Protein AF-0000000078318029 (afdb_homodimer)

Foldseek 3Di:
DPPDDPDPVVVVVVVVVVVVVVLPVVPPDDDPPPSVVVVVLVVVVVVLVVVVVVVVVVPPPDDDDPDPPCPPPDPPDPPVPPDDPPDDDDPPPPVVVVVVVVVVVVVVVVVVVSVVVVVVSVVVVVVVVVVVVVVVVVVVVVVVVVVVVVVVVVVVVLVVVLVVLVDDDQLQVQQLVVLLVCCPVVVVVPPDFPDPVLQQDQVAAAAEEQDLGLQLQLLALLLQQVQAPDQLRYEYEYEYAPSRQSSNVSVCVVVPRPNYGYDYYHPVVLVVPAVVNAVLNVLLPDPVNCCVLPVPPPDDDPPPPSVCSVQSRCVQVDPSQVCVLVVCVVRVNYFKYKYAYSQKGFNHHPVCVVVDDLVLFFKEFAWDCVPPVAFLLVFWDCVDPVDVVPDDRNHTFTDDGIMMGGSVSCVVVVLSVLLRVVSVVCSVPRTGNTHDRNSVCRSRPVRYRHDDQLAEAEDQQPDPDDDPVSVNSHRMYGNPHDQGLQDPSGDVVCNCSRVVSRPCVDPSSVVSVRD/DDDDDPDPPPVVVVVVVVVVVVLVVVPPDDDPPPSVVVVVLVVVVVVLVVVVVVVVVVPPPDDDPPDPPCPCPPPDDPDDPDDDDPDDDDPPPPPVVVVVVVVVVVVVVVVVVSVVVVVVSVVVVVVVVVVVVVVVVVVVVVVVVVVVVVVVVVVVVLVVVLVVLVDDDQLQVQQLVVLLVCCPVVVVVPPDFPDVVLQQPQVAAAAEEQDLGLQLQLLALLLQQVQAPDQLRYEYEYEYAPSRQSSNVSVCVVVPRDNYGYDYYHPVVLVVPAVVQAVLNVLCPDPVNCCVQPVPPPDDDPPPPSVCSVQSRCVQVDPSQVCVLVVCVVRVNYFKYKYAYSQKGFNHHPVCVVVDDLVLFFKEFAWDCVPPVAFLLVFWDCVDPVDVVPDDRNHTFTDDGIMMGGSVSCVVVVLSVLLRVVSVVCSVPRTGNTHDRNSVCRSRPVRYRHDDLLAEAEDQQPDPDDDPVSVNSHRMYGNPDDQGLQDPSGDVVSNCSRVVSRPCVDPSSVVSVRD

Organism: Daucus carota subsp. sativus (NCBI:txid79200)

pLDDT: mean 73.05, std 27.45, range [16.94, 98.88]

Structure (mmCIF, N/CA/C/O backbone):
data_AF-0000000078318029-model_v1
#
loop_
_entity.id
_entity.type
_entity.pdbx_description
1 polymer Hexosyltransferase
#
loop_
_atom_site.group_PDB
_atom_site.id
_atom_site.type_symbol
_atom_site.label_atom_id
_atom_site.label_alt_id
_atom_site.label_comp_id
_atom_site.label_asym_id
_atom_site.label_entity_id
_atom_site.label_seq_id
_atom_site.pdbx_PDB_ins_code
_atom_site.Cartn_x
_atom_site.Cartn_y
_atom_site.Cartn_z
_atom_site.occupancy
_atom_site.B_iso_or_equiv
_atom_site.auth_seq_id
_atom_site.auth_comp_id
_atom_site.auth_asym_id
_atom_site.auth_atom_id
_atom_site.pdbx_PDB_model_num
ATOM 1 N N . MET A 1 1 ? 65.062 48.688 19.25 1 19.88 1 MET A N 1
ATOM 2 C CA . MET A 1 1 ? 65.75 48.531 18 1 19.88 1 MET A CA 1
ATOM 3 C C . MET A 1 1 ? 66.5 47.188 17.953 1 19.88 1 MET A C 1
ATOM 5 O O . MET A 1 1 ? 66.938 46.781 16.906 1 19.88 1 MET A O 1
ATOM 9 N N . ILE A 1 2 ? 66.75 46.625 19.125 1 19.78 2 ILE A N 1
ATOM 10 C CA . ILE A 1 2 ? 67.688 45.656 19.594 1 19.78 2 ILE A CA 1
ATOM 11 C C . ILE A 1 2 ? 67.312 44.25 19.156 1 19.78 2 ILE A C 1
ATOM 13 O O . ILE A 1 2 ? 67.625 43.25 19.828 1 19.78 2 ILE A O 1
ATOM 17 N N . ILE A 1 3 ? 66.25 44.125 18.25 1 23.06 3 ILE A N 1
ATOM 18 C CA . ILE A 1 3 ? 65.812 42.781 17.859 1 23.06 3 ILE A CA 1
ATOM 19 C C . ILE A 1 3 ? 66.938 42.031 17.172 1 23.06 3 ILE A C 1
ATOM 21 O O . ILE A 1 3 ? 67 41.969 15.945 1 23.06 3 ILE A O 1
ATOM 25 N N . HIS A 1 4 ? 68.188 42.281 17.484 1 22.38 4 HIS A N 1
ATOM 26 C CA . HIS A 1 4 ? 69.438 41.938 16.797 1 22.38 4 HIS A CA 1
ATOM 27 C C . HIS A 1 4 ? 69.562 40.438 16.656 1 22.38 4 HIS A C 1
ATOM 29 O O . HIS A 1 4 ? 69.75 39.906 15.555 1 22.38 4 HIS A O 1
ATOM 35 N N . ARG A 1 5 ? 70.625 39.719 17.312 1 25.03 5 ARG A N 1
ATOM 36 C CA . ARG A 1 5 ? 71.5 38.625 16.969 1 25.03 5 ARG A CA 1
ATOM 37 C C . ARG A 1 5 ? 70.875 37.281 17.297 1 25.03 5 ARG A C 1
ATOM 39 O O . ARG A 1 5 ? 71 36.781 18.422 1 25.03 5 ARG A O 1
ATOM 46 N N . ILE A 1 6 ? 69.625 36.938 16.906 1 25.69 6 ILE A N 1
ATOM 47 C CA . ILE A 1 6 ? 68.938 35.719 17.312 1 25.69 6 ILE A CA 1
ATOM 48 C C . ILE A 1 6 ? 69.688 34.5 16.844 1 25.69 6 ILE A C 1
ATOM 50 O O . ILE A 1 6 ? 69.875 34.281 15.641 1 25.69 6 ILE A O 1
ATOM 54 N N . PRO A 1 7 ? 70.688 33.844 17.625 1 28.27 7 PRO A N 1
ATOM 55 C CA . PRO A 1 7 ? 71.75 32.875 17.266 1 28.27 7 PRO A CA 1
ATOM 56 C C . PRO A 1 7 ? 71.188 31.578 16.672 1 28.27 7 PRO A C 1
ATOM 58 O O . PRO A 1 7 ? 70.062 31.172 17.016 1 28.27 7 PRO A O 1
ATOM 61 N N . ARG A 1 8 ? 71.625 31.047 15.492 1 27.88 8 ARG A N 1
ATOM 62 C CA . ARG A 1 8 ? 71.375 30.031 14.469 1 27.88 8 ARG A CA 1
ATOM 63 C C . ARG A 1 8 ? 71.312 28.641 15.086 1 27.88 8 ARG A C 1
ATOM 65 O O . ARG A 1 8 ? 71.125 27.656 14.367 1 27.88 8 ARG A O 1
ATOM 72 N N . TYR A 1 9 ? 71.688 28.5 16.375 1 25.94 9 TYR A N 1
ATOM 73 C CA . TYR A 1 9 ? 71.75 27.188 17 1 25.94 9 TYR A CA 1
ATOM 74 C C . TYR A 1 9 ? 70.375 26.547 17.141 1 25.94 9 TYR A C 1
ATOM 76 O O . TYR A 1 9 ? 70.25 25.344 17.375 1 25.94 9 TYR A O 1
ATOM 84 N N . ILE A 1 10 ? 69.312 27.422 17.281 1 27.73 10 ILE A N 1
ATOM 85 C CA . ILE A 1 10 ? 68.062 26.906 17.75 1 27.73 10 ILE A CA 1
ATOM 86 C C . ILE A 1 10 ? 67.375 26.062 16.656 1 27.73 10 ILE A C 1
ATOM 88 O O . ILE A 1 10 ? 66.5 25.25 16.922 1 27.73 10 ILE A O 1
ATOM 92 N N . LEU A 1 11 ? 67.875 26.344 15.406 1 25.14 11 LEU A N 1
ATOM 93 C CA . LEU A 1 11 ? 67.062 25.656 14.375 1 25.14 11 LEU A CA 1
ATOM 94 C C . LEU A 1 11 ? 67.375 24.172 14.391 1 25.14 11 LEU A C 1
ATOM 96 O O . LEU A 1 11 ? 66.438 23.359 14.117 1 25.14 11 LEU A O 1
ATOM 100 N N . VAL A 1 12 ? 68.562 23.766 14.781 1 28.39 12 VAL A N 1
ATOM 101 C CA . VAL A 1 12 ? 68.938 22.359 14.703 1 28.39 12 VAL A CA 1
ATOM 102 C C . VAL A 1 12 ? 68.188 21.547 15.742 1 28.39 12 VAL A C 1
ATOM 104 O O . VAL A 1 12 ? 67.75 20.422 15.469 1 28.39 12 VAL A O 1
ATOM 107 N N . THR A 1 13 ? 67.812 22.234 16.891 1 28.47 13 THR A N 1
ATOM 108 C CA . THR A 1 13 ? 67.188 21.469 17.969 1 28.47 13 THR A CA 1
ATOM 109 C C . THR A 1 13 ? 65.75 21.094 17.609 1 28.47 13 THR A C 1
ATOM 111 O O . THR A 1 13 ? 65.312 19.984 17.891 1 28.47 13 THR A O 1
ATOM 114 N N . ILE A 1 14 ? 65.125 22.016 16.938 1 28.98 14 ILE A N 1
ATOM 115 C CA . ILE A 1 14 ? 63.656 21.766 16.75 1 28.98 14 ILE A CA 1
ATOM 116 C C . ILE A 1 14 ? 63.469 20.609 15.781 1 28.98 14 ILE A C 1
ATOM 118 O O . ILE A 1 14 ? 62.594 19.766 15.992 1 28.98 14 ILE A O 1
ATOM 122 N N . MET A 1 15 ? 64.375 20.5 14.781 1 27.58 15 MET A N 1
ATOM 123 C CA . MET A 1 15 ? 64.188 19.406 13.844 1 27.58 15 MET A CA 1
ATOM 124 C C . MET A 1 15 ? 64.438 18.062 14.523 1 27.58 15 MET A C 1
ATOM 126 O O . MET A 1 15 ? 63.875 17.031 14.117 1 27.58 15 MET A O 1
ATOM 130 N N . LEU A 1 16 ? 65.25 18 15.578 1 30.42 16 LEU A N 1
ATOM 131 C CA . LEU A 1 16 ? 65.5 16.75 16.312 1 30.42 16 LEU A CA 1
ATOM 132 C C . LEU A 1 16 ? 64.25 16.375 17.125 1 30.42 16 LEU A C 1
ATOM 134 O O . LEU A 1 16 ? 63.906 15.188 17.234 1 30.42 16 LEU A O 1
ATOM 138 N N . MET A 1 17 ? 63.594 17.359 17.688 1 30.33 17 MET A N 1
ATOM 139 C CA . MET A 1 17 ? 62.469 17 18.562 1 30.33 17 MET A CA 1
ATOM 140 C C . MET A 1 17 ? 61.281 16.484 17.75 1 30.33 17 MET A C 1
ATOM 142 O O . MET A 1 17 ? 60.5 15.664 18.25 1 30.33 17 MET A O 1
ATOM 146 N N . LEU A 1 18 ? 60.969 17.031 16.625 1 29.8 18 LEU A N 1
ATOM 147 C CA . LEU A 1 18 ? 59.812 16.547 15.883 1 29.8 18 LEU A CA 1
ATOM 148 C C . LEU A 1 18 ? 60.031 15.102 15.438 1 29.8 18 LEU A C 1
ATOM 150 O O . LEU A 1 18 ? 59.062 14.328 15.359 1 29.8 18 LEU A O 1
ATOM 154 N N . ASN A 1 19 ? 61.219 14.68 15.211 1 29.56 19 ASN A N 1
ATOM 155 C CA . ASN A 1 19 ? 61.469 13.281 14.852 1 29.56 19 ASN A CA 1
ATOM 156 C C . ASN A 1 19 ? 61.25 12.359 16.047 1 29.56 19 ASN A C 1
ATOM 158 O O . ASN A 1 19 ? 60.938 11.18 15.875 1 29.56 19 ASN A O 1
ATOM 162 N N . LEU A 1 20 ? 61.469 12.797 17.234 1 30.73 20 LEU A N 1
ATOM 163 C CA . LEU A 1 20 ? 61.25 11.883 18.359 1 30.73 20 LEU A CA 1
ATOM 164 C C . LEU A 1 20 ? 59.781 11.602 18.562 1 30.73 20 LEU A C 1
ATOM 166 O O . LEU A 1 20 ? 59.406 10.484 18.922 1 30.73 20 LEU A O 1
ATOM 170 N N . HIS A 1 21 ? 58.938 12.594 18.406 1 28.48 21 HIS A N 1
ATOM 171 C CA . HIS A 1 21 ? 57.531 12.336 18.703 1 28.48 21 HIS A CA 1
ATOM 172 C C . HIS A 1 21 ? 56.906 11.414 17.656 1 28.48 21 HIS A C 1
ATOM 174 O O . HIS A 1 21 ? 55.906 10.742 17.938 1 28.48 21 HIS A O 1
ATOM 180 N N . ILE A 1 22 ? 57.219 11.445 16.422 1 29.88 22 ILE A N 1
ATOM 181 C CA . ILE A 1 22 ? 56.656 10.492 15.469 1 29.88 22 ILE A CA 1
ATOM 182 C C . ILE A 1 22 ? 57.062 9.078 15.867 1 29.88 22 ILE A C 1
ATOM 184 O O . ILE A 1 22 ? 56.281 8.125 15.672 1 29.88 22 ILE A O 1
ATOM 188 N N . LEU A 1 23 ? 58.125 8.859 16.609 1 28.94 23 LEU A N 1
ATOM 189 C CA . LEU A 1 23 ? 58.469 7.523 17.078 1 28.94 23 LEU A CA 1
ATOM 190 C C . LEU A 1 23 ? 57.438 7.023 18.078 1 28.94 23 LEU A C 1
ATOM 192 O O . LEU A 1 23 ? 57.094 5.836 18.094 1 28.94 23 LEU A O 1
ATOM 196 N N . TYR A 1 24 ? 56.906 7.91 18.906 1 27.95 24 TYR A N 1
ATOM 197 C CA . TYR A 1 24 ? 56.062 7.363 19.953 1 27.95 24 TYR A CA 1
ATOM 198 C C . TYR A 1 24 ? 54.719 6.914 19.375 1 27.95 24 TYR A C 1
ATOM 200 O O . TYR A 1 24 ? 54.125 5.941 19.844 1 27.95 24 TYR A O 1
ATOM 208 N N . ALA A 1 25 ? 54.094 7.656 18.516 1 28.97 25 ALA A N 1
ATOM 209 C CA . ALA A 1 25 ? 52.75 7.297 18.141 1 28.97 25 ALA A CA 1
ATOM 210 C C . ALA A 1 25 ? 52.719 6.039 17.266 1 28.97 25 ALA A C 1
ATOM 212 O O . ALA A 1 25 ? 51.656 5.445 17.047 1 28.97 25 ALA A O 1
ATOM 213 N N . CYS A 1 26 ? 53.719 5.758 16.562 1 29.75 26 CYS A N 1
ATOM 214 C CA . CYS A 1 26 ? 53.688 4.508 15.812 1 29.75 26 CYS A CA 1
ATOM 215 C C . CYS A 1 26 ? 53.688 3.309 16.75 1 29.75 26 CYS A C 1
ATOM 217 O O . CYS A 1 26 ? 53.688 2.162 16.297 1 29.75 26 CYS A O 1
ATOM 219 N N . GLY A 1 27 ? 53.906 3.525 18.031 1 29.03 27 GLY A N 1
ATOM 220 C CA . GLY A 1 27 ? 54 2.359 18.906 1 29.03 27 GLY A CA 1
ATOM 221 C C . GLY A 1 27 ? 52.719 1.579 19 1 29.03 27 GLY A C 1
ATOM 222 O O . GLY A 1 27 ? 52.688 0.434 19.453 1 29.03 27 GLY A O 1
ATOM 223 N N . MET A 1 28 ? 51.562 2.287 19.094 1 27.03 28 MET A N 1
ATOM 224 C CA . MET A 1 28 ? 50.562 1.387 19.625 1 27.03 28 MET A CA 1
ATOM 225 C C . MET A 1 28 ? 50.219 0.287 18.625 1 27.03 28 MET A C 1
ATOM 227 O O . MET A 1 28 ? 50.156 -0.89 18.984 1 27.03 28 MET A O 1
ATOM 231 N N . GLN A 1 29 ? 49.25 0.433 17.672 1 28.05 29 GLN A N 1
ATOM 232 C CA . GLN A 1 29 ? 48.562 -0.776 17.266 1 28.05 29 GLN A CA 1
ATOM 233 C C . GLN A 1 29 ? 49.375 -1.588 16.281 1 28.05 29 GLN A C 1
ATOM 235 O O . GLN A 1 29 ? 49 -2.709 15.922 1 28.05 29 GLN A O 1
ATOM 240 N N . ALA A 1 30 ? 50.062 -0.919 15.328 1 27.59 30 ALA A N 1
ATOM 241 C CA . ALA A 1 30 ? 50.531 -1.86 14.312 1 27.59 30 ALA A CA 1
ATOM 242 C C . ALA A 1 30 ? 51.656 -2.723 14.828 1 27.59 30 ALA A C 1
ATOM 244 O O . ALA A 1 30 ? 52.375 -2.342 15.773 1 27.59 30 ALA A O 1
ATOM 245 N N . GLY A 1 31 ? 51.781 -4.078 14.469 1 30.08 31 GLY A N 1
ATOM 246 C CA . GLY A 1 31 ? 52.812 -5.043 14.805 1 30.08 31 GLY A CA 1
ATOM 247 C C . GLY A 1 31 ? 54.219 -4.484 14.68 1 30.08 31 GLY A C 1
ATOM 248 O O . GLY A 1 31 ? 54.406 -3.43 14.07 1 30.08 31 GLY A O 1
ATOM 249 N N . PRO A 1 32 ? 55.312 -4.879 15.5 1 31.3 32 PRO A N 1
ATOM 250 C CA . PRO A 1 32 ? 56.688 -4.48 15.766 1 31.3 32 PRO A CA 1
ATOM 251 C C . PRO A 1 32 ? 57.5 -4.23 14.484 1 31.3 32 PRO A C 1
ATOM 253 O O . PRO A 1 32 ? 58.5 -3.518 14.508 1 31.3 32 PRO A O 1
ATOM 256 N N . LEU A 1 33 ? 57.156 -4.883 13.352 1 30.33 33 LEU A N 1
ATOM 257 C CA . LEU A 1 33 ? 58.188 -4.992 12.32 1 30.33 33 LEU A CA 1
ATOM 258 C C . LEU A 1 33 ? 58.375 -3.662 11.594 1 30.33 33 LEU A C 1
ATOM 260 O O . LEU A 1 33 ? 59.469 -3.314 11.195 1 30.33 33 LEU A O 1
ATOM 264 N N . ASN A 1 34 ? 57.219 -2.953 11.359 1 31.67 34 ASN A N 1
ATOM 265 C CA . ASN A 1 34 ? 57.344 -1.892 10.367 1 31.67 34 ASN A CA 1
ATOM 266 C C . ASN A 1 34 ? 58.062 -0.679 10.938 1 31.67 34 ASN A C 1
ATOM 268 O O . ASN A 1 34 ? 58.469 0.227 10.195 1 31.67 34 ASN A O 1
ATOM 272 N N . CYS A 1 35 ? 58.062 -0.485 12.281 1 32.25 35 CYS A N 1
ATOM 273 C CA . CYS A 1 35 ? 58.656 0.698 12.875 1 32.25 35 CYS A CA 1
ATOM 274 C C . CYS A 1 35 ? 60.188 0.638 12.773 1 32.25 35 CYS A C 1
ATOM 276 O O . CYS A 1 35 ? 60.844 1.672 12.812 1 32.25 35 CYS A O 1
ATOM 278 N N . ASN A 1 36 ? 60.719 -0.639 12.789 1 33.66 36 ASN A N 1
ATOM 279 C CA . ASN A 1 36 ? 62.188 -0.758 12.867 1 33.66 36 ASN A CA 1
ATOM 280 C C . ASN A 1 36 ? 62.844 -0.219 11.617 1 33.66 36 ASN A C 1
ATOM 282 O O . ASN A 1 36 ? 63.906 0.399 11.695 1 33.66 36 ASN A O 1
ATOM 286 N N . ILE A 1 37 ? 62.188 -0.423 10.414 1 31.97 37 ILE A N 1
ATOM 287 C CA . ILE A 1 37 ? 62.875 -0.08 9.195 1 31.97 37 ILE A CA 1
ATOM 288 C C . ILE A 1 37 ? 62.938 1.438 9.023 1 31.97 37 ILE A C 1
ATOM 290 O O . ILE A 1 37 ? 63.938 1.994 8.602 1 31.97 37 ILE A O 1
ATOM 294 N N . LYS A 1 38 ? 61.875 2.082 9.562 1 38.81 38 LYS A N 1
ATOM 295 C CA . LYS A 1 38 ? 61.906 3.537 9.43 1 38.81 38 LYS A CA 1
ATOM 296 C C . LYS A 1 38 ? 63 4.156 10.281 1 38.81 38 LYS A C 1
ATOM 298 O O . LYS A 1 38 ? 63.688 5.062 9.828 1 38.81 38 LYS A O 1
ATOM 303 N N . ASN A 1 39 ? 63.094 3.541 11.477 1 37.06 39 ASN A N 1
ATOM 304 C CA . ASN A 1 39 ? 64.125 4.051 12.383 1 37.06 39 ASN A CA 1
ATOM 305 C C . ASN A 1 39 ? 65.5 3.832 11.828 1 37.06 39 ASN A C 1
ATOM 307 O O . ASN A 1 39 ? 66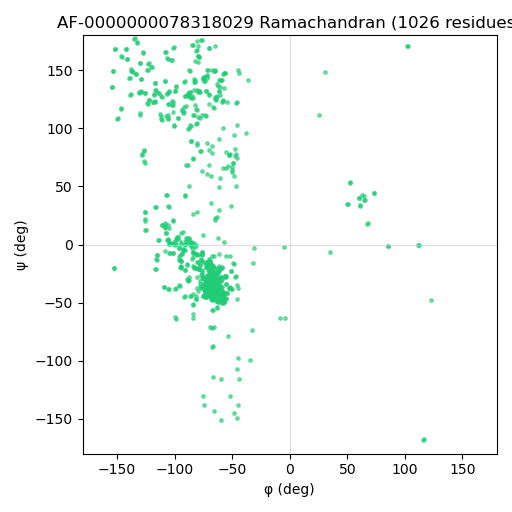.375 4.719 11.914 1 37.06 39 ASN A O 1
ATOM 311 N N . ILE A 1 40 ? 65.625 2.611 11.133 1 39.31 40 ILE A N 1
ATOM 312 C CA . ILE A 1 40 ? 66.938 2.309 10.609 1 39.31 40 ILE A CA 1
ATOM 313 C C . ILE A 1 40 ? 67.312 3.252 9.453 1 39.31 40 ILE A C 1
ATOM 315 O O . ILE A 1 40 ? 68.375 3.791 9.375 1 39.31 40 ILE A O 1
ATOM 319 N N . LEU A 1 41 ? 66.188 3.551 8.688 1 36.84 41 LEU A N 1
ATOM 320 C CA . LEU A 1 41 ? 66.438 4.398 7.527 1 36.84 41 LEU A CA 1
ATOM 321 C C . LEU A 1 41 ? 66.688 5.844 7.953 1 36.84 41 LEU A C 1
ATOM 323 O O . LEU A 1 41 ? 67.625 6.496 7.441 1 36.84 41 LEU A O 1
ATOM 327 N N . MET A 1 42 ? 65.938 6.301 8.953 1 38.38 42 MET A N 1
ATOM 328 C CA . MET A 1 42 ? 66.125 7.652 9.461 1 38.38 42 MET A CA 1
ATOM 329 C C . MET A 1 42 ? 67.5 7.77 10.148 1 38.38 42 MET A C 1
ATOM 331 O O . MET A 1 42 ? 68.188 8.766 9.977 1 38.38 42 MET A O 1
ATOM 335 N N . GLN A 1 43 ? 67.938 6.672 10.883 1 39.56 43 GLN A N 1
ATOM 336 C CA . GLN A 1 43 ? 69.188 6.699 11.539 1 39.56 43 GLN A CA 1
ATOM 337 C C . GLN A 1 43 ? 70.375 6.691 10.516 1 39.56 43 GLN A C 1
ATOM 339 O O . GLN A 1 43 ? 71.312 7.426 10.664 1 39.56 43 GLN A O 1
ATOM 344 N N . LYS A 1 44 ? 70.125 5.93 9.461 1 39.12 44 LYS A N 1
ATOM 345 C CA . LYS A 1 44 ? 71.188 5.867 8.453 1 39.12 44 LYS A CA 1
ATOM 346 C C . LYS A 1 44 ? 71.25 7.172 7.66 1 39.12 44 LYS A C 1
ATOM 348 O O . LYS A 1 44 ? 72.312 7.645 7.336 1 39.12 44 LYS A O 1
ATOM 353 N N . LEU A 1 45 ? 70 7.746 7.5 1 40.19 45 LEU A N 1
ATOM 354 C CA . LEU A 1 45 ? 70 9.031 6.805 1 40.19 45 LEU A CA 1
ATOM 355 C C . LEU A 1 45 ? 70.562 10.133 7.688 1 40.19 45 LEU A C 1
ATOM 357 O O . LEU A 1 45 ? 71.312 10.992 7.203 1 40.19 45 LEU A O 1
ATOM 361 N N . LEU A 1 46 ? 70.312 9.984 9.031 1 38.44 46 LEU A N 1
ATOM 362 C CA . LEU A 1 46 ? 70.875 10.93 9.969 1 38.44 46 LEU A CA 1
ATOM 363 C C . LEU A 1 46 ? 72.375 10.742 10.031 1 38.44 46 LEU A C 1
ATOM 365 O O . LEU A 1 46 ? 73.188 11.719 10.047 1 38.44 46 LEU A O 1
ATOM 369 N N . LYS A 1 47 ? 72.812 9.453 9.992 1 37.5 47 LYS A N 1
ATOM 370 C CA . LYS A 1 47 ? 74.25 9.18 10 1 37.5 47 LYS A CA 1
ATOM 371 C C . LYS A 1 47 ? 74.875 9.68 8.719 1 37.5 47 LYS A C 1
ATOM 373 O O . LYS A 1 47 ? 76 10.242 8.766 1 37.5 47 LYS A O 1
ATOM 378 N N . LEU A 1 48 ? 74.125 9.539 7.648 1 38.69 48 LEU A N 1
ATOM 379 C CA . LEU A 1 48 ? 74.688 10.008 6.375 1 38.69 48 LEU A CA 1
ATOM 380 C C . LEU A 1 48 ? 74.75 11.531 6.34 1 38.69 48 LEU A C 1
ATOM 382 O O . LEU A 1 48 ? 75.75 12.102 5.844 1 38.69 48 LEU A O 1
ATOM 386 N N . LYS A 1 49 ? 73.688 12.102 6.922 1 37.84 49 LYS A N 1
ATOM 387 C CA . LYS A 1 49 ? 73.75 13.555 7.016 1 37.84 49 LYS A CA 1
ATOM 388 C C . LYS A 1 49 ? 74.875 14.023 7.934 1 37.84 49 LYS A C 1
ATOM 390 O O . LYS A 1 49 ? 75.562 14.984 7.625 1 37.84 49 LYS A O 1
ATOM 395 N N . ILE A 1 50 ? 75 13.312 9.031 1 38.12 50 ILE A N 1
ATOM 396 C CA . ILE A 1 50 ? 76.062 13.672 9.938 1 38.12 50 ILE A CA 1
ATOM 397 C C . ILE A 1 50 ? 77.438 13.461 9.25 1 38.12 50 ILE A C 1
ATOM 399 O O . ILE A 1 50 ? 78.312 14.297 9.359 1 38.12 50 ILE A O 1
ATOM 403 N N . MET A 1 51 ? 77.438 12.414 8.422 1 35.78 51 MET A N 1
ATOM 404 C CA . MET A 1 51 ? 78.688 12.148 7.742 1 35.78 51 MET A CA 1
ATOM 405 C C . MET A 1 51 ? 79 13.18 6.656 1 35.78 51 MET A C 1
ATOM 407 O O . MET A 1 51 ? 80.125 13.648 6.492 1 35.78 51 MET A O 1
ATOM 411 N N . MET A 1 52 ? 77.938 13.578 6.031 1 36.28 52 MET A N 1
ATOM 412 C CA . MET A 1 52 ? 78.125 14.586 4.988 1 36.28 52 MET A CA 1
ATOM 413 C C . MET A 1 52 ? 78.438 15.938 5.598 1 36.28 52 MET A C 1
ATOM 415 O O . MET A 1 52 ? 79.312 16.641 5.078 1 36.28 52 MET A O 1
ATOM 419 N N . ILE A 1 53 ? 77.75 16.219 6.754 1 36.19 53 ILE A N 1
ATOM 420 C CA . ILE A 1 53 ? 78.125 17.453 7.426 1 36.19 53 ILE A CA 1
ATOM 421 C C . ILE A 1 53 ? 79.562 17.375 7.918 1 36.19 53 ILE A C 1
ATOM 423 O O . ILE A 1 53 ? 80.312 18.328 7.777 1 36.19 53 ILE A O 1
ATOM 427 N N . SER A 1 54 ? 79.938 16.156 8.375 1 31.53 54 SER A N 1
ATOM 428 C CA . SER A 1 54 ? 81.312 16.031 8.836 1 31.53 54 SER A CA 1
ATOM 429 C C . SER A 1 54 ? 82.312 16.172 7.68 1 31.53 54 SER A C 1
ATOM 431 O O . SER A 1 54 ? 83.375 16.766 7.84 1 31.53 54 SER A O 1
ATOM 433 N N . MET A 1 55 ? 81.938 15.648 6.535 1 31.97 55 MET A N 1
ATOM 434 C CA . MET A 1 55 ? 82.812 15.742 5.402 1 31.97 55 MET A CA 1
ATOM 435 C C . MET A 1 55 ? 82.938 17.188 4.914 1 31.97 55 MET A C 1
ATOM 437 O O . MET A 1 55 ? 84 17.641 4.562 1 31.97 55 MET A O 1
ATOM 441 N N . ILE A 1 56 ? 81.812 17.844 4.883 1 32.41 56 ILE A N 1
ATOM 442 C CA . ILE A 1 56 ? 81.875 19.219 4.41 1 32.41 56 ILE A CA 1
ATOM 443 C C . ILE A 1 56 ? 82.688 20.078 5.398 1 32.41 56 ILE A C 1
ATOM 445 O O . ILE A 1 56 ? 83.438 20.953 4.996 1 32.41 56 ILE A O 1
ATOM 449 N N . LEU A 1 57 ? 82.438 19.703 6.703 1 30.33 57 LEU A N 1
ATOM 450 C CA . LEU A 1 57 ? 83.188 20.5 7.652 1 30.33 57 LEU A CA 1
ATOM 451 C C . LEU A 1 57 ? 84.688 20.297 7.453 1 30.33 57 LEU A C 1
ATOM 453 O O . LEU A 1 57 ? 85.5 21.203 7.695 1 30.33 57 LEU A O 1
ATOM 457 N N . CYS A 1 58 ? 85.062 19.062 6.98 1 29.14 58 CYS A N 1
ATOM 458 C CA . CYS A 1 58 ? 86.5 18.875 6.859 1 29.14 58 CYS A CA 1
ATOM 459 C C . CYS A 1 58 ? 87.062 19.703 5.715 1 29.14 58 CYS A C 1
ATOM 461 O O . CYS A 1 58 ? 88.25 20 5.695 1 29.14 58 CYS A O 1
ATOM 463 N N . LEU A 1 59 ? 86.438 19.828 4.625 1 29.61 59 LEU A N 1
ATOM 464 C CA . LEU A 1 59 ? 87.125 20.438 3.484 1 29.61 59 LEU A CA 1
ATOM 465 C C . LEU A 1 59 ? 87.312 21.922 3.707 1 29.61 59 LEU A C 1
ATOM 467 O O . LEU A 1 59 ? 88.25 22.531 3.146 1 29.61 59 LEU A O 1
ATOM 471 N N . ASN A 1 60 ? 86.312 22.594 4.172 1 28.38 60 ASN A N 1
ATOM 472 C CA . ASN A 1 60 ? 86.5 24.031 4.062 1 28.38 60 ASN A CA 1
ATOM 473 C C . ASN A 1 60 ? 87.375 24.578 5.172 1 28.38 60 ASN A C 1
ATOM 475 O O . ASN A 1 60 ? 86.938 25.328 6.039 1 28.38 60 ASN A O 1
ATOM 479 N N . ILE A 1 61 ? 88.375 23.672 5.75 1 27.72 61 ILE A N 1
ATOM 480 C CA . ILE A 1 61 ? 89.125 24.375 6.777 1 27.72 61 ILE A CA 1
ATOM 481 C C . ILE A 1 61 ? 90 25.453 6.129 1 27.72 61 ILE A C 1
ATOM 483 O O . ILE A 1 61 ? 91 25.141 5.523 1 27.72 61 ILE A O 1
ATOM 487 N N . PRO A 1 62 ? 89.5 26.328 5.477 1 26.97 62 PRO A N 1
ATOM 488 C CA . PRO A 1 62 ? 90.625 27.234 5.133 1 26.97 62 PRO A CA 1
ATOM 489 C C . PRO A 1 62 ? 91.562 27.531 6.32 1 26.97 62 PRO A C 1
ATOM 491 O O . PRO A 1 62 ? 92.75 27.297 6.242 1 26.97 62 PRO A O 1
ATOM 494 N N . GLY A 1 63 ? 91.562 28.781 6.672 1 26 63 GLY A N 1
ATOM 495 C CA . GLY A 1 63 ? 92.625 29.594 7.324 1 26 63 GLY A CA 1
ATOM 496 C C . GLY A 1 63 ? 92.938 29.125 8.734 1 26 63 GLY A C 1
ATOM 497 O O . GLY A 1 63 ? 92.375 28.125 9.203 1 26 63 GLY A O 1
ATOM 498 N N . ARG A 1 64 ? 93.25 30.219 9.703 1 25.5 64 ARG A N 1
ATOM 499 C CA . ARG A 1 64 ? 94.125 30.453 10.852 1 25.5 64 ARG A CA 1
ATOM 500 C C . ARG A 1 64 ? 93.562 29.75 12.094 1 25.5 64 ARG A C 1
ATOM 502 O O . ARG A 1 64 ? 94.125 29.891 13.18 1 25.5 64 ARG A O 1
ATOM 509 N N . VAL A 1 65 ? 92.438 29.125 12.258 1 25.2 65 VAL A N 1
ATOM 510 C CA . VAL A 1 65 ? 91.688 29.562 13.43 1 25.2 65 VAL A CA 1
ATOM 511 C C . VAL A 1 65 ? 92.312 28.984 14.695 1 25.2 65 VAL A C 1
ATOM 513 O O . VAL A 1 65 ? 92.688 27.812 14.719 1 25.2 65 VAL A O 1
ATOM 516 N N . ASN A 1 66 ? 93 29.766 15.688 1 23.66 66 ASN A N 1
ATOM 517 C CA . ASN A 1 66 ? 93.938 29.297 16.734 1 23.66 66 ASN A CA 1
ATOM 518 C C . ASN A 1 66 ? 93.312 28.156 17.547 1 23.66 66 ASN A C 1
ATOM 520 O O . ASN A 1 66 ? 93.875 27.781 18.594 1 23.66 66 ASN A O 1
ATOM 524 N N . MET A 1 67 ? 92.062 27.828 17.438 1 20.91 67 MET A N 1
ATOM 525 C CA . MET A 1 67 ? 91.625 27.109 18.625 1 20.91 67 MET A CA 1
ATOM 526 C C . MET A 1 67 ? 92.25 25.734 18.703 1 20.91 67 MET A C 1
ATOM 528 O O . MET A 1 67 ? 92.375 25.047 17.688 1 20.91 67 MET A O 1
ATOM 532 N N . PRO A 1 68 ? 93.062 25.375 19.844 1 22.53 68 PRO A N 1
ATOM 533 C CA . PRO A 1 68 ? 93.812 24.172 20.172 1 22.53 68 PRO A CA 1
ATOM 534 C C . PRO A 1 68 ? 93 22.891 20.016 1 22.53 68 PRO A C 1
ATOM 536 O O . PRO A 1 68 ? 92 22.719 20.672 1 22.53 68 PRO A O 1
ATOM 539 N N . LEU A 1 69 ? 92.562 22.516 18.828 1 20.47 69 LEU A N 1
ATOM 540 C CA . LEU A 1 69 ? 91.875 21.25 18.641 1 20.47 69 LEU A CA 1
ATOM 541 C C . LEU A 1 69 ? 92.812 20.078 19.031 1 20.47 69 LEU A C 1
ATOM 543 O O . LEU A 1 69 ? 93.688 19.734 18.312 1 20.47 69 LEU A O 1
ATOM 547 N N . GLU A 1 70 ? 93.375 20.047 20.359 1 22.02 70 GLU A N 1
ATOM 548 C CA . GLU A 1 70 ? 94.062 18.844 20.812 1 22.02 70 GLU A CA 1
ATOM 549 C C . GLU A 1 70 ? 93.188 17.609 20.562 1 22.02 70 GLU A C 1
ATOM 551 O O . GLU A 1 70 ? 92.125 17.422 21.219 1 22.02 70 GLU A O 1
ATOM 556 N N . MET A 1 71 ? 92.875 17.312 19.344 1 18.45 71 MET A N 1
ATOM 557 C CA . MET A 1 71 ? 92.312 15.984 19.141 1 18.45 71 MET A CA 1
ATOM 558 C C . MET A 1 71 ? 93.25 14.891 19.625 1 18.45 71 MET A C 1
ATOM 560 O O . MET A 1 71 ? 94.312 14.648 19.016 1 18.45 71 MET A O 1
ATOM 564 N N . HIS A 1 72 ? 93.5 14.828 20.984 1 20.27 72 HIS A N 1
ATOM 565 C CA . HIS A 1 72 ? 94.188 13.656 21.562 1 20.27 72 HIS A CA 1
ATOM 566 C C . HIS A 1 72 ? 93.562 12.367 21.031 1 20.27 72 HIS A C 1
ATOM 568 O O . HIS A 1 72 ? 92.375 12.109 21.25 1 20.27 72 HIS A O 1
ATOM 574 N N . ILE A 1 73 ? 93.875 12.055 19.844 1 19.3 73 ILE A N 1
ATOM 575 C CA . ILE A 1 73 ? 93.625 10.695 19.391 1 19.3 73 ILE A CA 1
ATOM 576 C C . ILE A 1 73 ? 94.312 9.688 20.328 1 19.3 73 ILE A C 1
ATOM 578 O O . ILE A 1 73 ? 95.5 9.617 20.422 1 19.3 73 ILE A O 1
ATOM 582 N N . LEU A 1 74 ? 93.812 9.648 21.625 1 18.62 74 LEU A N 1
ATOM 583 C CA . LEU A 1 74 ? 94.25 8.625 22.562 1 18.62 74 LEU A CA 1
ATOM 584 C C . LEU A 1 74 ? 94.188 7.234 21.938 1 18.62 74 LEU A C 1
ATOM 586 O O . LEU A 1 74 ? 93.062 6.82 21.484 1 18.62 74 LEU A O 1
ATOM 590 N N . MET A 1 75 ? 95.25 6.762 21.391 1 18.98 75 MET A N 1
ATOM 591 C CA . MET A 1 75 ? 95.5 5.32 21.297 1 18.98 75 MET A CA 1
ATOM 592 C C . MET A 1 75 ? 95.375 4.664 22.672 1 18.98 75 MET A C 1
ATOM 594 O O . MET A 1 75 ? 96 5.105 23.625 1 18.98 75 MET A O 1
ATOM 598 N N . LEU A 1 76 ? 94.188 4.363 23.328 1 18.89 76 LEU A N 1
ATOM 599 C CA . LEU A 1 76 ? 94.438 3.352 24.359 1 18.89 76 LEU A CA 1
ATOM 600 C C . LEU A 1 76 ? 95.312 2.219 23.812 1 18.89 76 LEU A C 1
ATOM 602 O O . LEU A 1 76 ? 95.062 1.733 22.703 1 18.89 76 LEU A O 1
ATOM 606 N N . ASN A 1 77 ? 96.625 2.221 24.172 1 18.39 77 ASN A N 1
ATOM 607 C CA . ASN A 1 77 ? 97.75 1.282 24.375 1 18.39 77 ASN A CA 1
ATOM 608 C C . ASN A 1 77 ? 97.25 -0.014 25.016 1 18.39 77 ASN A C 1
ATOM 610 O O . ASN A 1 77 ? 96.688 0.008 26.109 1 18.39 77 ASN A O 1
ATOM 614 N N . TYR A 1 78 ? 97 -0.999 24.016 1 18.88 78 TYR A N 1
ATOM 615 C CA . TYR A 1 78 ? 97.125 -2.391 24.438 1 18.88 78 TYR A CA 1
ATOM 616 C C . TYR A 1 78 ? 98.5 -2.662 25.047 1 18.88 78 TYR A C 1
ATOM 618 O O . TYR A 1 78 ? 99.5 -2.35 24.438 1 18.88 78 TYR A O 1
ATOM 626 N N . SER A 1 79 ? 98.938 -2.416 26.172 1 19.61 79 SER A N 1
ATOM 627 C CA . SER A 1 79 ? 100.188 -2.801 26.734 1 19.61 79 SER A CA 1
ATOM 628 C C . SER A 1 79 ? 100.625 -4.16 26.188 1 19.61 79 SER A C 1
ATOM 630 O O . SER A 1 79 ? 101.875 -4.395 26.016 1 19.61 79 SER A O 1
ATOM 632 N N . HIS A 1 80 ? 100.312 -5.328 26.328 1 21.91 80 HIS A N 1
ATOM 633 C CA . HIS A 1 80 ? 101.312 -6.305 25.969 1 21.91 80 HIS A CA 1
ATOM 634 C C . HIS A 1 80 ? 101.688 -6.219 24.484 1 21.91 80 HIS A C 1
ATOM 636 O O . HIS A 1 80 ? 102.625 -6.859 24.031 1 21.91 80 HIS A O 1
ATOM 642 N N . GLY A 1 81 ? 101 -5.98 23.5 1 17.58 81 GLY A N 1
ATOM 643 C CA . GLY A 1 81 ? 101.25 -5.656 22.109 1 17.58 81 GLY A CA 1
ATOM 644 C C . GLY A 1 81 ? 101.875 -4.27 21.938 1 17.58 81 GLY A C 1
ATOM 645 O O . GLY A 1 81 ? 101.188 -3.383 21.375 1 17.58 81 GLY A O 1
ATOM 646 N N . THR A 1 82 ? 102.75 -3.846 22.859 1 20.16 82 THR A N 1
ATOM 647 C CA . THR A 1 82 ? 103.625 -2.658 22.969 1 20.16 82 THR A CA 1
ATOM 648 C C . THR A 1 82 ? 104.625 -2.605 21.828 1 20.16 82 THR A C 1
ATOM 650 O O . THR A 1 82 ? 105.562 -3.389 21.797 1 20.16 82 THR A O 1
ATOM 653 N N . ILE A 1 83 ? 104.188 -2.754 20.531 1 18.11 83 ILE A N 1
ATOM 654 C CA . ILE A 1 83 ? 105.25 -2.904 19.594 1 18.11 83 ILE A CA 1
ATOM 655 C C . ILE A 1 83 ? 106.312 -1.801 19.828 1 18.11 83 ILE A C 1
ATOM 657 O O . ILE A 1 83 ? 106 -0.783 20.453 1 18.11 83 ILE A O 1
ATOM 661 N N . ILE A 1 84 ? 106.875 -1.39 18.656 1 19.11 84 ILE A N 1
ATOM 662 C CA . ILE A 1 84 ? 108.188 -1.453 18.078 1 19.11 84 ILE A CA 1
ATOM 663 C C . ILE A 1 84 ? 108.875 -0.102 18.234 1 19.11 84 ILE A C 1
ATOM 665 O O . ILE A 1 84 ? 108.312 0.945 17.984 1 19.11 84 ILE A O 1
ATOM 669 N N . LYS A 1 85 ? 109.875 -0.053 18.984 1 20.55 85 LYS A N 1
ATOM 670 C CA . LYS A 1 85 ? 110.938 0.9 19.203 1 20.55 85 LYS A CA 1
ATOM 671 C C . LYS A 1 85 ? 111.562 1.34 17.875 1 20.55 85 LYS A C 1
ATOM 673 O O . LYS A 1 85 ? 112.125 0.53 17.156 1 20.55 85 LYS A O 1
ATOM 678 N N . VAL A 1 86 ? 110.75 2.152 17.078 1 17.23 86 VAL A N 1
ATOM 679 C CA . VAL A 1 86 ? 111.312 2.982 16.016 1 17.23 86 VAL A CA 1
ATOM 680 C C . VAL A 1 86 ? 112.438 3.836 16.594 1 17.23 86 VAL A C 1
ATOM 682 O O . VAL A 1 86 ? 112.188 4.691 17.453 1 17.23 86 VAL A O 1
ATOM 685 N N . SER A 1 87 ? 113.5 3.33 16.812 1 19.05 87 SER A N 1
ATOM 686 C CA . SER A 1 87 ? 114.75 4.117 17.109 1 19.05 87 SER A CA 1
ATOM 687 C C . SER A 1 87 ? 115 5.141 16.016 1 19.05 87 SER A C 1
ATOM 689 O O . SER A 1 87 ? 115.25 6.316 16.297 1 19.05 87 SER A O 1
ATOM 691 N N . SER A 1 88 ? 115.562 4.691 14.828 1 20.2 88 SER A N 1
ATOM 692 C CA . SER A 1 88 ? 116.688 5.262 14.164 1 20.2 88 SER A CA 1
ATOM 693 C C . SER A 1 88 ? 116.312 6.5 13.352 1 20.2 88 SER A C 1
ATOM 695 O O . SER A 1 88 ? 115.188 6.68 12.992 1 20.2 88 SER A O 1
ATOM 697 N N . VAL A 1 89 ? 117.312 7.309 12.797 1 22.48 89 VAL A N 1
ATOM 698 C CA . VAL A 1 89 ? 117.625 8.703 12.562 1 22.48 89 VAL A CA 1
ATOM 699 C C . VAL A 1 89 ? 116.812 9.266 11.422 1 22.48 89 VAL A C 1
ATOM 701 O O . VAL A 1 89 ? 116.125 8.516 10.703 1 22.48 89 VAL A O 1
ATOM 704 N N . PRO A 1 90 ? 117.438 9.969 10.406 1 23.42 90 PRO A N 1
ATOM 705 C CA . PRO A 1 90 ? 117.375 11.258 9.711 1 23.42 90 PRO A CA 1
ATOM 706 C C . PRO A 1 90 ? 116.375 11.211 8.516 1 23.42 90 PRO A C 1
ATOM 708 O O . PRO A 1 90 ? 116.188 12.227 7.863 1 23.42 90 PRO A O 1
ATOM 711 N N . ASN A 1 91 ? 116.188 10.039 7.953 1 23.95 91 ASN A N 1
ATOM 712 C CA . ASN A 1 91 ? 115.688 10.031 6.574 1 23.95 91 ASN A CA 1
ATOM 713 C C . ASN A 1 91 ? 114.25 10.445 6.484 1 23.95 91 ASN A C 1
ATOM 715 O O . ASN A 1 91 ? 113.312 9.633 6.703 1 23.95 91 ASN A O 1
ATOM 719 N N . LEU A 1 92 ? 113.812 11.734 6.918 1 24.53 92 LEU A N 1
ATOM 720 C CA . LEU A 1 92 ? 112.562 12.445 7.137 1 24.53 92 LEU A CA 1
ATOM 721 C C . LEU A 1 92 ? 111.688 12.445 5.875 1 24.53 92 LEU A C 1
ATOM 723 O O . LEU A 1 92 ? 110.438 12.352 5.949 1 24.53 92 LEU A O 1
ATOM 727 N N . SER A 1 93 ? 112.25 12.734 4.715 1 27.73 93 SER A N 1
ATOM 728 C CA . SER A 1 93 ? 111.5 13.336 3.627 1 27.73 93 SER A CA 1
ATOM 729 C C . SER A 1 93 ? 110.5 12.336 3.023 1 27.73 93 SER A C 1
ATOM 731 O O . SER A 1 93 ? 109.5 12.727 2.479 1 27.73 93 SER A O 1
ATOM 733 N N . ILE A 1 94 ? 110.75 11.078 3.016 1 28.52 94 ILE A N 1
ATOM 734 C CA . ILE A 1 94 ? 109.938 10.094 2.291 1 28.52 94 ILE A CA 1
ATOM 735 C C . ILE A 1 94 ? 108.688 9.773 3.08 1 28.52 94 ILE A C 1
ATOM 737 O O . ILE A 1 94 ? 107.625 9.414 2.5 1 28.52 94 ILE A O 1
ATOM 741 N N . ILE A 1 95 ? 108.625 10.008 4.434 1 31.92 95 ILE A N 1
ATOM 742 C CA . ILE A 1 95 ? 107.5 9.492 5.254 1 31.92 95 ILE A CA 1
ATOM 743 C C . ILE A 1 95 ? 106.312 10.398 5.098 1 31.92 95 ILE A C 1
ATOM 745 O O . ILE A 1 95 ? 105.188 9.914 5.066 1 31.92 95 ILE A O 1
ATOM 749 N N . HIS A 1 96 ? 106.5 11.641 4.828 1 32.66 96 HIS A N 1
ATOM 750 C CA . HIS A 1 96 ? 105.375 12.555 4.742 1 32.66 96 HIS A CA 1
ATOM 751 C C . HIS A 1 96 ? 104.5 12.258 3.508 1 32.66 96 HIS A C 1
ATOM 753 O O . HIS A 1 96 ? 103.312 12.375 3.553 1 32.66 96 HIS A O 1
ATOM 759 N N . LEU A 1 97 ? 105.188 11.859 2.418 1 35.38 97 LEU A N 1
ATOM 760 C CA . LEU A 1 97 ? 104.438 11.609 1.193 1 35.38 97 LEU A CA 1
ATOM 761 C C . LEU A 1 97 ? 103.625 10.344 1.327 1 35.38 97 LEU A C 1
ATOM 763 O O . LEU A 1 97 ? 102.5 10.297 0.832 1 35.38 97 LEU A O 1
ATOM 767 N N . GLY A 1 98 ? 104.125 9.383 2.061 1 35.62 98 GLY A N 1
ATOM 768 C CA . GLY A 1 98 ? 103.375 8.148 2.273 1 35.62 98 GLY A CA 1
ATOM 769 C C . GLY A 1 98 ? 102.125 8.328 3.137 1 35.62 98 GLY A C 1
ATOM 770 O O . GLY A 1 98 ? 101.062 7.754 2.857 1 35.62 98 GLY A O 1
ATOM 771 N N . LEU A 1 99 ? 102.188 9.227 4.141 1 41.34 99 LEU A N 1
ATOM 772 C CA . LEU A 1 99 ? 101.062 9.453 5.035 1 41.34 99 LEU A CA 1
ATOM 773 C C . LEU A 1 99 ? 99.938 10.211 4.32 1 41.34 99 LEU A C 1
ATOM 775 O O . LEU A 1 99 ? 98.75 9.922 4.52 1 41.34 99 LEU A O 1
ATOM 779 N N . CYS A 1 100 ? 100.312 11.141 3.49 1 38.12 100 CYS A N 1
ATOM 780 C CA . CYS A 1 100 ? 99.312 11.859 2.73 1 38.12 100 CYS A CA 1
ATOM 781 C C . CYS A 1 100 ? 98.562 10.922 1.77 1 38.12 100 CYS A C 1
ATOM 783 O O . CYS A 1 100 ? 97.375 11 1.627 1 38.12 100 CYS A O 1
ATOM 785 N N . PHE A 1 101 ? 99.375 9.977 1.134 1 45.75 101 PHE A N 1
ATOM 786 C CA . PHE A 1 101 ? 98.688 9.016 0.24 1 45.75 101 PHE A CA 1
ATOM 787 C C . PHE A 1 101 ? 97.812 8.086 1.014 1 45.75 101 PHE A C 1
ATOM 789 O O . PHE A 1 101 ? 96.688 7.734 0.532 1 45.75 101 PHE A O 1
ATOM 796 N N . LEU A 1 102 ? 98.125 7.738 2.215 1 45.53 102 LEU A N 1
ATOM 797 C CA . LEU A 1 102 ? 97.312 6.863 3.025 1 45.53 102 LEU A CA 1
ATOM 798 C C . LEU A 1 102 ? 96 7.59 3.482 1 45.53 102 LEU A C 1
ATOM 800 O O . LEU A 1 102 ? 94.938 7.004 3.498 1 45.53 102 LEU A O 1
ATOM 804 N N . TYR A 1 103 ? 96.125 8.867 3.777 1 44.34 103 TYR A N 1
ATOM 805 C CA . TYR A 1 103 ? 94.938 9.633 4.188 1 44.34 103 TYR A CA 1
ATOM 806 C C . TYR A 1 103 ? 94 9.836 3.02 1 44.34 103 TYR A C 1
ATOM 808 O O . TYR A 1 103 ? 92.75 9.75 3.184 1 44.34 103 TYR A O 1
ATOM 816 N N . ILE A 1 104 ? 94.562 10.094 1.85 1 46.38 104 ILE A N 1
ATOM 817 C CA . ILE A 1 104 ? 93.75 10.242 0.667 1 46.38 104 ILE A CA 1
ATOM 818 C C . ILE A 1 104 ? 93.062 8.906 0.323 1 46.38 104 ILE A C 1
ATOM 820 O O . ILE A 1 104 ? 91.875 8.859 -0.001 1 46.38 104 ILE A O 1
ATOM 824 N N . PHE A 1 105 ? 93.875 7.824 0.434 1 48.94 105 PHE A N 1
ATOM 825 C CA . PHE A 1 105 ? 93.312 6.5 0.164 1 48.94 105 PHE A CA 1
ATOM 826 C C . PHE A 1 105 ? 92.25 6.148 1.165 1 48.94 105 PHE A C 1
ATOM 828 O O . PHE A 1 105 ? 91.188 5.609 0.79 1 48.94 105 PHE A O 1
ATOM 835 N N . CYS A 1 106 ? 92.438 6.465 2.387 1 48.41 106 CYS A N 1
ATOM 836 C CA . CYS A 1 106 ? 91.375 6.207 3.398 1 48.41 106 CYS A CA 1
ATOM 837 C C . CYS A 1 106 ? 90.188 7.086 3.174 1 48.41 106 CYS A C 1
ATOM 839 O O . CYS A 1 106 ? 89.062 6.641 3.373 1 48.41 106 CYS A O 1
ATOM 841 N N . SER A 1 107 ? 90.375 8.273 2.703 1 49.69 107 SER A N 1
ATOM 842 C CA . SER A 1 107 ? 89.25 9.164 2.416 1 49.69 107 SER A CA 1
ATOM 843 C C . SER A 1 107 ? 88.5 8.695 1.189 1 49.69 107 SER A C 1
ATOM 845 O O . SER A 1 107 ? 87.25 8.789 1.154 1 49.69 107 SER A O 1
ATOM 847 N N . VAL A 1 108 ? 89.25 8.172 0.168 1 50.91 108 VAL A N 1
ATOM 848 C CA . VAL A 1 108 ? 88.562 7.633 -1.017 1 50.91 108 VAL A CA 1
ATOM 849 C C . VAL A 1 108 ? 87.812 6.371 -0.647 1 50.91 108 VAL A C 1
ATOM 851 O O . VAL A 1 108 ? 86.688 6.199 -1.067 1 50.91 108 VAL A O 1
ATOM 854 N N . LEU A 1 109 ? 88.375 5.516 0.14 1 50.91 109 LEU A N 1
ATOM 855 C CA . LEU A 1 109 ? 87.688 4.305 0.553 1 50.91 109 LEU A CA 1
ATOM 856 C C . LEU A 1 109 ? 86.438 4.648 1.384 1 50.91 109 LEU A C 1
ATOM 858 O O . LEU A 1 109 ? 85.375 4.023 1.229 1 50.91 109 LEU A O 1
ATOM 862 N N . SER A 1 110 ? 86.625 5.652 2.195 1 54.06 110 SER A N 1
ATOM 863 C CA . SER A 1 110 ? 85.5 6.094 3 1 54.06 110 SER A CA 1
ATOM 864 C C . SER A 1 110 ? 84.375 6.715 2.129 1 54.06 110 SER A C 1
ATOM 866 O O . SER A 1 110 ? 83.188 6.488 2.357 1 54.06 110 SER A O 1
ATOM 868 N N . ALA A 1 111 ? 84.812 7.406 1.115 1 53.09 111 ALA A N 1
ATOM 869 C CA . ALA A 1 111 ? 83.812 7.996 0.193 1 53.09 111 ALA A CA 1
ATOM 870 C C . ALA A 1 111 ? 83.188 6.922 -0.653 1 53.09 111 ALA A C 1
ATOM 872 O O . ALA A 1 111 ? 81.938 6.992 -0.914 1 53.09 111 ALA A O 1
ATOM 873 N N . LEU A 1 112 ? 83.875 5.941 -1.04 1 52.81 112 LEU A N 1
ATOM 874 C CA . LEU A 1 112 ? 83.312 4.832 -1.799 1 52.81 112 LEU A CA 1
ATOM 875 C C . LEU A 1 112 ? 82.375 4.016 -0.938 1 52.81 112 LEU A C 1
ATOM 877 O O . LEU A 1 112 ? 81.312 3.588 -1.411 1 52.81 112 LEU A O 1
ATOM 881 N N . ASP A 1 113 ? 82.75 3.766 0.219 1 55.75 113 ASP A N 1
ATOM 882 C CA . ASP A 1 113 ? 81.875 3.057 1.138 1 55.75 113 ASP A CA 1
ATOM 883 C C . ASP A 1 113 ? 80.562 3.85 1.39 1 55.75 113 ASP A C 1
ATOM 885 O O . ASP A 1 113 ? 79.5 3.275 1.458 1 55.75 113 ASP A O 1
ATOM 889 N N . ARG A 1 114 ? 80.625 5.109 1.456 1 55.44 114 ARG A N 1
ATOM 890 C CA . ARG A 1 114 ? 79.438 5.965 1.614 1 55.44 114 ARG A CA 1
ATOM 891 C C . ARG A 1 114 ? 78.562 5.938 0.363 1 55.44 114 ARG A C 1
ATOM 893 O O . ARG A 1 114 ? 77.375 5.898 0.455 1 55.44 114 ARG A O 1
ATOM 900 N N . ALA A 1 115 ? 79.25 6.02 -0.719 1 55.91 115 ALA A N 1
ATOM 901 C CA . ALA A 1 115 ? 78.5 5.93 -1.977 1 55.91 115 ALA A CA 1
ATOM 902 C C . ALA A 1 115 ? 77.812 4.594 -2.088 1 55.91 115 ALA A C 1
ATOM 904 O O . ALA A 1 115 ? 76.625 4.547 -2.545 1 55.91 115 ALA A O 1
ATOM 905 N N . LYS A 1 116 ? 78.375 3.553 -1.701 1 57.53 116 LYS A N 1
ATOM 906 C CA . LYS A 1 116 ? 77.75 2.242 -1.685 1 57.53 116 LYS A CA 1
ATOM 907 C C . LYS A 1 116 ? 76.562 2.225 -0.726 1 57.53 116 LYS A C 1
ATOM 909 O O . LYS A 1 116 ? 75.5 1.678 -1.048 1 57.53 116 LYS A O 1
ATOM 914 N N . GLU A 1 117 ? 76.75 2.762 0.389 1 59.12 117 GLU A N 1
ATOM 915 C CA . GLU A 1 117 ? 75.688 2.84 1.372 1 59.12 117 GLU A CA 1
ATOM 916 C C . GLU A 1 117 ? 74.562 3.699 0.859 1 59.12 117 GLU A C 1
ATOM 918 O O . GLU A 1 117 ? 73.375 3.344 1.03 1 59.12 117 GLU A O 1
ATOM 923 N N . MET A 1 118 ? 74.875 4.793 0.259 1 55.97 118 MET A N 1
ATOM 924 C CA . MET A 1 118 ? 73.875 5.656 -0.319 1 55.97 118 MET A CA 1
ATOM 925 C C . MET A 1 118 ? 73.125 4.953 -1.462 1 55.97 118 MET A C 1
ATOM 927 O O . MET A 1 118 ? 71.938 5.094 -1.613 1 55.97 118 MET A O 1
ATOM 931 N N . GLY A 1 119 ? 73.938 4.25 -2.227 1 56.69 119 GLY A N 1
ATOM 932 C CA . GLY A 1 119 ? 73.312 3.438 -3.258 1 56.69 119 GLY A CA 1
ATOM 933 C C . GLY A 1 119 ? 72.312 2.434 -2.707 1 56.69 119 GLY A C 1
ATOM 934 O O . GLY A 1 119 ? 71.188 2.258 -3.262 1 56.69 119 GLY A O 1
ATOM 935 N N . HIS A 1 120 ? 72.625 1.819 -1.667 1 60.06 120 HIS A N 1
ATOM 936 C CA . HIS A 1 120 ? 71.75 0.864 -1.015 1 60.06 120 HIS A CA 1
ATOM 937 C C . HIS A 1 120 ? 70.5 1.552 -0.482 1 60.06 120 HIS A C 1
ATOM 939 O O . HIS A 1 120 ? 69.375 1.038 -0.641 1 60.06 120 HIS A O 1
ATOM 945 N N . ILE A 1 121 ? 70.625 2.656 0.121 1 57.28 121 ILE A N 1
ATOM 946 C CA . ILE A 1 121 ? 69.5 3.404 0.661 1 57.28 121 ILE A CA 1
ATOM 947 C C . ILE A 1 121 ? 68.625 3.865 -0.48 1 57.28 121 ILE A C 1
ATOM 949 O O . ILE A 1 121 ? 67.375 3.811 -0.369 1 57.28 121 ILE A O 1
ATOM 953 N N . LEU A 1 122 ? 69.25 4.254 -1.47 1 55.12 122 LEU A N 1
ATOM 954 C CA . LEU A 1 122 ? 68.438 4.688 -2.625 1 55.12 122 LEU A CA 1
ATOM 955 C C . LEU A 1 122 ? 67.688 3.527 -3.211 1 55.12 122 LEU A C 1
ATOM 957 O O . LEU A 1 122 ? 66.5 3.701 -3.627 1 55.12 122 LEU A O 1
ATOM 961 N N . SER A 1 123 ? 68.25 2.463 -3.324 1 57.97 123 SER A N 1
ATOM 962 C CA . SER A 1 123 ? 67.562 1.285 -3.803 1 57.97 123 SER A CA 1
ATOM 963 C C . SER A 1 123 ? 66.375 0.948 -2.893 1 57.97 123 SER A C 1
ATOM 965 O O . SER A 1 123 ? 65.25 0.628 -3.373 1 57.97 123 SER A O 1
ATOM 967 N N . LEU A 1 124 ? 66.562 1.045 -1.698 1 57.34 124 LEU A N 1
ATOM 968 C CA . LEU A 1 124 ? 65.5 0.787 -0.74 1 57.34 124 LEU A CA 1
ATOM 969 C C . LEU A 1 124 ? 64.375 1.82 -0.878 1 57.34 124 LEU A C 1
ATOM 971 O O . LEU A 1 124 ? 63.219 1.476 -0.82 1 57.34 124 LEU A O 1
ATOM 975 N N . ALA A 1 125 ? 64.812 3 -0.985 1 54.22 125 ALA A N 1
ATOM 976 C CA . ALA A 1 125 ? 63.875 4.07 -1.158 1 54.22 125 ALA A CA 1
ATOM 977 C C . ALA A 1 125 ? 63.062 3.869 -2.436 1 54.22 125 ALA A C 1
ATOM 979 O O . ALA A 1 125 ? 61.844 4.094 -2.451 1 54.22 125 ALA A O 1
ATOM 980 N N . LYS A 1 126 ? 63.688 3.52 -3.408 1 55.97 126 LYS A N 1
ATOM 981 C CA . LYS A 1 126 ? 63 3.225 -4.668 1 55.97 126 LYS A CA 1
ATOM 982 C C . LYS A 1 126 ? 61.969 2.115 -4.492 1 55.97 126 LYS A C 1
ATOM 984 O O . LYS A 1 126 ? 60.844 2.219 -4.992 1 55.97 126 LYS A O 1
ATOM 989 N N . ASP A 1 127 ? 62.406 1.159 -3.918 1 58.88 127 ASP A N 1
ATOM 990 C CA . ASP A 1 127 ? 61.5 0.049 -3.684 1 58.88 127 ASP A CA 1
ATOM 991 C C . ASP A 1 127 ? 60.281 0.495 -2.85 1 58.88 127 ASP A C 1
ATOM 993 O O . ASP A 1 127 ? 59.156 0.122 -3.143 1 58.88 127 ASP A O 1
ATOM 997 N N . GLN A 1 128 ? 60.594 1.228 -1.909 1 56.25 128 GLN A N 1
ATOM 998 C CA . GLN A 1 128 ? 59.531 1.709 -1.055 1 56.25 128 GLN A CA 1
ATOM 999 C C . GLN A 1 128 ? 58.594 2.648 -1.819 1 56.25 128 GLN A C 1
ATOM 1001 O O . GLN A 1 128 ? 57.375 2.617 -1.627 1 56.25 128 GLN A O 1
ATOM 1006 N N . LEU A 1 129 ? 59.219 3.389 -2.598 1 56.41 129 LEU A N 1
ATOM 1007 C CA . LEU A 1 129 ? 58.406 4.277 -3.426 1 56.41 129 LEU A CA 1
ATOM 1008 C C . LEU A 1 129 ? 57.531 3.48 -4.383 1 56.41 129 LEU A C 1
ATOM 1010 O O . LEU A 1 129 ? 56.344 3.805 -4.566 1 56.41 129 LEU A O 1
ATOM 1014 N N . TYR A 1 130 ? 58.156 2.555 -4.961 1 57.44 130 TYR A N 1
ATOM 1015 C CA . TYR A 1 130 ? 57.344 1.706 -5.852 1 57.44 130 TYR A CA 1
ATOM 1016 C C . TYR A 1 130 ? 56.188 1.056 -5.105 1 57.44 130 TYR A C 1
ATOM 1018 O O . TYR A 1 130 ? 55.062 1.005 -5.617 1 57.44 130 TYR A O 1
ATOM 1026 N N . ASP A 1 131 ? 56.594 0.609 -4.023 1 61.66 131 ASP A N 1
ATOM 1027 C CA . ASP A 1 131 ? 55.531 -0.006 -3.209 1 61.66 131 ASP A CA 1
ATOM 1028 C C . ASP A 1 131 ? 54.469 1.004 -2.855 1 61.66 131 ASP A C 1
ATOM 1030 O O . ASP A 1 131 ? 53.25 0.682 -2.891 1 61.66 131 ASP A O 1
ATOM 1034 N N . CYS A 1 132 ? 54.906 2.148 -2.576 1 60.06 132 CYS A N 1
ATOM 1035 C CA . CYS A 1 132 ? 53.938 3.186 -2.215 1 60.06 132 CYS A CA 1
ATOM 1036 C C . CYS A 1 132 ? 53.062 3.553 -3.402 1 60.06 132 CYS A C 1
ATOM 1038 O O . CYS A 1 132 ? 51.875 3.756 -3.248 1 60.06 132 CYS A O 1
ATOM 1040 N N . ILE A 1 133 ? 53.688 3.594 -4.5 1 60.78 133 ILE A N 1
ATOM 1041 C CA . ILE A 1 133 ? 52.938 3.93 -5.699 1 60.78 133 ILE A CA 1
ATOM 1042 C C . ILE A 1 133 ? 51.938 2.82 -6.004 1 60.78 133 ILE A C 1
ATOM 1044 O O . ILE A 1 133 ? 50.781 3.096 -6.359 1 60.78 133 ILE A O 1
ATOM 1048 N N . GLU A 1 134 ? 52.406 1.698 -5.859 1 65.88 134 GLU A N 1
ATOM 1049 C CA . GLU A 1 134 ? 51.5 0.574 -6.09 1 65.88 134 GLU A CA 1
ATOM 1050 C C . GLU A 1 134 ? 50.344 0.569 -5.086 1 65.88 134 GLU A C 1
ATOM 1052 O O . GLU A 1 134 ? 49.219 0.289 -5.441 1 65.88 134 GLU A O 1
ATOM 1057 N N . VAL A 1 135 ? 50.75 0.791 -3.949 1 64.75 135 VAL A N 1
ATOM 1058 C CA . VAL A 1 135 ? 49.719 0.869 -2.922 1 64.75 135 VAL A CA 1
ATOM 1059 C C . VAL A 1 135 ? 48.75 2.014 -3.24 1 64.75 135 VAL A C 1
ATOM 1061 O O . VAL A 1 135 ? 47.531 1.857 -3.143 1 64.75 135 VAL A O 1
ATOM 1064 N N . ALA A 1 136 ? 49.312 3.088 -3.602 1 62.28 136 ALA A N 1
ATOM 1065 C CA . ALA A 1 136 ? 48.5 4.223 -3.971 1 62.28 136 ALA A CA 1
ATOM 1066 C C . ALA A 1 136 ? 47.594 3.877 -5.152 1 62.28 136 ALA A C 1
ATOM 1068 O O . ALA A 1 136 ? 46.406 4.242 -5.168 1 62.28 136 ALA A O 1
ATOM 1069 N N . ARG A 1 137 ? 48.188 3.24 -6.039 1 64.12 137 ARG A N 1
ATOM 1070 C CA . ARG A 1 137 ? 47.406 2.83 -7.195 1 64.12 137 ARG A CA 1
ATOM 1071 C C . ARG A 1 137 ? 46.281 1.889 -6.785 1 64.12 137 ARG A C 1
ATOM 1073 O O . ARG A 1 137 ? 45.125 2.023 -7.254 1 64.12 137 ARG A O 1
ATOM 1080 N N . THR A 1 138 ? 46.656 0.99 -6.016 1 67.38 138 THR A N 1
ATOM 1081 C CA . THR A 1 138 ? 45.656 0.043 -5.539 1 67.38 138 THR A CA 1
ATOM 1082 C C . THR A 1 138 ? 44.562 0.758 -4.73 1 67.38 138 THR A C 1
ATOM 1084 O O . THR A 1 138 ? 43.375 0.487 -4.902 1 67.38 138 THR A O 1
ATOM 1087 N N . LEU A 1 139 ? 45.031 1.639 -3.957 1 63.91 139 LEU A N 1
ATOM 1088 C CA . LEU A 1 139 ? 44.094 2.387 -3.141 1 63.91 139 LEU A CA 1
ATOM 1089 C C . LEU A 1 139 ? 43.188 3.268 -4.008 1 63.91 139 LEU A C 1
ATOM 1091 O O . LEU A 1 139 ? 42 3.398 -3.744 1 63.91 139 LEU A O 1
ATOM 1095 N N . ARG A 1 140 ? 43.844 3.766 -4.984 1 64 140 ARG A N 1
ATOM 1096 C CA . ARG A 1 140 ? 43.062 4.574 -5.906 1 64 140 ARG A CA 1
ATOM 1097 C C . ARG A 1 140 ? 42.031 3.721 -6.629 1 64 140 ARG A C 1
ATOM 1099 O O . ARG A 1 140 ? 40.875 4.145 -6.809 1 64 140 ARG A O 1
ATOM 1106 N N . ALA A 1 141 ? 42.5 2.631 -6.996 1 66.31 141 ALA A N 1
ATOM 1107 C CA . ALA A 1 141 ? 41.562 1.727 -7.664 1 66.31 141 ALA A CA 1
ATOM 1108 C C . ALA A 1 141 ? 40.438 1.321 -6.727 1 66.31 141 ALA A C 1
ATOM 1110 O O . ALA A 1 141 ? 39.281 1.272 -7.133 1 66.31 141 ALA A O 1
ATOM 1111 N N . MET A 1 142 ? 40.781 1.096 -5.57 1 66.56 142 MET A N 1
ATOM 1112 C CA . MET A 1 142 ? 39.781 0.736 -4.574 1 66.56 142 MET A CA 1
ATOM 1113 C C . MET A 1 142 ? 38.844 1.899 -4.316 1 66.56 142 MET A C 1
ATOM 1115 O O . MET A 1 142 ? 37.625 1.699 -4.16 1 66.56 142 MET A O 1
ATOM 1119 N N . LEU A 1 143 ? 39.469 2.988 -4.289 1 64.56 143 LEU A N 1
ATOM 1120 C CA . LEU A 1 143 ? 38.656 4.188 -4.082 1 64.56 143 LEU A CA 1
ATOM 1121 C C . LEU A 1 143 ? 37.688 4.387 -5.23 1 64.56 143 LEU A C 1
ATOM 1123 O O . LEU A 1 143 ? 36.5 4.73 -5.008 1 64.56 143 LEU A O 1
ATOM 1127 N N . GLN A 1 144 ? 38.25 4.207 -6.344 1 65.62 144 GLN A N 1
ATOM 1128 C CA . GLN A 1 144 ? 37.375 4.352 -7.5 1 65.62 144 GLN A CA 1
ATOM 1129 C C . GLN A 1 144 ? 36.25 3.33 -7.465 1 65.62 144 GLN A C 1
ATOM 1131 O O . GLN A 1 144 ? 35.094 3.656 -7.77 1 65.62 144 GLN A O 1
ATOM 1136 N N . MET A 1 145 ? 36.594 2.174 -7.137 1 67.88 145 MET A N 1
ATOM 1137 C CA . MET A 1 145 ? 35.562 1.129 -7.035 1 67.88 145 MET A CA 1
ATOM 1138 C C . MET A 1 145 ? 34.531 1.471 -5.961 1 67.88 145 MET A C 1
ATOM 1140 O O . MET A 1 145 ? 33.344 1.282 -6.164 1 67.88 145 MET A O 1
ATOM 1144 N N . LYS A 1 146 ? 35.031 1.987 -4.957 1 63.53 146 LYS A N 1
ATOM 1145 C CA . LYS A 1 146 ? 34.125 2.33 -3.857 1 63.53 146 LYS A CA 1
ATOM 1146 C C . LYS A 1 146 ? 33.281 3.545 -4.203 1 63.53 146 LYS A C 1
ATOM 1148 O O . LYS A 1 146 ? 32.125 3.621 -3.812 1 63.53 146 LYS A O 1
ATOM 1153 N N . GLU A 1 147 ? 33.938 4.395 -4.934 1 65.44 147 GLU A N 1
ATOM 1154 C CA . GLU A 1 147 ? 33.156 5.539 -5.406 1 65.44 147 GLU A CA 1
ATOM 1155 C C . GLU A 1 147 ? 32.031 5.098 -6.336 1 65.44 147 GLU A C 1
ATOM 1157 O O . GLU A 1 147 ? 30.906 5.605 -6.246 1 65.44 147 GLU A O 1
ATOM 1162 N N . THR A 1 148 ? 32.375 4.223 -7.184 1 66.56 148 THR A N 1
ATOM 1163 C CA . THR A 1 148 ? 31.375 3.682 -8.07 1 66.56 148 THR A CA 1
ATOM 1164 C C . THR A 1 148 ? 30.281 2.963 -7.277 1 66.56 148 THR A C 1
ATOM 1166 O O . THR A 1 148 ? 29.094 3.092 -7.582 1 66.56 148 THR A O 1
ATOM 1169 N N . ASN A 1 149 ? 30.734 2.33 -6.312 1 66.06 149 ASN A N 1
ATOM 1170 C CA . ASN A 1 149 ? 29.781 1.63 -5.453 1 66.06 149 ASN A CA 1
ATOM 1171 C C . ASN A 1 149 ? 28.891 2.607 -4.703 1 66.06 149 ASN A C 1
ATOM 1173 O O . ASN A 1 149 ? 27.688 2.379 -4.586 1 66.06 149 ASN A O 1
ATOM 1177 N N . VAL A 1 150 ? 29.547 3.676 -4.246 1 62.53 150 VAL A N 1
ATOM 1178 C CA . VAL A 1 150 ? 28.797 4.695 -3.525 1 62.53 150 VAL A CA 1
ATOM 1179 C C . VAL A 1 150 ? 27.766 5.336 -4.457 1 62.53 150 VAL A C 1
ATOM 1181 O O . VAL A 1 150 ? 26.625 5.57 -4.066 1 62.53 150 VAL A O 1
ATOM 1184 N N . LEU A 1 151 ? 28.219 5.582 -5.617 1 63.12 151 LEU A N 1
ATOM 1185 C CA . LEU A 1 151 ? 27.312 6.195 -6.582 1 63.12 151 LEU A CA 1
ATOM 1186 C C . LEU A 1 151 ? 26.141 5.254 -6.91 1 63.12 151 LEU A C 1
ATOM 1188 O O . LEU A 1 151 ? 25 5.691 -7.012 1 63.12 151 LEU A O 1
ATOM 1192 N N . GLU A 1 152 ? 26.484 4.031 -7.074 1 66.94 152 GLU A N 1
ATOM 1193 C CA . GLU A 1 152 ? 25.453 3.041 -7.344 1 66.94 152 GLU A CA 1
ATOM 1194 C C . GLU A 1 152 ? 24.484 2.912 -6.168 1 66.94 152 GLU A C 1
ATOM 1196 O O . GLU A 1 152 ? 23.266 2.801 -6.359 1 66.94 152 GLU A O 1
ATOM 1201 N N . MET A 1 153 ? 25.016 3.092 -5.078 1 63.44 153 MET A N 1
ATOM 1202 C CA . MET A 1 153 ? 24.188 2.975 -3.879 1 63.44 153 MET A CA 1
ATOM 1203 C C . MET A 1 153 ? 23.328 4.219 -3.686 1 63.44 153 MET A C 1
ATOM 1205 O O . MET A 1 153 ? 22.188 4.125 -3.234 1 63.44 153 MET A O 1
ATOM 1209 N N . LYS A 1 154 ? 23.891 5.332 -4.027 1 60.19 154 LYS A N 1
ATOM 1210 C CA . LYS A 1 154 ? 23.125 6.566 -3.982 1 60.19 154 LYS A CA 1
ATOM 1211 C C . LYS A 1 154 ? 21.953 6.512 -4.957 1 60.19 154 LYS A C 1
ATOM 1213 O O . LYS A 1 154 ? 20.844 6.934 -4.621 1 60.19 154 LYS A O 1
ATOM 1218 N N . LYS A 1 155 ? 22.219 5.996 -6.051 1 62.06 155 LYS A N 1
ATOM 1219 C CA . LYS A 1 155 ? 21.156 5.832 -7.043 1 62.06 155 LYS A CA 1
ATOM 1220 C C . LYS A 1 155 ? 20.078 4.863 -6.551 1 62.06 155 LYS A C 1
ATOM 1222 O O . LYS A 1 155 ? 18.891 5.133 -6.68 1 62.06 155 LYS A O 1
ATOM 1227 N N . LYS A 1 156 ? 20.594 3.818 -6.031 1 62.97 156 LYS A N 1
ATOM 1228 C CA . LYS A 1 156 ? 19.672 2.83 -5.5 1 62.97 156 LYS A CA 1
ATOM 1229 C C . LYS A 1 156 ? 18.844 3.408 -4.348 1 62.97 156 LYS A C 1
ATOM 1231 O O . LYS A 1 156 ? 17.641 3.168 -4.254 1 62.97 156 LYS A O 1
ATOM 1236 N N . SER A 1 157 ? 19.484 4.238 -3.551 1 59.84 157 SER A N 1
ATOM 1237 C CA . SER A 1 157 ? 18.812 4.871 -2.426 1 59.84 157 SER A CA 1
ATOM 1238 C C . SER A 1 157 ? 17.75 5.863 -2.904 1 59.84 157 SER A C 1
ATOM 1240 O O . SER A 1 157 ? 16.641 5.91 -2.367 1 59.84 157 SER A O 1
ATOM 1242 N N . ALA A 1 158 ? 18.156 6.641 -3.803 1 56.91 158 ALA A N 1
ATOM 1243 C CA . ALA A 1 158 ? 17.219 7.605 -4.359 1 56.91 158 ALA A CA 1
ATOM 1244 C C . ALA A 1 158 ? 16 6.902 -4.969 1 56.91 158 ALA A C 1
ATOM 1246 O O . ALA A 1 158 ? 14.859 7.336 -4.773 1 56.91 158 ALA A O 1
ATOM 1247 N N . PHE A 1 159 ? 16.266 5.816 -5.625 1 62.25 159 PHE A N 1
ATOM 1248 C CA . PHE A 1 159 ? 15.188 5.039 -6.227 1 62.25 159 PHE A CA 1
ATOM 1249 C C . PHE A 1 159 ? 14.266 4.48 -5.152 1 62.25 159 PHE A C 1
ATOM 1251 O O . PHE A 1 159 ? 13.039 4.551 -5.285 1 62.25 159 PHE A O 1
ATOM 1258 N N . LEU A 1 160 ? 14.922 4.008 -4.211 1 61.16 160 LEU A N 1
ATOM 1259 C CA . LEU A 1 160 ? 14.141 3.398 -3.135 1 61.16 160 LEU A CA 1
ATOM 1260 C C . LEU A 1 160 ? 13.312 4.445 -2.398 1 61.16 160 LEU A C 1
ATOM 1262 O O . LEU A 1 160 ? 12.188 4.172 -1.984 1 61.16 160 LEU A O 1
ATOM 1266 N N . THR A 1 161 ? 13.844 5.621 -2.256 1 58.28 161 THR A N 1
ATOM 1267 C CA . THR A 1 161 ? 13.078 6.715 -1.661 1 58.28 161 THR A CA 1
ATOM 1268 C C . THR A 1 161 ? 11.859 7.051 -2.512 1 58.28 161 THR A C 1
ATOM 1270 O O . THR A 1 161 ? 10.773 7.281 -1.98 1 58.28 161 THR A O 1
ATOM 1273 N N . GLN A 1 162 ? 12.102 7.008 -3.758 1 60.19 162 GLN A N 1
ATOM 1274 C CA . GLN A 1 162 ? 10.992 7.25 -4.672 1 60.19 162 GLN A CA 1
ATOM 1275 C C . GLN A 1 162 ? 9.953 6.133 -4.582 1 60.19 162 GLN A C 1
ATOM 1277 O O . GLN A 1 162 ? 8.75 6.391 -4.629 1 60.19 162 GLN A O 1
ATOM 1282 N N . LEU A 1 163 ? 10.562 4.988 -4.453 1 63.91 163 LEU A N 1
ATOM 1283 C CA . LEU A 1 163 ? 9.672 3.84 -4.34 1 63.91 163 LEU A CA 1
ATOM 1284 C C . LEU A 1 163 ? 8.828 3.93 -3.07 1 63.91 163 LEU A C 1
ATOM 1286 O O . LEU A 1 163 ? 7.637 3.621 -3.088 1 63.91 163 LEU A O 1
ATOM 1290 N N . ALA A 1 164 ? 9.445 4.453 -2.082 1 61.59 164 ALA A N 1
ATOM 1291 C CA . ALA A 1 164 ? 8.734 4.578 -0.811 1 61.59 164 ALA A CA 1
ATOM 1292 C C . ALA A 1 164 ? 7.574 5.559 -0.921 1 61.59 164 ALA A C 1
ATOM 1294 O O . ALA A 1 164 ? 6.512 5.348 -0.329 1 61.59 164 ALA A O 1
ATOM 1295 N N . ALA A 1 165 ? 7.801 6.535 -1.736 1 60.75 165 ALA A N 1
ATOM 1296 C CA . ALA A 1 165 ? 6.766 7.551 -1.915 1 60.75 165 ALA A CA 1
ATOM 1297 C C . ALA A 1 165 ? 5.586 7 -2.709 1 60.75 165 ALA A C 1
ATOM 1299 O O . ALA A 1 165 ? 4.469 7.512 -2.613 1 60.75 165 ALA A O 1
ATOM 1300 N N . LYS A 1 166 ? 5.832 5.918 -3.326 1 69.56 166 LYS A N 1
ATOM 1301 C CA . LYS A 1 166 ? 4.812 5.367 -4.219 1 69.56 166 LYS A CA 1
ATOM 1302 C C . LYS A 1 166 ? 4.184 4.109 -3.627 1 69.56 166 LYS A C 1
ATOM 1304 O O . LYS A 1 166 ? 3.502 3.361 -4.328 1 69.56 166 LYS A O 1
ATOM 1309 N N . THR A 1 167 ? 4.477 4 -2.369 1 77.88 167 THR A N 1
ATOM 1310 C CA . THR A 1 167 ? 3.982 2.773 -1.751 1 77.88 167 THR A CA 1
ATOM 1311 C C . THR A 1 167 ? 3.234 3.082 -0.457 1 77.88 167 THR A C 1
ATOM 1313 O O . THR A 1 167 ? 3.342 4.188 0.079 1 77.88 167 THR A O 1
ATOM 1316 N N . VAL A 1 168 ? 2.398 2.242 -0.081 1 82.81 168 VAL A N 1
ATOM 1317 C CA . VAL A 1 168 ? 1.662 2.279 1.178 1 82.81 168 VAL A CA 1
ATOM 1318 C C . VAL A 1 168 ? 2.037 1.069 2.031 1 82.81 168 VAL A C 1
ATOM 1320 O O . VAL A 1 168 ? 2.117 -0.053 1.528 1 82.81 168 VAL A O 1
ATOM 1323 N N . PRO A 1 169 ? 2.301 1.365 3.279 1 81.81 169 PRO A N 1
ATOM 1324 C CA . PRO A 1 169 ? 2.543 0.204 4.137 1 81.81 169 PRO A CA 1
ATOM 1325 C C . PRO A 1 169 ? 1.386 -0.792 4.125 1 81.81 169 PRO A C 1
ATOM 1327 O O . PRO A 1 169 ? 0.22 -0.389 4.074 1 81.81 169 PRO A O 1
ATOM 1330 N N . ARG A 1 170 ? 1.618 -2.029 4.266 1 83.56 170 ARG A N 1
ATOM 1331 C CA . ARG A 1 170 ? 0.625 -3.092 4.16 1 83.56 170 ARG A CA 1
ATOM 1332 C C . ARG A 1 170 ? -0.466 -2.932 5.211 1 83.56 170 ARG A C 1
ATOM 1334 O O . ARG A 1 170 ? -1.653 -3.076 4.91 1 83.56 170 ARG A O 1
ATOM 1341 N N . PRO A 1 171 ? -0.107 -2.598 6.453 1 84.88 171 PRO A N 1
ATOM 1342 C CA . PRO A 1 171 ? -1.175 -2.41 7.438 1 84.88 171 PRO A CA 1
ATOM 1343 C C . PRO A 1 171 ? -2.119 -1.268 7.074 1 84.88 171 PRO A C 1
ATOM 1345 O O . PRO A 1 171 ? -3.324 -1.352 7.332 1 84.88 171 PRO A O 1
ATOM 1348 N N . LEU A 1 172 ? -1.582 -0.236 6.449 1 89.75 172 LEU A N 1
ATOM 1349 C CA . LEU A 1 172 ? -2.398 0.908 6.062 1 89.75 172 LEU A CA 1
ATOM 1350 C C . LEU A 1 172 ? -3.193 0.604 4.797 1 89.75 172 LEU A C 1
ATOM 1352 O O . LEU A 1 172 ? -4.164 1.298 4.484 1 89.75 172 LEU A O 1
ATOM 1356 N N . HIS A 1 173 ? -2.734 -0.324 4.105 1 87.62 173 HIS A N 1
ATOM 1357 C CA . HIS A 1 173 ? -3.521 -0.883 3.014 1 87.62 173 HIS A CA 1
ATOM 1358 C C . HIS A 1 173 ? -4.637 -1.779 3.539 1 87.62 173 HIS A C 1
ATOM 1360 O O . HIS A 1 173 ? -5.777 -1.692 3.08 1 87.62 173 HIS A O 1
ATOM 1366 N N . CYS A 1 174 ? -4.344 -2.59 4.457 1 89.44 174 CYS A N 1
ATOM 1367 C CA . CYS A 1 174 ? -5.23 -3.592 5.035 1 89.44 174 CYS A CA 1
ATOM 1368 C C . CYS A 1 174 ? -6.402 -2.934 5.754 1 89.44 174 CYS A C 1
ATOM 1370 O O . CYS A 1 174 ? -7.555 -3.324 5.559 1 89.44 174 CYS A O 1
ATOM 1372 N N . LEU A 1 175 ? -6.195 -1.913 6.469 1 93.75 175 LEU A N 1
ATOM 1373 C CA . LEU A 1 175 ? -7.184 -1.375 7.398 1 93.75 175 LEU A CA 1
ATOM 1374 C C . LEU A 1 175 ? -8.391 -0.823 6.645 1 93.75 175 LEU A C 1
ATOM 1376 O O . LEU A 1 175 ? -9.523 -1.25 6.883 1 93.75 175 LEU A O 1
ATOM 1380 N N . PRO A 1 176 ? -8.18 0.091 5.738 1 94.12 176 PRO A N 1
ATOM 1381 C CA . PRO A 1 176 ? -9.367 0.609 5.055 1 94.12 176 PRO A CA 1
ATOM 1382 C C . PRO A 1 176 ? -10.094 -0.464 4.254 1 94.12 176 PRO A C 1
ATOM 1384 O O . PRO A 1 176 ? -11.328 -0.44 4.164 1 94.12 176 PRO A O 1
ATOM 1387 N N . LEU A 1 177 ? -9.391 -1.393 3.68 1 91.31 177 LEU A N 1
ATOM 1388 C CA . LEU A 1 177 ? -10.023 -2.457 2.91 1 91.31 177 LEU A CA 1
ATOM 1389 C C . LEU A 1 177 ? -10.875 -3.35 3.811 1 91.31 177 LEU A C 1
ATOM 1391 O O . LEU A 1 177 ? -11.992 -3.711 3.455 1 91.31 177 LEU A O 1
ATOM 1395 N N . LEU A 1 178 ? -10.297 -3.727 4.941 1 91.19 178 LEU A N 1
ATOM 1396 C CA . LEU A 1 178 ? -11.016 -4.559 5.902 1 91.19 178 LEU A CA 1
ATOM 1397 C C . LEU A 1 178 ? -12.266 -3.85 6.402 1 91.19 178 LEU A C 1
ATOM 1399 O O . LEU A 1 178 ? -13.336 -4.457 6.488 1 91.19 178 LEU A O 1
ATOM 1403 N N . LEU A 1 179 ? -12.109 -2.607 6.699 1 94.25 179 LEU A N 1
ATOM 1404 C CA . LEU A 1 179 ? -13.234 -1.814 7.18 1 94.25 179 LEU A CA 1
ATOM 1405 C C . LEU A 1 179 ? -14.32 -1.71 6.113 1 94.25 179 LEU A C 1
ATOM 1407 O O . LEU A 1 179 ? -15.508 -1.875 6.41 1 94.25 179 LEU A O 1
ATOM 1411 N N . ALA A 1 180 ? -13.938 -1.428 4.914 1 90.56 180 ALA A N 1
ATOM 1412 C CA . ALA A 1 180 ? -14.898 -1.305 3.82 1 90.56 180 ALA A CA 1
ATOM 1413 C C . ALA A 1 180 ? -15.648 -2.615 3.6 1 90.56 180 ALA A C 1
ATOM 1415 O O . ALA A 1 180 ? -16.859 -2.615 3.4 1 90.56 180 ALA A O 1
ATOM 1416 N N . THR A 1 181 ? -14.914 -3.697 3.625 1 85.88 181 THR A N 1
ATOM 1417 C CA . THR A 1 181 ? -15.516 -5.012 3.432 1 85.88 181 THR A CA 1
ATOM 1418 C C . THR A 1 181 ? -16.516 -5.312 4.535 1 85.88 181 THR A C 1
ATOM 1420 O O . THR A 1 181 ? -17.641 -5.75 4.262 1 85.88 181 THR A O 1
ATOM 1423 N N . ASP A 1 182 ? -16.141 -5.047 5.73 1 88.44 182 ASP A N 1
ATOM 1424 C CA . ASP A 1 182 ? -17.031 -5.332 6.859 1 88.44 182 ASP A CA 1
ATOM 1425 C C . ASP A 1 182 ? -18.234 -4.387 6.871 1 88.44 182 ASP A C 1
ATOM 1427 O O . ASP A 1 182 ? -19.312 -4.758 7.328 1 88.44 182 ASP A O 1
ATOM 1431 N N . TYR A 1 183 ? -18 -3.164 6.434 1 89.38 183 TYR A N 1
ATOM 1432 C CA . TYR A 1 183 ? -19.094 -2.207 6.328 1 89.38 183 TYR A CA 1
ATOM 1433 C C . TYR A 1 183 ? -20.25 -2.787 5.527 1 89.38 183 TYR A C 1
ATOM 1435 O O . TYR A 1 183 ? -21.422 -2.631 5.898 1 89.38 183 TYR A O 1
ATOM 1443 N N . LEU A 1 184 ? -19.875 -3.479 4.598 1 78.81 184 LEU A N 1
ATOM 1444 C CA . LEU A 1 184 ? -20.859 -4.059 3.695 1 78.81 184 LEU A CA 1
ATOM 1445 C C . LEU A 1 184 ? -21.422 -5.359 4.262 1 78.81 184 LEU A C 1
ATOM 1447 O O . LEU A 1 184 ? -22.641 -5.551 4.309 1 78.81 184 LEU A O 1
ATOM 1451 N N . LEU A 1 185 ? -20.516 -6.203 4.609 1 79 185 LEU A N 1
ATOM 1452 C CA . LEU A 1 185 ? -20.906 -7.543 5.035 1 79 185 LEU A CA 1
ATOM 1453 C C . LEU A 1 185 ? -21.75 -7.484 6.297 1 79 185 LEU A C 1
ATOM 1455 O O . LEU A 1 185 ? -22.625 -8.336 6.504 1 79 185 LEU A O 1
ATOM 1459 N N . GLN A 1 186 ? -21.609 -6.387 7.09 1 85.62 186 GLN A N 1
ATOM 1460 C CA . GLN A 1 186 ? -22.328 -6.309 8.359 1 85.62 186 GLN A CA 1
ATOM 1461 C C . GLN A 1 186 ? -23.516 -5.344 8.266 1 85.62 186 GLN A C 1
ATOM 1463 O O . GLN A 1 186 ? -24.188 -5.086 9.266 1 85.62 186 GLN A O 1
ATOM 1468 N N . GLY A 1 187 ? -23.766 -4.738 7.152 1 83.81 187 GLY A N 1
ATOM 1469 C CA . GLY A 1 187 ? -24.953 -3.924 6.91 1 83.81 187 GLY A CA 1
ATOM 1470 C C . GLY A 1 187 ? -24.906 -2.592 7.633 1 83.81 187 GLY A C 1
ATOM 1471 O O . GLY A 1 187 ? -25.891 -2.195 8.266 1 83.81 187 GLY A O 1
ATOM 1472 N N . TYR A 1 188 ? -23.828 -1.888 7.625 1 88.62 188 TYR A N 1
ATOM 1473 C CA . TYR A 1 188 ? -23.688 -0.62 8.336 1 88.62 188 TYR A CA 1
ATOM 1474 C C . TYR A 1 188 ? -24.094 0.55 7.445 1 88.62 188 TYR A C 1
ATOM 1476 O O . TYR A 1 188 ? -24 1.709 7.859 1 88.62 188 TYR A O 1
ATOM 1484 N N . GLU A 1 189 ? -24.594 0.337 6.285 1 82.94 189 GLU A N 1
ATOM 1485 C CA . GLU A 1 189 ? -24.938 1.368 5.309 1 82.94 189 GLU A CA 1
ATOM 1486 C C . GLU A 1 189 ? -26.047 2.279 5.824 1 82.94 189 GLU A C 1
ATOM 1488 O O . GLU A 1 189 ? -26.109 3.457 5.465 1 82.94 189 GLU A O 1
ATOM 1493 N N . ASN A 1 190 ? -26.812 1.767 6.691 1 85.88 190 ASN A N 1
ATOM 1494 C CA . ASN A 1 190 ? -27.953 2.557 7.133 1 85.88 190 ASN A CA 1
ATOM 1495 C C . ASN A 1 190 ? -27.75 3.125 8.531 1 85.88 190 ASN A C 1
ATOM 1497 O O . ASN A 1 190 ? -28.625 3.803 9.07 1 85.88 190 ASN A O 1
ATOM 1501 N N . LYS A 1 191 ? -26.609 2.914 9.047 1 91.81 191 LYS A N 1
ATOM 1502 C CA . LYS A 1 191 ? -26.328 3.457 10.367 1 91.81 191 LYS A CA 1
ATOM 1503 C C . LYS A 1 191 ? -25.891 4.918 10.281 1 91.81 191 LYS A C 1
ATOM 1505 O O . LYS A 1 191 ? -25.172 5.305 9.359 1 91.81 191 LYS A O 1
ATOM 1510 N N . GLU A 1 192 ? -26.422 5.707 11.297 1 93.12 192 GLU A N 1
ATOM 1511 C CA . GLU A 1 192 ? -26.078 7.129 11.336 1 93.12 192 GLU A CA 1
ATOM 1512 C C . GLU A 1 192 ? -25.375 7.492 12.641 1 93.12 192 GLU A C 1
ATOM 1514 O O . GLU A 1 192 ? -25.547 6.812 13.656 1 93.12 192 GLU A O 1
ATOM 1519 N N . PHE A 1 193 ? -24.578 8.516 12.547 1 95.75 193 PHE A N 1
ATOM 1520 C CA . PHE A 1 193 ? -23.938 9.039 13.742 1 95.75 193 PHE A CA 1
ATOM 1521 C C . PHE A 1 193 ? -24.953 9.766 14.625 1 95.75 193 PHE A C 1
ATOM 1523 O O . PHE A 1 193 ? -25.859 10.422 14.117 1 95.75 193 PHE A O 1
ATOM 1530 N N . PRO A 1 194 ? -24.797 9.68 15.914 1 95.06 194 PRO A N 1
ATOM 1531 C CA . PRO A 1 194 ? -25.734 10.359 16.812 1 95.06 194 PRO A CA 1
ATOM 1532 C C . PRO A 1 194 ? -25.438 11.844 16.984 1 95.06 194 PRO A C 1
ATOM 1534 O O . PRO A 1 194 ? -24.375 12.312 16.531 1 95.06 194 PRO A O 1
ATOM 1537 N N . ASN A 1 195 ? -26.406 12.641 17.594 1 96.12 195 ASN A N 1
ATOM 1538 C CA . ASN A 1 195 ? -26.266 14.023 18.031 1 96.12 195 ASN A CA 1
ATOM 1539 C C . ASN A 1 195 ? -25.984 14.961 16.844 1 96.12 195 ASN A C 1
ATOM 1541 O O . ASN A 1 195 ? -25.125 15.828 16.938 1 96.12 195 ASN A O 1
ATOM 1545 N N . SER A 1 196 ? -26.688 14.734 15.781 1 95.25 196 SER A N 1
ATOM 1546 C CA . SER A 1 196 ? -26.516 15.555 14.586 1 95.25 196 SER A CA 1
ATOM 1547 C C . SER A 1 196 ? -26.859 17.016 14.859 1 95.25 196 SER A C 1
ATOM 1549 O O . SER A 1 196 ? -26.422 17.906 14.133 1 95.25 196 SER A O 1
ATOM 1551 N N . GLU A 1 197 ? -27.609 17.281 15.875 1 96.31 197 GLU A N 1
ATOM 1552 C CA . GLU A 1 197 ? -28 18.641 16.234 1 96.31 197 GLU A CA 1
ATOM 1553 C C . GLU A 1 197 ? -26.797 19.453 16.688 1 96.31 197 GLU A C 1
ATOM 1555 O O . GLU A 1 197 ? -26.797 20.688 16.594 1 96.31 197 GLU A O 1
ATOM 1560 N N . ASN A 1 198 ? -25.766 18.797 17.141 1 98.25 198 ASN A N 1
ATOM 1561 C CA . ASN A 1 198 ? -24.562 19.469 17.641 1 98.25 198 ASN A CA 1
ATOM 1562 C C . ASN A 1 198 ? -23.703 20.016 16.516 1 98.25 198 ASN A C 1
ATOM 1564 O O . ASN A 1 198 ? -22.828 20.859 16.734 1 98.25 198 ASN A O 1
ATOM 1568 N N . LEU A 1 199 ? -23.906 19.609 15.312 1 98.31 199 LEU A N 1
ATOM 1569 C CA . LEU A 1 199 ? -23 19.859 14.195 1 98.31 199 LEU A CA 1
ATOM 1570 C C . LEU A 1 199 ? -22.969 21.344 13.844 1 98.31 199 LEU A C 1
ATOM 1572 O O . LEU A 1 199 ? -22 21.812 13.227 1 98.31 199 LEU A O 1
ATOM 1576 N N . GLU A 1 200 ? -24 22.109 14.273 1 98.12 200 GLU A N 1
ATOM 1577 C CA . GLU A 1 200 ? -24.047 23.516 13.914 1 98.12 200 GLU A CA 1
ATOM 1578 C C . GLU A 1 200 ? -24.188 24.406 15.156 1 98.12 200 GLU A C 1
ATOM 1580 O O . GLU A 1 200 ? -24.484 25.594 15.047 1 98.12 200 GLU A O 1
ATOM 1585 N N . ASP A 1 201 ? -23.984 23.828 16.297 1 98.5 201 ASP A N 1
ATOM 1586 C CA . ASP A 1 201 ? -24.109 24.547 17.562 1 98.5 201 ASP A CA 1
ATOM 1587 C C . ASP A 1 201 ? -22.812 25.297 17.875 1 98.5 201 ASP A C 1
ATOM 1589 O O . ASP A 1 201 ? -21.828 24.703 18.312 1 98.5 201 ASP A O 1
ATOM 1593 N N . ASN A 1 202 ? -22.859 26.547 17.828 1 98.31 202 ASN A N 1
ATOM 1594 C CA . ASN A 1 202 ? -21.672 27.375 17.984 1 98.31 202 ASN A CA 1
ATOM 1595 C C . ASN A 1 202 ? -21.234 27.469 19.453 1 98.31 202 ASN A C 1
ATOM 1597 O O . ASN A 1 202 ? -20.156 28 19.75 1 98.31 202 ASN A O 1
ATOM 1601 N N . SER A 1 203 ? -22.016 26.938 20.344 1 98.06 203 SER A N 1
ATOM 1602 C CA . SER A 1 203 ? -21.609 26.922 21.734 1 98.06 203 SER A CA 1
ATOM 1603 C C . SER A 1 203 ? -20.641 25.766 22.016 1 98.06 203 SER A C 1
ATOM 1605 O O . SER A 1 203 ? -20.031 25.719 23.078 1 98.06 203 SER A O 1
ATOM 1607 N N . LEU A 1 204 ? -20.469 24.922 21.062 1 98.69 204 LEU A N 1
ATOM 1608 C CA . LEU A 1 204 ? -19.609 23.75 21.203 1 98.69 204 LEU A CA 1
ATOM 1609 C C . LEU A 1 204 ? -18.25 23.984 20.531 1 98.69 204 LEU A C 1
ATOM 1611 O O . LEU A 1 204 ? -18.047 25.031 19.891 1 98.69 204 LEU A O 1
ATOM 1615 N N . PHE A 1 205 ? -17.281 23.078 20.766 1 98.81 205 PHE A N 1
ATOM 1616 C CA . PHE A 1 205 ? -15.93 23.188 20.219 1 98.81 205 PHE A CA 1
ATOM 1617 C C . PHE A 1 205 ? -15.789 22.344 18.953 1 98.81 205 PHE A C 1
ATOM 1619 O O . PHE A 1 205 ? -15.734 21.125 19.016 1 98.81 205 PHE A O 1
ATOM 1626 N N . HIS A 1 206 ? -15.688 23.062 17.828 1 98.88 206 HIS A N 1
ATOM 1627 C CA . HIS A 1 206 ? -15.727 22.391 16.531 1 98.88 206 HIS A CA 1
ATOM 1628 C C . HIS A 1 206 ? -14.32 22.203 15.969 1 98.88 206 HIS A C 1
ATOM 1630 O O . HIS A 1 206 ? -13.5 23.125 15.992 1 98.88 206 HIS A O 1
ATOM 1636 N N . TYR A 1 207 ? -14.039 20.984 15.508 1 98.88 207 TYR A N 1
ATOM 1637 C CA . TYR A 1 207 ? -12.781 20.609 14.875 1 98.88 207 TYR A CA 1
ATOM 1638 C C . TYR A 1 207 ? -13.008 20.188 13.43 1 98.88 207 TYR A C 1
ATOM 1640 O O . TYR A 1 207 ? -13.984 19.5 13.117 1 98.88 207 TYR A O 1
ATOM 1648 N N . ALA A 1 208 ? -12.172 20.562 12.516 1 98.81 208 ALA A N 1
ATOM 1649 C CA . ALA A 1 208 ? -12.148 20.062 11.148 1 98.81 208 ALA A CA 1
ATOM 1650 C C . ALA A 1 208 ? -10.906 19.219 10.891 1 98.81 208 ALA A C 1
ATOM 1652 O O . ALA A 1 208 ? -9.789 19.641 11.203 1 98.81 208 ALA A O 1
ATOM 1653 N N . ILE A 1 209 ? -11.086 18.031 10.398 1 98.38 209 ILE A N 1
ATOM 1654 C CA . ILE A 1 209 ? -10 17.141 10.008 1 98.38 209 ILE A CA 1
ATOM 1655 C C . ILE A 1 209 ? -10.258 16.609 8.602 1 98.38 209 ILE A C 1
ATOM 1657 O O . ILE A 1 209 ? -11.211 15.859 8.375 1 98.38 209 ILE A O 1
ATOM 1661 N N . PHE A 1 210 ? -9.484 16.969 7.668 1 96.88 210 PHE A N 1
ATOM 1662 C CA . PHE A 1 210 ? -9.57 16.484 6.293 1 96.88 210 PHE A CA 1
ATOM 1663 C C . PHE A 1 210 ? -8.453 15.492 5.996 1 96.88 210 PHE A C 1
ATOM 1665 O O . PHE A 1 210 ? -7.277 15.867 5.945 1 96.88 210 PHE A O 1
ATOM 1672 N N . SER A 1 211 ? -8.805 14.211 5.863 1 95.12 211 SER A N 1
ATOM 1673 C CA . SER A 1 211 ? -7.777 13.18 5.785 1 95.12 211 SER A CA 1
ATOM 1674 C C . SER A 1 211 ? -8.281 11.953 5.023 1 95.12 211 SER A C 1
ATOM 1676 O O . SER A 1 211 ? -9.477 11.656 5.039 1 95.12 211 SER A O 1
ATOM 1678 N N . ASP A 1 212 ? -7.363 11.312 4.387 1 91.56 212 ASP A N 1
ATOM 1679 C CA . ASP A 1 212 ? -7.668 10.039 3.738 1 91.56 212 ASP A CA 1
ATOM 1680 C C . ASP A 1 212 ? -7.051 8.875 4.5 1 91.56 212 ASP A C 1
ATOM 1682 O O . ASP A 1 212 ? -6.941 7.766 3.967 1 91.56 212 ASP A O 1
ATOM 1686 N N . ASN A 1 213 ? -6.562 9.117 5.633 1 94.5 213 ASN A N 1
ATOM 1687 C CA . ASN A 1 213 ? -5.914 8.109 6.469 1 94.5 213 ASN A CA 1
ATOM 1688 C C . ASN A 1 213 ? -6.738 7.801 7.715 1 94.5 213 ASN A C 1
ATOM 1690 O O . ASN A 1 213 ? -6.719 8.562 8.68 1 94.5 213 ASN A O 1
ATOM 1694 N N . VAL A 1 214 ? -7.328 6.66 7.73 1 96.94 214 VAL A N 1
ATOM 1695 C CA . VAL A 1 214 ? -8.258 6.277 8.789 1 96.94 214 VAL A CA 1
ATOM 1696 C C . VAL A 1 214 ? -7.512 6.184 10.117 1 96.94 214 VAL A C 1
ATOM 1698 O O . VAL A 1 214 ? -7.977 6.707 11.133 1 96.94 214 VAL A O 1
ATOM 1701 N N . LEU A 1 215 ? -6.363 5.57 10.102 1 97.62 215 LEU A N 1
ATOM 1702 C CA . LEU A 1 2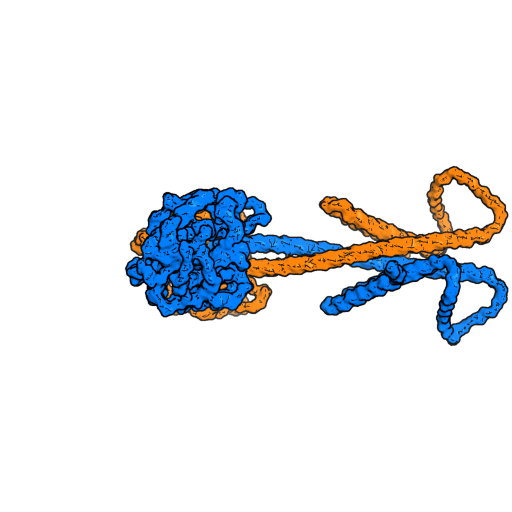15 ? -5.59 5.371 11.32 1 97.62 215 LEU A CA 1
ATOM 1703 C C . LEU A 1 215 ? -5.148 6.711 11.906 1 97.62 215 LEU A C 1
ATOM 1705 O O . LEU A 1 215 ? -5.332 6.957 13.102 1 97.62 215 LEU A O 1
ATOM 1709 N N . ALA A 1 216 ? -4.625 7.512 11.094 1 97.31 216 ALA A N 1
ATOM 1710 C CA . ALA A 1 216 ? -4.121 8.812 11.539 1 97.31 216 ALA A CA 1
ATOM 1711 C C . ALA A 1 216 ? -5.246 9.664 12.125 1 97.31 216 ALA A C 1
ATOM 1713 O O . ALA A 1 216 ? -5.086 10.266 13.188 1 97.31 216 ALA A O 1
ATOM 1714 N N . THR A 1 217 ? -6.371 9.703 11.422 1 98.25 217 THR A N 1
ATOM 1715 C CA . THR A 1 217 ? -7.523 10.477 11.875 1 98.25 217 THR A CA 1
ATOM 1716 C C . THR A 1 217 ? -8.016 9.969 13.227 1 98.25 217 THR A C 1
ATOM 1718 O O . THR A 1 217 ? -8.344 10.766 14.117 1 98.25 217 THR A O 1
ATOM 1721 N N . SER A 1 218 ? -8.039 8.688 13.375 1 98.31 218 SER A N 1
ATOM 1722 C CA . SER A 1 218 ? -8.492 8.086 14.625 1 98.31 218 SER A CA 1
ATOM 1723 C C . SER A 1 218 ? -7.625 8.531 15.797 1 98.31 218 SER A C 1
ATOM 1725 O O . SER A 1 218 ? -8.133 8.766 16.906 1 98.31 218 SER A O 1
ATOM 1727 N N . ILE A 1 219 ? -6.363 8.688 15.578 1 98.25 219 ILE A N 1
ATOM 1728 C CA . ILE A 1 219 ? -5.438 9.047 16.656 1 98.25 219 ILE A CA 1
ATOM 1729 C C . ILE A 1 219 ? -5.625 10.516 17.031 1 98.25 219 ILE A C 1
ATOM 1731 O O . ILE A 1 219 ? -5.578 10.867 18.203 1 98.25 219 ILE A O 1
ATOM 1735 N N . VAL A 1 220 ? -5.809 11.312 16.016 1 98.75 220 VAL A N 1
ATOM 1736 C CA . VAL A 1 220 ? -6.051 12.727 16.297 1 98.75 220 VAL A CA 1
ATOM 1737 C C . VAL A 1 220 ? -7.297 12.875 17.172 1 98.75 220 VAL A C 1
ATOM 1739 O O . VAL A 1 220 ? -7.266 13.562 18.188 1 98.75 220 VAL A O 1
ATOM 1742 N N . ILE A 1 221 ? -8.336 12.227 16.812 1 98.75 221 ILE A N 1
ATOM 1743 C CA . ILE A 1 221 ? -9.609 12.352 17.516 1 98.75 221 ILE A CA 1
ATOM 1744 C C . ILE A 1 221 ? -9.484 11.703 18.906 1 98.75 221 ILE A C 1
ATOM 1746 O O . ILE A 1 221 ? -9.898 12.289 19.906 1 98.75 221 ILE A O 1
ATOM 1750 N N . ASN A 1 222 ? -8.867 10.531 18.969 1 98.25 222 ASN A N 1
ATOM 1751 C CA . ASN A 1 222 ? -8.703 9.852 20.25 1 98.25 222 ASN A CA 1
ATOM 1752 C C . ASN A 1 222 ? -7.848 10.672 21.219 1 98.25 222 ASN A C 1
ATOM 1754 O O . ASN A 1 222 ? -8.195 10.812 22.391 1 98.25 222 ASN A O 1
ATOM 1758 N N . SER A 1 223 ? -6.77 11.188 20.734 1 98.56 223 SER A N 1
ATOM 1759 C CA . SER A 1 223 ? -5.91 11.992 21.594 1 98.56 223 SER A CA 1
ATOM 1760 C C . SER A 1 223 ? -6.613 13.273 22.047 1 98.56 223 SER A C 1
ATOM 1762 O O . SER A 1 223 ? -6.461 13.703 23.188 1 98.56 223 SER A O 1
ATOM 1764 N N . THR A 1 224 ? -7.438 13.852 21.188 1 98.81 224 THR A N 1
ATOM 1765 C CA . THR A 1 224 ? -8.18 15.055 21.562 1 98.81 224 THR A CA 1
ATOM 1766 C C . THR A 1 224 ? -9.211 14.742 22.641 1 98.81 224 THR A C 1
ATOM 1768 O O . THR A 1 224 ? -9.297 15.453 23.641 1 98.81 224 THR A O 1
ATOM 1771 N N . VAL A 1 225 ? -9.938 13.688 22.438 1 98.38 225 VAL A N 1
ATOM 1772 C CA . VAL A 1 225 ? -11.023 13.328 23.344 1 98.38 225 VAL A CA 1
ATOM 1773 C C . VAL A 1 225 ? -10.461 12.93 24.703 1 98.38 225 VAL A C 1
ATOM 1775 O O . VAL A 1 225 ? -10.977 13.344 25.75 1 98.38 225 VAL A O 1
ATOM 1778 N N . LEU A 1 226 ? -9.398 12.188 24.734 1 97.62 226 LEU A N 1
ATOM 1779 C CA . LEU A 1 226 ? -8.812 11.695 25.984 1 97.62 226 LEU A CA 1
ATOM 1780 C C . LEU A 1 226 ? -8.227 12.844 26.797 1 97.62 226 LEU A C 1
ATOM 1782 O O . LEU A 1 226 ? -8.125 12.758 28.016 1 97.62 226 LEU A O 1
ATOM 1786 N N . ASN A 1 227 ? -7.863 13.914 26.125 1 98.06 227 ASN A N 1
ATOM 1787 C CA . ASN A 1 227 ? -7.262 15.039 26.844 1 98.06 227 ASN A CA 1
ATOM 1788 C C . ASN A 1 227 ? -8.273 16.156 27.078 1 98.06 227 ASN A C 1
ATOM 1790 O O . ASN A 1 227 ? -7.945 17.188 27.688 1 98.06 227 ASN A O 1
ATOM 1794 N N . ALA A 1 228 ? -9.484 15.945 26.641 1 97.88 228 ALA A N 1
ATOM 1795 C CA . ALA A 1 228 ? -10.523 16.953 26.828 1 97.88 228 ALA A CA 1
ATOM 1796 C C . ALA A 1 228 ? -11.148 16.859 28.219 1 97.88 228 ALA A C 1
ATOM 1798 O O . ALA A 1 228 ? -11.375 15.758 28.719 1 97.88 228 ALA A O 1
ATOM 1799 N N . LYS A 1 229 ? -11.461 17.922 28.812 1 96.69 229 LYS A N 1
ATOM 1800 C CA . LYS A 1 229 ? -12.125 17.953 30.109 1 96.69 229 LYS A CA 1
ATOM 1801 C C . LYS A 1 229 ? -13.594 17.562 29.984 1 96.69 229 LYS A C 1
ATOM 1803 O O . LYS A 1 229 ? -14.133 16.828 30.828 1 96.69 229 LYS A O 1
ATOM 1808 N N . GLU A 1 230 ? -14.234 18.062 28.922 1 97.62 230 GLU A N 1
ATOM 1809 C CA . GLU A 1 230 ? -15.633 17.766 28.609 1 97.62 230 GLU A CA 1
ATOM 1810 C C . GLU A 1 230 ? -15.781 17.25 27.172 1 97.62 230 GLU A C 1
ATOM 1812 O O . GLU A 1 230 ? -16.281 17.969 26.312 1 97.62 230 GLU A O 1
ATOM 1817 N N . PRO A 1 231 ? -15.523 16.047 27 1 97.31 231 PRO A N 1
ATOM 1818 C CA . PRO A 1 231 ? -15.523 15.492 25.641 1 97.31 231 PRO A CA 1
ATOM 1819 C C . PRO A 1 231 ? -16.859 15.656 24.938 1 97.31 231 PRO A C 1
ATOM 1821 O O . PRO A 1 231 ? -16.906 15.789 23.703 1 97.31 231 PRO A O 1
ATOM 1824 N N . GLU A 1 232 ? -17.969 15.719 25.656 1 97.44 232 GLU A N 1
ATOM 1825 C CA . GLU A 1 232 ? -19.297 15.797 25.062 1 97.44 232 GLU A CA 1
ATOM 1826 C C . GLU A 1 232 ? -19.516 17.141 24.375 1 97.44 232 GLU A C 1
ATOM 1828 O O . GLU A 1 232 ? -20.453 17.297 23.578 1 97.44 232 GLU A O 1
ATOM 1833 N N . LYS A 1 233 ? -18.688 18.078 24.641 1 98.38 233 LYS A N 1
ATOM 1834 C CA . LYS A 1 233 ? -18.828 19.406 24.047 1 98.38 233 LYS A CA 1
ATOM 1835 C C . LYS A 1 233 ? -17.984 19.531 22.781 1 98.38 233 LYS A C 1
ATOM 1837 O O . LYS A 1 233 ? -17.922 20.594 22.172 1 98.38 233 LYS A O 1
ATOM 1842 N N . HIS A 1 234 ? -17.328 18.531 22.422 1 98.69 234 HIS A N 1
ATOM 1843 C CA . HIS A 1 234 ? -16.453 18.562 21.25 1 98.69 234 HIS A CA 1
ATOM 1844 C C . HIS A 1 234 ? -17.156 17.953 20.031 1 98.69 234 HIS A C 1
ATOM 1846 O O . HIS A 1 234 ? -17.859 16.953 20.156 1 98.69 234 HIS A O 1
ATOM 1852 N N . VAL A 1 235 ? -17.062 18.594 18.875 1 98.88 235 VAL A N 1
ATOM 1853 C CA . VAL A 1 235 ? -17.656 18.156 17.625 1 98.88 235 VAL A CA 1
ATOM 1854 C C . VAL A 1 235 ? -16.594 18.016 16.547 1 98.88 235 VAL A C 1
ATOM 1856 O O . VAL A 1 235 ? -15.867 18.969 16.25 1 98.88 235 VAL A O 1
ATOM 1859 N N . PHE A 1 236 ? -16.469 16.828 16 1 98.88 236 PHE A N 1
ATOM 1860 C CA . PHE A 1 236 ? -15.469 16.547 14.977 1 98.88 236 PHE A CA 1
ATOM 1861 C C . PHE A 1 236 ? -16.109 16.453 13.602 1 98.88 236 PHE A C 1
ATOM 1863 O O . PHE A 1 236 ? -16.984 15.617 13.375 1 98.88 236 PHE A O 1
ATOM 1870 N N . HIS A 1 237 ? -15.656 17.328 12.688 1 98.75 237 HIS A N 1
ATOM 1871 C CA . HIS A 1 237 ? -16.016 17.297 11.281 1 98.75 237 HIS A CA 1
ATOM 1872 C C . HIS A 1 237 ? -14.922 16.656 10.438 1 98.75 237 HIS A C 1
ATOM 1874 O O . HIS A 1 237 ? -13.93 17.312 10.109 1 98.75 237 HIS A O 1
ATOM 1880 N N . VAL A 1 238 ? -15.141 15.383 10.047 1 98.5 238 VAL A N 1
ATOM 1881 C CA . VAL A 1 238 ? -14.156 14.664 9.242 1 98.5 238 VAL A CA 1
ATOM 1882 C C . VAL A 1 238 ? -14.594 14.648 7.781 1 98.5 238 VAL A C 1
ATOM 1884 O O . VAL A 1 238 ? -15.727 14.281 7.469 1 98.5 238 VAL A O 1
ATOM 1887 N N . VAL A 1 239 ? -13.758 15.148 6.906 1 97.56 239 VAL A N 1
ATOM 1888 C CA . VAL A 1 239 ? -13.984 15.016 5.473 1 97.56 239 VAL A CA 1
ATOM 1889 C C . VAL A 1 239 ? -12.898 14.133 4.859 1 97.56 239 VAL A C 1
ATOM 1891 O O . VAL A 1 239 ? -11.719 14.273 5.18 1 97.56 239 VAL A O 1
ATOM 1894 N N . THR A 1 240 ? -13.305 13.164 4.098 1 94.88 240 THR A N 1
ATOM 1895 C CA . THR A 1 240 ? -12.383 12.242 3.438 1 94.88 240 THR A CA 1
ATOM 1896 C C . THR A 1 240 ? -12.75 12.078 1.967 1 94.88 240 THR A C 1
ATOM 1898 O O . THR A 1 240 ? -13.688 12.711 1.479 1 94.88 240 THR A O 1
ATOM 1901 N N . ASP A 1 241 ? -11.93 11.391 1.221 1 88.38 241 ASP A N 1
ATOM 1902 C CA . ASP A 1 241 ? -12.188 11.172 -0.2 1 88.38 241 ASP A CA 1
ATOM 1903 C C . ASP A 1 241 ? -13.117 9.984 -0.417 1 88.38 241 ASP A C 1
ATOM 1905 O O . ASP A 1 241 ? -13.445 9.266 0.53 1 88.38 241 ASP A O 1
ATOM 1909 N N . LYS A 1 242 ? -13.516 9.836 -1.603 1 84.44 242 LYS A N 1
ATOM 1910 C CA . LYS A 1 242 ? -14.453 8.781 -1.967 1 84.44 242 LYS A CA 1
ATOM 1911 C C . LYS A 1 242 ? -13.891 7.406 -1.624 1 84.44 242 LYS A C 1
ATOM 1913 O O . LYS A 1 242 ? -14.609 6.543 -1.114 1 84.44 242 LYS A O 1
ATOM 1918 N N . LEU A 1 243 ? -12.664 7.238 -1.844 1 85.69 243 LEU A N 1
ATOM 1919 C CA . LEU A 1 243 ? -12.008 5.949 -1.661 1 85.69 243 LEU A CA 1
ATOM 1920 C C . LEU A 1 243 ? -12.07 5.508 -0.203 1 85.69 243 LEU A C 1
ATOM 1922 O O . LEU A 1 243 ? -12.242 4.32 0.084 1 85.69 243 LEU A O 1
ATOM 1926 N N . ASN A 1 244 ? -11.914 6.434 0.675 1 91.12 244 ASN A N 1
ATOM 1927 C CA . ASN A 1 244 ? -11.781 6.098 2.088 1 91.12 244 ASN A CA 1
ATOM 1928 C C . ASN A 1 244 ? -13.055 6.434 2.867 1 91.12 244 ASN A C 1
ATOM 1930 O O . ASN A 1 244 ? -13.109 6.227 4.082 1 91.12 244 ASN A O 1
ATOM 1934 N N . PHE A 1 245 ? -14.102 6.883 2.254 1 92.75 245 PHE A N 1
ATOM 1935 C CA . PHE A 1 245 ? -15.305 7.367 2.922 1 92.75 245 PHE A CA 1
ATOM 1936 C C . PHE A 1 245 ? -15.953 6.254 3.74 1 92.75 245 PHE A C 1
ATOM 1938 O O . PHE A 1 245 ? -16.219 6.426 4.934 1 92.75 245 PHE A O 1
ATOM 1945 N N . VAL A 1 246 ? -16.109 5.133 3.057 1 92 246 VAL A N 1
ATOM 1946 C CA . VAL A 1 246 ? -16.797 4.02 3.703 1 92 246 VAL A CA 1
ATOM 1947 C C . VAL A 1 246 ? -15.961 3.506 4.875 1 92 246 VAL A C 1
ATOM 1949 O O . VAL A 1 246 ? -16.5 3.225 5.949 1 92 246 VAL A O 1
ATOM 1952 N N . SER A 1 247 ? -14.688 3.404 4.641 1 95 247 SER A N 1
ATOM 1953 C CA . SER A 1 247 ? -13.789 2.908 5.676 1 95 247 SER A CA 1
ATOM 1954 C C . SER A 1 247 ? -13.734 3.859 6.867 1 95 247 SER A C 1
ATOM 1956 O O . SER A 1 247 ? -13.758 3.42 8.023 1 95 247 SER A O 1
ATOM 1958 N N . MET A 1 248 ? -13.641 5.148 6.578 1 96.56 248 MET A N 1
ATOM 1959 C CA . MET A 1 248 ? -13.609 6.168 7.621 1 96.56 248 MET A CA 1
ATOM 1960 C C . MET A 1 248 ? -14.898 6.148 8.438 1 96.56 248 MET A C 1
ATOM 1962 O O . MET A 1 248 ? -14.859 6.184 9.672 1 96.56 248 MET A O 1
ATOM 1966 N N . ARG A 1 249 ? -15.992 6.09 7.75 1 95.75 249 ARG A N 1
ATOM 1967 C CA . ARG A 1 249 ? -17.297 6.016 8.406 1 95.75 249 ARG A CA 1
ATOM 1968 C C . ARG A 1 249 ? -17.391 4.773 9.281 1 95.75 249 ARG A C 1
ATOM 1970 O O . ARG A 1 249 ? -17.812 4.855 10.438 1 95.75 249 ARG A O 1
ATOM 1977 N N . MET A 1 250 ? -17 3.617 8.734 1 96.31 250 MET A N 1
ATOM 1978 C CA . MET A 1 250 ? -17.062 2.352 9.461 1 96.31 250 MET A CA 1
ATOM 1979 C C . MET A 1 250 ? -16.25 2.422 10.75 1 96.31 250 MET A C 1
ATOM 1981 O O . MET A 1 250 ? -16.719 1.975 11.805 1 96.31 250 MET A O 1
ATOM 1985 N N . TRP A 1 251 ? -15.086 2.984 10.711 1 97.88 251 TRP A N 1
ATOM 1986 C CA . TRP A 1 251 ? -14.227 3.045 11.891 1 97.88 251 TRP A CA 1
ATOM 1987 C C . TRP A 1 251 ? -14.93 3.758 13.039 1 97.88 251 TRP A C 1
ATOM 1989 O O . TRP A 1 251 ? -14.961 3.248 14.164 1 97.88 251 TRP A O 1
ATOM 1999 N N . PHE A 1 252 ? -15.508 4.895 12.75 1 98.06 252 PHE A N 1
ATOM 2000 C CA . PHE A 1 252 ? -16.031 5.715 13.844 1 98.06 252 PHE A CA 1
ATOM 2001 C C . PHE A 1 252 ? -17.422 5.25 14.25 1 98.06 252 PHE A C 1
ATOM 2003 O O . PHE A 1 252 ? -17.906 5.602 15.328 1 98.06 252 PHE A O 1
ATOM 2010 N N . LEU A 1 253 ? -18.094 4.496 13.359 1 96.81 253 LEU A N 1
ATOM 2011 C CA . LEU A 1 253 ? -19.344 3.865 13.766 1 96.81 253 LEU A CA 1
ATOM 2012 C C . LEU A 1 253 ? -19.094 2.768 14.797 1 96.81 253 LEU A C 1
ATOM 2014 O O . LEU A 1 253 ? -19.859 2.619 15.758 1 96.81 253 LEU A O 1
ATOM 2018 N N . VAL A 1 254 ? -17.969 2.045 14.617 1 96.38 254 VAL A N 1
ATOM 2019 C CA . VAL A 1 254 ? -17.703 0.905 15.492 1 96.38 254 VAL A CA 1
ATOM 2020 C C . VAL A 1 254 ? -16.812 1.334 16.656 1 96.38 254 VAL A C 1
ATOM 2022 O O . VAL A 1 254 ? -16.703 0.638 17.656 1 96.38 254 VAL A O 1
ATOM 2025 N N . ASN A 1 255 ? -16.125 2.457 16.484 1 96.75 255 ASN A N 1
ATOM 2026 C CA . ASN A 1 255 ? -15.297 3.047 17.531 1 96.75 255 ASN A CA 1
ATOM 2027 C C . ASN A 1 255 ? -15.68 4.5 17.797 1 96.75 255 ASN A C 1
ATOM 2029 O O . ASN A 1 255 ? -14.891 5.41 17.531 1 96.75 255 ASN A O 1
ATOM 2033 N N . PRO A 1 256 ? -16.75 4.758 18.344 1 95.19 256 PRO A N 1
ATOM 2034 C CA . PRO A 1 256 ? -17.156 6.145 18.578 1 95.19 256 PRO A CA 1
ATOM 2035 C C . PRO A 1 256 ? -16.203 6.895 19.516 1 95.19 256 PRO A C 1
ATOM 2037 O O . PRO A 1 256 ? -15.672 6.312 20.469 1 95.19 256 PRO A O 1
ATOM 2040 N N . PRO A 1 257 ? -15.852 8.203 19.156 1 92.75 257 PRO A N 1
ATOM 2041 C CA . PRO A 1 257 ? -14.938 9 19.969 1 92.75 257 PRO A CA 1
ATOM 2042 C C . PRO A 1 257 ? -15.555 9.43 21.297 1 92.75 257 PRO A C 1
ATOM 2044 O O . PRO A 1 257 ? -15.859 10.609 21.5 1 92.75 257 PRO A O 1
ATOM 2047 N N . GLY A 1 258 ? -15.555 8.719 22.125 1 82.94 258 GLY A N 1
ATOM 2048 C CA . GLY A 1 258 ? -15.984 9.094 23.469 1 82.94 258 GLY A CA 1
ATOM 2049 C C . GLY A 1 258 ? -17.047 10.164 23.469 1 82.94 258 GLY A C 1
ATOM 2050 O O . GLY A 1 258 ? -17.484 10.633 22.406 1 82.94 258 GLY A O 1
ATOM 2051 N N . GLY A 1 259 ? -17.938 10.359 24.234 1 92.25 259 GLY A N 1
ATOM 2052 C CA . GLY A 1 259 ? -19.062 11.266 24.422 1 92.25 259 GLY A CA 1
ATOM 2053 C C . GLY A 1 259 ? -19.094 12.383 23.391 1 92.25 259 GLY A C 1
ATOM 2054 O O . GLY A 1 259 ? -20.062 13.141 23.328 1 92.25 259 GLY A O 1
ATOM 2055 N N . ALA A 1 260 ? -18.062 12.508 22.391 1 98 260 ALA A N 1
ATOM 2056 C CA . ALA A 1 260 ? -18 13.586 21.406 1 98 260 ALA A CA 1
ATOM 2057 C C . ALA A 1 260 ? -18.906 13.289 20.203 1 98 260 ALA A C 1
ATOM 2059 O O . ALA A 1 260 ? -19.312 12.148 20 1 98 260 ALA A O 1
ATOM 2060 N N . THR A 1 261 ? -19.266 14.375 19.5 1 98.56 261 THR A N 1
ATOM 2061 C CA . THR A 1 261 ? -20.031 14.258 18.25 1 98.56 261 THR A CA 1
ATOM 2062 C C . THR A 1 261 ? -19.094 14.18 17.047 1 98.56 261 THR A C 1
ATOM 2064 O O . THR A 1 261 ? -18.047 14.828 17.031 1 98.56 261 THR A O 1
ATOM 2067 N N . ILE A 1 262 ? -19.453 13.336 16.109 1 98.56 262 ILE A N 1
ATOM 2068 C CA . ILE A 1 262 ? -18.609 13.211 14.93 1 98.56 262 ILE A CA 1
ATOM 2069 C C . ILE A 1 262 ? -19.469 13.102 13.68 1 98.56 262 ILE A C 1
ATOM 2071 O O . ILE A 1 262 ? -20.578 12.562 13.734 1 98.56 262 ILE A O 1
ATOM 2075 N N . GLU A 1 263 ? -19.031 13.672 12.625 1 98.06 263 GLU A N 1
ATOM 2076 C CA . GLU A 1 263 ? -19.547 13.445 11.289 1 98.06 263 GLU A CA 1
ATOM 2077 C C . GLU A 1 263 ? -18.438 13.117 10.297 1 98.06 263 GLU A C 1
ATOM 2079 O O . GLU A 1 263 ? -17.312 13.594 10.453 1 98.06 263 GLU A O 1
ATOM 2084 N N . VAL A 1 264 ? -18.734 12.219 9.406 1 97.56 264 VAL A N 1
ATOM 2085 C CA . VAL A 1 264 ? -17.828 11.875 8.312 1 97.56 264 VAL A CA 1
ATOM 2086 C C . VAL A 1 264 ? -18.5 12.18 6.977 1 97.56 264 VAL A C 1
ATOM 2088 O O . VAL A 1 264 ? -19.609 11.703 6.711 1 97.56 264 VAL A O 1
ATOM 2091 N N . LYS A 1 265 ? -17.844 13.008 6.191 1 96.31 265 LYS A N 1
ATOM 2092 C CA . LYS A 1 265 ? -18.391 13.367 4.887 1 96.31 265 LYS A CA 1
ATOM 2093 C C . LYS A 1 265 ? -17.406 13.039 3.77 1 96.31 265 LYS A C 1
ATOM 2095 O O . LYS A 1 265 ? -16.188 13.039 3.99 1 96.31 265 LYS A O 1
ATOM 2100 N N . ASN A 1 266 ? -17.984 12.75 2.664 1 92.12 266 ASN A N 1
ATOM 2101 C CA . ASN A 1 266 ? -17.219 12.586 1.429 1 92.12 266 ASN A CA 1
ATOM 2102 C C . ASN A 1 266 ? -17.016 13.922 0.712 1 92.12 266 ASN A C 1
ATOM 2104 O O . ASN A 1 266 ? -17.969 14.695 0.548 1 92.12 266 ASN A O 1
ATOM 2108 N N . VAL A 1 267 ? -15.805 14.164 0.343 1 92.12 267 VAL A N 1
ATOM 2109 C CA . VAL A 1 267 ? -15.5 15.422 -0.331 1 92.12 267 VAL A CA 1
ATOM 2110 C C . VAL A 1 267 ? -16.391 15.578 -1.563 1 92.12 267 VAL A C 1
ATOM 2112 O O . VAL A 1 267 ? -16.781 16.688 -1.915 1 92.12 267 VAL A O 1
ATOM 2115 N N . ASP A 1 268 ? -16.828 14.477 -2.158 1 85.75 268 ASP A N 1
ATOM 2116 C CA . ASP A 1 268 ? -17.641 14.508 -3.367 1 85.75 268 ASP A CA 1
ATOM 2117 C C . ASP A 1 268 ? -19.062 14.977 -3.062 1 85.75 268 ASP A C 1
ATOM 2119 O O . ASP A 1 268 ? -19.812 15.336 -3.975 1 85.75 268 ASP A O 1
ATOM 2123 N N . ALA A 1 269 ? -19.375 14.93 -1.865 1 89.06 269 ALA A N 1
ATOM 2124 C CA . ALA A 1 269 ? -20.703 15.391 -1.479 1 89.06 269 ALA A CA 1
ATOM 2125 C C . ALA A 1 269 ? -20.828 16.906 -1.641 1 89.06 269 ALA A C 1
ATOM 2127 O O . ALA A 1 269 ? -21.953 17.438 -1.702 1 89.06 269 ALA A O 1
ATOM 2128 N N . PHE A 1 270 ? -19.719 17.594 -1.627 1 92.88 270 PHE A N 1
ATOM 2129 C CA . PHE A 1 270 ? -19.734 19.047 -1.832 1 92.88 270 PHE A CA 1
ATOM 2130 C C . PHE A 1 270 ? -19.828 19.375 -3.316 1 92.88 270 PHE A C 1
ATOM 2132 O O . PHE A 1 270 ? -18.812 19.688 -3.947 1 92.88 270 PHE A O 1
ATOM 2139 N N . THR A 1 271 ? -20.969 19.453 -3.84 1 89.44 271 THR A N 1
ATOM 2140 C CA . THR A 1 271 ? -21.203 19.562 -5.273 1 89.44 271 THR A CA 1
ATOM 2141 C C . THR A 1 271 ? -20.75 20.922 -5.789 1 89.44 271 THR A C 1
ATOM 2143 O O . THR A 1 271 ? -20.438 21.078 -6.969 1 89.44 271 THR A O 1
ATOM 2146 N N . TRP A 1 272 ? -20.75 21.859 -4.93 1 89.62 272 TRP A N 1
ATOM 2147 C CA . TRP A 1 272 ? -20.312 23.203 -5.32 1 89.62 272 TRP A CA 1
ATOM 2148 C C . TRP A 1 272 ? -18.812 23.234 -5.586 1 89.62 272 TRP A C 1
ATOM 2150 O O . TRP A 1 272 ? -18.312 24.188 -6.18 1 89.62 272 TRP A O 1
ATOM 2160 N N . LEU A 1 273 ? -18.141 22.219 -5.098 1 87.88 273 LEU A N 1
ATOM 2161 C CA . LEU A 1 273 ? -16.703 22.109 -5.328 1 87.88 273 LEU A CA 1
ATOM 2162 C C . LEU A 1 273 ? -16.422 21.594 -6.734 1 87.88 273 LEU A C 1
ATOM 2164 O O . LEU A 1 273 ? -16.172 20.406 -6.926 1 87.88 273 LEU A O 1
ATOM 2168 N N . ASN A 1 274 ? -16.469 22.422 -7.676 1 84.88 274 ASN A N 1
ATOM 2169 C CA . ASN A 1 274 ? -16.266 22.078 -9.078 1 84.88 274 ASN A CA 1
ATOM 2170 C C . ASN A 1 274 ? -15.336 23.062 -9.773 1 84.88 274 ASN A C 1
ATOM 2172 O O . ASN A 1 274 ? -14.906 24.047 -9.18 1 84.88 274 ASN A O 1
ATOM 2176 N N . SER A 1 275 ? -15.047 22.812 -11.031 1 82 275 SER A N 1
ATOM 2177 C CA . SER A 1 275 ? -14.047 23.562 -11.773 1 82 275 SER A CA 1
ATOM 2178 C C . SER A 1 275 ? -14.516 24.984 -12.047 1 82 275 SER A C 1
ATOM 2180 O O . SER A 1 275 ? -13.695 25.891 -12.258 1 82 275 SER A O 1
ATOM 2182 N N . SER A 1 276 ? -15.758 25.203 -12.078 1 82.25 276 SER A N 1
ATOM 2183 C CA . SER A 1 276 ? -16.281 26.547 -12.328 1 82.25 276 SER A CA 1
ATOM 2184 C C . SER A 1 276 ? -16.078 27.453 -11.117 1 82.25 276 SER A C 1
ATOM 2186 O O . SER A 1 276 ? -15.828 28.656 -11.266 1 82.25 276 SER A O 1
ATOM 2188 N N . TYR A 1 277 ? -16.109 26.891 -9.977 1 86.69 277 TYR A N 1
ATOM 2189 C CA . TYR A 1 277 ? -16.016 27.656 -8.742 1 86.69 277 TYR A CA 1
ATOM 2190 C C . TYR A 1 277 ? -14.594 27.625 -8.188 1 86.69 277 TYR A C 1
ATOM 2192 O O . TYR A 1 277 ? -14.125 28.609 -7.613 1 86.69 277 TYR A O 1
ATOM 2200 N N . CYS A 1 278 ? -13.953 26.516 -8.32 1 86.12 278 CYS A N 1
ATOM 2201 C CA . CYS A 1 278 ? -12.664 26.297 -7.68 1 86.12 278 CYS A CA 1
ATOM 2202 C C . CYS A 1 278 ? -11.539 26.312 -8.711 1 86.12 278 CYS A C 1
ATOM 2204 O O . CYS A 1 278 ? -11.32 25.328 -9.414 1 86.12 278 CYS A O 1
ATOM 2206 N N . PRO A 1 279 ? -10.719 27.312 -8.672 1 84.62 279 PRO A N 1
ATOM 2207 C CA . PRO A 1 279 ? -9.656 27.438 -9.672 1 84.62 279 PRO A CA 1
ATOM 2208 C C . PRO A 1 279 ? -8.664 26.281 -9.633 1 84.62 279 PRO A C 1
ATOM 2210 O O . PRO A 1 279 ? -8.172 25.844 -10.672 1 84.62 279 PRO A O 1
ATOM 2213 N N . VAL A 1 280 ? -8.398 25.844 -8.414 1 82.81 280 VAL A N 1
ATOM 2214 C CA . VAL A 1 280 ? -7.398 24.797 -8.289 1 82.81 280 VAL A CA 1
ATOM 2215 C C . VAL A 1 280 ? -7.891 23.531 -8.992 1 82.81 280 VAL A C 1
ATOM 2217 O O . VAL A 1 280 ? -7.098 22.797 -9.586 1 82.81 280 VAL A O 1
ATOM 2220 N N . LEU A 1 281 ? -9.148 23.219 -8.859 1 79.69 281 LEU A N 1
ATOM 2221 C CA . LEU A 1 281 ? -9.719 22.062 -9.531 1 79.69 281 LEU A CA 1
ATOM 2222 C C . LEU A 1 281 ? -9.609 22.188 -11.047 1 79.69 281 LEU A C 1
ATOM 2224 O O . LEU A 1 281 ? -9.344 21.219 -11.742 1 79.69 281 LEU A O 1
ATOM 2228 N N . ARG A 1 282 ? -9.805 23.344 -11.492 1 79.38 282 ARG A N 1
ATOM 2229 C CA . ARG A 1 282 ? -9.633 23.609 -12.914 1 79.38 282 ARG A CA 1
ATOM 2230 C C . ARG A 1 282 ? -8.195 23.344 -13.352 1 79.38 282 ARG A C 1
ATOM 2232 O O . ARG A 1 282 ? -7.961 22.766 -14.414 1 79.38 282 ARG A O 1
ATOM 2239 N N . GLN A 1 283 ? -7.328 23.688 -12.539 1 77.44 283 GLN A N 1
ATOM 2240 C CA . GLN A 1 283 ? -5.91 23.516 -12.836 1 77.44 283 GLN A CA 1
ATOM 2241 C C . GLN A 1 283 ? -5.52 22.047 -12.797 1 77.44 283 GLN A C 1
ATOM 2243 O O . GLN A 1 283 ? -4.711 21.578 -13.609 1 77.44 283 GLN A O 1
ATOM 2248 N N . LEU A 1 284 ? -6.059 21.328 -11.836 1 72.25 284 LEU A N 1
ATOM 2249 C CA . LEU A 1 284 ? -5.727 19.922 -11.656 1 72.25 284 LEU A CA 1
ATOM 2250 C C . LEU A 1 284 ? -6.262 19.094 -12.82 1 72.25 284 LEU A C 1
ATOM 2252 O O . LEU A 1 284 ? -5.715 18.031 -13.133 1 72.25 284 LEU A O 1
ATOM 2256 N N . GLU A 1 285 ? -7.312 19.469 -13.398 1 68.19 285 GLU A N 1
ATOM 2257 C CA . GLU A 1 285 ? -7.914 18.766 -14.531 1 68.19 285 GLU A CA 1
ATOM 2258 C C . GLU A 1 285 ? -7.133 19.031 -15.82 1 68.19 285 GLU A C 1
ATOM 2260 O O . GLU A 1 285 ? -7.281 18.281 -16.797 1 68.19 285 GLU A O 1
ATOM 2265 N N . SER A 1 286 ? -6.25 19.906 -15.703 1 66.31 286 SER A N 1
ATOM 2266 C CA . SER A 1 286 ? -5.5 20.234 -16.906 1 66.31 286 SER A CA 1
ATOM 2267 C C . SER A 1 286 ? -4.422 19.203 -17.188 1 66.31 286 SER A C 1
ATOM 2269 O O . SER A 1 286 ? -3.848 18.625 -16.266 1 66.31 286 SER A O 1
ATOM 2271 N N . ALA A 1 287 ? -4.305 18.688 -18.391 1 57.97 287 ALA A N 1
ATOM 2272 C CA . ALA A 1 287 ? -3.297 17.719 -18.828 1 57.97 287 ALA A CA 1
ATOM 2273 C C . ALA A 1 287 ? -1.908 18.125 -18.344 1 57.97 287 ALA A C 1
ATOM 2275 O O . ALA A 1 287 ? -1.101 17.266 -17.969 1 57.97 287 ALA A O 1
ATOM 2276 N N . ARG A 1 288 ? -1.686 19.312 -18.297 1 57.56 288 ARG A N 1
ATOM 2277 C CA . ARG A 1 288 ? -0.381 19.828 -17.906 1 57.56 288 ARG A CA 1
ATOM 2278 C C . ARG A 1 288 ? -0.069 19.469 -16.453 1 57.56 288 ARG A C 1
ATOM 2280 O O . ARG A 1 288 ? 1.06 19.094 -16.141 1 57.56 288 ARG A O 1
ATOM 2287 N N . MET A 1 289 ? -1.028 19.578 -15.68 1 60.06 289 MET A N 1
ATOM 2288 C CA . MET A 1 289 ? -0.822 19.281 -14.273 1 60.06 289 MET A CA 1
ATOM 2289 C C . MET A 1 289 ? -0.618 17.781 -14.062 1 60.06 289 MET A C 1
ATOM 2291 O O . MET A 1 289 ? 0.224 17.375 -13.258 1 60.06 289 MET A O 1
ATOM 2295 N N . ARG A 1 290 ? -1.34 17.047 -14.75 1 61.66 290 ARG A N 1
ATOM 2296 C CA . ARG A 1 290 ? -1.186 15.594 -14.641 1 61.66 290 ARG A CA 1
ATOM 2297 C C . ARG A 1 290 ? 0.218 15.164 -15.055 1 61.66 290 ARG A C 1
ATOM 2299 O O . ARG A 1 290 ? 0.83 14.312 -14.398 1 61.66 290 ARG A O 1
ATOM 2306 N N . ASP A 1 291 ? 0.603 15.758 -16.141 1 59.94 291 ASP A N 1
ATOM 2307 C CA . ASP A 1 291 ? 1.949 15.469 -16.625 1 59.94 291 ASP A CA 1
ATOM 2308 C C . ASP A 1 291 ? 3 15.859 -15.586 1 59.94 291 ASP A C 1
ATOM 2310 O O . ASP A 1 291 ? 3.982 15.133 -15.391 1 59.94 291 ASP A O 1
ATOM 2314 N N . TYR A 1 292 ? 2.779 16.969 -15.055 1 57.75 292 TYR A N 1
ATOM 2315 C CA . TYR A 1 292 ? 3.721 17.469 -14.062 1 57.75 292 TYR A CA 1
ATOM 2316 C C . TYR A 1 292 ? 3.828 16.531 -12.883 1 57.75 292 TYR A C 1
ATOM 2318 O O . TYR A 1 292 ? 4.93 16.219 -12.422 1 57.75 292 TYR A O 1
ATOM 2326 N N . TYR A 1 293 ? 2.812 16.031 -12.438 1 58.97 293 TYR A N 1
ATOM 2327 C CA . TYR A 1 293 ? 2.809 15.258 -11.211 1 58.97 293 TYR A CA 1
ATOM 2328 C C . TYR A 1 293 ? 3.113 13.789 -11.492 1 58.97 293 TYR A C 1
ATOM 2330 O O . TYR A 1 293 ? 3.707 13.102 -10.656 1 58.97 293 TYR A O 1
ATOM 2338 N N . PHE A 1 294 ? 2.732 13.258 -12.68 1 56.41 294 PHE A N 1
ATOM 2339 C CA . PHE A 1 294 ? 2.814 11.812 -12.883 1 56.41 294 PHE A CA 1
ATOM 2340 C C . PHE A 1 294 ? 3.938 11.461 -13.852 1 56.41 294 PHE A C 1
ATOM 2342 O O . PHE A 1 294 ? 4.43 10.336 -13.859 1 56.41 294 PHE A O 1
ATOM 2349 N N . HIS A 1 295 ? 4.301 12.164 -14.93 1 49.91 295 HIS A N 1
ATOM 2350 C CA . HIS A 1 295 ? 5.246 11.773 -15.969 1 49.91 295 HIS A CA 1
ATOM 2351 C C . HIS A 1 295 ? 6.566 12.523 -15.828 1 49.91 295 HIS A C 1
ATOM 2353 O O . HIS A 1 295 ? 7.395 12.516 -16.734 1 49.91 295 HIS A O 1
ATOM 2359 N N . ALA A 1 296 ? 6.836 13.055 -14.867 1 44.56 296 ALA A N 1
ATOM 2360 C CA . ALA A 1 296 ? 8.109 13.781 -14.922 1 44.56 296 ALA A CA 1
ATOM 2361 C C . ALA A 1 296 ? 9.281 12.812 -15.102 1 44.56 296 ALA A C 1
ATOM 2363 O O . ALA A 1 296 ? 10.008 12.539 -14.141 1 44.56 296 ALA A O 1
ATOM 2364 N N . HIS A 1 297 ? 9.25 11.602 -15.602 1 39.06 297 HIS A N 1
ATOM 2365 C CA . HIS A 1 297 ? 10.477 10.914 -15.992 1 39.06 297 HIS A CA 1
ATOM 2366 C C . HIS A 1 297 ? 11.328 11.781 -16.906 1 39.06 297 HIS A C 1
ATOM 2368 O O . HIS A 1 297 ? 12.359 11.328 -17.406 1 39.06 297 HIS A O 1
ATOM 2374 N N . GLN A 1 298 ? 10.859 12.555 -17.828 1 34.94 298 GLN A N 1
ATOM 2375 C CA . GLN A 1 298 ? 11.969 12.852 -18.719 1 34.94 298 GLN A CA 1
ATOM 2376 C C . GLN A 1 298 ? 13.227 13.219 -17.938 1 34.94 298 GLN A C 1
ATOM 2378 O O . GLN A 1 298 ? 13.164 14.016 -16.984 1 34.94 298 GLN A O 1
ATOM 2383 N N . ALA A 1 299 ? 14.375 12.43 -18.188 1 33.47 299 ALA A N 1
ATOM 2384 C CA . ALA A 1 299 ? 15.805 12.375 -17.922 1 33.47 299 ALA A CA 1
ATOM 2385 C C . ALA A 1 299 ? 16.406 13.773 -17.828 1 33.47 299 ALA A C 1
ATOM 2387 O O . ALA A 1 299 ? 17.609 13.953 -18.016 1 33.47 299 ALA A O 1
ATOM 2388 N N . SER A 1 300 ? 16.016 14.938 -18.172 1 32.53 300 SER A N 1
ATOM 2389 C CA . SER A 1 300 ? 17.328 15.539 -18.391 1 32.53 300 SER A CA 1
ATOM 2390 C C . SER A 1 300 ? 18.297 15.195 -17.25 1 32.53 300 SER A C 1
ATOM 2392 O O . SER A 1 300 ? 19.328 14.578 -17.484 1 32.53 300 SER A O 1
ATOM 2394 N N . SER A 1 301 ? 19.172 16.328 -16.781 1 31.72 301 SER A N 1
ATOM 2395 C CA . SER A 1 301 ? 20.484 16.391 -16.156 1 31.72 301 SER A CA 1
ATOM 2396 C C . SER A 1 301 ? 20.469 15.719 -14.781 1 31.72 301 SER A C 1
ATOM 2398 O O . SER A 1 301 ? 19.469 15.773 -14.07 1 31.72 301 SER A O 1
ATOM 2400 N N . THR A 1 302 ? 21.406 14.688 -14.336 1 34.75 302 THR A N 1
ATOM 2401 C CA . THR A 1 302 ? 22.172 14.094 -13.242 1 34.75 302 THR A CA 1
ATOM 2402 C C . THR A 1 302 ? 22 14.906 -11.961 1 34.75 302 THR A C 1
ATOM 2404 O O . THR A 1 302 ? 22.078 14.367 -10.859 1 34.75 302 THR A O 1
ATOM 2407 N N . THR A 1 303 ? 22.484 16.25 -11.969 1 32.94 303 THR A N 1
ATOM 2408 C CA . THR A 1 303 ? 22.859 17.062 -10.82 1 32.94 303 THR A CA 1
ATOM 2409 C C . THR A 1 303 ? 21.641 17.406 -9.969 1 32.94 303 THR A C 1
ATOM 2411 O O . THR A 1 303 ? 21.719 17.438 -8.742 1 32.94 303 THR A O 1
ATOM 2414 N N . SER A 1 304 ? 20.672 18.328 -10.414 1 34.59 304 SER A N 1
ATOM 2415 C CA . SER A 1 304 ? 19.719 19.094 -9.625 1 34.59 304 SER A CA 1
ATOM 2416 C C . SER A 1 304 ? 18.469 18.266 -9.328 1 34.59 304 SER A C 1
ATOM 2418 O O . SER A 1 304 ? 17.531 18.75 -8.672 1 34.59 304 SER A O 1
ATOM 2420 N N . GLY A 1 305 ? 18.125 17.062 -9.781 1 35.59 305 GLY A N 1
ATOM 2421 C CA . GLY A 1 305 ? 16.859 16.375 -10.008 1 35.59 305 GLY A CA 1
ATOM 2422 C C . GLY A 1 305 ? 16.375 15.602 -8.789 1 35.59 305 GLY A C 1
ATOM 2423 O O . GLY A 1 305 ? 15.352 14.922 -8.852 1 35.59 305 GLY A O 1
ATOM 2424 N N . ALA A 1 306 ? 17.172 15.156 -8.016 1 39.59 306 ALA A N 1
ATOM 2425 C CA . ALA A 1 306 ? 16.766 14.422 -6.82 1 39.59 306 ALA A CA 1
ATOM 2426 C C . ALA A 1 306 ? 15.781 15.242 -5.98 1 39.59 306 ALA A C 1
ATOM 2428 O O . ALA A 1 306 ? 14.883 14.688 -5.344 1 39.59 306 ALA A O 1
ATOM 2429 N N . ASP A 1 307 ? 16.094 16.562 -5.859 1 37.31 307 ASP A N 1
ATOM 2430 C CA . ASP A 1 307 ? 15.359 17.422 -4.945 1 37.31 307 ASP A CA 1
ATOM 2431 C C . ASP A 1 307 ? 13.883 17.5 -5.324 1 37.31 307 ASP A C 1
ATOM 2433 O O . ASP A 1 307 ? 13.023 17.75 -4.469 1 37.31 307 ASP A O 1
ATOM 2437 N N . ASN A 1 308 ? 13.523 17.344 -6.652 1 39.66 308 ASN A N 1
ATOM 2438 C CA . ASN A 1 308 ? 12.148 17.609 -7.059 1 39.66 308 ASN A CA 1
ATOM 2439 C C . ASN A 1 308 ? 11.25 16.406 -6.828 1 39.66 308 ASN A C 1
ATOM 2441 O O . ASN A 1 308 ? 10.047 16.453 -7.113 1 39.66 308 ASN A O 1
ATOM 2445 N N . LEU A 1 309 ? 11.82 15.359 -6.551 1 41.44 309 LEU A N 1
ATOM 2446 C CA . LEU A 1 309 ? 11.047 14.125 -6.441 1 41.44 309 LEU A CA 1
ATOM 2447 C C . LEU A 1 309 ? 10.086 14.18 -5.262 1 41.44 309 LEU A C 1
ATOM 2449 O O . LEU A 1 309 ? 8.992 13.617 -5.32 1 41.44 309 LEU A O 1
ATOM 2453 N N . LYS A 1 310 ? 10.531 14.812 -4.188 1 42.16 310 LYS A N 1
ATOM 2454 C CA . LYS A 1 310 ? 9.68 14.898 -3.004 1 42.16 310 LYS A CA 1
ATOM 2455 C C . LYS A 1 310 ? 8.328 15.516 -3.34 1 42.16 310 LYS A C 1
ATOM 2457 O O . LYS A 1 310 ? 7.309 15.148 -2.754 1 42.16 310 LYS A O 1
ATOM 2462 N N . TYR A 1 311 ? 8.43 16.484 -4.324 1 39.88 311 TYR A N 1
ATOM 2463 C CA . TYR A 1 311 ? 7.258 17.328 -4.543 1 39.88 311 TYR A CA 1
ATOM 2464 C C . TYR A 1 311 ? 6.277 16.672 -5.504 1 39.88 311 TYR A C 1
ATOM 2466 O O . TYR A 1 311 ? 5.211 17.219 -5.785 1 39.88 311 TYR A O 1
ATOM 2474 N N . ARG A 1 312 ? 6.637 15.477 -5.918 1 47.19 312 ARG A N 1
ATOM 2475 C CA . ARG A 1 312 ? 5.719 14.906 -6.898 1 47.19 312 ARG A CA 1
ATOM 2476 C C . ARG A 1 312 ? 4.848 13.828 -6.266 1 47.19 312 ARG A C 1
ATOM 2478 O O . ARG A 1 312 ? 4.562 12.805 -6.895 1 47.19 312 ARG A O 1
ATOM 2485 N N . ASN A 1 313 ? 4.605 14.109 -5.016 1 53.22 313 ASN A N 1
ATOM 2486 C CA . ASN A 1 313 ? 3.666 13.234 -4.32 1 53.22 313 ASN A CA 1
ATOM 2487 C C . ASN A 1 313 ? 2.221 13.562 -4.688 1 53.22 313 ASN A C 1
ATOM 2489 O O . ASN A 1 313 ? 1.748 14.672 -4.438 1 53.22 313 ASN A O 1
ATOM 2493 N N . PRO A 1 314 ? 1.572 12.719 -5.422 1 53.84 314 PRO A N 1
ATOM 2494 C CA . PRO A 1 314 ? 0.181 12.961 -5.805 1 53.84 314 PRO A CA 1
ATOM 2495 C C . PRO A 1 314 ? -0.697 13.367 -4.625 1 53.84 314 PRO A C 1
ATOM 2497 O O . PRO A 1 314 ? -1.772 13.938 -4.816 1 53.84 314 PRO A O 1
ATOM 2500 N N . LYS A 1 315 ? -0.194 13.109 -3.453 1 53.84 315 LYS A N 1
ATOM 2501 C CA . LYS A 1 315 ? -0.98 13.516 -2.291 1 53.84 315 LYS A CA 1
ATOM 2502 C C . LYS A 1 315 ? -1.288 15.008 -2.334 1 53.84 315 LYS A C 1
ATOM 2504 O O . LYS A 1 315 ? -2.35 15.445 -1.88 1 53.84 315 LYS A O 1
ATOM 2509 N N . TYR A 1 316 ? -0.435 15.695 -2.971 1 51 316 TYR A N 1
ATOM 2510 C CA . TYR A 1 316 ? -0.575 17.156 -2.984 1 51 316 TYR A CA 1
ATOM 2511 C C . TYR A 1 316 ? -1.6 17.594 -4.023 1 51 316 TYR A C 1
ATOM 2513 O O . TYR A 1 316 ? -2.059 18.734 -4.008 1 51 316 TYR A O 1
ATOM 2521 N N . LEU A 1 317 ? -2 16.594 -4.785 1 56.66 317 LEU A N 1
ATOM 2522 C CA . LEU A 1 317 ? -3.02 16.875 -5.789 1 56.66 317 LEU A CA 1
ATOM 2523 C C . LEU A 1 317 ? -4.414 16.594 -5.246 1 56.66 317 LEU A C 1
ATOM 2525 O O . LEU A 1 317 ? -5.414 16.828 -5.93 1 56.66 317 LEU A O 1
ATOM 2529 N N . SER A 1 318 ? -4.336 16.406 -3.986 1 67.19 318 SER A N 1
ATOM 2530 C CA . SER A 1 318 ? -5.625 15.984 -3.453 1 67.19 318 SER A CA 1
ATOM 2531 C C . SER A 1 318 ? -6.504 17.188 -3.107 1 67.19 318 SER A C 1
ATOM 2533 O O . SER A 1 318 ? -6.023 18.172 -2.533 1 67.19 318 SER A O 1
ATOM 2535 N N . MET A 1 319 ? -7.719 17.219 -3.621 1 76.88 319 MET A N 1
ATOM 2536 C CA . MET A 1 319 ? -8.742 18.188 -3.262 1 76.88 319 MET A CA 1
ATOM 2537 C C . MET A 1 319 ? -8.914 18.266 -1.748 1 76.88 319 MET A C 1
ATOM 2539 O O . MET A 1 319 ? -9.234 19.328 -1.209 1 76.88 319 MET A O 1
ATOM 2543 N N . LEU A 1 320 ? -8.547 17.266 -1.146 1 85.19 320 LEU A N 1
ATOM 2544 C CA . LEU A 1 320 ? -8.703 17.25 0.305 1 85.19 320 LEU A CA 1
ATOM 2545 C C . LEU A 1 320 ? -7.797 18.281 0.967 1 85.19 320 LEU A C 1
ATOM 2547 O O . LEU A 1 320 ? -8.18 18.906 1.957 1 85.19 320 LEU A O 1
ATOM 2551 N N . ASN A 1 321 ? -6.676 18.484 0.373 1 84 321 ASN A N 1
ATOM 2552 C CA . ASN A 1 321 ? -5.723 19.422 0.952 1 84 321 ASN A CA 1
ATOM 2553 C C . ASN A 1 321 ? -6.148 20.875 0.718 1 84 321 ASN A C 1
ATOM 2555 O O . ASN A 1 321 ? -5.84 21.75 1.521 1 84 321 ASN A O 1
ATOM 2559 N N . HIS A 1 322 ? -6.859 21.125 -0.319 1 88.62 322 HIS A N 1
ATOM 2560 C CA . HIS A 1 322 ? -7.281 22.484 -0.659 1 88.62 322 HIS A CA 1
ATOM 2561 C C . HIS A 1 322 ? -8.617 22.828 -0.004 1 88.62 322 HIS A C 1
ATOM 2563 O O . HIS A 1 322 ? -8.984 24 0.078 1 88.62 322 HIS A O 1
ATOM 2569 N N . LEU A 1 323 ? -9.305 21.844 0.428 1 93.38 323 LEU A N 1
ATOM 2570 C CA . LEU A 1 323 ? -10.641 22.047 0.984 1 93.38 323 LEU A CA 1
ATOM 2571 C C . LEU A 1 323 ? -10.578 22.938 2.211 1 93.38 323 LEU A C 1
ATOM 2573 O O . LEU A 1 323 ? -11.57 23.594 2.551 1 93.38 323 LEU A O 1
ATOM 2577 N N . ARG A 1 324 ? -9.453 23.094 2.822 1 95.06 324 ARG A N 1
ATOM 2578 C CA . ARG A 1 324 ? -9.289 23.891 4.027 1 95.06 324 ARG A CA 1
ATOM 2579 C C . ARG A 1 324 ? -9.5 25.375 3.729 1 95.06 324 ARG A C 1
ATOM 2581 O O . ARG A 1 324 ? -9.758 26.172 4.637 1 95.06 324 ARG A O 1
ATOM 2588 N N . PHE A 1 325 ? -9.398 25.766 2.469 1 96.12 325 PHE A N 1
ATOM 2589 C CA . PHE A 1 325 ? -9.586 27.156 2.086 1 96.12 325 PHE A CA 1
ATOM 2590 C C . PHE A 1 325 ? -11.055 27.453 1.82 1 96.12 325 PHE A C 1
ATOM 2592 O O . PHE A 1 325 ? -11.406 28.562 1.414 1 96.12 325 PHE A O 1
ATOM 2599 N N . TYR A 1 326 ? -11.891 26.469 2.07 1 96.81 326 TYR A N 1
ATOM 2600 C CA . TYR A 1 326 ? -13.32 26.609 1.815 1 96.81 326 TYR A CA 1
ATOM 2601 C C . TYR A 1 326 ? -14.133 26.281 3.066 1 96.81 326 TYR A C 1
ATOM 2603 O O . TYR A 1 326 ? -15.281 25.844 2.973 1 96.81 326 TYR A O 1
ATOM 2611 N N . LEU A 1 327 ? -13.57 26.484 4.191 1 98.06 327 LEU A N 1
ATOM 2612 C CA . LEU A 1 327 ? -14.203 26.109 5.449 1 98.06 327 LEU A CA 1
ATOM 2613 C C . LEU A 1 327 ? -15.539 26.828 5.617 1 98.06 327 LEU A C 1
ATOM 2615 O O . LEU A 1 327 ? -16.516 26.234 6.059 1 98.06 327 LEU A O 1
ATOM 2619 N N . PRO A 1 328 ? -15.641 28.156 5.234 1 97.81 328 PRO A N 1
ATOM 2620 C CA . PRO A 1 328 ? -16.938 28.797 5.371 1 97.81 328 PRO A CA 1
ATOM 2621 C C . PRO A 1 328 ? -18.016 28.172 4.477 1 97.81 328 PRO A C 1
ATOM 2623 O O . PRO A 1 328 ? -19.188 28.172 4.832 1 97.81 328 PRO A O 1
ATOM 2626 N N . GLU A 1 329 ? -17.609 27.688 3.289 1 96.31 329 GLU A N 1
ATOM 2627 C CA . GLU A 1 329 ? -18.547 27.031 2.381 1 96.31 329 GLU A CA 1
ATOM 2628 C C . GLU A 1 329 ? -18.938 25.641 2.902 1 96.31 329 GLU A C 1
ATOM 2630 O O . GLU A 1 329 ? -20.078 25.234 2.781 1 96.31 329 GLU A O 1
ATOM 2635 N N . VAL A 1 330 ? -17.984 24.953 3.484 1 97.19 330 VAL A N 1
ATOM 2636 C CA . VAL A 1 330 ? -18.234 23.609 4.016 1 97.19 330 VAL A CA 1
ATOM 2637 C C . VAL A 1 330 ? -19.094 23.703 5.27 1 97.19 330 VAL A C 1
ATOM 2639 O O . VAL A 1 330 ? -19.984 22.875 5.477 1 97.19 330 VAL A O 1
ATOM 2642 N N . TYR A 1 331 ? -18.812 24.781 6.078 1 98.06 331 TYR A N 1
ATOM 2643 C CA . TYR A 1 331 ? -19.531 24.969 7.332 1 98.06 331 TYR A CA 1
ATOM 2644 C C . TYR A 1 331 ? -20.109 26.375 7.414 1 98.06 331 TYR A C 1
ATOM 2646 O O . TYR A 1 331 ? -19.656 27.203 8.227 1 98.06 331 TYR A O 1
ATOM 2654 N N . PRO A 1 332 ? -21.172 26.625 6.738 1 97.5 332 PRO A N 1
ATOM 2655 C CA . PRO A 1 332 ? -21.688 27.984 6.609 1 97.5 332 PRO A CA 1
ATOM 2656 C C . PRO A 1 332 ? -22.234 28.547 7.922 1 97.5 332 PRO A C 1
ATOM 2658 O O . PRO A 1 332 ? -22.266 29.766 8.117 1 97.5 332 PRO A O 1
ATOM 2661 N N . LYS A 1 333 ? -22.578 27.703 8.852 1 98.12 333 LYS A N 1
ATOM 2662 C CA . LYS A 1 333 ? -23.25 28.172 10.062 1 98.12 333 LYS A CA 1
ATOM 2663 C C . LYS A 1 333 ? -22.281 28.266 11.227 1 98.12 333 LYS A C 1
ATOM 2665 O O . LYS A 1 333 ? -22.609 28.844 12.273 1 98.12 333 LYS A O 1
ATOM 2670 N N . LEU A 1 334 ? -21.094 27.812 11.086 1 98.62 334 LEU A N 1
ATOM 2671 C CA . LEU A 1 334 ? -20.125 27.828 12.188 1 98.62 334 LEU A CA 1
ATOM 2672 C C . LEU A 1 334 ? -19.375 29.156 12.234 1 98.62 334 LEU A C 1
ATOM 2674 O O . LEU A 1 334 ? -19.125 29.766 11.195 1 98.62 334 LEU A O 1
ATOM 2678 N N . GLU A 1 335 ? -19 29.531 13.406 1 98.38 335 GLU A N 1
ATOM 2679 C CA . GLU A 1 335 ? -18.328 30.812 13.594 1 98.38 335 GLU A CA 1
ATOM 2680 C C . GLU A 1 335 ? -16.828 30.625 13.836 1 98.38 335 GLU A C 1
ATOM 2682 O O . GLU A 1 335 ? -16.031 31.5 13.516 1 98.38 335 GLU A O 1
ATOM 2687 N N . LYS A 1 336 ? -16.484 29.641 14.547 1 98.31 336 LYS A N 1
ATOM 2688 C CA . LYS A 1 336 ? -15.086 29.297 14.828 1 98.31 336 LYS A CA 1
ATOM 2689 C C . LYS A 1 336 ? -14.836 27.812 14.633 1 98.31 336 LYS A C 1
ATOM 2691 O O . LYS A 1 336 ? -15.727 26.984 14.859 1 98.31 336 LYS A O 1
ATOM 2696 N N . ILE A 1 337 ? -13.664 27.5 14.203 1 98.81 337 ILE A N 1
ATOM 2697 C CA . ILE A 1 337 ? -13.328 26.094 14 1 98.81 337 ILE A CA 1
ATOM 2698 C C . ILE A 1 337 ? -11.82 25.906 14.125 1 98.81 337 ILE A C 1
ATOM 2700 O O . ILE A 1 337 ? -11.039 26.75 13.695 1 98.81 337 ILE A O 1
ATOM 2704 N N . LEU A 1 338 ? -11.406 24.891 14.828 1 98.88 338 LEU A N 1
ATOM 2705 C CA . LEU A 1 338 ? -10 24.5 14.898 1 98.88 338 LEU A CA 1
ATOM 2706 C C . LEU A 1 338 ? -9.68 23.438 13.859 1 98.88 338 LEU A C 1
ATOM 2708 O O . LEU A 1 338 ? -10.242 22.344 13.891 1 98.88 338 LEU A O 1
ATOM 2712 N N . PHE A 1 339 ? -8.836 23.734 12.914 1 98.69 339 PHE A N 1
ATOM 2713 C CA . PHE A 1 339 ? -8.398 22.797 11.891 1 98.69 339 PHE A CA 1
ATOM 2714 C C . PHE A 1 339 ? -7.18 22.016 12.359 1 98.69 339 PHE A C 1
ATOM 2716 O O . PHE A 1 339 ? -6.191 22.594 12.805 1 98.69 339 PHE A O 1
ATOM 2723 N N . LEU A 1 340 ? -7.258 20.703 12.266 1 98.69 340 LEU A N 1
ATOM 2724 C CA . LEU A 1 340 ? -6.164 19.828 12.68 1 98.69 340 LEU A CA 1
ATOM 2725 C C . LEU A 1 340 ? -5.758 18.891 11.547 1 98.69 340 LEU A C 1
ATOM 2727 O O . LEU A 1 340 ? -6.605 18.234 10.945 1 98.69 340 LEU A O 1
ATOM 2731 N N . ASP A 1 341 ? -4.43 18.797 11.234 1 97.06 341 ASP A N 1
ATOM 2732 C CA . ASP A 1 341 ? -3.92 17.781 10.305 1 97.06 341 ASP A CA 1
ATOM 2733 C C . ASP A 1 341 ? -4 16.391 10.922 1 97.06 341 ASP A C 1
ATOM 2735 O O . ASP A 1 341 ? -4.266 16.25 12.109 1 97.06 341 ASP A O 1
ATOM 2739 N N . ASP A 1 342 ? -3.779 15.406 10.078 1 96.88 342 ASP A N 1
ATOM 2740 C CA . ASP A 1 342 ? -3.969 14.047 10.57 1 96.88 342 ASP A CA 1
ATOM 2741 C C . ASP A 1 342 ? -2.666 13.484 11.133 1 96.88 342 ASP A C 1
ATOM 2743 O O . ASP A 1 342 ? -2.656 12.398 11.719 1 96.88 342 ASP A O 1
ATOM 2747 N N . ASP A 1 343 ? -1.544 14.234 11.023 1 96.88 343 ASP A N 1
ATOM 2748 C CA . ASP A 1 343 ? -0.266 13.758 11.539 1 96.88 343 ASP A CA 1
ATOM 2749 C C . ASP A 1 343 ? 0.134 14.516 12.805 1 96.88 343 ASP A C 1
ATOM 2751 O O . ASP A 1 343 ? 1.284 14.93 12.945 1 96.88 343 ASP A O 1
ATOM 2755 N N . ILE A 1 344 ? -0.804 14.703 13.633 1 98.5 344 ILE A N 1
ATOM 2756 C CA . ILE A 1 344 ? -0.554 15.367 14.914 1 98.5 344 ILE A CA 1
ATOM 2757 C C . ILE A 1 344 ? -1.082 14.508 16.062 1 98.5 344 ILE A C 1
ATOM 2759 O O . ILE A 1 344 ? -1.793 13.523 15.828 1 98.5 344 ILE A O 1
ATOM 2763 N N . VAL A 1 345 ? -0.641 14.859 17.281 1 98.69 345 VAL A N 1
ATOM 2764 C CA . VAL A 1 345 ? -1.149 14.289 18.516 1 98.69 345 VAL A CA 1
ATOM 2765 C C . VAL A 1 345 ? -1.497 15.414 19.5 1 98.69 345 VAL A C 1
ATOM 2767 O O . VAL A 1 345 ? -0.71 16.344 19.688 1 98.69 345 VAL A O 1
ATOM 2770 N N . VAL A 1 346 ? -2.684 15.344 20.062 1 98.81 346 VAL A N 1
ATOM 2771 C CA . VAL A 1 346 ? -3.115 16.312 21.062 1 98.81 346 VAL A CA 1
ATOM 2772 C C . VAL A 1 346 ? -2.74 15.812 22.453 1 98.81 346 VAL A C 1
ATOM 2774 O O . VAL A 1 346 ? -3.084 14.695 22.844 1 98.81 346 VAL A O 1
ATOM 2777 N N . GLN A 1 347 ? -2.061 16.703 23.188 1 98.5 347 GLN A N 1
ATOM 2778 C CA . GLN A 1 347 ? -1.528 16.25 24.469 1 98.5 347 GLN A CA 1
ATOM 2779 C C . GLN A 1 347 ? -2.197 16.984 25.641 1 98.5 347 GLN A C 1
ATOM 2781 O O . GLN A 1 347 ? -1.986 16.641 26.797 1 98.5 347 GLN A O 1
ATOM 2786 N N . LYS A 1 348 ? -2.986 18.016 25.312 1 98.25 348 LYS A N 1
ATOM 2787 C CA . LYS A 1 348 ? -3.67 18.797 26.328 1 98.25 348 LYS A CA 1
ATOM 2788 C C . LYS A 1 348 ? -5.066 19.203 25.875 1 98.25 348 LYS A C 1
ATOM 2790 O O . LYS A 1 348 ? -5.406 19.047 24.688 1 98.25 348 LYS A O 1
ATOM 2795 N N . ASP A 1 349 ? -5.816 19.703 26.891 1 98.56 349 ASP A N 1
ATOM 2796 C CA . ASP A 1 349 ? -7.113 20.266 26.547 1 98.56 349 ASP A CA 1
ATOM 2797 C C . ASP A 1 349 ? -6.957 21.5 25.641 1 98.56 349 ASP A C 1
ATOM 2799 O O . ASP A 1 349 ? -6.242 22.438 26 1 98.56 349 ASP A O 1
ATOM 2803 N N . LEU A 1 350 ? -7.648 21.469 24.484 1 98.56 350 LEU A N 1
ATOM 2804 C CA . LEU A 1 350 ? -7.457 22.547 23.516 1 98.56 350 LEU A CA 1
ATOM 2805 C C . LEU A 1 350 ? -8.539 23.609 23.672 1 98.56 350 LEU A C 1
ATOM 2807 O O . LEU A 1 350 ? -8.492 24.641 22.984 1 98.56 350 LEU A O 1
ATOM 2811 N N . THR A 1 351 ? -9.516 23.469 24.547 1 98.12 351 THR A N 1
ATOM 2812 C CA . THR A 1 351 ? -10.688 24.328 24.656 1 98.12 351 THR A CA 1
ATOM 2813 C C . THR A 1 351 ? -10.273 25.766 24.938 1 98.12 351 THR A C 1
ATOM 2815 O O . THR A 1 351 ? -10.93 26.703 24.469 1 98.12 351 THR A O 1
ATOM 2818 N N . PRO A 1 352 ? -9.164 26.031 25.641 1 98 352 PRO A N 1
ATOM 2819 C CA . PRO A 1 352 ? -8.766 27.422 25.875 1 98 352 PRO A CA 1
ATOM 2820 C C . PRO A 1 352 ? -8.477 28.172 24.578 1 98 352 PRO A C 1
ATOM 2822 O O . PRO A 1 352 ? -8.461 29.406 24.562 1 98 352 PRO A O 1
ATOM 2825 N N . LEU A 1 353 ? -8.211 27.516 23.5 1 98.12 353 LEU A N 1
ATOM 2826 C CA . LEU A 1 353 ? -7.949 28.156 22.219 1 98.12 353 LEU A CA 1
ATOM 2827 C C . LEU A 1 353 ? -9.164 28.969 21.766 1 98.12 353 LEU A C 1
ATOM 2829 O O . LEU A 1 353 ? -9.016 29.984 21.078 1 98.12 353 LEU A O 1
ATOM 2833 N N . TRP A 1 354 ? -10.398 28.562 22.141 1 97.94 354 TRP A N 1
ATOM 2834 C CA . TRP A 1 354 ? -11.617 29.25 21.75 1 97.94 354 TRP A CA 1
ATOM 2835 C C . TRP A 1 354 ? -11.75 30.578 22.5 1 97.94 354 TRP A C 1
ATOM 2837 O O . TRP A 1 354 ? -12.5 31.469 22.062 1 97.94 354 TRP A O 1
ATOM 2847 N N . SER A 1 355 ? -10.992 30.75 23.516 1 96.31 355 SER A N 1
ATOM 2848 C CA . SER A 1 355 ? -11.062 31.953 24.328 1 96.31 355 SER A CA 1
ATOM 2849 C C . SER A 1 355 ? -10 32.969 23.891 1 96.31 355 SER A C 1
ATOM 2851 O O . SER A 1 355 ? -9.992 34.094 24.359 1 96.31 355 SER A O 1
ATOM 2853 N N . VAL A 1 356 ? -9.141 32.531 23.078 1 97.25 356 VAL A N 1
ATOM 2854 C CA . VAL A 1 356 ? -8.102 33.469 22.609 1 97.25 356 VAL A CA 1
ATOM 2855 C C . VAL A 1 356 ? -8.719 34.5 21.688 1 97.25 356 VAL A C 1
ATOM 2857 O O . VAL A 1 356 ? -9.461 34.188 20.766 1 97.25 356 VAL A O 1
ATOM 2860 N N . ASP A 1 357 ? -8.438 35.75 21.984 1 96.81 357 ASP A N 1
ATOM 2861 C CA . ASP A 1 357 ? -8.836 36.844 21.109 1 96.81 357 ASP A CA 1
ATOM 2862 C C . ASP A 1 357 ? -7.863 37 19.938 1 96.81 357 ASP A C 1
ATOM 2864 O O . ASP A 1 357 ? -6.723 37.438 20.125 1 96.81 357 ASP A O 1
ATOM 2868 N N . LEU A 1 358 ? -8.32 36.781 18.734 1 98.06 358 LEU A N 1
ATOM 2869 C CA . LEU A 1 358 ? -7.445 36.812 17.578 1 98.06 358 LEU A CA 1
ATOM 2870 C C . LEU A 1 358 ? -7.246 38.25 17.094 1 98.06 358 LEU A C 1
ATOM 2872 O O . LEU A 1 358 ? -6.57 38.5 16.078 1 98.06 358 LEU A O 1
ATOM 2876 N N . LYS A 1 359 ? -7.836 39.188 17.766 1 97.44 359 LYS A N 1
ATOM 2877 C CA . LYS A 1 359 ? -7.652 40.625 17.516 1 97.44 359 LYS A CA 1
ATOM 2878 C C . LYS A 1 359 ? -8.062 41 16.094 1 97.44 359 LYS A C 1
ATOM 2880 O O . LYS A 1 359 ? -7.332 41.688 15.391 1 97.44 359 LYS A O 1
ATOM 2885 N N . GLY A 1 360 ? -9.109 40.406 15.68 1 96.69 360 GLY A N 1
ATOM 2886 C CA . GLY A 1 360 ? -9.656 40.719 14.375 1 96.69 360 GLY A CA 1
ATOM 2887 C C . GLY A 1 360 ? -9.023 39.938 13.242 1 96.69 360 GLY A C 1
ATOM 2888 O O . GLY A 1 360 ? -9.445 40.062 12.086 1 96.69 360 GLY A O 1
ATOM 2889 N N . MET A 1 361 ? -8.102 39.156 13.547 1 98.19 361 MET A N 1
ATOM 2890 C CA . MET A 1 361 ? -7.469 38.312 12.531 1 98.19 361 MET A CA 1
ATOM 2891 C C . MET A 1 361 ? -8.328 37.094 12.227 1 98.19 361 MET A C 1
ATOM 2893 O O . MET A 1 361 ? -9.227 36.75 12.992 1 98.19 361 MET A O 1
ATOM 2897 N N . VAL A 1 362 ? -8.07 36.438 11.086 1 98.69 362 VAL A N 1
ATOM 2898 C CA . VAL A 1 362 ? -8.906 35.344 10.586 1 98.69 362 VAL A CA 1
ATOM 2899 C C . VAL A 1 362 ? -8.328 34.031 11.023 1 98.69 362 VAL A C 1
ATOM 2901 O O . VAL A 1 362 ? -9.062 33.062 11.281 1 98.69 362 VAL A O 1
ATOM 2904 N N . ASN A 1 363 ? -6.996 33.969 11.062 1 98.62 363 ASN A N 1
ATOM 2905 C CA . ASN A 1 363 ? -6.27 32.75 11.383 1 98.62 363 ASN A CA 1
ATOM 2906 C C . ASN A 1 363 ? -5.434 32.906 12.648 1 98.62 363 ASN A C 1
ATOM 2908 O O . ASN A 1 363 ? -4.809 33.938 12.859 1 98.62 363 ASN A O 1
ATOM 2912 N N . GLY A 1 364 ? -5.57 31.969 13.594 1 98.56 364 GLY A N 1
ATOM 2913 C CA . GLY A 1 364 ? -4.617 31.797 14.68 1 98.56 364 GLY A CA 1
ATOM 2914 C C . GLY A 1 364 ? -3.668 30.641 14.469 1 98.56 364 GLY A C 1
ATOM 2915 O O . GLY A 1 364 ? -4.102 29.5 14.32 1 98.56 364 GLY A O 1
ATOM 2916 N N . ALA A 1 365 ? -2.371 30.906 14.422 1 97.62 365 ALA A N 1
ATOM 2917 C CA . ALA A 1 365 ? -1.373 29.875 14.164 1 97.62 365 ALA A CA 1
ATOM 2918 C C . ALA A 1 365 ? -0.038 30.219 14.82 1 97.62 365 ALA A C 1
ATOM 2920 O O . ALA A 1 365 ? 0.144 31.344 15.312 1 97.62 365 ALA A O 1
ATOM 2921 N N . ILE A 1 366 ? 0.813 29.281 14.844 1 95.81 366 ILE A N 1
ATOM 2922 C CA . ILE A 1 366 ? 2.145 29.516 15.383 1 95.81 366 ILE A CA 1
ATOM 2923 C C . ILE A 1 366 ? 3.074 30.016 14.281 1 95.81 366 ILE A C 1
ATOM 2925 O O . ILE A 1 366 ? 3.184 29.406 13.227 1 95.81 366 ILE A O 1
ATOM 2929 N N . GLU A 1 367 ? 3.738 31.062 14.562 1 93.94 367 GLU A N 1
ATOM 2930 C CA . GLU A 1 367 ? 4.738 31.547 13.617 1 93.94 367 GLU A CA 1
ATOM 2931 C C . GLU A 1 367 ? 5.996 30.688 13.656 1 93.94 367 GLU A C 1
ATOM 2933 O O . GLU A 1 367 ? 6.426 30.25 14.727 1 93.94 367 GLU A O 1
ATOM 2938 N N . THR A 1 368 ? 6.586 30.484 12.492 1 91.25 368 THR A N 1
ATOM 2939 C CA . THR A 1 368 ? 7.691 29.531 12.406 1 91.25 368 THR A CA 1
ATOM 2940 C C . THR A 1 368 ? 8.992 30.25 12.07 1 91.25 368 THR A C 1
ATOM 2942 O O . THR A 1 368 ? 10.023 29.609 11.836 1 91.25 368 THR A O 1
ATOM 2945 N N . CYS A 1 369 ? 9.148 31.5 11.953 1 85.12 369 CYS A N 1
ATOM 2946 C CA . CYS A 1 369 ? 10.344 32.219 11.516 1 85.12 369 CYS A CA 1
ATOM 2947 C C . CYS A 1 369 ? 11.383 32.281 12.625 1 85.12 369 CYS A C 1
ATOM 2949 O O . CYS A 1 369 ? 12.531 32.656 12.391 1 85.12 369 CYS A O 1
ATOM 2951 N N . LYS A 1 370 ? 11.117 32 13.703 1 67.94 370 LYS A N 1
ATOM 2952 C CA . LYS A 1 370 ? 12.125 32.031 14.758 1 67.94 370 LYS A CA 1
ATOM 2953 C C . LYS A 1 370 ? 12.93 30.719 14.773 1 67.94 370 LYS A C 1
ATOM 2955 O O . LYS A 1 370 ? 14.141 30.734 14.992 1 67.94 370 LYS A O 1
ATOM 2960 N N . GLU A 1 371 ? 12.281 29.688 14.625 1 54.59 371 GLU A N 1
ATOM 2961 C CA . GLU A 1 371 ? 12.898 28.359 14.758 1 54.59 371 GLU A CA 1
ATOM 2962 C C . GLU A 1 371 ? 13.57 27.938 13.461 1 54.59 371 GLU A C 1
ATOM 2964 O O . GLU A 1 371 ? 14.75 27.578 13.453 1 54.59 371 GLU A O 1
ATOM 2969 N N . SER A 1 372 ? 12.875 27.781 12.43 1 56.38 372 SER A N 1
ATOM 2970 C CA . SER A 1 372 ? 13.297 27.031 11.258 1 56.38 372 SER A CA 1
ATOM 2971 C C . SER A 1 372 ? 13.531 27.953 10.062 1 56.38 372 SER A C 1
ATOM 2973 O O . SER A 1 372 ? 13.82 27.5 8.961 1 56.38 372 SER A O 1
ATOM 2975 N N . PHE A 1 373 ? 13.664 29.328 10.422 1 64.31 373 PHE A N 1
ATOM 2976 C CA . PHE A 1 373 ? 13.945 30.328 9.391 1 64.31 373 PHE A CA 1
ATOM 2977 C C . PHE A 1 373 ? 12.977 30.188 8.227 1 64.31 373 PHE A C 1
ATOM 2979 O O . PHE A 1 373 ? 13.375 30.25 7.059 1 64.31 373 PHE A O 1
ATOM 2986 N N . HIS A 1 374 ? 11.703 29.797 8.648 1 83 374 HIS A N 1
ATOM 2987 C CA . HIS A 1 374 ? 10.68 29.656 7.613 1 83 374 HIS A CA 1
ATOM 2988 C C . HIS A 1 374 ? 10 31 7.332 1 83 374 HIS A C 1
ATOM 2990 O O . HIS A 1 374 ? 9.031 31.359 8 1 83 374 HIS A O 1
ATOM 2996 N N . ARG A 1 375 ? 10.617 31.688 6.41 1 90.12 375 ARG A N 1
ATOM 2997 C CA . ARG A 1 375 ? 10.086 32.969 5.949 1 90.12 375 ARG A CA 1
ATOM 2998 C C . ARG A 1 375 ? 9.508 32.844 4.543 1 90.12 375 ARG A C 1
ATOM 3000 O O . ARG A 1 375 ? 9.648 31.797 3.895 1 90.12 375 ARG A O 1
ATOM 3007 N N . LEU A 1 376 ? 8.766 33.812 4.16 1 93.12 376 LEU A N 1
ATOM 3008 C CA . LEU A 1 376 ? 7.992 33.719 2.928 1 93.12 376 LEU A CA 1
ATOM 3009 C C . LEU A 1 376 ? 8.906 33.5 1.726 1 93.12 376 LEU A C 1
ATOM 3011 O O . LEU A 1 376 ? 8.508 32.906 0.729 1 93.12 376 LEU A O 1
ATOM 3015 N N . ASP A 1 377 ? 10.117 34.031 1.814 1 90.62 377 ASP A N 1
ATOM 3016 C CA . ASP A 1 377 ? 11.031 33.906 0.686 1 90.62 377 ASP A CA 1
ATOM 3017 C C . ASP A 1 377 ? 11.352 32.438 0.378 1 90.62 377 ASP A C 1
ATOM 3019 O O . ASP A 1 377 ? 11.766 32.125 -0.735 1 90.62 377 ASP A O 1
ATOM 3023 N N . LYS A 1 378 ? 11.172 31.625 1.32 1 88.19 378 LYS A N 1
ATOM 3024 C CA . LYS A 1 378 ? 11.43 30.203 1.128 1 88.19 378 LYS A CA 1
ATOM 3025 C C . LYS A 1 378 ? 10.266 29.516 0.414 1 88.19 378 LYS A C 1
ATOM 3027 O O . LYS A 1 378 ? 10.414 28.406 -0.11 1 88.19 378 LYS A O 1
ATOM 3032 N N . TYR A 1 379 ? 9.133 30.203 0.373 1 91.19 379 TYR A N 1
ATOM 3033 C CA . TYR A 1 379 ? 7.922 29.547 -0.102 1 91.19 379 TYR A CA 1
ATOM 3034 C C . TYR A 1 379 ? 7.402 30.203 -1.374 1 91.19 379 TYR A C 1
ATOM 3036 O O . TYR A 1 379 ? 6.672 29.578 -2.146 1 91.19 379 TYR A O 1
ATOM 3044 N N . LEU A 1 380 ? 7.797 31.422 -1.593 1 94.94 380 LEU A N 1
ATOM 3045 C CA . LEU A 1 380 ? 7.262 32.188 -2.709 1 94.94 380 LEU A CA 1
ATOM 3046 C C . LEU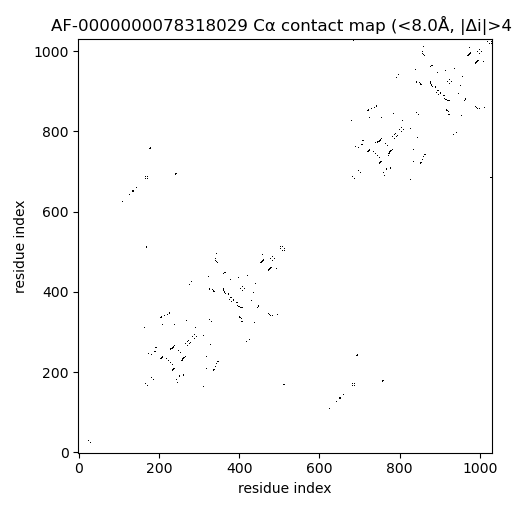 A 1 380 ? 8.383 32.656 -3.633 1 94.94 380 LEU A C 1
ATOM 3048 O O . LEU A 1 380 ? 9.539 32.75 -3.209 1 94.94 380 LEU A O 1
ATOM 3052 N N . ASN A 1 381 ? 7.98 32.906 -4.867 1 95.5 381 ASN A N 1
ATOM 3053 C CA . ASN A 1 381 ? 8.922 33.375 -5.875 1 95.5 381 ASN A CA 1
ATOM 3054 C C . ASN A 1 381 ? 9.039 34.906 -5.867 1 95.5 381 ASN A C 1
ATOM 3056 O O . ASN A 1 381 ? 8.375 35.594 -6.652 1 95.5 381 ASN A O 1
ATOM 3060 N N . PHE A 1 382 ? 10.023 35.406 -5.27 1 95.12 382 PHE A N 1
ATOM 3061 C CA . PHE A 1 382 ? 10.141 36.844 -5.09 1 95.12 382 PHE A CA 1
ATOM 3062 C C . PHE A 1 382 ? 10.82 37.5 -6.293 1 95.12 382 PHE A C 1
ATOM 3064 O O . PHE A 1 382 ? 11.023 38.719 -6.324 1 95.12 382 PHE A O 1
ATOM 3071 N N . SER A 1 383 ? 11.164 36.719 -7.258 1 94.81 383 SER A N 1
ATOM 3072 C CA . SER A 1 383 ? 11.586 37.312 -8.531 1 94.81 383 SER A CA 1
ATOM 3073 C C . SER A 1 383 ? 10.391 37.781 -9.359 1 94.81 383 SER A C 1
ATOM 3075 O O . SER A 1 383 ? 10.547 38.531 -10.312 1 94.81 383 SER A O 1
ATOM 3077 N N . ASN A 1 384 ? 9.25 37.281 -9 1 96 384 ASN A N 1
ATOM 3078 C CA . ASN A 1 384 ? 8.023 37.688 -9.672 1 96 384 ASN A CA 1
ATOM 3079 C C . ASN A 1 384 ? 7.496 39.031 -9.133 1 96 384 ASN A C 1
ATOM 3081 O O . ASN A 1 384 ? 7.336 39.188 -7.918 1 96 384 ASN A O 1
ATOM 3085 N N . PRO A 1 385 ? 7.152 39.906 -9.969 1 96.06 385 PRO A N 1
ATOM 3086 C CA . PRO A 1 385 ? 6.719 41.25 -9.531 1 96.06 385 PRO A CA 1
ATOM 3087 C C . PRO A 1 385 ? 5.441 41.219 -8.695 1 96.06 385 PRO A C 1
ATOM 3089 O O . PRO A 1 385 ? 5.266 42 -7.781 1 96.06 385 PRO A O 1
ATOM 3092 N N . ASN A 1 386 ? 4.559 40.312 -9.016 1 96.25 386 ASN A N 1
ATOM 3093 C CA . ASN A 1 386 ? 3.328 40.219 -8.242 1 96.25 386 ASN A CA 1
ATOM 3094 C C . ASN A 1 386 ? 3.611 39.844 -6.789 1 96.25 386 ASN A C 1
ATOM 3096 O O . ASN A 1 386 ? 2.895 40.281 -5.883 1 96.25 386 ASN A O 1
ATOM 3100 N N . ILE A 1 387 ? 4.629 39.062 -6.566 1 97.31 387 ILE A N 1
ATOM 3101 C CA . ILE A 1 387 ? 4.98 38.625 -5.219 1 97.31 387 ILE A CA 1
ATOM 3102 C C . ILE A 1 387 ? 5.789 39.719 -4.52 1 97.31 387 ILE A C 1
ATOM 3104 O O . ILE A 1 387 ? 5.449 40.125 -3.412 1 97.31 387 ILE A O 1
ATOM 3108 N N . TYR A 1 388 ? 6.785 40.281 -5.18 1 95.56 388 TYR A N 1
ATOM 3109 C CA . TYR A 1 388 ? 7.68 41.219 -4.543 1 95.56 388 TYR A CA 1
ATOM 3110 C C . TYR A 1 388 ? 6.941 42.531 -4.199 1 95.56 388 TYR A C 1
ATOM 3112 O O . TYR A 1 388 ? 7.254 43.188 -3.205 1 95.56 388 TYR A O 1
ATOM 3120 N N . GLU A 1 389 ? 5.91 42.875 -4.918 1 96.75 389 GLU A N 1
ATOM 3121 C CA . GLU A 1 389 ? 5.18 44.094 -4.711 1 96.75 389 GLU A CA 1
ATOM 3122 C C . GLU A 1 389 ? 4.156 43.969 -3.586 1 96.75 389 GLU A C 1
ATOM 3124 O O . GLU A 1 389 ? 3.74 44.969 -2.99 1 96.75 389 GLU A O 1
ATOM 3129 N N . ASN A 1 390 ? 3.818 42.75 -3.287 1 96.94 390 ASN A N 1
ATOM 3130 C CA . ASN A 1 390 ? 2.678 42.594 -2.395 1 96.94 390 ASN A CA 1
ATOM 3131 C C . ASN A 1 390 ? 3.092 41.938 -1.071 1 96.94 390 ASN A C 1
ATOM 3133 O O . ASN A 1 390 ? 2.359 42.031 -0.083 1 96.94 390 ASN A O 1
ATOM 3137 N N . PHE A 1 391 ? 4.27 41.406 -1.038 1 97.31 391 PHE A N 1
ATOM 3138 C CA . PHE A 1 391 ? 4.633 40.625 0.149 1 97.31 391 PHE A CA 1
ATOM 3139 C C . PHE A 1 391 ? 6.059 40.938 0.584 1 97.31 391 PHE A C 1
ATOM 3141 O O . PHE A 1 391 ? 6.887 41.344 -0.235 1 97.31 391 PHE A O 1
ATOM 3148 N N . ASP A 1 392 ? 6.328 40.812 1.889 1 96.44 392 ASP A N 1
ATOM 3149 C CA . ASP A 1 392 ? 7.656 40.969 2.473 1 96.44 392 ASP A CA 1
ATOM 3150 C C . ASP A 1 392 ? 8.375 39.625 2.541 1 96.44 392 ASP A C 1
ATOM 3152 O O . ASP A 1 392 ? 7.922 38.719 3.23 1 96.44 392 ASP A O 1
ATOM 3156 N N . PRO A 1 393 ? 9.453 39.531 1.876 1 93.56 393 PRO A N 1
ATOM 3157 C CA . PRO A 1 393 ? 10.188 38.281 1.878 1 93.56 393 PRO A CA 1
ATOM 3158 C C . PRO A 1 393 ? 10.602 37.844 3.279 1 93.56 393 PRO A C 1
ATOM 3160 O O . PRO A 1 393 ? 10.82 36.625 3.516 1 93.56 393 PRO A O 1
ATOM 3163 N N . ASN A 1 394 ? 10.625 38.75 4.242 1 92.19 394 ASN A N 1
ATOM 3164 C CA . ASN A 1 394 ? 11.086 38.438 5.59 1 92.19 394 ASN A CA 1
ATOM 3165 C C . ASN A 1 394 ? 9.922 38.188 6.543 1 92.19 394 ASN A C 1
ATOM 3167 O O . ASN A 1 394 ? 10.133 37.906 7.727 1 92.19 394 ASN A O 1
ATOM 3171 N N . ALA A 1 395 ? 8.742 38.219 6.012 1 94.38 395 ALA A N 1
ATOM 3172 C CA . ALA A 1 395 ? 7.586 37.906 6.848 1 94.38 395 ALA A CA 1
ATOM 3173 C C . ALA A 1 395 ? 7.617 36.438 7.293 1 94.38 395 ALA A C 1
ATOM 3175 O O . ALA A 1 395 ? 8.172 35.594 6.598 1 94.38 395 ALA A O 1
ATOM 3176 N N . CYS A 1 396 ? 7.055 36.25 8.461 1 93.06 396 CYS A N 1
ATOM 3177 C CA . CYS A 1 396 ? 7.07 34.906 9.039 1 93.06 396 CYS A CA 1
ATOM 3178 C C . CYS A 1 396 ? 6.078 34 8.32 1 93.06 396 CYS A C 1
ATOM 3180 O O . CYS A 1 396 ? 4.988 34.406 7.945 1 93.06 396 CYS A O 1
ATOM 3182 N N . GLY A 1 397 ? 6.504 32.75 8.125 1 93.62 397 GLY A N 1
ATOM 3183 C CA . GLY A 1 397 ? 5.52 31.703 7.883 1 93.62 397 GLY A CA 1
ATOM 3184 C C . GLY A 1 397 ? 4.801 31.25 9.141 1 93.62 397 GLY A C 1
ATOM 3185 O O . GLY A 1 397 ? 5.043 31.797 10.227 1 93.62 397 GLY A O 1
ATOM 3186 N N . TRP A 1 398 ? 3.912 30.438 9.055 1 94.94 398 TRP A N 1
ATOM 3187 C CA . TRP A 1 398 ? 3.217 29.906 10.211 1 94.94 398 TRP A CA 1
ATOM 3188 C C . TRP A 1 398 ? 2.916 28.422 10.023 1 94.94 398 TRP A C 1
ATOM 3190 O O . TRP A 1 398 ? 2.986 27.906 8.906 1 94.94 398 TRP A O 1
ATOM 3200 N N . ALA A 1 399 ? 2.66 27.703 11.141 1 94.12 399 ALA A N 1
ATOM 3201 C CA . ALA A 1 399 ? 2.439 26.25 11.156 1 94.12 399 ALA A CA 1
ATOM 3202 C C . ALA A 1 399 ? 1.078 25.906 10.57 1 94.12 399 ALA A C 1
ATOM 3204 O O . ALA A 1 399 ? 0.05 26.422 11.008 1 94.12 399 ALA A O 1
ATOM 3205 N N . PHE A 1 400 ? 1.113 24.922 9.664 1 92.25 400 PHE A N 1
ATOM 3206 C CA . PHE A 1 400 ? -0.035 24.594 8.828 1 92.25 400 PHE A CA 1
ATOM 3207 C C . PHE A 1 400 ? -0.867 23.484 9.477 1 92.25 400 PHE A C 1
ATOM 3209 O O . PHE A 1 400 ? -2.029 23.297 9.125 1 92.25 400 PHE A O 1
ATOM 3216 N N . GLY A 1 401 ? -0.431 22.891 10.516 1 95.69 401 GLY A N 1
ATOM 3217 C CA . GLY A 1 401 ? -1.02 21.656 10.992 1 95.69 401 GLY A CA 1
ATOM 3218 C C . GLY A 1 401 ? -2.059 21.859 12.07 1 95.69 401 GLY A C 1
ATOM 3219 O O . GLY A 1 401 ? -2.797 20.938 12.422 1 95.69 401 GLY A O 1
ATOM 3220 N N . MET A 1 402 ? -2.133 23.062 12.664 1 98.19 402 MET A N 1
ATOM 3221 C CA . MET A 1 402 ? -3.145 23.453 13.641 1 98.19 402 MET A CA 1
ATOM 3222 C C . MET A 1 402 ? -3.488 24.938 13.5 1 98.19 402 MET A C 1
ATOM 3224 O O . MET A 1 402 ? -2.656 25.797 13.789 1 98.19 402 MET A O 1
ATOM 3228 N N . ASN A 1 403 ? -4.715 25.234 13.156 1 98.5 403 ASN A N 1
ATOM 3229 C CA . ASN A 1 403 ? -5.137 26.609 12.922 1 98.5 403 ASN A CA 1
ATOM 3230 C C . ASN A 1 403 ? -6.512 26.875 13.523 1 98.5 403 ASN A C 1
ATOM 3232 O O . ASN A 1 403 ? -7.453 26.109 13.312 1 98.5 403 ASN A O 1
ATOM 3236 N N . MET A 1 404 ? -6.555 27.953 14.289 1 98.75 404 MET A N 1
ATOM 3237 C CA . MET A 1 404 ? -7.84 28.438 14.773 1 98.75 404 MET A CA 1
ATOM 3238 C C . MET A 1 404 ? -8.422 29.484 13.82 1 98.75 404 MET A C 1
ATOM 3240 O O . MET A 1 404 ? -7.906 30.594 13.727 1 98.75 404 MET A O 1
ATOM 3244 N N . PHE A 1 405 ? -9.562 29.125 13.164 1 98.81 405 PHE A N 1
ATOM 3245 C CA . PHE A 1 405 ? -10.109 30.047 12.172 1 98.81 405 PHE A CA 1
ATOM 3246 C C . PHE A 1 405 ? -11.359 30.734 12.703 1 98.81 405 PHE A C 1
ATOM 3248 O O . PHE A 1 405 ? -12.242 30.094 13.281 1 98.81 405 PHE A O 1
ATOM 3255 N N . ASP A 1 406 ? -11.359 32.031 12.562 1 98.75 406 ASP A N 1
ATOM 3256 C CA . ASP A 1 406 ? -12.578 32.812 12.719 1 98.75 406 ASP A CA 1
ATOM 3257 C C . ASP A 1 406 ? -13.375 32.875 11.422 1 98.75 406 ASP A C 1
ATOM 3259 O O . ASP A 1 406 ? -13.094 33.688 10.547 1 98.75 406 ASP A O 1
ATOM 3263 N N . LEU A 1 407 ? -14.445 32.062 11.352 1 98.69 407 LEU A N 1
ATOM 3264 C CA . LEU A 1 407 ? -15.172 31.922 10.102 1 98.69 407 LEU A CA 1
ATOM 3265 C C . LEU A 1 407 ? -16.062 33.125 9.836 1 98.69 407 LEU A C 1
ATOM 3267 O O . LEU A 1 407 ? -16.391 33.438 8.688 1 98.69 407 LEU A O 1
ATOM 3271 N N . LYS A 1 408 ? -16.438 33.781 10.875 1 97.94 408 LYS A N 1
ATOM 3272 C CA . LYS A 1 408 ? -17.172 35.031 10.695 1 97.94 408 LYS A CA 1
ATOM 3273 C C . LYS A 1 408 ? -16.312 36.062 9.977 1 97.94 408 LYS A C 1
ATOM 3275 O O . LYS A 1 408 ? -16.75 36.656 8.992 1 97.94 408 LYS A O 1
ATOM 3280 N N . GLU A 1 409 ? -15.133 36.281 10.547 1 98.25 409 GLU A N 1
ATOM 3281 C CA . GLU A 1 409 ? -14.211 37.25 9.922 1 98.25 409 GLU A CA 1
ATOM 3282 C C . GLU A 1 409 ? -13.836 36.781 8.516 1 98.25 409 GLU A C 1
ATOM 3284 O O . GLU A 1 409 ? -13.648 37.625 7.617 1 98.25 409 GLU A O 1
ATOM 3289 N N . TRP A 1 410 ? -13.711 35.5 8.289 1 98.75 410 TRP A N 1
ATOM 3290 C CA . TRP A 1 410 ? -13.398 34.906 6.992 1 98.75 410 TRP A CA 1
ATOM 3291 C C . TRP A 1 410 ? -14.445 35.281 5.953 1 98.75 410 TRP A C 1
ATOM 3293 O O . TRP A 1 410 ? -14.102 35.75 4.852 1 98.75 410 TRP A O 1
ATOM 3303 N N . ARG A 1 411 ? -15.703 35.188 6.328 1 98.31 411 ARG A N 1
ATOM 3304 C CA . ARG A 1 411 ? -16.797 35.531 5.441 1 98.31 411 ARG A CA 1
ATOM 3305 C C . ARG A 1 411 ? -16.844 37.031 5.203 1 98.31 411 ARG A C 1
ATOM 3307 O O . ARG A 1 411 ? -17.016 37.5 4.066 1 98.31 411 ARG A O 1
ATOM 3314 N N . LEU A 1 412 ? -16.656 37.719 6.25 1 97.94 412 LEU A N 1
ATOM 3315 C CA . LEU A 1 412 ? -16.734 39.188 6.176 1 97.94 412 LEU A CA 1
ATOM 3316 C C . LEU A 1 412 ? -15.664 39.75 5.234 1 97.94 412 LEU A C 1
ATOM 3318 O O . LEU A 1 412 ? -15.922 40.688 4.48 1 97.94 412 LEU A O 1
ATOM 3322 N N . ARG A 1 413 ? -14.539 39.125 5.25 1 97.5 413 ARG A N 1
ATOM 3323 C CA . ARG A 1 413 ? -13.414 39.656 4.48 1 97.5 413 ARG A CA 1
ATOM 3324 C C . ARG A 1 413 ? -13.273 38.906 3.154 1 97.5 413 ARG A C 1
ATOM 3326 O O . ARG A 1 413 ? -12.383 39.219 2.357 1 97.5 413 ARG A O 1
ATOM 3333 N N . ASN A 1 414 ? -14.086 37.969 2.896 1 97.88 414 ASN A N 1
ATOM 3334 C CA . ASN A 1 414 ? -14.07 37.156 1.686 1 97.88 414 ASN A CA 1
ATOM 3335 C C . ASN A 1 414 ? -12.695 36.562 1.431 1 97.88 414 ASN A C 1
ATOM 3337 O O . ASN A 1 414 ? -12.117 36.75 0.356 1 97.88 414 ASN A O 1
ATOM 3341 N N . ILE A 1 415 ? -12.203 35.906 2.422 1 98.31 415 ILE A N 1
ATOM 3342 C CA . ILE A 1 415 ? -10.875 35.312 2.352 1 98.31 415 ILE A CA 1
ATOM 3343 C C . ILE A 1 415 ? -10.836 34.281 1.216 1 98.31 415 ILE A C 1
ATOM 3345 O O . ILE A 1 415 ? -9.812 34.156 0.542 1 98.31 415 ILE A O 1
ATOM 3349 N N . THR A 1 416 ? -11.914 33.5 0.967 1 97.88 416 THR A N 1
ATOM 3350 C CA . THR A 1 416 ? -11.984 32.531 -0.136 1 97.88 416 THR A CA 1
ATOM 3351 C C . THR A 1 416 ? -11.734 33.25 -1.47 1 97.88 416 THR A C 1
ATOM 3353 O O . THR A 1 416 ? -11.055 32.688 -2.342 1 97.88 416 THR A O 1
ATOM 3356 N N . GLY A 1 417 ? -12.297 34.406 -1.633 1 97.38 417 GLY A N 1
ATOM 3357 C CA . GLY A 1 417 ? -12.047 35.188 -2.83 1 97.38 417 GLY A CA 1
ATOM 3358 C C . GLY A 1 417 ? -10.578 35.531 -3.016 1 97.38 417 GLY A C 1
ATOM 3359 O O . GLY A 1 417 ? -10.062 35.5 -4.133 1 97.38 417 GLY A O 1
ATOM 3360 N N . ILE A 1 418 ? -9.961 35.938 -1.921 1 97.5 418 ILE A N 1
ATOM 3361 C CA . ILE A 1 418 ? -8.531 36.219 -1.966 1 97.5 418 ILE A CA 1
ATOM 3362 C C . ILE A 1 418 ? -7.77 35 -2.424 1 97.5 418 ILE A C 1
ATOM 3364 O O . ILE A 1 418 ? -6.902 35.062 -3.297 1 97.5 418 ILE A O 1
ATOM 3368 N N . TYR A 1 419 ? -8.086 33.875 -1.884 1 96.56 419 TYR A N 1
ATOM 3369 C CA . TYR A 1 419 ? -7.473 32.625 -2.279 1 96.56 419 TYR A CA 1
ATOM 3370 C C . TYR A 1 419 ? -7.656 32.375 -3.771 1 96.56 419 TYR A C 1
ATOM 3372 O O . TYR A 1 419 ? -6.703 32.031 -4.469 1 96.56 419 TYR A O 1
ATOM 3380 N N . HIS A 1 420 ? -8.867 32.5 -4.254 1 95.75 420 HIS A N 1
ATOM 3381 C CA . HIS A 1 420 ? -9.164 32.312 -5.668 1 95.75 420 HIS A CA 1
ATOM 3382 C C . HIS A 1 420 ? -8.297 33.219 -6.547 1 95.75 420 HIS A C 1
ATOM 3384 O O . HIS A 1 420 ? -7.746 32.75 -7.551 1 95.75 420 HIS A O 1
ATOM 3390 N N . ARG A 1 421 ? -8.227 34.406 -6.199 1 96 421 ARG A N 1
ATOM 3391 C CA . ARG A 1 421 ? -7.48 35.375 -6.996 1 96 421 ARG A CA 1
ATOM 3392 C C . ARG A 1 421 ? -6.027 34.969 -7.16 1 96 421 ARG A C 1
ATOM 3394 O O . ARG A 1 421 ? -5.504 34.938 -8.281 1 96 421 ARG A O 1
ATOM 3401 N N . TRP A 1 422 ? -5.43 34.656 -6.066 1 95.88 422 TRP A N 1
ATOM 3402 C CA . TRP A 1 422 ? -4.012 34.312 -6.129 1 95.88 422 TRP A CA 1
ATOM 3403 C C . TRP A 1 422 ? -3.807 32.969 -6.812 1 95.88 422 TRP A C 1
ATOM 3405 O O . TRP A 1 422 ? -2.809 32.75 -7.508 1 95.88 422 TRP A O 1
ATOM 3415 N N . GLN A 1 423 ? -4.699 32 -6.543 1 92.38 423 GLN A N 1
ATOM 3416 C CA . GLN A 1 423 ? -4.633 30.719 -7.258 1 92.38 423 GLN A CA 1
ATOM 3417 C C . GLN A 1 423 ? -4.734 30.938 -8.766 1 92.38 423 GLN A C 1
ATOM 3419 O O . GLN A 1 423 ? -3.99 30.312 -9.531 1 92.38 423 GLN A O 1
ATOM 3424 N N . ASP A 1 424 ? -5.633 31.797 -9.172 1 92.31 424 ASP A N 1
ATOM 3425 C CA . ASP A 1 424 ? -5.789 32.125 -10.594 1 92.31 424 ASP A CA 1
ATOM 3426 C C . ASP A 1 424 ? -4.508 32.719 -11.164 1 92.31 424 ASP A C 1
ATOM 3428 O O . ASP A 1 424 ? -4.098 32.406 -12.273 1 92.31 424 ASP A O 1
ATOM 3432 N N . MET A 1 425 ? -3.941 33.562 -10.414 1 94 425 MET A N 1
ATOM 3433 C CA . MET A 1 425 ? -2.725 34.219 -10.859 1 94 425 MET A CA 1
ATOM 3434 C C . MET A 1 425 ? -1.561 33.25 -10.945 1 94 425 MET A C 1
ATOM 3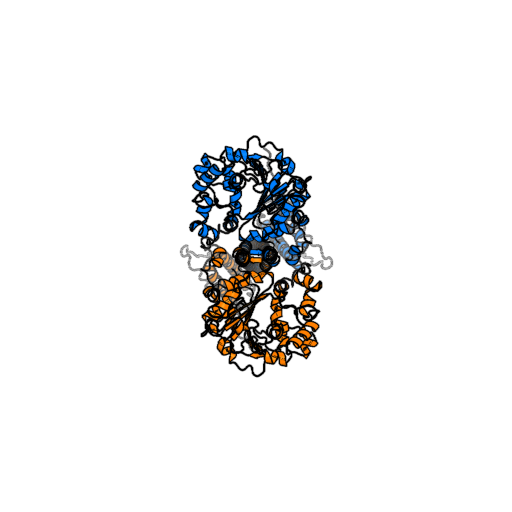436 O O . MET A 1 425 ? -0.576 33.5 -11.641 1 94 425 MET A O 1
ATOM 3440 N N . ASN A 1 426 ? -1.67 32.125 -10.266 1 91.31 426 ASN A N 1
ATOM 3441 C CA . ASN A 1 426 ? -0.575 31.156 -10.258 1 91.31 426 ASN A CA 1
ATOM 3442 C C . ASN A 1 426 ? -0.846 30 -11.211 1 91.31 426 ASN A C 1
ATOM 3444 O O . ASN A 1 426 ? -0.298 28.906 -11.031 1 91.31 426 ASN A O 1
ATOM 3448 N N . GLU A 1 427 ? -1.673 30.125 -12.133 1 83.88 427 GLU A N 1
ATOM 3449 C CA . GLU A 1 427 ? -2.02 29.062 -13.078 1 83.88 427 GLU A CA 1
ATOM 3450 C C . GLU A 1 427 ? -0.771 28.469 -13.727 1 83.88 427 GLU A C 1
ATOM 3452 O O . GLU A 1 427 ? -0.711 27.266 -13.984 1 83.88 427 GLU A O 1
ATOM 3457 N N . ASP A 1 428 ? 0.192 29.328 -13.984 1 82.62 428 ASP A N 1
ATOM 3458 C CA . ASP A 1 428 ? 1.421 28.875 -14.633 1 82.62 428 ASP A CA 1
ATOM 3459 C C . ASP A 1 428 ? 2.469 28.469 -13.602 1 82.62 428 ASP A C 1
ATOM 3461 O O . ASP A 1 428 ? 3.607 28.156 -13.961 1 82.62 428 ASP A O 1
ATOM 3465 N N . ARG A 1 429 ? 2.137 28.562 -12.328 1 84.44 429 ARG A N 1
ATOM 3466 C CA . ARG A 1 429 ? 2.98 28.141 -11.219 1 84.44 429 ARG A CA 1
ATOM 3467 C C . ARG A 1 429 ? 4.254 28.969 -11.141 1 84.44 429 ARG A C 1
ATOM 3469 O O . ARG A 1 429 ? 5.34 28.438 -10.898 1 84.44 429 ARG A O 1
ATOM 3476 N N . THR A 1 430 ? 4.113 30.266 -11.414 1 90.75 430 THR A N 1
ATOM 3477 C CA . THR A 1 430 ? 5.262 31.156 -11.383 1 90.75 430 THR A CA 1
ATOM 3478 C C . THR A 1 430 ? 5.375 31.844 -10.031 1 90.75 430 THR A C 1
ATOM 3480 O O . THR A 1 430 ? 6.414 32.438 -9.711 1 90.75 430 THR A O 1
ATOM 3483 N N . LEU A 1 431 ? 4.309 31.875 -9.281 1 94.19 431 LEU A N 1
ATOM 3484 C CA . LEU A 1 431 ? 4.32 32.531 -7.984 1 94.19 431 LEU A CA 1
ATOM 3485 C C . LEU A 1 431 ? 4.82 31.609 -6.891 1 94.19 431 LEU A C 1
ATOM 3487 O O . LEU A 1 431 ? 5.562 32.031 -6 1 94.19 431 LEU A O 1
ATOM 3491 N N . TRP A 1 432 ? 4.371 30.438 -6.891 1 90.5 432 TRP A N 1
ATOM 3492 C CA . TRP A 1 432 ? 4.863 29.344 -6.059 1 90.5 432 TRP A CA 1
ATOM 3493 C C . TRP A 1 432 ? 4.77 28.016 -6.789 1 90.5 432 TRP A C 1
ATOM 3495 O O . TRP A 1 432 ? 4.062 27.891 -7.793 1 90.5 432 TRP A O 1
ATOM 3505 N N . LYS A 1 433 ? 5.5 27.016 -6.328 1 75.56 433 LYS A N 1
ATOM 3506 C CA . LYS A 1 433 ? 5.594 25.781 -7.105 1 75.56 433 LYS A CA 1
ATOM 3507 C C . LYS A 1 433 ? 4.637 24.734 -6.566 1 75.56 433 LYS A C 1
ATOM 3509 O O . LYS A 1 433 ? 3.809 24.203 -7.312 1 75.56 433 LYS A O 1
ATOM 3514 N N . LEU A 1 434 ? 4.832 24.25 -5.301 1 72.5 434 LEU A N 1
ATOM 3515 C CA . LEU A 1 434 ? 4.066 23.094 -4.844 1 72.5 434 LEU A CA 1
ATOM 3516 C C . LEU A 1 434 ? 3.555 23.312 -3.424 1 72.5 434 LEU A C 1
ATOM 3518 O O . LEU A 1 434 ? 4.094 24.141 -2.682 1 72.5 434 LEU A O 1
ATOM 3522 N N . GLY A 1 435 ? 2.318 22.625 -3.295 1 78.56 435 GLY A N 1
ATOM 3523 C CA . GLY A 1 435 ? 1.859 22.516 -1.92 1 78.56 435 GLY A CA 1
ATOM 3524 C C . GLY A 1 435 ? 0.747 23.5 -1.584 1 78.56 435 GLY A C 1
ATOM 3525 O O . GLY A 1 435 ? 0.431 24.375 -2.379 1 78.56 435 GLY A O 1
ATOM 3526 N N . THR A 1 436 ? 0.18 23.312 -0.428 1 89.12 436 THR A N 1
ATOM 3527 C CA . THR A 1 436 ? -0.943 24.141 0.01 1 89.12 436 THR A CA 1
ATOM 3528 C C . THR A 1 436 ? -0.493 25.156 1.053 1 89.12 436 THR A C 1
ATOM 3530 O O . THR A 1 436 ? -1.212 26.125 1.342 1 89.12 436 THR A O 1
ATOM 3533 N N . LEU A 1 437 ? 0.721 25.047 1.497 1 90.88 437 LEU A N 1
ATOM 3534 C CA . LEU A 1 437 ? 1.198 26.031 2.473 1 90.88 437 LEU A CA 1
ATOM 3535 C C . LEU A 1 437 ? 1.467 27.375 1.811 1 90.88 437 LEU A C 1
ATOM 3537 O O . LEU A 1 437 ? 1.024 28.406 2.307 1 90.88 437 LEU A O 1
ATOM 3541 N N . PRO A 1 438 ? 2.127 27.469 0.63 1 92.56 438 PRO A N 1
ATOM 3542 C CA . PRO A 1 438 ? 2.41 28.766 0.012 1 92.56 438 PRO A CA 1
ATOM 3543 C C . PRO A 1 438 ? 1.144 29.562 -0.267 1 92.56 438 PRO A C 1
ATOM 3545 O O . PRO A 1 438 ? 1.043 30.734 0.145 1 92.56 438 PRO A O 1
ATOM 3548 N N . PRO A 1 439 ? 0.146 28.984 -0.911 1 93.38 439 PRO A N 1
ATOM 3549 C CA . PRO A 1 439 ? -1.068 29.781 -1.084 1 93.38 439 PRO A CA 1
ATOM 3550 C C . PRO A 1 439 ? -1.745 30.125 0.242 1 93.38 439 PRO A C 1
ATOM 3552 O O . PRO A 1 439 ? -2.426 31.141 0.347 1 93.38 439 PRO A O 1
ATOM 3555 N N . GLY A 1 440 ? -1.575 29.297 1.232 1 95.69 440 GLY A N 1
ATOM 3556 C CA . GLY A 1 440 ? -2.064 29.656 2.557 1 95.69 440 GLY A CA 1
ATOM 3557 C C . GLY A 1 440 ? -1.396 30.891 3.127 1 95.69 440 GLY A C 1
ATOM 3558 O O . GLY A 1 440 ? -2.068 31.766 3.66 1 95.69 440 GLY A O 1
ATOM 3559 N N . LEU A 1 441 ? -0.096 30.938 2.982 1 96.06 441 LEU A N 1
ATOM 3560 C CA . LEU A 1 441 ? 0.675 32.062 3.482 1 96.06 441 LEU A CA 1
ATOM 3561 C C . LEU A 1 441 ? 0.257 33.375 2.787 1 96.06 441 LEU A C 1
ATOM 3563 O O . LEU A 1 441 ? 0.153 34.406 3.428 1 96.06 441 LEU A O 1
ATOM 3567 N N . ILE A 1 442 ? -0.031 33.219 1.522 1 96.38 442 ILE A N 1
ATOM 3568 C CA . ILE A 1 442 ? -0.449 34.375 0.725 1 96.38 442 ILE A CA 1
ATOM 3569 C C . ILE A 1 442 ? -1.866 34.781 1.116 1 96.38 442 ILE A C 1
ATOM 3571 O O . ILE A 1 442 ? -2.137 35.969 1.341 1 96.38 442 ILE A O 1
ATOM 3575 N N . THR A 1 443 ? -2.715 33.875 1.239 1 97.44 443 THR A N 1
ATOM 3576 C CA . THR A 1 443 ? -4.137 34.094 1.479 1 97.44 443 THR A CA 1
ATOM 3577 C C . THR A 1 443 ? -4.359 34.781 2.834 1 97.44 443 THR A C 1
ATOM 3579 O O . THR A 1 443 ? -5.184 35.688 2.959 1 97.44 443 THR A O 1
ATOM 3582 N N . PHE A 1 444 ? -3.557 34.406 3.777 1 98 444 PHE A N 1
ATOM 3583 C CA . PHE A 1 444 ? -3.76 34.906 5.133 1 98 444 PHE A CA 1
ATOM 3584 C C . PHE A 1 444 ? -2.674 35.906 5.512 1 98 444 PHE A C 1
ATOM 3586 O O . PHE A 1 444 ? -2.447 36.156 6.695 1 98 444 PHE A O 1
ATOM 3593 N N . TYR A 1 445 ? -1.988 36.406 4.578 1 97.44 445 TYR A N 1
ATOM 3594 C CA . TYR A 1 445 ? -0.932 37.406 4.836 1 97.44 445 TYR A CA 1
ATOM 3595 C C . TYR A 1 445 ? -1.467 38.594 5.625 1 97.44 445 TYR A C 1
ATOM 3597 O O . TYR A 1 445 ? -2.453 39.219 5.227 1 97.44 445 TYR A O 1
ATOM 3605 N N . ASN A 1 446 ? -0.862 38.844 6.773 1 96 446 ASN A N 1
ATOM 3606 C CA . ASN A 1 446 ? -1.227 39.906 7.699 1 96 446 ASN A CA 1
ATOM 3607 C C . ASN A 1 446 ? -2.588 39.656 8.336 1 96 446 ASN A C 1
ATOM 3609 O O . ASN A 1 446 ? -3.23 40.594 8.836 1 96 446 ASN A O 1
ATOM 3613 N N . LEU A 1 447 ? -3.08 38.438 8.297 1 98.06 447 LEU A N 1
ATOM 3614 C CA . LEU A 1 447 ? -4.367 38.062 8.875 1 98.06 447 LEU A CA 1
ATOM 3615 C C . LEU A 1 447 ? -4.215 36.906 9.844 1 98.06 447 LEU A C 1
ATOM 3617 O O . LEU A 1 447 ? -5.176 36.188 10.094 1 98.06 447 LEU A O 1
ATOM 3621 N N . THR A 1 448 ? -3.002 36.719 10.312 1 97.5 448 THR A N 1
ATOM 3622 C CA . THR A 1 448 ? -2.709 35.625 11.219 1 97.5 448 THR A CA 1
ATOM 3623 C C . THR A 1 448 ? -2.254 36.156 12.578 1 97.5 448 THR A C 1
ATOM 3625 O O . THR A 1 448 ? -1.339 36.969 12.656 1 97.5 448 THR A O 1
ATOM 3628 N N . TYR A 1 449 ? -2.961 35.75 13.57 1 98 449 TYR A N 1
ATOM 3629 C CA . TYR A 1 449 ? -2.564 36.031 14.953 1 98 449 TYR A CA 1
ATOM 3630 C C . TYR A 1 449 ? -1.564 35 15.453 1 98 449 TYR A C 1
ATOM 3632 O O . TYR A 1 449 ? -1.828 33.781 15.398 1 98 449 TYR A O 1
ATOM 3640 N N . PRO A 1 450 ? -0.436 35.375 15.945 1 96.62 450 PRO A N 1
ATOM 3641 C CA . PRO A 1 450 ? 0.552 34.438 16.453 1 96.62 450 PRO A CA 1
ATOM 3642 C C . PRO A 1 450 ? 0.148 33.812 17.797 1 96.62 450 PRO A C 1
ATOM 3644 O O . PRO A 1 450 ? 0.123 34.531 18.812 1 96.62 450 PRO A O 1
ATOM 3647 N N . LEU A 1 451 ? -0.137 32.594 17.781 1 97.69 451 LEU A N 1
ATOM 3648 C CA . LEU A 1 451 ? -0.459 31.891 19.016 1 97.69 451 LEU A CA 1
ATOM 3649 C C . LEU A 1 451 ? 0.806 31.547 19.797 1 97.69 451 LEU A C 1
ATOM 3651 O O . LEU A 1 451 ? 1.911 31.609 19.266 1 97.69 451 LEU A O 1
ATOM 3655 N N . ASP A 1 452 ? 0.569 31.281 21.062 1 96 452 ASP A N 1
ATOM 3656 C CA . ASP A 1 452 ? 1.684 30.828 21.891 1 96 452 ASP A CA 1
ATOM 3657 C C . ASP A 1 452 ? 2.299 29.547 21.344 1 96 452 ASP A C 1
ATOM 3659 O O . ASP A 1 452 ? 1.58 28.641 20.938 1 96 452 ASP A O 1
ATOM 3663 N N . ARG A 1 453 ? 3.533 29.453 21.406 1 93.5 453 ARG A N 1
ATOM 3664 C CA . ARG A 1 453 ? 4.277 28.359 20.781 1 93.5 453 ARG A CA 1
ATOM 3665 C C . ARG A 1 453 ? 4.016 27.031 21.484 1 93.5 453 ARG A C 1
ATOM 3667 O O . ARG A 1 453 ? 4.223 25.969 20.891 1 93.5 453 ARG A O 1
ATOM 3674 N N . THR A 1 454 ? 3.627 27.094 22.641 1 95.62 454 THR A N 1
ATOM 3675 C CA . THR A 1 454 ? 3.41 25.875 23.422 1 95.62 454 THR A CA 1
ATOM 3676 C C . THR A 1 454 ? 2.197 25.125 22.891 1 95.62 454 THR A C 1
ATOM 3678 O O . THR A 1 454 ? 2.014 23.938 23.203 1 95.62 454 THR A O 1
ATOM 3681 N N . TRP A 1 455 ? 1.402 25.766 22.062 1 97.75 455 TRP A N 1
ATOM 3682 C CA . TRP A 1 455 ? 0.2 25.094 21.562 1 97.75 455 TRP A CA 1
ATOM 3683 C C . TRP A 1 455 ? 0.551 24.062 20.5 1 97.75 455 TRP A C 1
ATOM 3685 O O . TRP A 1 455 ? -0.183 23.094 20.297 1 97.75 455 TRP A O 1
ATOM 3695 N N . HIS A 1 456 ? 1.656 24.312 19.781 1 96.94 456 HIS A N 1
ATOM 3696 C CA . HIS A 1 456 ? 1.933 23.516 18.578 1 96.94 456 HIS A CA 1
ATOM 3697 C C . HIS A 1 456 ? 3.434 23.391 18.344 1 96.94 456 HIS A C 1
ATOM 3699 O O . HIS A 1 456 ? 4.094 24.359 17.984 1 96.94 456 HIS A O 1
ATOM 3705 N N . VAL A 1 457 ? 3.936 22.219 18.578 1 96.25 457 VAL A N 1
ATOM 3706 C CA . VAL A 1 457 ? 5.352 21.953 18.344 1 96.25 457 VAL A CA 1
ATOM 3707 C C . VAL A 1 457 ? 5.527 21.125 17.078 1 96.25 457 VAL A C 1
ATOM 3709 O O . VAL A 1 457 ? 4.887 20.094 16.906 1 96.25 457 VAL A O 1
ATOM 3712 N N . LEU A 1 458 ? 6.461 21.578 16.219 1 95.25 458 LEU A N 1
ATOM 3713 C CA . LEU A 1 458 ? 6.695 20.969 14.914 1 95.25 458 LEU A CA 1
ATOM 3714 C C . LEU A 1 458 ? 7.996 20.172 14.922 1 95.25 458 LEU A C 1
ATOM 3716 O O . LEU A 1 458 ? 8.812 20.312 15.828 1 95.25 458 LEU A O 1
ATOM 3720 N N . GLY A 1 459 ? 8.102 19.234 13.93 1 93 459 GLY A N 1
ATOM 3721 C CA . GLY A 1 459 ? 9.422 18.703 13.602 1 93 459 GLY A CA 1
ATOM 3722 C C . GLY A 1 459 ? 9.586 17.25 13.984 1 93 459 GLY A C 1
ATOM 3723 O O . GLY A 1 459 ? 10.602 16.625 13.656 1 93 459 GLY A O 1
ATOM 3724 N N . LEU A 1 460 ? 8.602 16.688 14.531 1 95.81 460 LEU A N 1
ATOM 3725 C CA . LEU A 1 460 ? 8.766 15.32 15.016 1 95.81 460 LEU A CA 1
ATOM 3726 C C . LEU A 1 460 ? 8.938 14.352 13.859 1 95.81 460 LEU A C 1
ATOM 3728 O O . LEU A 1 460 ? 9.414 13.227 14.047 1 95.81 460 LEU A O 1
ATOM 3732 N N . GLY A 1 461 ? 8.57 14.812 12.688 1 92 461 GLY A N 1
ATOM 3733 C CA . GLY A 1 461 ? 8.688 13.945 11.523 1 92 461 GLY A CA 1
ATOM 3734 C C . GLY A 1 461 ? 9.961 14.188 10.727 1 92 461 GLY A C 1
ATOM 3735 O O . GLY A 1 461 ? 10.102 13.672 9.617 1 92 461 GLY A O 1
ATOM 3736 N N . TYR A 1 462 ? 10.906 15.039 11.203 1 85.62 462 TYR A N 1
ATOM 3737 C CA . TYR A 1 462 ? 12.109 15.242 10.414 1 85.62 462 TYR A CA 1
ATOM 3738 C C . TYR A 1 462 ? 13.289 15.625 11.305 1 85.62 462 TYR A C 1
ATOM 3740 O O . TYR A 1 462 ? 14.445 15.492 10.898 1 85.62 462 TYR A O 1
ATOM 3748 N N . ASP A 1 463 ? 13.055 16.125 12.547 1 88.38 463 ASP A N 1
ATOM 3749 C CA . ASP A 1 463 ? 14.125 16.609 13.406 1 88.38 463 ASP A CA 1
ATOM 3750 C C . ASP A 1 463 ? 14.312 15.711 14.625 1 88.38 463 ASP A C 1
ATOM 3752 O O . ASP A 1 463 ? 13.531 15.766 15.57 1 88.38 463 ASP A O 1
ATOM 3756 N N . PRO A 1 464 ? 15.383 15.031 14.664 1 89.44 464 PRO A N 1
ATOM 3757 C CA . PRO A 1 464 ? 15.609 14.141 15.805 1 89.44 464 PRO A CA 1
ATOM 3758 C C . PRO A 1 464 ? 16.156 14.875 17.031 1 89.44 464 PRO A C 1
ATOM 3760 O O . PRO A 1 464 ? 16.328 14.273 18.094 1 89.44 464 PRO A O 1
ATOM 3763 N N . ALA A 1 465 ? 16.359 16.125 16.938 1 89.62 465 ALA A N 1
ATOM 3764 C CA . ALA A 1 465 ? 17.031 16.859 18 1 89.62 465 ALA A CA 1
ATOM 3765 C C . ALA A 1 465 ? 16.094 17.906 18.609 1 89.62 465 ALA A C 1
ATOM 3767 O O . ALA A 1 465 ? 16.547 18.969 19.047 1 89.62 465 ALA A O 1
ATOM 3768 N N . LEU A 1 466 ? 14.883 17.656 18.656 1 92.81 466 LEU A N 1
ATOM 3769 C CA . LEU A 1 466 ? 13.938 18.594 19.25 1 92.81 466 LEU A CA 1
ATOM 3770 C C . LEU A 1 466 ? 14.086 18.625 20.766 1 92.81 466 LEU A C 1
ATOM 3772 O O . LEU A 1 466 ? 14.477 17.625 21.375 1 92.81 466 LEU A O 1
ATOM 3776 N N . ASN A 1 467 ? 13.805 19.734 21.312 1 91.94 467 ASN A N 1
ATOM 3777 C CA . ASN A 1 467 ? 13.797 19.891 22.75 1 91.94 467 ASN A CA 1
ATOM 3778 C C . ASN A 1 467 ? 12.703 19.031 23.406 1 91.94 467 ASN A C 1
ATOM 3780 O O . ASN A 1 467 ? 11.516 19.266 23.172 1 91.94 467 ASN A O 1
ATOM 3784 N N . GLN A 1 468 ? 13.047 18.234 24.297 1 93.44 468 GLN A N 1
ATOM 3785 C CA . GLN A 1 468 ? 12.117 17.266 24.906 1 93.44 468 GLN A CA 1
ATOM 3786 C C . GLN A 1 468 ? 11.109 17.969 25.797 1 93.44 468 GLN A C 1
ATOM 3788 O O . GLN A 1 468 ? 9.938 17.578 25.844 1 93.44 468 GLN A O 1
ATOM 3793 N N . THR A 1 469 ? 11.547 18.906 26.469 1 95.06 469 THR A N 1
ATOM 3794 C CA . THR A 1 469 ? 10.648 19.656 27.344 1 95.06 469 THR A CA 1
ATOM 3795 C C . THR A 1 469 ? 9.578 20.375 26.531 1 95.06 469 THR A C 1
ATOM 3797 O O . THR A 1 469 ? 8.414 20.422 26.938 1 95.06 469 THR A O 1
ATOM 3800 N N . ALA A 1 470 ? 9.945 20.906 25.453 1 94.88 470 ALA A N 1
ATOM 3801 C CA . ALA A 1 470 ? 8.984 21.562 24.562 1 94.88 470 ALA A CA 1
ATOM 3802 C C . ALA A 1 470 ? 7.926 20.578 24.078 1 94.88 470 ALA A C 1
ATOM 3804 O O . ALA A 1 470 ? 6.738 20.906 24.016 1 94.88 470 ALA A O 1
ATOM 3805 N N . ILE A 1 471 ? 8.352 19.422 23.781 1 97.06 471 ILE A N 1
ATOM 3806 C CA . ILE A 1 471 ? 7.441 18.391 23.312 1 97.06 471 ILE A CA 1
ATOM 3807 C C . ILE A 1 471 ? 6.469 18.016 24.438 1 97.06 471 ILE A C 1
ATOM 3809 O O . ILE A 1 471 ? 5.258 17.969 24.219 1 97.06 471 ILE A O 1
ATOM 3813 N N . GLN A 1 472 ? 6.953 17.828 25.609 1 95.88 472 GLN A N 1
ATOM 3814 C CA . GLN A 1 472 ? 6.141 17.391 26.734 1 95.88 472 GLN A CA 1
ATOM 3815 C C . GLN A 1 472 ? 5.125 18.469 27.125 1 95.88 472 GLN A C 1
ATOM 3817 O O . GLN A 1 472 ? 4.008 18.141 27.531 1 95.88 472 GLN A O 1
ATOM 3822 N N . ASP A 1 473 ? 5.504 19.688 26.906 1 96.25 473 ASP A N 1
ATOM 3823 C CA . ASP A 1 473 ? 4.66 20.797 27.344 1 96.25 473 ASP A CA 1
ATOM 3824 C C . ASP A 1 473 ? 3.713 21.25 26.234 1 96.25 473 ASP A C 1
ATOM 3826 O O . ASP A 1 473 ? 2.824 22.062 26.469 1 96.25 473 ASP A O 1
ATOM 3830 N N . ALA A 1 474 ? 3.84 20.703 25.109 1 97.69 474 ALA A N 1
ATOM 3831 C CA . ALA A 1 474 ? 3.098 21.156 23.953 1 97.69 474 ALA A CA 1
ATOM 3832 C C . ALA A 1 474 ? 1.633 20.734 24.031 1 97.69 474 ALA A C 1
ATOM 3834 O O . ALA A 1 474 ? 1.313 19.672 24.547 1 97.69 474 ALA A O 1
ATOM 3835 N N . GLY A 1 475 ? 0.728 21.562 23.562 1 98.31 475 GLY A N 1
ATOM 3836 C CA . GLY A 1 475 ? -0.655 21.156 23.359 1 98.31 475 GLY A CA 1
ATOM 3837 C C . GLY A 1 475 ? -0.825 20.141 22.25 1 98.31 475 GLY A C 1
ATOM 3838 O O . GLY A 1 475 ? -1.516 19.141 22.422 1 98.31 475 GLY A O 1
ATOM 3839 N N . VAL A 1 476 ? -0.171 20.438 21.125 1 98.62 476 VAL A N 1
ATOM 3840 C CA . VAL A 1 476 ? -0.183 19.578 19.953 1 98.62 476 VAL A CA 1
ATOM 3841 C C . VAL A 1 476 ? 1.247 19.328 19.484 1 98.62 476 VAL A C 1
ATOM 3843 O O . VAL A 1 476 ? 2.059 20.266 19.422 1 98.62 476 VAL A O 1
ATOM 3846 N N . VAL A 1 477 ? 1.579 18.109 19.234 1 98.5 477 VAL A N 1
ATOM 3847 C CA . VAL A 1 477 ? 2.85 17.781 18.594 1 98.5 477 VAL A CA 1
ATOM 3848 C C . VAL A 1 477 ? 2.598 17.312 17.156 1 98.5 477 VAL A C 1
ATOM 3850 O O . VAL A 1 477 ? 1.631 16.594 16.906 1 98.5 477 VAL A O 1
ATOM 3853 N N . HIS A 1 478 ? 3.434 17.719 16.281 1 98.06 478 HIS A N 1
ATOM 3854 C CA . HIS A 1 478 ? 3.197 17.547 14.852 1 98.06 478 HIS A CA 1
ATOM 3855 C C . HIS A 1 478 ? 4.32 16.75 14.195 1 98.06 478 HIS A C 1
ATOM 3857 O O . HIS A 1 478 ? 5.492 17.125 14.297 1 98.06 478 HIS A O 1
ATOM 3863 N N . TYR A 1 479 ? 3.926 15.719 13.57 1 96.38 479 TYR A N 1
ATOM 3864 C CA . TYR A 1 479 ? 4.875 14.875 12.859 1 96.38 479 TYR A CA 1
ATOM 3865 C C . TYR A 1 479 ? 5.023 15.32 11.406 1 96.38 479 TYR A C 1
ATOM 3867 O O . TYR A 1 479 ? 5.031 14.492 10.492 1 96.38 479 TYR A O 1
ATOM 3875 N N . ASN A 1 480 ? 5.098 16.609 11.219 1 92.25 480 ASN A N 1
ATOM 3876 C CA . ASN A 1 480 ? 5.371 17.125 9.875 1 92.25 480 ASN A CA 1
ATOM 3877 C C . ASN A 1 480 ? 6.727 16.641 9.359 1 92.25 480 ASN A C 1
ATOM 3879 O O . ASN A 1 480 ? 7.684 16.531 10.125 1 92.25 480 ASN A O 1
ATOM 3883 N N . GLY A 1 481 ? 6.703 16.359 8.117 1 86.25 481 GLY A N 1
ATOM 3884 C CA . GLY A 1 481 ? 7.875 15.75 7.516 1 86.25 481 GLY A CA 1
ATOM 3885 C C . GLY A 1 481 ? 7.617 14.352 6.988 1 86.25 481 GLY A C 1
ATOM 3886 O O . GLY A 1 481 ? 6.465 13.906 6.926 1 86.25 481 GLY A O 1
ATOM 3887 N N . ASN A 1 482 ? 8.703 13.641 6.656 1 78.5 482 ASN A N 1
ATOM 3888 C CA . ASN A 1 482 ? 8.562 12.359 5.973 1 78.5 482 ASN A CA 1
ATOM 3889 C C . ASN A 1 482 ? 8.492 11.203 6.965 1 78.5 482 ASN A C 1
ATOM 3891 O O . ASN A 1 482 ? 8.039 10.109 6.617 1 78.5 482 ASN A O 1
ATOM 3895 N N . TYR A 1 483 ? 8.984 11.445 8.125 1 86.25 483 TYR A N 1
ATOM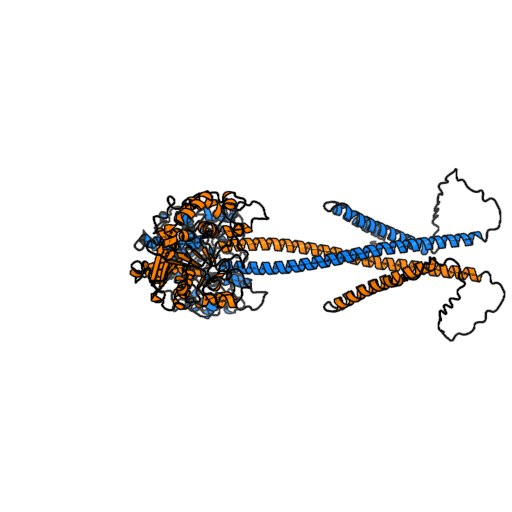 3896 C CA . TYR A 1 483 ? 9.055 10.359 9.094 1 86.25 483 TYR A CA 1
ATOM 3897 C C . TYR A 1 483 ? 7.773 10.297 9.93 1 86.25 483 TYR A C 1
ATOM 3899 O O . TYR A 1 483 ? 7.801 10.555 11.133 1 86.25 483 TYR A O 1
ATOM 3907 N N . LYS A 1 484 ? 6.703 9.922 9.242 1 90.5 484 LYS A N 1
ATOM 3908 C CA . LYS A 1 484 ? 5.406 9.812 9.898 1 90.5 484 LYS A CA 1
ATOM 3909 C C . LYS A 1 484 ? 5.414 8.711 10.961 1 90.5 484 LYS A C 1
ATOM 3911 O O . LYS A 1 484 ? 6.094 7.699 10.797 1 90.5 484 LYS A O 1
ATOM 3916 N N . PRO A 1 485 ? 4.66 8.859 11.969 1 93.81 485 PRO A N 1
ATOM 3917 C CA . PRO A 1 485 ? 4.738 7.934 13.102 1 93.81 485 PRO 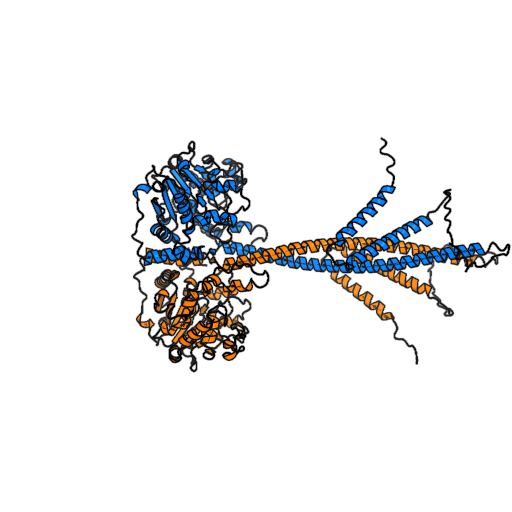A CA 1
ATOM 3918 C C . PRO A 1 485 ? 4.172 6.555 12.773 1 93.81 485 PRO A C 1
ATOM 3920 O O . PRO A 1 485 ? 4.445 5.586 13.492 1 93.81 485 PRO A O 1
ATOM 3923 N N . TRP A 1 486 ? 3.369 6.414 11.773 1 91.69 486 TRP A N 1
ATOM 3924 C CA . TRP A 1 486 ? 2.793 5.121 11.406 1 91.69 486 TRP A CA 1
ATOM 3925 C C . TRP A 1 486 ? 3.689 4.387 10.414 1 91.69 486 TRP A C 1
ATOM 3927 O O . TRP A 1 486 ? 3.344 3.301 9.945 1 91.69 486 TRP A O 1
ATOM 3937 N N . LEU A 1 487 ? 4.762 4.953 10.125 1 83.81 487 LEU A N 1
ATOM 3938 C CA . LEU A 1 487 ? 5.715 4.316 9.219 1 83.81 487 LEU A CA 1
ATOM 3939 C C . LEU A 1 487 ? 6.871 3.695 9.992 1 83.81 487 LEU A C 1
ATOM 3941 O O . LEU A 1 487 ? 7.215 4.16 11.086 1 83.81 487 LEU A O 1
ATOM 3945 N N . ASP A 1 488 ? 7.566 2.73 9.391 1 76.94 488 ASP A N 1
ATOM 3946 C CA . ASP A 1 488 ? 8.727 2.094 10 1 76.94 488 ASP A CA 1
ATOM 3947 C C . ASP A 1 488 ? 9.898 3.068 10.109 1 76.94 488 ASP A C 1
ATOM 3949 O O . ASP A 1 488 ? 10.75 2.928 10.984 1 76.94 488 ASP A O 1
ATOM 3953 N N . LEU A 1 489 ? 9.844 4.098 9.297 1 76.62 489 LEU A N 1
ATOM 3954 C CA . LEU A 1 489 ? 10.945 5.062 9.242 1 76.62 489 LEU A CA 1
ATOM 3955 C C . LEU A 1 489 ? 10.781 6.137 10.312 1 76.62 489 LEU A C 1
ATOM 3957 O O . LEU A 1 489 ? 11.641 7.008 10.453 1 76.62 489 LEU A O 1
ATOM 3961 N N . ALA A 1 490 ? 9.758 6.059 11.055 1 85.94 490 ALA A N 1
ATOM 3962 C CA . ALA A 1 490 ? 9.492 7.066 12.078 1 85.94 490 ALA A CA 1
ATOM 3963 C C . ALA A 1 490 ? 10.664 7.18 13.055 1 85.94 490 ALA A C 1
ATOM 3965 O O . ALA A 1 490 ? 11.398 6.215 13.266 1 85.94 490 ALA A O 1
ATOM 3966 N N . ILE A 1 491 ? 10.859 8.398 13.547 1 87.5 491 ILE A N 1
ATOM 3967 C CA . ILE A 1 491 ? 11.852 8.594 14.602 1 87.5 491 ILE A CA 1
ATOM 3968 C C . ILE A 1 491 ? 11.398 7.887 15.875 1 87.5 491 ILE A C 1
ATOM 3970 O O . ILE A 1 491 ? 10.406 8.273 16.484 1 87.5 491 ILE A O 1
ATOM 3974 N N . ASP A 1 492 ? 12.125 6.965 16.312 1 88.44 492 ASP A N 1
ATOM 3975 C CA . ASP A 1 492 ? 11.734 6.027 17.359 1 88.44 492 ASP A CA 1
ATOM 3976 C C . ASP A 1 492 ? 11.398 6.758 18.656 1 88.44 492 ASP A C 1
ATOM 3978 O O . ASP A 1 492 ? 10.383 6.477 19.297 1 88.44 492 ASP A O 1
ATOM 3982 N N . LYS A 1 493 ? 12.188 7.668 19.047 1 93.38 493 LYS A N 1
ATOM 3983 C CA . LYS A 1 493 ? 12 8.305 20.344 1 93.38 493 LYS A CA 1
ATOM 3984 C C . LYS A 1 493 ? 10.727 9.133 20.375 1 93.38 493 LYS A C 1
ATOM 3986 O O . LYS A 1 493 ? 10.203 9.445 21.438 1 93.38 493 LYS A O 1
ATOM 3991 N N . TYR A 1 494 ? 10.227 9.562 19.25 1 96.62 494 TYR A N 1
ATOM 3992 C CA . TYR A 1 494 ? 9.023 10.383 19.203 1 96.62 494 TYR A CA 1
ATOM 3993 C C . TYR A 1 494 ? 7.781 9.531 18.984 1 96.62 494 TYR A C 1
ATOM 3995 O O . TYR A 1 494 ? 6.656 10 19.172 1 96.62 494 TYR A O 1
ATOM 4003 N N . ARG A 1 495 ? 7.945 8.281 18.594 1 94.75 495 ARG A N 1
ATOM 4004 C CA . ARG A 1 495 ? 6.82 7.43 18.203 1 94.75 495 ARG A CA 1
ATOM 4005 C C . ARG A 1 495 ? 5.898 7.164 19.391 1 94.75 495 ARG A C 1
ATOM 4007 O O . ARG A 1 495 ? 4.684 7.043 19.219 1 94.75 495 ARG A O 1
ATOM 4014 N N . SER A 1 496 ? 6.438 7.141 20.547 1 95.25 496 SER A N 1
ATOM 4015 C CA . SER A 1 496 ? 5.672 6.797 21.75 1 95.25 496 SER A CA 1
ATOM 4016 C C . SER A 1 496 ? 4.586 7.832 22.031 1 95.25 496 SER A C 1
ATOM 4018 O O . SER A 1 496 ? 3.535 7.504 22.578 1 95.25 496 SER A O 1
ATOM 4020 N N . TYR A 1 497 ? 4.812 9.078 21.641 1 97.44 497 TYR A N 1
ATOM 4021 C CA . TYR A 1 497 ? 3.797 10.109 21.828 1 97.44 497 TYR A CA 1
ATOM 4022 C C . TYR A 1 497 ? 2.557 9.812 21 1 97.44 497 TYR A C 1
ATOM 4024 O O . TYR A 1 497 ? 1.444 10.195 21.375 1 97.44 497 TYR A O 1
ATOM 4032 N N . TRP A 1 498 ? 2.777 9.125 19.922 1 97.62 498 TRP A N 1
ATOM 4033 C CA . TRP A 1 498 ? 1.702 8.766 19 1 97.62 498 TRP A CA 1
ATOM 4034 C C . TRP A 1 498 ? 1.104 7.406 19.375 1 97.62 498 TRP A C 1
ATOM 4036 O O . TRP A 1 498 ? -0.115 7.273 19.5 1 97.62 498 TRP A O 1
ATOM 4046 N N . SER A 1 499 ? 1.91 6.391 19.688 1 96.25 499 SER A N 1
ATOM 4047 C CA . SER A 1 499 ? 1.493 5.004 19.859 1 96.25 499 SER A CA 1
ATOM 4048 C C . SER A 1 499 ? 0.622 4.848 21.109 1 96.25 499 SER A C 1
ATOM 4050 O O . SER A 1 499 ? -0.213 3.943 21.172 1 96.25 499 SER A O 1
ATOM 4052 N N . LYS A 1 500 ? 0.794 5.754 22.016 1 95.69 500 LYS A N 1
ATOM 4053 C CA . LYS A 1 500 ? 0.016 5.641 23.25 1 95.69 500 LYS A CA 1
ATOM 4054 C C . LYS A 1 500 ? -1.472 5.848 22.984 1 95.69 500 LYS A C 1
ATOM 4056 O O . LYS A 1 500 ? -2.316 5.453 23.781 1 95.69 500 LYS A O 1
ATOM 4061 N N . TYR A 1 501 ? -1.833 6.438 21.859 1 97.19 501 TYR A N 1
ATOM 4062 C CA . TYR A 1 501 ? -3.236 6.703 21.562 1 97.19 501 TYR A CA 1
ATOM 4063 C C . TYR A 1 501 ? -3.77 5.715 20.531 1 97.19 501 TYR A C 1
ATOM 4065 O O . TYR A 1 501 ? -4.926 5.812 20.109 1 97.19 501 TYR A O 1
ATOM 4073 N N . VAL A 1 502 ? -2.936 4.793 20.094 1 96.44 502 VAL A N 1
ATOM 4074 C CA . VAL A 1 502 ? -3.361 3.734 19.188 1 96.44 502 VAL A CA 1
ATOM 4075 C C . VAL A 1 502 ? -4.117 2.66 19.969 1 96.44 502 VAL A C 1
ATOM 4077 O O . VAL A 1 502 ? -3.67 2.225 21.031 1 96.44 502 VAL A O 1
ATOM 4080 N N . MET A 1 503 ? -5.238 2.271 19.5 1 94.88 503 MET A N 1
ATOM 4081 C CA . MET A 1 503 ? -6.023 1.213 20.125 1 94.88 503 MET A CA 1
ATOM 4082 C C . MET A 1 503 ? -5.543 -0.163 19.672 1 94.88 503 MET A C 1
ATOM 4084 O O . MET A 1 503 ? -6.273 -0.892 19 1 94.88 503 MET A O 1
ATOM 4088 N N . PHE A 1 504 ? -4.453 -0.594 20.141 1 92.12 504 PHE A N 1
ATOM 4089 C CA . PHE A 1 504 ? -3.779 -1.794 19.656 1 92.12 504 PHE A CA 1
ATOM 4090 C C . PHE A 1 504 ? -4.641 -3.029 19.891 1 92.12 504 PHE A C 1
ATOM 4092 O O . PHE A 1 504 ? -4.523 -4.02 19.156 1 92.12 504 PHE A O 1
ATOM 4099 N N . ASP A 1 505 ? -5.508 -2.98 20.828 1 92.38 505 ASP A N 1
ATOM 4100 C CA . ASP A 1 505 ? -6.344 -4.133 21.141 1 92.38 505 ASP A CA 1
ATOM 4101 C C . ASP A 1 505 ? -7.566 -4.191 20.234 1 92.38 505 ASP A C 1
ATOM 4103 O O . ASP A 1 505 ? -8.328 -5.16 20.266 1 92.38 505 ASP A O 1
ATOM 4107 N N . ASN A 1 506 ? -7.746 -3.158 19.438 1 95.12 506 ASN A N 1
ATOM 4108 C CA . ASN A 1 506 ? -8.852 -3.16 18.484 1 95.12 506 ASN A CA 1
ATOM 4109 C C . ASN A 1 506 ? -8.727 -4.305 17.484 1 95.12 506 ASN A C 1
ATOM 4111 O O . ASN A 1 506 ? -7.656 -4.523 16.922 1 95.12 506 ASN A O 1
ATOM 4115 N N . PRO A 1 507 ? -9.781 -5.043 17.266 1 92.56 507 PRO A N 1
ATOM 4116 C CA . PRO A 1 507 ? -9.711 -6.227 16.406 1 92.56 507 PRO A CA 1
ATOM 4117 C C . PRO A 1 507 ? -9.258 -5.898 14.984 1 92.56 507 PRO A C 1
ATOM 4119 O O . PRO A 1 507 ? -8.523 -6.676 14.367 1 92.56 507 PRO A O 1
ATOM 4122 N N . TYR A 1 508 ? -9.734 -4.785 14.414 1 93.81 508 TYR A N 1
ATOM 4123 C CA . TYR A 1 508 ? -9.336 -4.41 13.062 1 93.81 508 TYR A CA 1
ATOM 4124 C C . TYR A 1 508 ? -7.836 -4.148 12.992 1 93.81 508 TYR A C 1
ATOM 4126 O O . TYR A 1 508 ? -7.18 -4.535 12.023 1 93.81 508 TYR A O 1
ATOM 4134 N N . LEU A 1 509 ? -7.297 -3.449 14.023 1 94.25 509 LEU A N 1
ATOM 4135 C CA . LEU A 1 509 ? -5.871 -3.145 14.039 1 94.25 509 LEU A CA 1
ATOM 4136 C C . LEU A 1 509 ? -5.047 -4.41 14.242 1 94.25 509 LEU A C 1
ATOM 4138 O O . LEU A 1 509 ? -3.992 -4.578 13.625 1 94.25 509 LEU A O 1
ATOM 4142 N N . LYS A 1 510 ? -5.5 -5.297 15.039 1 89.25 510 LYS A N 1
ATOM 4143 C CA . LYS A 1 510 ? -4.816 -6.566 15.266 1 89.25 510 LYS A CA 1
ATOM 4144 C C . LYS A 1 510 ? -4.77 -7.402 13.992 1 89.25 510 LYS A C 1
ATOM 4146 O O . LYS A 1 510 ? -3.721 -7.945 13.641 1 89.25 510 LYS A O 1
ATOM 4151 N N . LEU A 1 511 ? -5.93 -7.43 13.344 1 85.94 511 LEU A N 1
ATOM 4152 C CA . LEU A 1 511 ? -6.02 -8.234 12.125 1 85.94 511 LEU A CA 1
ATOM 4153 C C . LEU A 1 511 ? -5.09 -7.691 11.047 1 85.94 511 LEU A C 1
ATOM 4155 O O . LEU A 1 511 ? -4.566 -8.453 10.234 1 85.94 511 LEU A O 1
ATOM 4159 N N . CYS A 1 512 ? -4.84 -6.41 11.086 1 88.25 512 CYS A N 1
ATOM 4160 C CA . CYS A 1 512 ? -3.992 -5.781 10.078 1 88.25 512 CYS A CA 1
ATOM 4161 C C . CYS A 1 512 ? -2.562 -5.633 10.578 1 88.25 512 CYS A C 1
ATOM 4163 O O . CYS A 1 512 ? -1.744 -4.961 9.953 1 88.25 512 CYS A O 1
ATOM 4165 N N . ASN A 1 513 ? -2.229 -6.152 11.766 1 81.81 513 ASN A N 1
ATOM 4166 C CA . ASN A 1 513 ? -0.895 -6.176 12.359 1 81.81 513 ASN A CA 1
ATOM 4167 C C . ASN A 1 513 ? -0.35 -4.77 12.57 1 81.81 513 ASN A C 1
ATOM 4169 O O . ASN A 1 513 ? 0.802 -4.484 12.234 1 81.81 513 ASN A O 1
ATOM 4173 N N . ILE A 1 514 ? -1.254 -3.891 12.875 1 85.25 514 ILE A N 1
ATOM 4174 C CA . ILE A 1 514 ? -0.822 -2.559 13.281 1 85.25 514 ILE A CA 1
ATOM 4175 C C . ILE A 1 514 ? -0.42 -2.574 14.75 1 85.25 514 ILE A C 1
ATOM 4177 O O . ILE A 1 514 ? -1.237 -2.881 15.625 1 85.25 514 ILE A O 1
ATOM 4181 N N . GLY A 1 515 ? 1.037 -2.564 15.125 1 68.44 515 GLY A N 1
ATOM 4182 C CA . GLY A 1 515 ? 1.531 -2.645 16.484 1 68.44 515 GLY A CA 1
ATOM 4183 C C . GLY A 1 515 ? 2.807 -1.852 16.703 1 68.44 515 GLY A C 1
ATOM 4184 O O . GLY A 1 515 ? 3.498 -1.499 15.75 1 68.44 515 GLY A O 1
ATOM 4185 N N . MET B 1 1 ? 86 -31.25 -19.469 1 16.94 1 MET B N 1
ATOM 4186 C CA . MET B 1 1 ? 87.125 -30.266 -19.469 1 16.94 1 MET B CA 1
ATOM 4187 C C . MET B 1 1 ? 86.562 -28.844 -19.406 1 16.94 1 MET B C 1
ATOM 4189 O O . MET B 1 1 ? 86.938 -28.078 -18.531 1 16.94 1 MET B O 1
ATOM 4193 N N . ILE B 1 2 ? 86.688 -28.094 -20.609 1 18.19 2 ILE B N 1
ATOM 4194 C CA . ILE B 1 2 ? 86.812 -26.641 -20.594 1 18.19 2 ILE B CA 1
ATOM 4195 C C . ILE B 1 2 ? 85.562 -25.984 -20.062 1 18.19 2 ILE B C 1
ATOM 4197 O O . ILE B 1 2 ? 84.438 -26.562 -20.156 1 18.19 2 ILE B O 1
ATOM 4201 N N . ILE B 1 3 ? 85.625 -24.688 -19.828 1 19.23 3 ILE B N 1
ATOM 4202 C CA . ILE B 1 3 ? 85.25 -23.344 -19.391 1 19.23 3 ILE B CA 1
ATOM 4203 C C . ILE B 1 3 ? 84.125 -22.844 -20.234 1 19.23 3 ILE B C 1
ATOM 4205 O O . ILE B 1 3 ? 83.562 -21.781 -19.969 1 19.23 3 ILE B O 1
ATOM 4209 N N . HIS B 1 4 ? 83.812 -23.234 -21.438 1 20.17 4 HIS B N 1
ATOM 4210 C CA . HIS B 1 4 ? 83.562 -22.156 -22.406 1 20.17 4 HIS B CA 1
ATOM 4211 C C . HIS B 1 4 ? 82.438 -21.25 -22 1 20.17 4 HIS B C 1
ATOM 4213 O O . HIS B 1 4 ? 81.625 -21.625 -21.125 1 20.17 4 HIS B O 1
ATOM 4219 N N . ARG B 1 5 ? 81.625 -20.562 -22.953 1 22.62 5 ARG B N 1
ATOM 4220 C CA . ARG B 1 5 ? 81.25 -19.297 -23.594 1 22.62 5 ARG B CA 1
ATOM 4221 C C . ARG B 1 5 ? 79.875 -18.812 -23.172 1 22.62 5 ARG B C 1
ATOM 4223 O O . ARG B 1 5 ? 79.312 -17.891 -23.781 1 22.62 5 ARG B O 1
ATOM 4230 N N . ILE B 1 6 ? 79.062 -19.562 -22.375 1 23.31 6 ILE B N 1
ATOM 4231 C CA . ILE B 1 6 ? 77.75 -19.016 -22.453 1 23.31 6 ILE B CA 1
ATOM 4232 C C . ILE B 1 6 ? 77.688 -17.625 -21.812 1 23.31 6 ILE B C 1
ATOM 4234 O O . ILE B 1 6 ? 77.938 -17.484 -20.609 1 23.31 6 ILE B O 1
ATOM 4238 N N . PRO B 1 7 ? 78.188 -16.438 -22.547 1 26.83 7 PRO B N 1
ATOM 4239 C CA . PRO B 1 7 ? 78.5 -15.094 -22.094 1 26.83 7 PRO B CA 1
ATOM 4240 C C . PRO B 1 7 ? 77.312 -14.391 -21.422 1 26.83 7 PRO B C 1
ATOM 4242 O O . PRO B 1 7 ? 76.188 -14.594 -21.828 1 26.83 7 PRO B O 1
ATOM 4245 N N . ARG B 1 8 ? 77.375 -13.906 -20.219 1 25.77 8 ARG B N 1
ATOM 4246 C CA . ARG B 1 8 ? 76.625 -13.281 -19.125 1 25.77 8 ARG B CA 1
ATOM 4247 C C . ARG B 1 8 ? 75.938 -11.984 -19.594 1 25.77 8 ARG B C 1
ATOM 4249 O O . ARG B 1 8 ? 75.438 -11.203 -18.766 1 25.77 8 ARG B O 1
ATOM 4256 N N . TYR B 1 9 ? 76.062 -11.594 -20.969 1 24.58 9 TYR B N 1
ATOM 4257 C CA . TYR B 1 9 ? 75.625 -10.32 -21.516 1 24.58 9 TYR B CA 1
ATOM 4258 C C . TYR B 1 9 ? 74.125 -10.172 -21.391 1 24.58 9 TYR B C 1
ATOM 4260 O O . TYR B 1 9 ? 73.562 -9.062 -21.484 1 24.58 9 TYR B O 1
ATOM 4268 N N . ILE B 1 10 ? 73.375 -11.297 -21.469 1 25.95 10 ILE B N 1
ATOM 4269 C CA . ILE B 1 10 ? 71.938 -11.211 -21.812 1 25.95 10 ILE B CA 1
ATOM 4270 C C . ILE B 1 10 ? 71.188 -10.609 -20.641 1 25.95 10 ILE B C 1
ATOM 4272 O O . ILE B 1 10 ? 70.062 -10.102 -20.828 1 25.95 10 ILE B O 1
ATOM 4276 N N . LEU B 1 11 ? 71.812 -10.719 -19.453 1 24.03 11 LEU B N 1
ATOM 4277 C CA . LEU B 1 11 ? 70.875 -10.352 -18.375 1 24.03 11 LEU B CA 1
ATOM 4278 C C . LEU B 1 11 ? 70.625 -8.844 -18.375 1 24.03 11 LEU B C 1
ATOM 4280 O O . LEU B 1 11 ? 69.562 -8.391 -17.906 1 24.03 11 LEU B O 1
ATOM 4284 N N . VAL B 1 12 ? 71.625 -8.062 -18.891 1 27.34 12 VAL B N 1
ATOM 4285 C CA . VAL B 1 12 ? 71.5 -6.605 -18.844 1 27.34 12 VAL B CA 1
ATOM 4286 C C . VAL B 1 12 ? 70.375 -6.145 -19.781 1 27.34 12 VAL B C 1
ATOM 4288 O O . VAL B 1 12 ? 69.625 -5.203 -19.484 1 27.34 12 VAL B O 1
ATOM 4291 N N . THR B 1 13 ? 70.125 -6.945 -20.891 1 27.44 13 THR B N 1
ATOM 4292 C CA . THR B 1 13 ? 69.188 -6.473 -21.906 1 27.44 13 THR B CA 1
ATOM 4293 C C . THR B 1 13 ? 67.75 -6.508 -21.375 1 27.44 13 THR B C 1
ATOM 4295 O O . THR B 1 13 ? 66.938 -5.609 -21.656 1 27.44 13 THR B O 1
ATOM 4298 N N . ILE B 1 14 ? 67.5 -7.523 -20.578 1 28.14 14 ILE B N 1
ATOM 4299 C CA . ILE B 1 14 ? 66.062 -7.703 -20.266 1 28.14 14 ILE B CA 1
ATOM 4300 C C . ILE B 1 14 ? 65.625 -6.559 -19.359 1 28.14 14 ILE B C 1
ATOM 4302 O O . ILE B 1 14 ? 64.5 -6.043 -19.547 1 28.14 14 ILE B O 1
ATOM 4306 N N . MET B 1 15 ? 66.438 -6.109 -18.453 1 27.02 15 MET B N 1
ATOM 4307 C CA . MET B 1 15 ? 66 -5.059 -17.562 1 27.02 15 MET B CA 1
ATOM 4308 C C . MET B 1 15 ? 65.75 -3.752 -18.328 1 27.02 15 MET B C 1
ATOM 4310 O O . MET B 1 15 ? 65 -2.879 -17.891 1 27.02 15 MET B O 1
ATOM 4314 N N . LEU B 1 16 ? 66.5 -3.543 -19.469 1 30.12 16 LEU B N 1
ATOM 4315 C CA . LEU B 1 16 ? 66.25 -2.369 -20.312 1 30.12 16 LEU B CA 1
ATOM 4316 C C . LEU B 1 16 ? 64.875 -2.416 -20.984 1 30.12 16 LEU B C 1
ATOM 4318 O O . LEU B 1 16 ? 64.25 -1.384 -21.141 1 30.12 16 LEU B O 1
ATOM 4322 N N . MET B 1 17 ? 64.5 -3.6 -21.391 1 29.92 17 MET B N 1
ATOM 4323 C CA . MET B 1 17 ? 63.25 -3.668 -22.172 1 29.92 17 MET B CA 1
ATOM 4324 C C . MET B 1 17 ? 62.031 -3.396 -21.281 1 29.92 17 MET B C 1
ATOM 4326 O O . MET B 1 17 ? 61.031 -2.871 -21.75 1 29.92 17 MET B O 1
ATOM 4330 N N . LEU B 1 18 ? 62.031 -3.875 -20.078 1 29.28 18 LEU B N 1
ATOM 4331 C CA . LEU B 1 18 ? 60.812 -3.676 -19.297 1 29.28 18 LEU B CA 1
ATOM 4332 C C . LEU B 1 18 ? 60.594 -2.199 -18.984 1 29.28 18 LEU B C 1
ATOM 4334 O O . LEU B 1 18 ? 59.469 -1.74 -18.859 1 29.28 18 LEU B O 1
ATOM 4338 N N . ASN B 1 19 ? 61.625 -1.438 -18.875 1 29.77 19 ASN B N 1
ATOM 4339 C CA . ASN B 1 19 ? 61.469 -0.007 -18.641 1 29.77 19 ASN B CA 1
ATOM 4340 C C . ASN B 1 19 ? 60.938 0.703 -19.891 1 29.77 19 ASN B C 1
ATOM 4342 O O . ASN B 1 19 ? 60.375 1.784 -19.797 1 29.77 19 ASN B O 1
ATOM 4346 N N . LEU B 1 20 ? 61.219 0.208 -21.062 1 30.36 20 LEU B N 1
ATOM 4347 C CA . LEU B 1 20 ? 60.719 0.913 -22.234 1 30.36 20 LEU B CA 1
ATOM 4348 C C . LEU B 1 20 ? 59.188 0.786 -22.344 1 30.36 20 LEU B C 1
ATOM 4350 O O . LEU B 1 20 ? 58.5 1.718 -22.781 1 30.36 20 LEU B O 1
ATOM 4354 N N . HIS B 1 21 ? 58.656 -0.386 -22 1 28.14 21 HIS B N 1
ATOM 4355 C CA . HIS B 1 21 ? 57.219 -0.517 -22.203 1 28.14 21 HIS B CA 1
ATOM 4356 C C . HIS B 1 21 ? 56.438 0.341 -21.219 1 28.14 21 HIS B C 1
ATOM 4358 O O . HIS B 1 21 ? 55.312 0.731 -21.484 1 28.14 21 HIS B O 1
ATOM 4364 N N . ILE B 1 22 ? 56.812 0.505 -20 1 29.7 22 ILE B N 1
ATOM 4365 C CA . ILE B 1 22 ? 56.062 1.377 -19.109 1 29.7 22 ILE B CA 1
ATOM 4366 C C . ILE B 1 22 ? 56.094 2.811 -19.625 1 29.7 22 ILE B C 1
ATOM 4368 O O . ILE B 1 22 ? 55.156 3.578 -19.422 1 29.7 22 ILE B O 1
ATOM 4372 N N . LEU B 1 23 ? 57.062 3.174 -20.453 1 28.88 23 LEU B N 1
ATOM 4373 C CA . LEU B 1 23 ? 57.062 4.5 -21.062 1 28.88 23 LEU B CA 1
ATOM 4374 C C . LEU B 1 23 ? 55.906 4.652 -22.031 1 28.88 23 LEU B C 1
ATOM 4376 O O . LEU B 1 23 ? 55.312 5.73 -22.125 1 28.88 23 LEU B O 1
ATOM 4380 N N . TYR B 1 24 ? 55.594 3.594 -22.75 1 27.89 24 TYR B N 1
ATOM 4381 C CA . TYR B 1 24 ? 54.594 3.82 -23.781 1 27.89 24 TYR B CA 1
ATOM 4382 C C . TYR B 1 24 ? 53.219 4.012 -23.156 1 27.89 24 TYR B C 1
ATOM 4384 O O . TYR B 1 24 ? 52.375 4.711 -23.703 1 27.89 24 TYR B O 1
ATOM 4392 N N . ALA B 1 25 ? 52.875 3.232 -22.172 1 29.2 25 ALA B N 1
ATOM 4393 C CA . ALA B 1 25 ? 51.469 3.32 -21.734 1 29.2 25 ALA B CA 1
ATOM 4394 C C . ALA B 1 25 ? 51.219 4.637 -21 1 29.2 25 ALA B C 1
ATOM 4396 O O . ALA B 1 25 ? 50.062 4.984 -20.734 1 29.2 25 ALA B O 1
ATOM 4397 N N . CYS B 1 26 ? 52.188 5.203 -20.391 1 29.66 26 CYS B N 1
ATOM 4398 C CA . CYS B 1 26 ? 51.906 6.496 -19.781 1 29.66 26 CYS B CA 1
ATOM 4399 C C . CYS B 1 26 ? 51.625 7.559 -20.828 1 29.66 26 CYS B C 1
ATOM 4401 O O . CYS B 1 26 ? 51.406 8.727 -20.516 1 29.66 26 CYS B O 1
ATOM 4403 N N . GLY B 1 27 ? 51.875 7.234 -22.109 1 29 27 GLY B N 1
ATOM 4404 C CA . GLY B 1 27 ? 51.688 8.297 -23.078 1 29 27 GLY B CA 1
ATOM 4405 C C . GLY B 1 27 ? 50.281 8.82 -23.156 1 29 27 GLY B C 1
ATOM 4406 O O . GLY B 1 27 ? 50.031 9.898 -23.703 1 29 27 GLY B O 1
ATOM 4407 N N . MET B 1 28 ? 49.312 7.879 -23.125 1 27.31 28 MET B N 1
ATOM 4408 C CA . MET B 1 28 ? 48.125 8.531 -23.672 1 27.31 28 MET B CA 1
ATOM 4409 C C . MET B 1 28 ? 47.625 9.641 -22.75 1 27.31 28 MET B C 1
ATOM 4411 O O . MET B 1 28 ? 47.312 10.75 -23.203 1 27.31 28 MET B O 1
ATOM 4415 N N . GLN B 1 29 ? 46.75 9.375 -21.719 1 28.45 29 GLN B N 1
ATOM 4416 C CA . GLN B 1 29 ? 45.844 10.43 -21.344 1 28.45 29 GLN B CA 1
ATOM 4417 C C . GLN B 1 29 ? 46.5 11.461 -20.438 1 28.45 29 GLN B C 1
ATOM 4419 O O . GLN B 1 29 ? 45.906 12.492 -20.125 1 28.45 29 GLN B O 1
ATOM 4424 N N . ALA B 1 30 ? 47.375 11.016 -19.516 1 27.58 30 ALA B N 1
ATOM 4425 C CA . ALA B 1 30 ? 47.656 12.094 -18.578 1 27.58 30 ALA B CA 1
ATOM 4426 C C . ALA B 1 30 ? 48.594 13.141 -19.203 1 27.58 30 ALA B C 1
ATOM 4428 O O . ALA B 1 30 ? 49.312 12.852 -20.156 1 27.58 30 ALA B O 1
ATOM 4429 N N . GLY B 1 31 ? 48.406 14.508 -18.906 1 30.05 31 GLY B N 1
ATOM 4430 C CA . GLY B 1 31 ? 49.188 15.648 -19.359 1 30.05 31 GLY B CA 1
ATOM 4431 C C . GLY B 1 31 ? 50.688 15.422 -19.266 1 30.05 31 GLY B C 1
ATOM 4432 O O . GLY B 1 31 ? 51.125 14.484 -18.594 1 30.05 31 GLY B O 1
ATOM 4433 N N . PRO B 1 32 ? 51.656 15.992 -20.109 1 31.31 32 PRO B N 1
ATOM 4434 C CA . PRO B 1 32 ? 53.094 15.898 -20.422 1 31.31 32 PRO B CA 1
ATOM 4435 C C . PRO B 1 32 ? 53.969 15.891 -19.156 1 31.31 32 PRO B C 1
ATOM 4437 O O . PRO B 1 32 ? 55.094 15.398 -19.188 1 31.31 32 PRO B O 1
ATOM 4440 N N . LEU B 1 33 ? 53.531 16.5 -18.031 1 30.06 33 LEU B N 1
ATOM 4441 C CA . LEU B 1 33 ? 54.562 16.875 -17.047 1 30.06 33 LEU B CA 1
ATOM 4442 C C . LEU B 1 33 ? 55.031 15.656 -16.266 1 30.06 33 LEU B C 1
ATOM 4444 O O . LEU B 1 33 ? 56.219 15.586 -15.898 1 30.06 33 LEU B O 1
ATOM 4448 N N . ASN B 1 34 ? 54.094 14.719 -15.961 1 31.44 34 ASN B N 1
ATOM 4449 C CA . ASN B 1 34 ? 54.5 13.766 -14.93 1 31.44 34 ASN B CA 1
ATOM 4450 C C . ASN B 1 34 ? 55.469 12.711 -15.484 1 31.44 34 ASN B C 1
ATOM 4452 O O . ASN B 1 34 ? 56.062 11.945 -14.727 1 31.44 34 ASN B O 1
ATOM 4456 N N . CYS B 1 35 ? 55.469 12.484 -16.812 1 32.75 35 CYS B N 1
ATOM 4457 C CA . CYS B 1 35 ? 56.344 11.461 -17.406 1 32.75 35 CYS B CA 1
ATOM 4458 C C . CYS B 1 35 ? 57.812 11.867 -17.344 1 32.75 35 CYS B C 1
ATOM 4460 O O . CYS B 1 35 ? 58.688 11.016 -17.375 1 32.75 35 CYS B O 1
ATOM 4462 N N . ASN B 1 36 ? 58.031 13.25 -17.359 1 33.22 36 ASN B N 1
ATOM 4463 C CA . ASN B 1 36 ? 59.406 13.719 -17.484 1 33.22 36 ASN B CA 1
ATOM 4464 C C . ASN B 1 36 ? 60.219 13.398 -16.234 1 33.22 36 ASN B C 1
ATOM 4466 O O . ASN B 1 36 ? 61.406 13.039 -16.328 1 33.22 36 ASN B O 1
ATOM 4470 N N . ILE B 1 37 ? 59.562 13.477 -15.055 1 32.62 37 ILE B N 1
ATOM 4471 C CA . ILE B 1 37 ? 60.344 13.344 -13.828 1 32.62 37 ILE B CA 1
ATOM 4472 C C . ILE B 1 37 ? 60.75 11.883 -13.633 1 32.62 37 ILE B C 1
ATOM 4474 O O . ILE B 1 37 ? 61.875 11.602 -13.195 1 32.62 37 ILE B O 1
ATOM 4478 N N . LYS B 1 38 ? 59.906 11.023 -14.141 1 38.59 38 LYS B N 1
ATOM 4479 C CA . LYS B 1 38 ? 60.219 9.609 -14.023 1 38.59 38 LYS B CA 1
ATOM 4480 C C . LYS B 1 38 ? 61.438 9.258 -14.891 1 38.59 38 LYS B C 1
ATOM 4482 O O . LYS B 1 38 ? 62.312 8.531 -14.453 1 38.59 38 LYS B O 1
ATOM 4487 N N . ASN B 1 39 ? 61.344 9.852 -16.078 1 36.03 39 ASN B N 1
ATOM 4488 C CA . ASN B 1 39 ? 62.406 9.57 -17.031 1 36.03 39 ASN B CA 1
ATOM 4489 C C . ASN B 1 39 ? 63.75 10.086 -16.516 1 36.03 39 ASN B C 1
ATOM 4491 O O . ASN B 1 39 ? 64.75 9.406 -16.641 1 36.03 39 ASN B O 1
ATOM 4495 N N . ILE B 1 40 ? 63.594 11.305 -15.844 1 39.41 40 ILE B N 1
ATOM 4496 C CA . ILE B 1 40 ? 64.812 11.906 -15.383 1 39.41 40 ILE B CA 1
ATOM 4497 C C . ILE B 1 40 ? 65.438 11.086 -14.234 1 39.41 40 ILE B C 1
ATOM 4499 O O . ILE B 1 40 ? 66.625 10.805 -14.211 1 39.41 40 ILE B O 1
ATOM 4503 N N . LEU B 1 41 ? 64.5 10.586 -13.406 1 37.62 41 LEU B N 1
ATOM 4504 C CA . LEU B 1 41 ? 65 9.844 -12.242 1 37.62 41 LEU B CA 1
ATOM 4505 C C . LEU B 1 41 ? 65.5 8.477 -12.656 1 37.62 41 LEU B C 1
ATOM 4507 O O . LEU B 1 41 ? 66.562 8.055 -12.172 1 37.62 41 LEU B O 1
ATOM 4511 N N . MET B 1 42 ? 64.875 7.887 -13.625 1 38.66 42 MET B N 1
ATOM 4512 C CA . MET B 1 42 ? 65.312 6.594 -14.109 1 38.66 42 MET B CA 1
ATOM 4513 C C . MET B 1 42 ? 66.625 6.742 -14.867 1 38.66 42 MET B C 1
ATOM 4515 O O . MET B 1 42 ? 67.562 5.918 -14.711 1 38.66 42 MET B O 1
ATOM 4519 N N . GLN B 1 43 ? 66.75 7.887 -15.648 1 40.09 43 GLN B N 1
ATOM 4520 C CA . GLN B 1 43 ? 68 8.133 -16.375 1 40.09 43 GLN B CA 1
ATOM 4521 C C . GLN B 1 43 ? 69.188 8.398 -15.406 1 40.09 43 GLN B C 1
ATOM 4523 O O . GLN B 1 43 ? 70.25 7.895 -15.594 1 40.09 43 GLN B O 1
ATOM 4528 N N . LYS B 1 44 ? 68.812 9.133 -14.328 1 39.81 44 LYS B N 1
ATOM 4529 C CA . LYS B 1 44 ? 69.875 9.438 -13.367 1 39.81 44 LYS B CA 1
ATOM 4530 C C . LYS B 1 44 ? 70.312 8.195 -12.586 1 39.81 44 LYS B C 1
ATOM 4532 O O . LYS B 1 44 ? 71.5 7.98 -12.336 1 39.81 44 LYS B O 1
ATOM 4537 N N . LEU B 1 45 ? 69.25 7.352 -12.359 1 40.94 45 LEU B N 1
ATOM 4538 C CA . LEU B 1 45 ? 69.562 6.113 -11.648 1 40.94 45 LEU B CA 1
ATOM 4539 C C . LEU B 1 45 ? 70.312 5.148 -12.555 1 40.94 45 LEU B C 1
ATOM 4541 O O . LEU B 1 45 ? 71.25 4.48 -12.102 1 40.94 45 LEU B O 1
ATOM 4545 N N . LEU B 1 46 ? 69.938 5.195 -13.891 1 39.44 46 LEU B N 1
ATOM 4546 C CA . LEU B 1 46 ? 70.688 4.395 -14.859 1 39.44 46 LEU B CA 1
ATOM 4547 C C . LEU B 1 46 ? 72.125 4.914 -15.008 1 39.44 46 LEU B C 1
ATOM 4549 O O . LEU B 1 46 ? 73.062 4.125 -15.062 1 39.44 46 LEU B O 1
ATOM 4553 N N . LYS B 1 47 ? 72.25 6.277 -15.008 1 38.72 47 LYS B N 1
ATOM 4554 C CA . LYS B 1 47 ? 73.562 6.863 -15.094 1 38.72 47 LYS B CA 1
ATOM 4555 C C . LYS B 1 47 ? 74.375 6.527 -13.859 1 38.72 47 LYS B C 1
ATOM 4557 O O . LYS B 1 47 ? 75.562 6.23 -13.969 1 38.72 47 LYS B O 1
ATOM 4562 N N . LEU B 1 48 ? 73.688 6.469 -12.766 1 39.66 48 LEU B N 1
ATOM 4563 C CA . LEU B 1 48 ? 74.375 6.145 -11.516 1 39.66 48 LEU B CA 1
ATOM 4564 C C . LEU B 1 48 ? 74.812 4.68 -11.492 1 39.66 48 LEU B C 1
ATOM 4566 O O . LEU B 1 48 ? 75.938 4.355 -11.055 1 39.66 48 LEU B O 1
ATOM 4570 N N . LYS B 1 49 ? 73.938 3.848 -12.031 1 37.75 49 LYS B N 1
ATOM 4571 C CA . LYS B 1 49 ? 74.312 2.434 -12.125 1 37.75 49 LYS B CA 1
ATOM 4572 C C . LYS B 1 49 ? 75.438 2.213 -13.102 1 37.75 49 LYS B C 1
ATOM 4574 O O . LYS B 1 49 ? 76.375 1.434 -12.828 1 37.75 49 LYS B O 1
ATOM 4579 N N . ILE B 1 50 ? 75.312 2.967 -14.211 1 39.66 50 ILE B N 1
ATOM 4580 C CA . ILE B 1 50 ? 76.438 2.855 -15.188 1 39.66 50 ILE B CA 1
ATOM 4581 C C . ILE B 1 50 ? 77.688 3.375 -14.578 1 39.66 50 ILE B C 1
ATOM 4583 O O . ILE B 1 50 ? 78.75 2.762 -14.742 1 39.66 50 ILE B O 1
ATOM 4587 N N . MET B 1 51 ? 77.5 4.402 -13.75 1 36.84 51 MET B N 1
ATOM 4588 C CA . MET B 1 51 ? 78.688 4.969 -13.125 1 36.84 51 MET B CA 1
ATOM 4589 C C . MET B 1 51 ? 79.25 4.035 -12.062 1 36.84 51 MET B C 1
ATOM 4591 O O . MET B 1 51 ? 80.5 3.861 -11.953 1 36.84 51 MET B O 1
ATOM 4595 N N . MET B 1 52 ? 78.375 3.354 -11.43 1 37.78 52 MET B N 1
ATOM 4596 C CA . MET B 1 52 ? 78.812 2.426 -10.398 1 37.78 52 MET B CA 1
ATOM 4597 C C . MET B 1 52 ? 79.438 1.191 -11.023 1 37.78 52 MET B C 1
ATOM 4599 O O . MET B 1 52 ? 80.5 0.715 -10.547 1 37.78 52 MET B O 1
ATOM 4603 N N . ILE B 1 53 ? 78.875 0.768 -12.156 1 37.5 53 ILE B N 1
ATOM 4604 C CA . ILE B 1 53 ? 79.438 -0.361 -12.852 1 37.5 53 ILE B CA 1
ATOM 4605 C C . ILE B 1 53 ? 80.812 0.047 -13.414 1 37.5 53 ILE B C 1
ATOM 4607 O O . ILE B 1 53 ? 81.812 -0.708 -13.312 1 37.5 53 ILE B O 1
ATOM 4611 N N . SER B 1 54 ? 80.875 1.31 -13.875 1 32.22 54 SER B N 1
ATOM 4612 C CA . SER B 1 54 ? 82.125 1.757 -14.406 1 32.22 54 SER B CA 1
ATOM 4613 C C . SER B 1 54 ? 83.188 1.851 -13.305 1 32.22 54 SER B C 1
ATOM 4615 O O . SER B 1 54 ? 84.375 1.516 -13.516 1 32.22 54 SER B O 1
ATOM 4617 N N . MET B 1 55 ? 82.75 2.199 -12.141 1 31.72 55 MET B N 1
ATOM 4618 C CA . MET B 1 55 ? 83.688 2.32 -11.039 1 31.72 55 MET B CA 1
ATOM 4619 C C . MET B 1 55 ? 84.125 0.947 -10.578 1 31.72 55 MET B C 1
ATOM 4621 O O . MET B 1 55 ? 85.312 0.763 -10.281 1 31.72 55 MET B O 1
ATOM 4625 N N . ILE B 1 56 ? 83.25 0.001 -10.625 1 32.88 56 ILE B N 1
ATOM 4626 C CA . ILE B 1 56 ? 83.688 -1.334 -10.18 1 32.88 56 ILE B CA 1
ATOM 4627 C C . ILE B 1 56 ? 84.625 -1.965 -11.203 1 32.88 56 ILE B C 1
ATOM 4629 O O . ILE B 1 56 ? 85.562 -2.623 -10.836 1 32.88 56 ILE B O 1
ATOM 4633 N N . LEU B 1 57 ? 84.312 -1.678 -12.492 1 31 57 LEU B N 1
ATOM 4634 C CA . LEU B 1 57 ? 85.188 -2.254 -13.492 1 31 57 LEU B CA 1
ATOM 4635 C C . LEU B 1 57 ? 86.625 -1.69 -13.352 1 31 57 LEU B C 1
ATOM 4637 O O . LEU B 1 57 ? 87.562 -2.391 -13.609 1 31 57 LEU B O 1
ATOM 4641 N N . CYS B 1 58 ? 86.688 -0.48 -12.883 1 29.38 58 CYS B N 1
ATOM 4642 C CA . CYS B 1 58 ? 88 0.074 -12.797 1 29.38 58 CYS B CA 1
ATOM 4643 C C . CYS B 1 58 ? 88.812 -0.604 -11.695 1 29.38 58 CYS B C 1
ATOM 4645 O O . CYS B 1 58 ? 90.062 -0.58 -11.711 1 29.38 58 CYS B O 1
ATOM 4647 N N . LEU B 1 59 ? 88.25 -1.027 -10.656 1 29.59 59 LEU B N 1
ATOM 4648 C CA . LEU B 1 59 ? 89.062 -1.473 -9.539 1 29.59 59 LEU B CA 1
ATOM 4649 C C . LEU B 1 59 ? 89.625 -2.867 -9.805 1 29.59 59 LEU B C 1
ATOM 4651 O O . LEU B 1 59 ? 90.625 -3.293 -9.148 1 29.59 59 LEU B O 1
ATOM 4655 N N . ASN B 1 60 ? 88.938 -3.75 -10.492 1 28.73 60 ASN B N 1
ATOM 4656 C CA . ASN B 1 60 ? 89.5 -5.113 -10.508 1 28.73 60 ASN B CA 1
ATOM 4657 C C . ASN B 1 60 ? 90.562 -5.285 -11.562 1 28.73 60 ASN B C 1
ATOM 4659 O O . ASN B 1 60 ? 90.438 -6.043 -12.516 1 28.73 60 ASN B O 1
ATOM 4663 N N . ILE B 1 61 ? 91.312 -4.223 -12.031 1 28.91 61 ILE B N 1
ATOM 4664 C CA . ILE B 1 61 ? 92.312 -4.547 -13.039 1 28.91 61 ILE B CA 1
ATOM 4665 C C . ILE B 1 61 ? 93.438 -5.332 -12.398 1 28.91 61 ILE B C 1
ATOM 4667 O O . ILE B 1 61 ? 94.25 -4.766 -11.688 1 28.91 61 ILE B O 1
ATOM 4671 N N . PRO B 1 62 ? 93.312 -6.539 -11.953 1 26.53 62 PRO B N 1
ATOM 4672 C CA . PRO B 1 62 ? 94.625 -7.094 -11.586 1 26.53 62 PRO B CA 1
ATOM 4673 C C . PRO B 1 62 ? 95.625 -6.965 -12.703 1 26.53 62 PRO B C 1
ATOM 4675 O O . PRO B 1 62 ? 96.5 -6.086 -12.656 1 26.53 62 PRO B O 1
ATOM 4678 N N . GLY B 1 63 ? 96.375 -8.172 -13.055 1 25.98 63 GLY B N 1
ATOM 4679 C CA . GLY B 1 63 ? 97.625 -8.484 -13.633 1 25.98 63 GLY B CA 1
ATOM 4680 C C . GLY B 1 63 ? 97.75 -8.07 -15.086 1 25.98 63 GLY B C 1
ATOM 4681 O O . GLY B 1 63 ? 98.5 -7.168 -15.422 1 25.98 63 GLY B O 1
ATOM 4682 N N . ARG B 1 64 ? 97.875 -9.289 -16.016 1 26.08 64 ARG B N 1
ATOM 4683 C CA . ARG B 1 64 ? 98.625 -9.453 -17.266 1 26.08 64 ARG B CA 1
ATOM 4684 C C . ARG B 1 64 ? 98 -8.578 -18.359 1 26.08 64 ARG B C 1
ATOM 4686 O O . ARG B 1 64 ? 96.875 -8.844 -18.828 1 26.08 64 ARG B O 1
ATOM 4693 N N . VAL B 1 65 ? 98.375 -7.383 -18.391 1 24.52 65 VAL B N 1
ATOM 4694 C CA . VAL B 1 65 ? 98.312 -6.145 -19.156 1 24.52 65 VAL B CA 1
ATOM 4695 C C . VAL B 1 65 ? 98.938 -6.316 -20.516 1 24.52 65 VAL B C 1
ATOM 4697 O O . VAL B 1 65 ? 99.188 -5.336 -21.234 1 24.52 65 VAL B O 1
ATOM 4700 N N . ASN B 1 66 ? 99.438 -7.625 -21.078 1 23.12 66 ASN B N 1
ATOM 4701 C CA . ASN B 1 66 ? 100.125 -7.18 -22.312 1 23.12 66 ASN B CA 1
ATOM 4702 C C . ASN B 1 66 ? 99.062 -6.582 -23.281 1 23.12 66 ASN B C 1
ATOM 4704 O O . ASN B 1 66 ? 99.438 -6.184 -24.391 1 23.12 66 ASN B O 1
ATOM 4708 N N . MET B 1 67 ? 97.938 -7.105 -23.25 1 20.69 67 MET B N 1
ATOM 4709 C CA . MET B 1 67 ? 97.25 -6.938 -24.531 1 20.69 67 MET B CA 1
ATOM 4710 C C . MET B 1 67 ? 97.125 -5.461 -24.891 1 20.69 67 MET B C 1
ATOM 4712 O O . MET B 1 67 ? 96.875 -4.625 -24.016 1 20.69 67 MET B O 1
ATOM 4716 N N . PRO B 1 68 ? 97.688 -4.996 -26.219 1 23.2 68 PRO B N 1
ATOM 4717 C CA . PRO B 1 68 ? 97.75 -3.637 -26.75 1 23.2 68 PRO B CA 1
ATOM 4718 C C . PRO B 1 68 ? 96.438 -2.885 -26.719 1 23.2 68 PRO B C 1
ATOM 4720 O O . PRO B 1 68 ? 95.5 -3.268 -27.406 1 23.2 68 PRO B O 1
ATOM 4723 N N . LEU B 1 69 ? 95.688 -3.088 -25.844 1 20.88 69 LEU B N 1
ATOM 4724 C CA . LEU B 1 69 ? 94.375 -2.406 -26.031 1 20.88 69 LEU B CA 1
ATOM 4725 C C . LEU B 1 69 ? 94.625 -0.921 -26.312 1 20.88 69 LEU B C 1
ATOM 4727 O O . LEU B 1 69 ? 95.062 -0.181 -25.438 1 20.88 69 LEU B O 1
ATOM 4731 N N . GLU B 1 70 ? 95.062 -0.634 -27.719 1 21.8 70 GLU B N 1
ATOM 4732 C CA . GLU B 1 70 ? 95.062 0.719 -28.266 1 21.8 70 GLU B CA 1
ATOM 4733 C C . GLU B 1 70 ? 93.75 1.438 -27.953 1 21.8 70 GLU B C 1
ATOM 4735 O O . GLU B 1 70 ? 92.688 1.076 -28.484 1 21.8 70 GLU B O 1
ATOM 4740 N N . MET B 1 71 ? 93.312 1.474 -26.875 1 18.56 71 MET B N 1
ATOM 4741 C CA . MET B 1 71 ? 92.188 2.383 -26.688 1 18.56 71 MET B CA 1
ATOM 4742 C C . MET B 1 71 ? 92.5 3.766 -27.25 1 18.56 71 MET B C 1
ATOM 4744 O O . MET B 1 71 ? 93.375 4.473 -26.703 1 18.56 71 MET B O 1
ATOM 4748 N N . HIS B 1 72 ? 92.625 3.75 -28.688 1 19.77 72 HIS B N 1
ATOM 4749 C CA . HIS B 1 72 ? 92.688 5.086 -29.266 1 19.77 72 HIS B CA 1
ATOM 4750 C C . HIS B 1 72 ? 91.562 5.984 -28.688 1 19.77 72 HIS B C 1
ATOM 4752 O O . HIS B 1 72 ? 90.375 5.746 -28.922 1 19.77 72 HIS B O 1
ATOM 4758 N N . ILE B 1 73 ? 91.5 6.168 -27.562 1 18.33 73 ILE B N 1
ATOM 4759 C CA . ILE B 1 73 ? 90.688 7.293 -27.156 1 18.33 73 ILE B CA 1
ATOM 4760 C C . ILE B 1 73 ? 91.062 8.531 -27.969 1 18.33 73 ILE B C 1
ATOM 4762 O O . ILE B 1 73 ? 92.188 9.039 -27.875 1 18.33 73 ILE B O 1
ATOM 4766 N N . LEU B 1 74 ? 90.625 8.375 -29.312 1 19 74 LEU B N 1
ATOM 4767 C CA . LEU B 1 74 ? 90.688 9.539 -30.188 1 19 74 LEU B CA 1
ATOM 4768 C C . LEU B 1 74 ? 90.125 10.766 -29.484 1 19 74 LEU B C 1
ATOM 4770 O O . LEU B 1 74 ? 88.938 10.805 -29.156 1 19 74 LEU B O 1
ATOM 4774 N N . MET B 1 75 ? 90.812 11.328 -28.578 1 18.59 75 MET B N 1
ATOM 4775 C CA . MET B 1 75 ? 90.688 12.758 -28.281 1 18.59 75 MET B CA 1
ATOM 4776 C C . MET B 1 75 ? 90.875 13.586 -29.547 1 18.59 75 MET B C 1
ATOM 4778 O O . MET B 1 75 ? 91.938 13.625 -30.156 1 18.59 75 MET B O 1
ATOM 4782 N N . LEU B 1 76 ? 89.812 13.406 -30.484 1 18.11 76 LEU B N 1
ATOM 4783 C CA . LEU B 1 76 ? 89.812 14.375 -31.578 1 18.11 76 LEU B CA 1
ATOM 4784 C C . LEU B 1 76 ? 90.25 15.758 -31.094 1 18.11 76 LEU B C 1
ATOM 4786 O O . LEU B 1 76 ? 90.062 16.094 -29.922 1 18.11 76 LEU B O 1
ATOM 4790 N N . ASN B 1 77 ? 91.062 16.484 -31.984 1 18.28 77 ASN B N 1
ATOM 4791 C CA . ASN B 1 77 ? 91.75 17.719 -32.281 1 18.28 77 ASN B CA 1
ATOM 4792 C C . ASN B 1 77 ? 90.875 18.938 -32.062 1 18.28 77 ASN B C 1
ATOM 4794 O O . ASN B 1 77 ? 89.875 19.094 -32.75 1 18.28 77 ASN B O 1
ATOM 4798 N N . TYR B 1 78 ? 90.688 19.5 -30.797 1 17.75 78 TYR B N 1
ATOM 4799 C CA . TYR B 1 78 ? 90.875 20.938 -30.688 1 17.75 78 TYR B CA 1
ATOM 4800 C C . TYR B 1 78 ? 92.188 21.375 -31.406 1 17.75 78 TYR B C 1
ATOM 4802 O O . TYR B 1 78 ? 93.25 21.031 -30.984 1 17.75 78 TYR B O 1
ATOM 4810 N N . SER B 1 79 ? 92.312 21.5 -32.719 1 18.88 79 SER B N 1
ATOM 4811 C CA . SER B 1 79 ? 93.375 22 -33.531 1 18.88 79 SER B CA 1
ATOM 4812 C C . SER B 1 79 ? 94.125 23.172 -32.844 1 18.88 79 SER B C 1
ATOM 4814 O O . SER B 1 79 ? 95.312 23.219 -32.812 1 18.88 79 SER B O 1
ATOM 4816 N N . HIS B 1 80 ? 94 24.594 -33.031 1 18.77 80 HIS B N 1
ATOM 4817 C CA . HIS B 1 80 ? 95.25 25.266 -33.375 1 18.77 80 HIS B CA 1
ATOM 4818 C C . HIS B 1 80 ? 96.25 25.188 -32.219 1 18.77 80 HIS B C 1
ATOM 4820 O O . HIS B 1 80 ? 97.438 25.562 -32.344 1 18.77 80 HIS B O 1
ATOM 4826 N N . GLY B 1 81 ? 96.188 25.812 -31.078 1 18.14 81 GLY B N 1
ATOM 4827 C CA . GLY B 1 81 ? 97.5 26.219 -30.609 1 18.14 81 GLY B CA 1
ATOM 4828 C C . GLY B 1 81 ? 98.5 25.062 -30.438 1 18.14 81 GLY B C 1
ATOM 4829 O O . GLY B 1 81 ? 98.125 24.016 -29.891 1 18.14 81 GLY B O 1
ATOM 4830 N N . THR B 1 82 ? 99.312 24.875 -31.281 1 18.02 82 THR B N 1
ATOM 4831 C CA . THR B 1 82 ? 100.312 23.953 -31.797 1 18.02 82 THR B CA 1
ATOM 4832 C C . THR B 1 82 ? 101.188 23.375 -30.656 1 18.02 82 THR B C 1
ATOM 4834 O O . THR B 1 82 ? 101.375 22.156 -30.562 1 18.02 82 THR B O 1
ATOM 4837 N N . ILE B 1 83 ? 102.312 24.094 -30.625 1 20 83 ILE B N 1
ATOM 4838 C CA . ILE B 1 83 ? 103.625 23.609 -30.156 1 20 83 ILE B CA 1
ATOM 4839 C C . ILE B 1 83 ? 103.5 23.109 -28.719 1 20 83 ILE B C 1
ATOM 4841 O O . ILE B 1 83 ? 102.875 23.781 -27.859 1 20 83 ILE B O 1
ATOM 4845 N N . ILE B 1 84 ? 104 22.031 -28.344 1 18.94 84 ILE B N 1
ATOM 4846 C CA . ILE B 1 84 ? 104.688 20.734 -28.469 1 18.94 84 ILE B CA 1
ATOM 4847 C C . ILE B 1 84 ? 105.938 20.719 -27.594 1 18.94 84 ILE B C 1
ATOM 4849 O O . ILE B 1 84 ? 106.188 19.719 -26.922 1 18.94 84 ILE B O 1
ATOM 4853 N N . LYS B 1 85 ? 106.875 21.844 -27.641 1 18.88 85 LYS B N 1
ATOM 4854 C CA . LYS B 1 85 ? 108.312 21.406 -27.578 1 18.88 85 LYS B CA 1
ATOM 4855 C C . LYS B 1 85 ? 108.75 21.141 -26.141 1 18.88 85 LYS B C 1
ATOM 4857 O O . LYS B 1 85 ? 108.5 21.953 -25.25 1 18.88 85 LYS B O 1
ATOM 4862 N N . VAL B 1 86 ? 109.188 19.953 -25.766 1 19.19 86 VAL B N 1
ATOM 4863 C CA . VAL B 1 86 ? 109.312 19.516 -24.375 1 19.19 86 VAL B CA 1
ATOM 4864 C C . VAL B 1 86 ? 110.375 20.391 -23.688 1 19.19 86 VAL B C 1
ATOM 4866 O O . VAL B 1 86 ? 110.375 20.547 -22.469 1 19.19 86 VAL B O 1
ATOM 4869 N N . SER B 1 87 ? 110.938 21.562 -23.859 1 18.83 87 SER B N 1
ATOM 4870 C CA . SER B 1 87 ? 112.375 21.281 -23.969 1 18.83 87 SER B CA 1
ATOM 4871 C C . SER B 1 87 ? 112.812 20.328 -22.891 1 18.83 87 SER B C 1
ATOM 4873 O O . SER B 1 87 ? 113.438 19.297 -23.172 1 18.83 87 SER B O 1
ATOM 4875 N N . SER B 1 88 ? 113.562 20.938 -21.906 1 19.05 88 SER B N 1
ATOM 4876 C CA . SER B 1 88 ? 114.875 20.438 -21.594 1 19.05 88 SER B CA 1
ATOM 4877 C C . SER B 1 88 ? 114.75 19.125 -20.812 1 19.05 88 SER B C 1
ATOM 4879 O O . SER B 1 88 ? 113.688 18.719 -20.391 1 19.05 88 SER B O 1
ATOM 4881 N N . VAL B 1 89 ? 115.562 18.969 -19.797 1 21.61 89 VAL B N 1
ATOM 4882 C CA . VAL B 1 89 ? 116.438 17.891 -19.359 1 21.61 89 VAL B CA 1
ATOM 4883 C C . VAL B 1 89 ? 115.625 16.828 -18.625 1 21.61 89 VAL B C 1
ATOM 4885 O O . VAL B 1 89 ? 114.5 17.109 -18.156 1 21.61 89 VAL B O 1
ATOM 4888 N N . PRO B 1 90 ? 116.25 15.734 -18.25 1 23.66 90 PRO B N 1
ATOM 4889 C CA . PRO B 1 90 ? 116.188 14.32 -17.859 1 23.66 90 PRO B CA 1
ATOM 4890 C C . PRO B 1 90 ? 115.375 14.078 -16.594 1 23.66 90 PRO B C 1
ATOM 4892 O O . PRO B 1 90 ? 115.375 12.961 -16.078 1 23.66 90 PRO B O 1
ATOM 4895 N N . ASN B 1 91 ? 114.938 15.18 -15.867 1 22.89 91 ASN B N 1
ATOM 4896 C CA . ASN B 1 91 ? 114.438 14.945 -14.516 1 22.89 91 ASN B CA 1
ATOM 4897 C C . ASN B 1 91 ? 113 14.328 -14.531 1 22.89 91 ASN B C 1
ATOM 4899 O O . ASN B 1 91 ? 112 15.039 -14.695 1 22.89 91 ASN B O 1
ATOM 4903 N N . LEU B 1 92 ? 112.812 13.078 -15.102 1 24.38 92 LEU B N 1
ATOM 4904 C CA . LEU B 1 92 ? 111.75 12.102 -15.305 1 24.38 92 LEU B CA 1
ATOM 4905 C C . LEU B 1 92 ? 110.938 11.875 -14.016 1 24.38 92 LEU B C 1
ATOM 4907 O O . LEU B 1 92 ? 109.75 11.648 -14.055 1 24.38 92 LEU B O 1
ATOM 4911 N N . SER B 1 93 ? 111.688 11.68 -12.867 1 26.86 93 SER B N 1
ATOM 4912 C CA . SER B 1 93 ? 111.062 10.93 -11.766 1 26.86 93 SER B CA 1
ATOM 4913 C C . SER B 1 93 ? 109.875 11.695 -11.156 1 26.86 93 SER B C 1
ATOM 4915 O O . SER B 1 93 ? 108.938 11.086 -10.609 1 26.86 93 SER B O 1
ATOM 4917 N N . ILE B 1 94 ? 109.812 13.016 -11.141 1 29.55 94 ILE B N 1
ATOM 4918 C CA . ILE B 1 94 ? 108.812 13.789 -10.375 1 29.55 94 ILE B CA 1
ATOM 4919 C C . ILE B 1 94 ? 107.5 13.836 -11.125 1 29.55 94 ILE B C 1
ATOM 4921 O O . ILE B 1 94 ? 106.438 14.016 -10.516 1 29.55 94 ILE B O 1
ATOM 4925 N N . ILE B 1 95 ? 107.375 13.617 -12.445 1 32.38 95 ILE B N 1
ATOM 4926 C CA . ILE B 1 95 ? 106.188 13.844 -13.219 1 32.38 95 ILE B CA 1
ATOM 4927 C C . ILE B 1 95 ? 105.188 12.695 -12.984 1 32.38 95 ILE B C 1
ATOM 4929 O O . ILE B 1 95 ? 104 12.914 -12.883 1 32.38 95 ILE B O 1
ATOM 4933 N N . HIS B 1 96 ? 105.688 11.516 -12.727 1 33.69 96 HIS B N 1
ATOM 4934 C CA . HIS B 1 96 ? 104.812 10.383 -12.57 1 33.69 96 HIS B CA 1
ATOM 4935 C C . HIS B 1 96 ? 104 10.492 -11.273 1 33.69 96 HIS B C 1
ATOM 4937 O O . HIS B 1 96 ? 102.812 10.125 -11.227 1 33.69 96 HIS B O 1
ATOM 4943 N N . LEU B 1 97 ? 104.625 11.047 -10.188 1 35.34 97 LEU B N 1
ATOM 4944 C CA . LEU B 1 97 ? 103.938 11.141 -8.914 1 35.34 97 LEU B CA 1
ATOM 4945 C C . LEU B 1 97 ? 102.812 12.203 -8.984 1 35.34 97 LEU B C 1
ATOM 4947 O O . LEU B 1 97 ? 101.75 12.023 -8.422 1 35.34 97 LEU B O 1
ATOM 4951 N N . GLY B 1 98 ? 103.062 13.25 -9.711 1 35.69 98 GLY B N 1
ATOM 4952 C CA . GLY B 1 98 ? 102 14.297 -9.859 1 35.69 98 GLY B CA 1
ATOM 4953 C C . GLY B 1 98 ? 100.812 13.836 -10.625 1 35.69 98 GLY B C 1
ATOM 4954 O O . GLY B 1 98 ? 99.688 14.18 -10.258 1 35.69 98 GLY B O 1
ATOM 4955 N N . LEU B 1 99 ? 101 12.992 -11.641 1 41.78 99 LEU B N 1
ATOM 4956 C CA . LEU B 1 99 ? 99.875 12.516 -12.438 1 41.78 99 LEU B CA 1
ATOM 4957 C C . LEU B 1 99 ? 99 11.539 -11.641 1 41.78 99 LEU B C 1
ATOM 4959 O O . LEU B 1 99 ? 97.812 11.555 -11.742 1 41.78 99 LEU B O 1
ATOM 4963 N N . CYS B 1 100 ? 99.688 10.75 -10.797 1 39.69 100 CYS B N 1
ATOM 4964 C CA . CYS B 1 100 ? 98.875 9.844 -9.953 1 39.69 100 CYS B CA 1
ATOM 4965 C C . CYS B 1 100 ? 98.062 10.617 -8.93 1 39.69 100 CYS B C 1
ATOM 4967 O O . CYS B 1 100 ? 96.938 10.289 -8.68 1 39.69 100 CYS B O 1
ATOM 4969 N N . PHE B 1 101 ? 98.625 11.688 -8.359 1 46.28 101 PHE B N 1
ATOM 4970 C CA . PHE B 1 101 ? 97.875 12.508 -7.414 1 46.28 101 PHE B CA 1
ATOM 4971 C C . PHE B 1 101 ? 96.75 13.211 -8.109 1 46.28 101 PHE B C 1
ATOM 4973 O O . PHE B 1 101 ? 95.625 13.32 -7.547 1 46.28 101 PHE B O 1
ATOM 4980 N N . LEU B 1 102 ? 96.938 13.641 -9.32 1 45.19 102 LEU B N 1
ATOM 4981 C CA . LEU B 1 102 ? 95.875 14.305 -10.055 1 45.19 102 LEU B CA 1
ATOM 4982 C C . LEU B 1 102 ? 94.75 13.328 -10.406 1 45.19 102 LEU B C 1
ATOM 4984 O O . LEU B 1 102 ? 93.562 13.664 -10.328 1 45.19 102 LEU B O 1
ATOM 4988 N N . TYR B 1 103 ? 95.125 12.086 -10.664 1 45.44 103 TYR B N 1
ATOM 4989 C CA . TYR B 1 103 ? 94.125 11.078 -10.977 1 45.44 103 TYR B CA 1
ATOM 4990 C C . TYR B 1 103 ? 93.312 10.688 -9.727 1 45.44 103 TYR B C 1
ATOM 4992 O O . TYR B 1 103 ? 92.125 10.5 -9.789 1 45.44 103 TYR B O 1
ATOM 5000 N N . ILE B 1 104 ? 94.062 10.602 -8.617 1 47.16 104 ILE B N 1
ATOM 5001 C CA . ILE B 1 104 ? 93.375 10.289 -7.367 1 47.16 104 ILE B CA 1
ATOM 5002 C C . ILE B 1 104 ? 92.438 11.461 -6.961 1 47.16 104 ILE B C 1
ATOM 5004 O O . ILE B 1 104 ? 91.312 11.258 -6.539 1 47.16 104 ILE B O 1
ATOM 5008 N N . PHE B 1 105 ? 92.938 12.656 -7.102 1 49.06 105 PHE B N 1
ATOM 5009 C CA . PHE B 1 105 ? 92.188 13.844 -6.781 1 49.06 105 PHE B CA 1
ATOM 5010 C C . PHE B 1 105 ? 90.938 13.93 -7.691 1 49.06 105 PHE B C 1
ATOM 5012 O O . PHE B 1 105 ? 89.875 14.242 -7.227 1 49.06 105 PHE B O 1
ATOM 5019 N N . CYS B 1 106 ? 91.125 13.672 -8.922 1 48.44 106 CYS B N 1
ATOM 5020 C CA . CYS B 1 106 ? 90 13.688 -9.852 1 48.44 106 CYS B CA 1
ATOM 5021 C C . CYS B 1 106 ? 89 12.57 -9.531 1 48.44 106 CYS B C 1
ATOM 5023 O O . CYS B 1 106 ? 87.812 12.758 -9.633 1 48.44 106 CYS B O 1
ATOM 5025 N N . SER B 1 107 ? 89.5 11.469 -9.062 1 50 107 SER B N 1
ATOM 5026 C CA . SER B 1 107 ? 88.625 10.367 -8.688 1 50 107 SER B CA 1
ATOM 5027 C C . SER B 1 107 ? 87.875 10.68 -7.402 1 50 107 SER B C 1
ATOM 5029 O O . SER B 1 107 ? 86.688 10.328 -7.266 1 50 107 SER B O 1
ATOM 5031 N N . VAL B 1 108 ? 88.562 11.359 -6.445 1 50.94 108 VAL B N 1
ATOM 5032 C CA . VAL B 1 108 ? 87.938 11.758 -5.211 1 50.94 108 VAL B CA 1
ATOM 5033 C C . VAL B 1 108 ? 86.875 12.82 -5.512 1 50.94 108 VAL B C 1
ATOM 5035 O O . VAL B 1 108 ? 85.75 12.742 -5 1 50.94 108 VAL B O 1
ATOM 5038 N N . LEU B 1 109 ? 87.188 13.773 -6.316 1 51.03 109 LEU B N 1
ATOM 5039 C CA . LEU B 1 109 ? 86.188 14.797 -6.668 1 51.03 109 LEU B CA 1
ATOM 5040 C C . LEU B 1 109 ? 85 14.188 -7.406 1 51.03 109 LEU B C 1
ATOM 5042 O O . LEU B 1 109 ? 83.875 14.57 -7.168 1 51.03 109 LEU B O 1
ATOM 5046 N N . SER B 1 110 ? 85.375 13.219 -8.234 1 54.25 110 SER B N 1
ATOM 5047 C CA . SER B 1 110 ? 84.312 12.531 -8.945 1 54.25 110 SER B CA 1
ATOM 5048 C C . SER B 1 110 ? 83.438 11.703 -8 1 54.25 110 SER B C 1
ATOM 5050 O O . SER B 1 110 ? 82.188 11.664 -8.133 1 54.25 110 SER B O 1
ATOM 5052 N N . ALA B 1 111 ? 84.062 11.141 -7.031 1 53.19 111 ALA B N 1
ATOM 5053 C CA . ALA B 1 111 ? 83.312 10.367 -6.047 1 53.19 111 ALA B CA 1
ATOM 5054 C C . ALA B 1 111 ? 82.5 11.273 -5.145 1 53.19 111 ALA B C 1
ATOM 5056 O O . ALA B 1 111 ? 81.375 10.945 -4.797 1 53.19 111 ALA B O 1
ATOM 5057 N N . LEU B 1 112 ? 83.062 12.398 -4.797 1 52.91 112 LEU B N 1
ATOM 5058 C CA . LEU B 1 112 ? 82.312 13.359 -3.994 1 52.91 112 LEU B CA 1
ATOM 5059 C C . LEU B 1 112 ? 81.125 13.938 -4.777 1 52.91 112 LEU B C 1
ATOM 5061 O O . LEU B 1 112 ? 80.062 14.133 -4.23 1 52.91 112 LEU B O 1
ATOM 5065 N N . ASP B 1 113 ? 81.312 14.266 -5.953 1 55.66 113 ASP B N 1
ATOM 5066 C CA . ASP B 1 113 ? 80.25 14.75 -6.805 1 55.66 113 ASP B CA 1
ATOM 5067 C C . ASP B 1 113 ? 79.188 13.695 -6.969 1 55.66 113 ASP B C 1
ATOM 5069 O O . ASP B 1 113 ? 78 14.016 -6.957 1 55.66 113 ASP B O 1
ATOM 5073 N N . ARG B 1 114 ? 79.5 12.484 -7.023 1 55.38 114 ARG B N 1
ATOM 5074 C CA . ARG B 1 114 ? 78.5 11.391 -7.102 1 55.38 114 ARG B CA 1
ATOM 5075 C C . ARG B 1 114 ? 77.75 11.25 -5.793 1 55.38 114 ARG B C 1
ATOM 5077 O O . ARG B 1 114 ? 76.5 11.016 -5.801 1 55.38 114 ARG B O 1
ATOM 5084 N N . ALA B 1 115 ? 78.5 11.297 -4.785 1 56.03 115 ALA B N 1
ATOM 5085 C CA . ALA B 1 115 ? 77.875 11.242 -3.482 1 56.03 115 ALA B CA 1
ATOM 5086 C C . ALA B 1 115 ? 76.875 12.383 -3.316 1 56.03 115 ALA B C 1
ATOM 5088 O O . ALA B 1 115 ? 75.75 12.188 -2.783 1 56.03 115 ALA B O 1
ATOM 5089 N N . LYS B 1 116 ? 77.188 13.531 -3.738 1 57.88 116 LYS B N 1
ATOM 5090 C CA . LYS B 1 116 ? 76.312 14.672 -3.705 1 57.88 116 LYS B CA 1
ATOM 5091 C C . LYS B 1 116 ? 75.062 14.422 -4.582 1 57.88 116 LYS B C 1
ATOM 5093 O O . LYS B 1 116 ? 73.938 14.734 -4.188 1 57.88 116 LYS B O 1
ATOM 5098 N N . GLU B 1 117 ? 75.312 13.914 -5.73 1 59.12 117 GLU B N 1
ATOM 5099 C CA . GLU B 1 117 ? 74.25 13.586 -6.637 1 59.12 117 GLU B CA 1
ATOM 5100 C C . GLU B 1 117 ? 73.312 12.508 -6.051 1 59.12 117 GLU B C 1
ATOM 5102 O O . GLU B 1 117 ? 72.125 12.594 -6.145 1 59.12 117 GLU B O 1
ATOM 5107 N N . MET B 1 118 ? 73.938 11.531 -5.484 1 55.81 118 MET B N 1
ATOM 5108 C CA . MET B 1 118 ? 73.188 10.469 -4.844 1 55.81 118 MET B CA 1
ATOM 5109 C C . MET B 1 118 ? 72.375 11.016 -3.656 1 55.81 118 MET B C 1
ATOM 5111 O O . MET B 1 118 ? 71.25 10.617 -3.43 1 55.81 118 MET B O 1
ATOM 5115 N N . GLY B 1 119 ? 73.062 11.875 -2.951 1 56.94 119 GLY B N 1
ATOM 5116 C CA . GLY B 1 119 ? 72.312 12.547 -1.88 1 56.94 119 GLY B CA 1
ATOM 5117 C C . GLY B 1 119 ? 71.125 13.297 -2.365 1 56.94 119 GLY B C 1
ATOM 5118 O O . GLY B 1 119 ? 70.062 13.242 -1.74 1 56.94 119 GLY B O 1
ATOM 5119 N N . HIS B 1 120 ? 71.25 13.969 -3.42 1 60.16 120 HIS B N 1
ATOM 5120 C CA . HIS B 1 120 ? 70.125 14.695 -4.012 1 60.16 120 HIS B CA 1
ATOM 5121 C C . HIS B 1 120 ? 69 13.75 -4.457 1 60.16 120 HIS B C 1
ATOM 5123 O O . HIS B 1 120 ? 67.812 14.008 -4.227 1 60.16 120 HIS B O 1
ATOM 5129 N N . ILE B 1 121 ? 69.375 12.703 -5.082 1 57.31 121 ILE B N 1
ATOM 5130 C CA . ILE B 1 121 ? 68.375 11.727 -5.547 1 57.31 121 ILE B CA 1
ATOM 5131 C C . ILE B 1 121 ? 67.688 11.094 -4.352 1 57.31 121 ILE B C 1
ATOM 5133 O O . ILE B 1 121 ? 66.438 10.883 -4.383 1 57.31 121 ILE B O 1
ATOM 5137 N N . LEU B 1 122 ? 68.438 10.859 -3.402 1 55.25 122 LEU B N 1
ATOM 5138 C CA . LEU B 1 122 ? 67.812 10.281 -2.201 1 55.25 122 LEU B CA 1
ATOM 5139 C C . LEU B 1 122 ? 66.812 11.258 -1.563 1 55.25 122 LEU B C 1
ATOM 5141 O O . LEU B 1 122 ? 65.75 10.844 -1.078 1 55.25 122 LEU B O 1
ATOM 5145 N N . SER B 1 123 ? 67.188 12.422 -1.486 1 58.38 123 SER B N 1
ATOM 5146 C CA . SER B 1 123 ? 66.312 13.43 -0.957 1 58.38 123 SER B CA 1
ATOM 5147 C C . SER B 1 123 ? 65 13.5 -1.785 1 58.38 123 SER B C 1
ATOM 5149 O O . SER B 1 123 ? 63.906 13.586 -1.233 1 58.38 123 SER B O 1
ATOM 5151 N N . LEU B 1 124 ? 65.188 13.438 -2.998 1 57.19 124 LEU B N 1
ATOM 5152 C CA . LEU B 1 124 ? 64 13.445 -3.881 1 57.19 124 LEU B CA 1
ATOM 5153 C C . LEU B 1 124 ? 63.156 12.203 -3.672 1 57.19 124 LEU B C 1
ATOM 5155 O O . LEU B 1 124 ? 61.906 12.281 -3.654 1 57.19 124 LEU B O 1
ATOM 5159 N N . ALA B 1 125 ? 63.844 11.148 -3.604 1 54.09 125 ALA B N 1
ATOM 5160 C CA . ALA B 1 125 ? 63.125 9.898 -3.371 1 54.09 125 ALA B CA 1
ATOM 5161 C C . ALA B 1 125 ? 62.375 9.93 -2.043 1 54.09 125 ALA B C 1
ATOM 5163 O O . ALA B 1 125 ? 61.25 9.453 -1.949 1 54.09 125 ALA B O 1
ATOM 5164 N N . LYS B 1 126 ? 62.969 10.43 -1.118 1 55.97 126 LYS B N 1
ATOM 5165 C CA . LYS B 1 126 ? 62.312 10.586 0.182 1 55.97 126 LYS B CA 1
ATOM 5166 C C . LYS B 1 126 ? 61.062 11.445 0.074 1 55.97 126 LYS B C 1
ATOM 5168 O O . LYS B 1 126 ? 60.031 11.109 0.644 1 55.97 126 LYS B O 1
ATOM 5173 N N . ASP B 1 127 ? 61.25 12.469 -0.533 1 59.06 127 ASP B N 1
ATOM 5174 C CA . ASP B 1 127 ? 60.125 13.352 -0.706 1 59.06 127 ASP B CA 1
ATOM 5175 C C . ASP B 1 127 ? 58.969 12.648 -1.455 1 59.06 127 ASP B C 1
ATOM 5177 O O . ASP B 1 127 ? 57.812 12.773 -1.089 1 59.06 127 ASP B O 1
ATOM 5181 N N . GLN B 1 128 ? 59.406 11.992 -2.412 1 56.41 128 GLN B N 1
ATOM 5182 C CA . GLN B 1 128 ? 58.406 11.273 -3.193 1 56.41 128 GLN B CA 1
ATOM 5183 C C . GLN B 1 128 ? 57.75 10.164 -2.369 1 56.41 128 GLN B C 1
ATOM 5185 O O . GLN B 1 128 ? 56.531 9.93 -2.479 1 56.41 128 GLN B O 1
ATOM 5190 N N . LEU B 1 129 ? 58.562 9.586 -1.632 1 56.75 129 LEU B N 1
ATOM 5191 C CA . LEU B 1 129 ? 58.031 8.555 -0.754 1 56.75 129 LEU B CA 1
ATOM 5192 C C . LEU B 1 129 ? 57.062 9.156 0.261 1 56.75 129 LEU B C 1
ATOM 5194 O O . LEU B 1 129 ? 56 8.586 0.522 1 56.75 129 LEU B O 1
ATOM 5198 N N . TYR B 1 130 ? 57.5 10.195 0.798 1 57.53 130 TYR B N 1
ATOM 5199 C CA . TYR B 1 130 ? 56.594 10.867 1.74 1 57.53 130 TYR B CA 1
ATOM 5200 C C . TYR B 1 130 ? 55.281 11.242 1.075 1 57.53 130 TYR B C 1
ATOM 5202 O O . TYR B 1 130 ? 54.219 11.055 1.656 1 57.53 130 TYR B O 1
ATOM 5210 N N . ASP B 1 131 ? 55.5 11.75 -0.031 1 61.53 131 ASP B N 1
ATOM 5211 C CA . ASP B 1 131 ? 54.281 12.117 -0.775 1 61.53 131 ASP B CA 1
ATOM 5212 C C . ASP B 1 131 ? 53.438 10.891 -1.059 1 61.53 131 ASP B C 1
ATOM 5214 O O . ASP B 1 131 ? 52.219 10.945 -0.943 1 61.53 131 ASP B O 1
ATOM 5218 N N . CYS B 1 132 ? 54.094 9.867 -1.364 1 60.12 132 CYS B N 1
ATOM 5219 C CA . CYS B 1 132 ? 53.375 8.641 -1.663 1 60.12 132 CYS B CA 1
ATOM 5220 C C . CYS B 1 132 ? 52.656 8.109 -0.419 1 60.12 132 CYS B C 1
ATOM 5222 O O . CYS B 1 132 ? 51.531 7.648 -0.494 1 60.12 132 CYS B O 1
ATOM 5224 N N . ILE B 1 133 ? 53.344 8.219 0.637 1 61.12 133 ILE B N 1
ATOM 5225 C CA . ILE B 1 133 ? 52.75 7.738 1.884 1 61.12 133 ILE B CA 1
ATOM 5226 C C . ILE B 1 133 ? 51.562 8.609 2.256 1 61.12 133 ILE B C 1
ATOM 5228 O O . ILE B 1 133 ? 50.531 8.094 2.686 1 61.12 133 ILE B O 1
ATOM 5232 N N . GLU B 1 134 ? 51.812 9.812 2.08 1 66 134 GLU B N 1
ATOM 5233 C CA . GLU B 1 134 ? 50.688 10.719 2.375 1 66 134 GLU B CA 1
ATOM 5234 C C . GLU B 1 134 ? 49.5 10.461 1.448 1 66 134 GLU B C 1
ATOM 5236 O O . GLU B 1 134 ? 48.344 10.492 1.884 1 66 134 GLU B O 1
ATOM 5241 N N . VAL B 1 135 ? 49.844 10.312 0.283 1 64.38 135 VAL B N 1
ATOM 5242 C CA . VAL B 1 135 ? 48.812 10 -0.671 1 64.38 135 VAL B CA 1
ATOM 5243 C C . VAL B 1 135 ? 48.125 8.68 -0.293 1 64.38 135 VAL B C 1
ATOM 5245 O O . VAL B 1 135 ? 46.906 8.562 -0.311 1 64.38 135 VAL B O 1
ATOM 5248 N N . ALA B 1 136 ? 48.938 7.754 0.023 1 62.5 136 ALA B N 1
ATOM 5249 C CA . ALA B 1 136 ? 48.375 6.469 0.445 1 62.5 136 ALA B CA 1
ATOM 5250 C C . ALA B 1 136 ? 47.5 6.625 1.684 1 62.5 136 ALA B C 1
ATOM 5252 O O . ALA B 1 136 ? 46.438 6.016 1.777 1 62.5 136 ALA B O 1
ATOM 5253 N N . ARG B 1 137 ? 48.031 7.391 2.539 1 64.31 137 ARG B N 1
ATOM 5254 C CA . ARG B 1 137 ? 47.25 7.633 3.746 1 64.31 137 ARG B CA 1
ATOM 5255 C C . ARG B 1 137 ? 45.906 8.305 3.412 1 64.31 137 ARG B C 1
ATOM 5257 O O . ARG B 1 137 ? 44.875 7.934 3.953 1 64.31 137 ARG B O 1
ATOM 5264 N N . THR B 1 138 ? 46.062 9.25 2.615 1 67.12 138 THR B N 1
ATOM 5265 C CA . THR B 1 138 ? 44.844 9.953 2.209 1 67.12 138 THR B CA 1
ATOM 5266 C C . THR B 1 138 ? 43.906 9.016 1.474 1 67.12 138 THR B C 1
ATOM 5268 O O . THR B 1 138 ? 42.688 9.023 1.725 1 67.12 138 THR B O 1
ATOM 5271 N N . LEU B 1 139 ? 44.5 8.25 0.673 1 63.94 139 LEU B N 1
ATOM 5272 C CA . LEU B 1 139 ? 43.688 7.309 -0.083 1 63.94 139 LEU B CA 1
ATOM 5273 C C . LEU B 1 139 ? 43.062 6.262 0.839 1 63.94 139 LEU B C 1
ATOM 5275 O O . LEU B 1 139 ? 41.906 5.871 0.656 1 63.94 139 LEU B O 1
ATOM 5279 N N . ARG B 1 140 ? 43.844 5.926 1.756 1 64.06 140 ARG B N 1
ATOM 5280 C CA . ARG B 1 140 ? 43.312 4.973 2.723 1 64.06 140 ARG B CA 1
ATOM 5281 C C . ARG B 1 140 ? 42.188 5.586 3.518 1 64.06 140 ARG B C 1
ATOM 5283 O O . ARG B 1 140 ? 41.156 4.922 3.77 1 64.06 140 ARG B O 1
ATOM 5290 N N . ALA B 1 141 ? 42.438 6.762 3.859 1 66.25 141 ALA B N 1
ATOM 5291 C CA . ALA B 1 141 ? 41.375 7.445 4.594 1 66.25 141 ALA B CA 1
ATOM 5292 C C . ALA B 1 141 ? 40.094 7.59 3.736 1 66.25 141 ALA B C 1
ATOM 5294 O O . ALA B 1 141 ? 39 7.387 4.223 1 66.25 141 ALA B O 1
ATOM 5295 N N . MET B 1 142 ? 40.344 7.883 2.566 1 66.38 142 MET B N 1
ATOM 5296 C CA . MET B 1 142 ? 39.219 8.008 1.642 1 66.38 142 MET B CA 1
ATOM 5297 C C . MET B 1 142 ? 38.531 6.664 1.437 1 66.38 142 MET B C 1
ATOM 5299 O O . MET B 1 142 ? 37.281 6.598 1.361 1 66.38 142 MET B O 1
ATOM 5303 N N . LEU B 1 143 ? 39.375 5.73 1.352 1 64.56 143 LEU B N 1
ATOM 5304 C CA . LEU B 1 143 ? 38.844 4.387 1.19 1 64.56 143 LEU B CA 1
ATOM 5305 C C . LEU B 1 143 ? 38 3.988 2.402 1 64.56 143 LEU B C 1
ATOM 5307 O O . LEU B 1 143 ? 36.938 3.398 2.254 1 64.56 143 LEU B O 1
ATOM 5311 N N . GLN B 1 144 ? 38.594 4.312 3.477 1 65.5 144 GLN B N 1
ATOM 5312 C CA . GLN B 1 144 ? 37.844 3.99 4.688 1 65.5 144 GLN B CA 1
ATOM 5313 C C . GLN B 1 144 ? 36.531 4.742 4.734 1 65.5 144 GLN B C 1
ATOM 5315 O O . GLN B 1 144 ? 35.5 4.172 5.113 1 65.5 144 GLN B O 1
ATOM 5320 N N . MET B 1 145 ? 36.594 5.938 4.387 1 67.56 145 MET B N 1
ATOM 5321 C CA . MET B 1 145 ? 35.375 6.738 4.363 1 67.56 145 MET B CA 1
ATOM 5322 C C . MET B 1 145 ? 34.375 6.172 3.355 1 67.56 145 MET B C 1
ATOM 5324 O O . MET B 1 145 ? 33.156 6.098 3.639 1 67.56 145 MET B O 1
ATOM 5328 N N . LYS B 1 146 ? 34.875 5.77 2.309 1 63.28 146 LYS B N 1
ATOM 5329 C CA . LYS B 1 146 ? 34 5.23 1.271 1 63.28 146 LYS B CA 1
ATOM 5330 C C . LYS B 1 146 ? 33.469 3.861 1.67 1 63.28 146 LYS B C 1
ATOM 5332 O O . LYS B 1 146 ? 32.312 3.529 1.357 1 63.28 146 LYS B O 1
ATOM 5337 N N . GLU B 1 147 ? 34.344 3.188 2.348 1 65.38 147 GLU B N 1
ATOM 5338 C CA . GLU B 1 147 ? 33.875 1.905 2.861 1 65.38 147 GLU B CA 1
ATOM 5339 C C . GLU B 1 147 ? 32.75 2.098 3.871 1 65.38 147 GLU B C 1
ATOM 5341 O O . GLU B 1 147 ? 31.75 1.358 3.855 1 65.38 147 GLU B O 1
ATOM 5346 N N . THR B 1 148 ? 32.969 3.039 4.688 1 66.56 148 THR B N 1
ATOM 5347 C CA . THR B 1 148 ? 31.906 3.355 5.652 1 66.56 148 THR B CA 1
ATOM 5348 C C . THR B 1 148 ? 30.641 3.809 4.934 1 66.56 148 THR B C 1
ATOM 5350 O O . THR B 1 148 ? 29.531 3.426 5.32 1 66.56 148 THR B O 1
ATOM 5353 N N . ASN B 1 149 ? 30.875 4.523 3.947 1 65.81 149 ASN B N 1
ATOM 5354 C CA . ASN B 1 149 ? 29.734 4.988 3.162 1 65.81 149 ASN B CA 1
ATOM 5355 C C . ASN B 1 149 ? 29.031 3.832 2.469 1 65.81 149 ASN B C 1
ATOM 5357 O O . ASN B 1 149 ? 27.797 3.787 2.436 1 65.81 149 ASN B O 1
ATOM 5361 N N . VAL B 1 150 ? 29.875 2.926 1.961 1 62.53 150 VAL B N 1
ATOM 5362 C CA . VAL B 1 150 ? 29.312 1.761 1.285 1 62.53 150 VAL B CA 1
ATOM 5363 C C . VAL B 1 150 ? 28.516 0.916 2.281 1 62.53 150 VAL B C 1
ATOM 5365 O O . VAL B 1 150 ? 27.422 0.431 1.966 1 62.53 150 VAL B O 1
ATOM 5368 N N . LEU B 1 151 ? 29.078 0.778 3.4 1 63.19 151 LEU B N 1
ATOM 5369 C CA . LEU B 1 151 ? 28.406 -0.008 4.426 1 63.19 151 LEU B CA 1
ATOM 5370 C C . LEU B 1 151 ? 27.094 0.656 4.84 1 63.19 151 LEU B C 1
ATOM 5372 O O . LEU B 1 151 ? 26.078 -0.02 5.016 1 63.19 151 LEU B O 1
ATOM 5376 N N . GLU B 1 152 ? 27.172 1.934 4.988 1 67.06 152 GLU B N 1
ATOM 5377 C CA . GLU B 1 152 ? 25.969 2.674 5.34 1 67.06 152 GLU B CA 1
ATOM 5378 C C . GLU B 1 152 ? 24.922 2.576 4.234 1 67.06 152 GLU B C 1
ATOM 5380 O O . GLU B 1 152 ? 23.719 2.42 4.512 1 67.06 152 GLU B O 1
ATOM 5385 N N . MET B 1 153 ? 25.391 2.514 3.105 1 63.34 153 MET B N 1
ATOM 5386 C CA . MET B 1 153 ? 24.484 2.438 1.968 1 63.34 153 MET B CA 1
ATOM 5387 C C . MET B 1 153 ? 23.906 1.033 1.827 1 63.34 153 MET B C 1
ATOM 5389 O O . MET B 1 153 ? 22.734 0.87 1.456 1 63.34 153 MET B O 1
ATOM 5393 N N . LYS B 1 154 ? 24.734 0.076 2.1 1 60.34 154 LYS B N 1
ATOM 5394 C CA . LYS B 1 154 ? 24.25 -1.3 2.1 1 60.34 154 LYS B CA 1
ATOM 5395 C C . LYS B 1 154 ? 23.156 -1.499 3.154 1 60.34 154 LYS B C 1
ATOM 5397 O O . LYS B 1 154 ? 22.156 -2.158 2.896 1 60.34 154 LYS B O 1
ATOM 5402 N N . LYS B 1 155 ? 23.391 -0.919 4.234 1 61.94 155 LYS B N 1
ATOM 5403 C CA . LYS B 1 155 ? 22.391 -0.989 5.301 1 61.94 155 LYS B CA 1
ATOM 5404 C C . LYS B 1 155 ? 21.109 -0.281 4.898 1 61.94 155 LYS B C 1
ATOM 5406 O O . LYS B 1 155 ? 20 -0.806 5.113 1 61.94 155 LYS B O 1
ATOM 5411 N N . LYS B 1 156 ? 21.328 0.841 4.348 1 63.03 156 LYS B N 1
ATOM 5412 C CA . LYS B 1 156 ? 20.172 1.598 3.896 1 63.03 156 LYS B CA 1
ATOM 5413 C C . LYS B 1 156 ? 19.422 0.846 2.803 1 63.03 156 LYS B C 1
ATOM 5415 O O . LYS B 1 156 ? 18.188 0.811 2.799 1 63.03 156 LYS B O 1
ATOM 5420 N N . SER B 1 157 ? 20.172 0.178 1.95 1 59.91 157 SER B N 1
ATOM 5421 C CA . SER B 1 157 ? 19.562 -0.595 0.872 1 59.91 157 SER B CA 1
ATOM 5422 C C . SER B 1 157 ? 18.797 -1.793 1.416 1 59.91 157 SER B C 1
ATOM 5424 O O . SER B 1 157 ? 17.688 -2.088 0.957 1 59.91 157 SER B O 1
ATOM 5426 N N . ALA B 1 158 ? 19.422 -2.453 2.275 1 57.09 158 ALA B N 1
ATOM 5427 C CA . ALA B 1 158 ? 18.766 -3.598 2.893 1 57.09 158 ALA B CA 1
ATOM 5428 C C . ALA B 1 158 ? 17.469 -3.174 3.59 1 57.09 158 ALA B C 1
ATOM 5430 O O . ALA B 1 158 ? 16.453 -3.85 3.475 1 57.09 158 ALA B O 1
ATOM 5431 N N . PHE B 1 159 ? 17.547 -2.053 4.238 1 62.38 159 PHE B N 1
ATOM 5432 C CA . PHE B 1 159 ? 16.375 -1.527 4.922 1 62.38 159 PHE B CA 1
ATOM 5433 C C . PHE B 1 159 ? 15.273 -1.191 3.92 1 62.38 159 PHE B C 1
ATOM 5435 O O . PHE B 1 159 ? 14.109 -1.525 4.137 1 62.38 159 PHE B O 1
ATOM 5442 N N . LEU B 1 160 ? 15.734 -0.605 2.928 1 61.16 160 LEU B N 1
ATOM 5443 C CA . LEU B 1 160 ? 14.766 -0.187 1.916 1 61.16 160 LEU B CA 1
ATOM 5444 C C . LEU B 1 160 ? 14.141 -1.396 1.232 1 61.16 160 LEU B C 1
ATOM 5446 O O . LEU B 1 160 ? 12.953 -1.379 0.898 1 61.16 160 LEU B O 1
ATOM 5450 N N . THR B 1 161 ? 14.898 -2.428 1.064 1 58.56 161 THR B N 1
ATOM 5451 C CA . THR B 1 161 ? 14.352 -3.666 0.512 1 58.56 161 THR B CA 1
ATOM 5452 C C . THR B 1 161 ? 13.297 -4.258 1.442 1 58.56 161 THR B C 1
ATOM 5454 O O . THR B 1 161 ? 12.258 -4.73 0.986 1 58.56 161 THR B O 1
ATOM 5457 N N . GLN B 1 162 ? 13.641 -4.168 2.664 1 60.16 162 GLN B N 1
ATOM 5458 C CA . GLN B 1 162 ? 12.672 -4.645 3.65 1 60.16 162 GLN B CA 1
ATOM 5459 C C . GLN B 1 162 ? 11.414 -3.785 3.645 1 60.16 162 GLN B C 1
ATOM 5461 O O . GLN B 1 162 ? 10.297 -4.305 3.771 1 60.16 162 GLN B O 1
ATOM 5466 N N . LEU B 1 163 ? 11.727 -2.537 3.477 1 63.94 163 LEU B N 1
ATOM 5467 C CA . LEU B 1 163 ? 10.594 -1.617 3.438 1 63.94 163 LEU B CA 1
ATOM 5468 C C . LEU B 1 163 ? 9.703 -1.896 2.229 1 63.94 163 LEU B C 1
ATOM 5470 O O . LEU B 1 163 ? 8.477 -1.862 2.332 1 63.94 163 LEU B O 1
ATOM 5474 N N . ALA B 1 164 ? 10.352 -2.279 1.193 1 61.78 164 ALA B N 1
ATOM 5475 C CA . ALA B 1 164 ? 9.609 -2.561 -0.029 1 61.78 164 ALA B CA 1
ATOM 5476 C C . ALA B 1 164 ? 8.703 -3.777 0.146 1 61.78 164 ALA B C 1
ATOM 5478 O O . ALA B 1 164 ? 7.582 -3.809 -0.371 1 61.78 164 ALA B O 1
ATOM 5479 N N . ALA B 1 165 ? 9.203 -4.676 0.935 1 60.78 165 ALA B N 1
ATOM 5480 C CA . ALA B 1 165 ? 8.438 -5.895 1.169 1 60.78 165 ALA B CA 1
ATOM 5481 C C . ALA B 1 165 ? 7.215 -5.617 2.045 1 60.78 165 ALA B C 1
ATOM 5483 O O . ALA B 1 165 ? 6.238 -6.371 2.018 1 60.78 165 ALA B O 1
ATOM 5484 N N . LYS B 1 166 ? 7.254 -4.512 2.66 1 69.38 166 LYS B N 1
ATOM 5485 C CA . LYS B 1 166 ? 6.199 -4.203 3.623 1 69.38 166 LYS B CA 1
ATOM 5486 C C . LYS B 1 166 ? 5.266 -3.121 3.088 1 69.38 166 LYS B C 1
ATOM 5488 O O . LYS B 1 166 ? 4.488 -2.535 3.842 1 69.38 166 LYS B O 1
ATOM 5493 N N . THR B 1 167 ? 5.434 -2.963 1.814 1 77.69 167 THR B N 1
ATOM 5494 C CA . THR B 1 167 ? 4.633 -1.885 1.243 1 77.69 167 THR B CA 1
ATOM 5495 C C . THR B 1 167 ? 3.883 -2.367 0.005 1 77.69 167 THR B C 1
ATOM 5497 O O . THR B 1 167 ? 4.199 -3.424 -0.545 1 77.69 167 THR B O 1
ATOM 5500 N N . VAL B 1 168 ? 2.852 -1.744 -0.315 1 82.75 168 VAL B N 1
ATOM 5501 C CA . VAL B 1 168 ? 2.053 -1.956 -1.517 1 82.75 168 VAL B CA 1
ATOM 5502 C C . VAL B 1 168 ? 2.082 -0.701 -2.385 1 82.75 168 VAL B C 1
ATOM 5504 O O . VAL B 1 168 ? 1.938 0.415 -1.88 1 82.75 168 VAL B O 1
ATOM 5507 N N . PRO B 1 169 ? 2.318 -0.935 -3.652 1 81.88 169 PRO B N 1
ATOM 5508 C CA . PRO B 1 169 ? 2.225 0.244 -4.516 1 81.88 169 PRO B CA 1
ATOM 5509 C C . PRO B 1 169 ? 0.874 0.948 -4.41 1 81.88 169 PRO B C 1
ATOM 5511 O O . PRO B 1 169 ? -0.162 0.29 -4.285 1 81.88 169 PRO B O 1
ATOM 5514 N N . ARG B 1 170 ? 0.801 2.195 -4.555 1 83.56 170 ARG B N 1
ATOM 5515 C CA . ARG B 1 170 ? -0.399 3.004 -4.363 1 83.56 170 ARG B CA 1
ATOM 5516 C C . ARG B 1 170 ? -1.497 2.59 -5.336 1 83.56 170 ARG B C 1
ATOM 5518 O O . ARG B 1 170 ? -2.66 2.459 -4.953 1 83.56 170 ARG B O 1
ATOM 5525 N N . PRO B 1 171 ? -1.155 2.34 -6.602 1 84.81 171 PRO B N 1
ATOM 5526 C CA . PRO B 1 171 ? -2.219 1.905 -7.508 1 84.81 171 PRO B CA 1
ATOM 5527 C C . PRO B 1 171 ? -2.85 0.58 -7.09 1 84.81 171 PRO B C 1
ATOM 5529 O O . PRO B 1 171 ? -4.055 0.384 -7.258 1 84.81 171 PRO B O 1
ATOM 5532 N N . LEU B 1 172 ? -2.049 -0.297 -6.512 1 89.75 172 LEU B N 1
ATOM 5533 C CA . LEU B 1 172 ? -2.553 -1.594 -6.074 1 89.75 172 LEU B CA 1
ATOM 5534 C C . LEU B 1 172 ? -3.301 -1.469 -4.75 1 89.75 172 LEU B C 1
ATOM 5536 O O . LEU B 1 172 ? -4.066 -2.361 -4.379 1 89.75 172 LEU B O 1
ATOM 5540 N N . HIS B 1 173 ? -3.014 -0.459 -4.09 1 87.69 173 HIS B N 1
ATOM 5541 C CA . HIS B 1 173 ? -3.826 -0.088 -2.936 1 87.69 173 HIS B CA 1
ATOM 5542 C C . HIS B 1 173 ? -5.152 0.523 -3.371 1 87.69 173 HIS B C 1
ATOM 5544 O O . HIS B 1 173 ? -6.207 0.178 -2.832 1 87.69 173 HIS B O 1
ATOM 5550 N N . CYS B 1 174 ? -5.113 1.381 -4.305 1 89.25 174 CYS B N 1
ATOM 5551 C CA . CYS B 1 174 ? -6.25 2.148 -4.805 1 89.25 174 CYS B CA 1
ATOM 5552 C C . CYS B 1 174 ? -7.285 1.233 -5.441 1 89.25 174 CYS B C 1
ATOM 5554 O O . CYS B 1 174 ? -8.484 1.352 -5.16 1 89.25 174 CYS B O 1
ATOM 5556 N N . LEU B 1 175 ? -6.906 0.275 -6.172 1 93.69 175 LEU B N 1
ATOM 5557 C CA . LEU B 1 175 ? -7.812 -0.484 -7.031 1 93.69 175 LEU B CA 1
ATOM 5558 C C . LEU B 1 175 ? -8.797 -1.292 -6.195 1 93.69 175 LEU B C 1
ATOM 5560 O O . LEU B 1 175 ? -10.016 -1.137 -6.344 1 93.69 175 LEU B O 1
ATOM 5564 N N . PRO B 1 176 ? -8.32 -2.123 -5.32 1 94.06 176 PRO B N 1
ATOM 5565 C CA . PRO B 1 176 ? -9.305 -2.895 -4.551 1 94.06 176 PRO B CA 1
ATOM 5566 C C . PRO B 1 176 ? -10.203 -2.012 -3.688 1 94.06 176 PRO B C 1
ATOM 5568 O O . PRO B 1 176 ? -11.383 -2.316 -3.508 1 94.06 176 PRO B O 1
ATOM 5571 N N . LEU B 1 177 ? -9.68 -0.94 -3.158 1 91.31 177 LEU B N 1
ATOM 5572 C CA . LEU B 1 177 ? -10.484 -0.043 -2.332 1 91.31 177 LEU B CA 1
ATOM 5573 C C . LEU B 1 177 ? -11.578 0.622 -3.158 1 91.31 177 LEU B C 1
ATOM 5575 O O . LEU B 1 177 ? -12.727 0.717 -2.715 1 91.31 177 LEU B O 1
ATOM 5579 N N . LEU B 1 178 ? -11.195 1.114 -4.328 1 91.12 178 LEU B N 1
ATOM 5580 C CA . LEU B 1 178 ? -12.156 1.75 -5.223 1 91.12 178 LEU B CA 1
ATOM 5581 C C . LEU B 1 178 ? -13.242 0.769 -5.633 1 91.12 178 LEU B C 1
ATOM 5583 O O . LEU B 1 178 ? -14.43 1.113 -5.629 1 91.12 178 LEU B O 1
ATOM 5587 N N . LEU B 1 179 ? -12.836 -0.417 -5.945 1 94.12 179 LEU B N 1
ATOM 5588 C CA . LEU B 1 179 ? -13.781 -1.451 -6.344 1 94.12 179 LEU B CA 1
ATOM 5589 C C . LEU B 1 179 ? -14.734 -1.792 -5.199 1 94.12 179 LEU B C 1
ATOM 5591 O O . LEU B 1 179 ? -15.945 -1.905 -5.406 1 94.12 179 LEU B O 1
ATOM 5595 N N . ALA B 1 180 ? -14.195 -1.961 -4.047 1 90.62 180 ALA B N 1
ATOM 5596 C CA . ALA B 1 180 ? -15.016 -2.291 -2.883 1 90.62 180 ALA B CA 1
ATOM 5597 C C . ALA B 1 180 ? -16.031 -1.184 -2.592 1 90.62 180 ALA B C 1
ATOM 5599 O O . ALA B 1 180 ? -17.188 -1.459 -2.303 1 90.62 180 ALA B O 1
ATOM 5600 N N . THR B 1 181 ? -15.555 0.037 -2.662 1 85.75 181 THR B N 1
ATOM 5601 C CA . THR B 1 181 ? -16.422 1.181 -2.412 1 85.75 181 THR B CA 1
ATOM 5602 C C . THR B 1 181 ? -17.562 1.235 -3.436 1 85.75 181 THR B C 1
ATOM 5604 O O . THR B 1 181 ? -18.719 1.408 -3.074 1 85.75 181 THR B O 1
ATOM 5607 N N . ASP B 1 182 ? -17.234 1.05 -4.664 1 88.19 182 ASP B N 1
ATOM 5608 C CA . ASP B 1 182 ? -18.234 1.115 -5.723 1 88.19 182 ASP B CA 1
ATOM 5609 C C . ASP B 1 182 ? -19.188 -0.076 -5.652 1 88.19 182 ASP B C 1
ATOM 5611 O O . ASP B 1 182 ? -20.344 0.031 -6.031 1 88.19 182 ASP B O 1
ATOM 5615 N N . TYR B 1 183 ? -18.656 -1.217 -5.227 1 89.19 183 TYR B N 1
ATOM 5616 C CA . TYR B 1 183 ? -19.5 -2.396 -5.055 1 89.19 183 TYR B CA 1
ATOM 5617 C C . TYR B 1 183 ? -20.703 -2.086 -4.176 1 89.19 183 TYR B C 1
ATOM 5619 O O . TYR B 1 183 ? -21.828 -2.502 -4.477 1 89.19 183 TYR B O 1
ATOM 5627 N N . LEU B 1 184 ? -20.422 -1.318 -3.27 1 78.06 184 LEU B N 1
ATOM 5628 C CA . LEU B 1 184 ? -21.469 -0.962 -2.305 1 78.06 184 LEU B CA 1
ATOM 5629 C C . LEU B 1 184 ? -22.328 0.173 -2.836 1 78.06 184 LEU B C 1
ATOM 5631 O O . LEU B 1 184 ? -23.562 0.085 -2.807 1 78.06 184 LEU B O 1
ATOM 5635 N N . LEU B 1 185 ? -21.656 1.179 -3.236 1 78.56 185 LEU B N 1
ATOM 5636 C CA . LEU B 1 185 ? -22.359 2.395 -3.629 1 78.56 185 LEU B CA 1
ATOM 5637 C C . LEU B 1 185 ? -23.266 2.135 -4.828 1 78.56 185 LEU B C 1
ATOM 5639 O O . LEU B 1 185 ? -24.297 2.777 -4.977 1 78.56 185 LEU B O 1
ATOM 5643 N N . GLN B 1 186 ? -22.938 1.102 -5.633 1 85.38 186 GLN B N 1
ATOM 5644 C CA . GLN B 1 186 ? -23.703 0.852 -6.848 1 85.38 186 GLN B CA 1
ATOM 5645 C C . GLN B 1 186 ? -24.625 -0.358 -6.684 1 85.38 186 GLN B C 1
ATOM 5647 O O . GLN B 1 186 ? -25.297 -0.768 -7.633 1 85.38 186 GLN B O 1
ATOM 5652 N N . GLY B 1 187 ? -24.656 -1.005 -5.562 1 83.44 187 GLY B N 1
ATOM 5653 C CA . GLY B 1 187 ? -25.594 -2.061 -5.242 1 83.44 187 GLY B CA 1
ATOM 5654 C C . GLY B 1 187 ? -25.312 -3.359 -5.973 1 83.44 187 GLY B C 1
ATOM 5655 O O . GLY B 1 187 ? -26.219 -3.977 -6.531 1 83.44 187 GLY B O 1
ATOM 5656 N N . TYR B 1 188 ? -24.094 -3.791 -6.047 1 88.56 188 TYR B N 1
ATOM 5657 C CA . TYR B 1 188 ? -23.719 -5.004 -6.766 1 88.56 188 TYR B CA 1
ATOM 5658 C C . TYR B 1 188 ? -23.797 -6.223 -5.855 1 88.56 188 TYR B C 1
ATOM 5660 O O . TYR B 1 188 ? -23.484 -7.34 -6.277 1 88.56 188 TYR B O 1
ATOM 5668 N N . GLU B 1 189 ? -24.266 -6.117 -4.66 1 82.88 189 GLU B N 1
ATOM 5669 C CA . GLU B 1 189 ? -24.281 -7.184 -3.662 1 82.88 189 GLU B CA 1
ATOM 5670 C C . GLU B 1 189 ? -25.188 -8.328 -4.102 1 82.88 189 GLU B C 1
ATOM 5672 O O . GLU B 1 189 ? -24.953 -9.484 -3.746 1 82.88 189 GLU B O 1
ATOM 5677 N N . ASN B 1 190 ? -26.109 -8.023 -4.902 1 85.75 190 ASN B N 1
ATOM 5678 C CA . ASN B 1 190 ? -27.078 -9.055 -5.262 1 85.75 190 ASN B CA 1
ATOM 5679 C C . ASN B 1 190 ? -26.844 -9.578 -6.676 1 85.75 190 ASN B C 1
ATOM 5681 O O . ASN B 1 190 ? -27.562 -10.445 -7.152 1 85.75 190 ASN B O 1
ATOM 5685 N N . LYS B 1 191 ? -25.828 -9.117 -7.27 1 91.94 191 LYS B N 1
ATOM 5686 C CA . LYS B 1 191 ? -25.516 -9.594 -8.617 1 91.94 191 LYS B CA 1
ATOM 5687 C C . LYS B 1 191 ? -24.766 -10.922 -8.57 1 91.94 191 LYS B C 1
ATOM 5689 O O . LYS B 1 191 ? -23.922 -11.125 -7.699 1 91.94 191 LYS B O 1
ATOM 5694 N N . GLU B 1 192 ? -25.172 -11.82 -9.547 1 93.06 192 GLU B N 1
ATOM 5695 C CA . GLU B 1 192 ? -24.516 -13.125 -9.625 1 93.06 192 GLU B CA 1
ATOM 5696 C C . GLU B 1 192 ? -23.844 -13.336 -10.984 1 93.06 192 GLU B C 1
ATOM 5698 O O . GLU B 1 192 ? -24.234 -12.711 -11.969 1 93.06 192 GLU B O 1
ATOM 5703 N N . PHE B 1 193 ? -22.828 -14.148 -10.953 1 95.75 193 PHE B N 1
ATOM 5704 C CA . PHE B 1 193 ? -22.172 -14.523 -12.203 1 95.75 193 PHE B CA 1
ATOM 5705 C C . PHE B 1 193 ? -23.062 -15.461 -13.016 1 95.75 193 PHE B C 1
ATOM 5707 O O . PHE B 1 193 ? -23.75 -16.312 -12.453 1 95.75 193 PHE B O 1
ATOM 5714 N N . PRO B 1 194 ? -23.016 -15.359 -14.305 1 95.12 194 PRO B N 1
ATOM 5715 C CA . PRO B 1 194 ? -23.844 -16.234 -15.141 1 95.12 194 PRO B CA 1
ATOM 5716 C C . PRO B 1 194 ? -23.219 -17.609 -15.344 1 95.12 194 PRO B C 1
ATOM 5718 O O . PRO B 1 194 ? -22.062 -17.828 -14.992 1 95.12 194 PRO B O 1
ATOM 5721 N N . ASN B 1 195 ? -24.031 -18.625 -15.883 1 96.12 195 ASN B N 1
ATOM 5722 C CA . ASN B 1 195 ? -23.609 -19.938 -16.344 1 96.12 195 ASN B CA 1
ATOM 5723 C C . ASN B 1 195 ? -23.047 -20.781 -15.203 1 96.12 195 ASN B C 1
ATOM 5725 O O . ASN B 1 195 ? -22 -21.422 -15.359 1 96.12 195 ASN B O 1
ATOM 5729 N N . SER B 1 196 ? -23.703 -20.719 -14.086 1 95.25 196 SER B N 1
ATOM 5730 C CA . SER B 1 196 ? -23.25 -21.453 -12.914 1 95.25 196 SER B CA 1
ATOM 5731 C C . SER B 1 196 ? -23.281 -22.953 -13.172 1 95.25 196 SER B C 1
ATOM 5733 O O . SER B 1 196 ? -22.594 -23.719 -12.492 1 95.25 196 SER B O 1
ATOM 5735 N N . GLU B 1 197 ? -24.016 -23.406 -14.125 1 96.25 197 GLU B N 1
ATOM 5736 C CA . GLU B 1 197 ? -24.094 -24.828 -14.469 1 96.25 197 GLU B CA 1
ATOM 5737 C C . GLU B 1 197 ? -22.766 -25.344 -15.016 1 96.25 197 GLU B C 1
ATOM 5739 O O . GLU B 1 197 ? -22.484 -26.531 -14.945 1 96.25 197 GLU B O 1
ATOM 5744 N N . ASN B 1 198 ? -21.969 -24.469 -15.531 1 98.31 198 ASN B N 1
ATOM 5745 C CA . ASN B 1 198 ? -20.688 -24.859 -16.141 1 98.31 198 ASN B CA 1
ATOM 5746 C C . ASN B 1 198 ? -19.641 -25.172 -15.078 1 98.31 198 ASN B C 1
ATOM 5748 O O . ASN B 1 198 ? -18.625 -25.797 -15.383 1 98.31 198 ASN B O 1
ATOM 5752 N N . LEU B 1 199 ? -19.844 -24.828 -13.875 1 98.31 199 LEU B N 1
ATOM 5753 C CA . LEU B 1 199 ? -18.828 -24.844 -12.82 1 98.31 199 LEU B CA 1
ATOM 5754 C C . LEU B 1 199 ? -18.422 -26.281 -12.492 1 98.31 199 LEU B C 1
ATOM 5756 O O . LEU B 1 199 ? -17.328 -26.516 -11.969 1 98.31 199 LEU B O 1
ATOM 5760 N N . GLU B 1 200 ? -19.281 -27.266 -12.844 1 98.12 200 GLU B N 1
ATOM 5761 C CA . GLU B 1 200 ? -18.984 -28.656 -12.5 1 98.12 200 GLU B CA 1
ATOM 5762 C C . GLU B 1 200 ? -19 -29.547 -13.734 1 98.12 200 GLU B C 1
ATOM 5764 O O . GLU B 1 200 ? -19.016 -30.766 -13.625 1 98.12 200 GLU B O 1
ATOM 5769 N N . ASP B 1 201 ? -19.016 -28.938 -14.875 1 98.5 201 ASP B N 1
ATOM 5770 C CA . ASP B 1 201 ? -19.062 -29.672 -16.141 1 98.5 201 ASP B CA 1
ATOM 5771 C C . ASP B 1 201 ? -17.672 -30.109 -16.562 1 98.5 201 ASP B C 1
ATOM 5773 O O . ASP B 1 201 ? -16.891 -29.312 -17.062 1 98.5 201 ASP B O 1
ATOM 5777 N N . ASN B 1 202 ? -17.422 -31.344 -16.531 1 98.31 202 ASN B N 1
ATOM 5778 C CA . ASN B 1 202 ? -16.094 -31.875 -16.781 1 98.31 202 ASN B CA 1
ATOM 5779 C C . ASN B 1 202 ? -15.758 -31.859 -18.281 1 98.31 202 ASN B C 1
ATOM 5781 O O . ASN B 1 202 ? -14.617 -32.156 -18.656 1 98.31 202 ASN B O 1
ATOM 5785 N N . SER B 1 203 ? -16.703 -31.547 -19.094 1 98.12 203 SER B N 1
ATOM 5786 C CA . SER B 1 203 ? -16.422 -31.438 -20.516 1 98.12 203 SER B CA 1
ATOM 5787 C C . SER B 1 203 ? -15.766 -30.109 -20.859 1 98.12 203 SER B C 1
ATOM 5789 O O . SER B 1 203 ? -15.266 -29.906 -21.969 1 98.12 203 SER B O 1
ATOM 5791 N N . LEU B 1 204 ? -15.719 -29.234 -19.922 1 98.69 204 LEU B N 1
ATOM 5792 C CA . LEU B 1 204 ? -15.156 -27.906 -20.109 1 98.69 204 LEU B CA 1
ATOM 5793 C C . LEU B 1 204 ? -13.742 -27.828 -19.547 1 98.69 204 LEU B C 1
ATOM 5795 O O . LEU B 1 204 ? -13.258 -28.781 -18.922 1 98.69 204 LEU B O 1
ATOM 5799 N N . PHE B 1 205 ? -13.016 -26.719 -19.828 1 98.81 205 PHE B N 1
ATOM 5800 C CA . PHE B 1 205 ? -11.641 -26.5 -19.391 1 98.81 205 PHE B CA 1
ATOM 5801 C C . PHE B 1 205 ? -11.602 -25.656 -18.141 1 98.81 205 PHE B C 1
ATOM 5803 O O . PHE B 1 205 ? -11.836 -24.438 -18.188 1 98.81 205 PHE B O 1
ATOM 5810 N N . HIS B 1 206 ? -11.25 -26.312 -17.031 1 98.88 206 HIS B N 1
ATOM 5811 C CA . HIS B 1 206 ? -11.344 -25.672 -15.719 1 98.88 206 HIS B CA 1
ATOM 5812 C C . HIS B 1 206 ? -9.984 -25.156 -15.266 1 98.88 206 HIS B C 1
ATOM 5814 O O . HIS B 1 206 ? -8.984 -25.875 -15.352 1 98.88 206 HIS B O 1
ATOM 5820 N N . TYR B 1 207 ? -9.961 -23.906 -14.812 1 98.88 207 TYR B N 1
ATOM 5821 C CA . TYR B 1 207 ? -8.781 -23.234 -14.273 1 98.88 207 TYR B CA 1
ATOM 5822 C C . TYR B 1 207 ? -8.984 -22.875 -12.805 1 98.88 207 TYR B C 1
ATOM 5824 O O . TYR B 1 207 ? -10.07 -22.438 -12.414 1 98.88 207 TYR B O 1
ATOM 5832 N N . ALA B 1 208 ? -8.016 -23.031 -11.969 1 98.81 208 ALA B N 1
ATOM 5833 C CA . ALA B 1 208 ? -8.008 -22.531 -10.594 1 98.81 208 ALA B CA 1
ATOM 5834 C C . ALA B 1 208 ? -6.973 -21.422 -10.422 1 98.81 208 ALA B C 1
ATOM 5836 O O . ALA B 1 208 ? -5.816 -21.578 -10.828 1 98.81 208 ALA B O 1
ATOM 5837 N N . ILE B 1 209 ? -7.383 -20.312 -9.906 1 98.38 209 ILE B N 1
ATOM 5838 C CA . ILE B 1 209 ? -6.516 -19.172 -9.594 1 98.38 209 ILE B CA 1
ATOM 5839 C C . ILE B 1 209 ? -6.773 -18.703 -8.164 1 98.38 209 ILE B C 1
ATOM 5841 O O . ILE B 1 209 ? -7.852 -18.203 -7.859 1 98.38 209 ILE B O 1
ATOM 5845 N N . PHE B 1 210 ? -5.871 -18.875 -7.301 1 96.88 210 PHE B N 1
ATOM 5846 C CA . PHE B 1 210 ? -5.957 -18.422 -5.918 1 96.88 210 PHE B CA 1
ATOM 5847 C C . PHE B 1 210 ? -5.078 -17.203 -5.695 1 96.88 210 PHE B C 1
ATOM 5849 O O . PHE B 1 210 ? -3.848 -17.297 -5.727 1 96.88 210 PHE B O 1
ATOM 5856 N N . SER B 1 211 ? -5.707 -16.016 -5.523 1 95.06 211 SER B N 1
ATOM 5857 C CA . SER B 1 211 ? -4.941 -14.781 -5.512 1 95.06 211 SER B CA 1
ATOM 5858 C C . SER B 1 211 ? -5.648 -13.695 -4.703 1 95.06 211 SER B C 1
ATOM 5860 O O . SER B 1 211 ? -6.879 -13.68 -4.625 1 95.06 211 SER B O 1
ATOM 5862 N N . ASP B 1 212 ? -4.863 -12.859 -4.137 1 91.56 212 ASP B N 1
ATOM 5863 C CA . ASP B 1 212 ? -5.406 -11.688 -3.453 1 91.56 212 ASP B CA 1
ATOM 5864 C C . ASP B 1 212 ? -5.129 -10.414 -4.246 1 91.56 212 ASP B C 1
ATOM 5866 O O . ASP B 1 212 ? -5.242 -9.305 -3.715 1 91.56 212 ASP B O 1
ATOM 5870 N N . ASN B 1 213 ? -4.676 -10.555 -5.414 1 94.62 213 ASN B N 1
ATOM 5871 C CA . ASN B 1 213 ? -4.34 -9.438 -6.285 1 94.62 213 ASN B CA 1
ATOM 5872 C C . ASN B 1 213 ? -5.305 -9.328 -7.461 1 94.62 213 ASN B C 1
ATOM 5874 O O . ASN B 1 213 ? -5.188 -10.078 -8.438 1 94.62 213 ASN B O 1
ATOM 5878 N N . VAL B 1 214 ? -6.141 -8.352 -7.418 1 96.94 214 VAL B N 1
ATOM 5879 C CA . VAL B 1 214 ? -7.207 -8.195 -8.398 1 96.94 214 VAL B CA 1
ATOM 5880 C C . VAL B 1 214 ? -6.605 -7.945 -9.781 1 96.94 214 VAL B C 1
ATOM 5882 O O . VAL B 1 214 ? -7.008 -8.57 -10.766 1 96.94 214 VAL B O 1
ATOM 5885 N N . LEU B 1 215 ? -5.637 -7.082 -9.844 1 97.62 215 LEU B N 1
ATOM 5886 C CA . LEU B 1 215 ? -5.02 -6.723 -11.117 1 97.62 215 LEU B CA 1
ATOM 5887 C C . LEU B 1 215 ? -4.332 -7.926 -11.75 1 97.62 215 LEU B C 1
ATOM 5889 O O . LEU B 1 215 ? -4.543 -8.219 -12.93 1 97.62 215 LEU B O 1
ATOM 5893 N N . ALA B 1 216 ? -3.574 -8.586 -10.984 1 97.31 216 ALA B N 1
ATOM 5894 C CA . ALA B 1 216 ? -2.822 -9.742 -11.484 1 97.31 216 ALA B CA 1
ATOM 5895 C C . ALA B 1 216 ? -3.762 -10.828 -11.992 1 97.31 216 ALA B C 1
ATOM 5897 O O . ALA B 1 216 ? -3.553 -11.391 -13.07 1 97.31 216 ALA B O 1
ATOM 5898 N N . THR B 1 217 ? -4.793 -11.125 -11.211 1 98.25 217 THR B N 1
ATOM 5899 C CA . THR B 1 217 ? -5.77 -12.141 -11.586 1 98.25 217 THR B CA 1
ATOM 5900 C C . THR B 1 217 ? -6.461 -11.766 -12.891 1 98.25 217 THR B C 1
ATOM 5902 O O . THR B 1 217 ? -6.66 -12.625 -13.758 1 98.25 217 THR B O 1
ATOM 5905 N N . SER B 1 218 ? -6.801 -10.523 -13.016 1 98.31 218 SER B N 1
ATOM 5906 C CA . SER B 1 218 ? -7.469 -10.055 -14.219 1 98.31 218 SER B CA 1
ATOM 5907 C C . SER B 1 218 ? -6.609 -10.297 -15.461 1 98.31 218 SER B C 1
ATOM 5909 O O . SER B 1 218 ? -7.129 -10.648 -16.516 1 98.31 218 SER B O 1
ATOM 5911 N N . ILE B 1 219 ? -5.324 -10.156 -15.344 1 98.25 219 ILE B N 1
ATOM 5912 C CA . ILE B 1 219 ? -4.426 -10.305 -16.484 1 98.25 219 ILE B CA 1
ATOM 5913 C C . ILE B 1 219 ? -4.297 -11.773 -16.859 1 98.25 219 ILE B C 1
ATOM 5915 O O . ILE B 1 219 ? -4.258 -12.125 -18.047 1 98.25 219 ILE B O 1
ATOM 5919 N N . VAL B 1 220 ? -4.219 -12.586 -15.852 1 98.75 220 VAL B N 1
ATOM 5920 C CA . VAL B 1 220 ? -4.148 -14.016 -16.125 1 98.75 220 VAL B CA 1
ATOM 5921 C C . VAL B 1 220 ? -5.387 -14.461 -16.906 1 98.75 220 VAL B C 1
ATOM 5923 O O . VAL B 1 220 ? -5.273 -15.125 -17.938 1 98.75 220 VAL B O 1
ATOM 5926 N N . ILE B 1 221 ? -6.527 -14.062 -16.453 1 98.75 221 ILE B N 1
ATOM 5927 C CA . ILE B 1 221 ? -7.781 -14.477 -17.078 1 98.75 221 ILE B CA 1
ATOM 5928 C C . ILE B 1 221 ? -7.914 -13.836 -18.453 1 98.75 221 ILE B C 1
ATOM 5930 O O . ILE B 1 221 ? -8.25 -14.508 -19.438 1 98.75 221 ILE B O 1
ATOM 5934 N N . ASN B 1 222 ? -7.59 -12.555 -18.562 1 98.25 222 ASN B N 1
ATOM 5935 C CA . ASN B 1 222 ? -7.68 -11.867 -19.844 1 98.25 222 ASN B CA 1
ATOM 5936 C C . ASN B 1 222 ? -6.738 -12.477 -20.875 1 98.25 222 ASN B C 1
ATOM 5938 O O . ASN B 1 222 ? -7.129 -12.703 -22.016 1 98.25 222 ASN B O 1
ATOM 5942 N N . SER B 1 223 ? -5.535 -12.734 -20.484 1 98.56 223 SER B N 1
ATOM 5943 C CA . SER B 1 223 ? -4.578 -13.328 -21.406 1 98.56 223 SER B CA 1
ATOM 5944 C C . SER B 1 223 ? -5.004 -14.734 -21.828 1 98.56 223 SER B C 1
ATOM 5946 O O . SER B 1 223 ? -4.848 -15.125 -22.984 1 98.56 223 SER B O 1
ATOM 5948 N N . THR B 1 224 ? -5.602 -15.477 -20.922 1 98.81 224 THR B N 1
ATOM 5949 C CA . THR B 1 224 ? -6.078 -16.828 -21.234 1 98.81 224 THR B CA 1
ATOM 5950 C C . THR B 1 224 ? -7.23 -16.766 -22.234 1 98.81 224 THR B C 1
ATOM 5952 O O . THR B 1 224 ? -7.223 -17.484 -23.234 1 98.81 224 THR B O 1
ATOM 5955 N N . VAL B 1 225 ? -8.164 -15.898 -21.969 1 98.44 225 VAL B N 1
ATOM 5956 C CA . VAL B 1 225 ? -9.367 -15.805 -22.781 1 98.44 225 VAL B CA 1
ATOM 5957 C C . VAL B 1 225 ? -9.016 -15.297 -24.188 1 98.44 225 VAL B C 1
ATOM 5959 O O . VAL B 1 225 ? -9.5 -15.828 -25.188 1 98.44 225 VAL B O 1
ATOM 5962 N N . LEU B 1 226 ? -8.156 -14.328 -24.281 1 97.62 226 LEU B N 1
ATOM 5963 C CA . LEU B 1 226 ? -7.793 -13.727 -25.562 1 97.62 226 LEU B CA 1
ATOM 5964 C C . LEU B 1 226 ? -7.02 -14.719 -26.438 1 97.62 226 LEU B C 1
ATOM 5966 O O . LEU B 1 226 ? -7.039 -14.617 -27.656 1 97.62 226 LEU B O 1
ATOM 5970 N N . ASN B 1 227 ? -6.379 -15.672 -25.812 1 98.06 227 ASN B N 1
ATOM 5971 C CA . ASN B 1 227 ? -5.59 -16.641 -26.578 1 98.06 227 ASN B CA 1
ATOM 5972 C C . ASN B 1 227 ? -6.332 -17.953 -26.75 1 98.06 227 ASN B C 1
ATOM 5974 O O . ASN B 1 227 ? -5.824 -18.875 -27.391 1 98.06 227 ASN B O 1
ATOM 5978 N N . ALA B 1 228 ? -7.523 -18.016 -26.219 1 97.88 228 ALA B N 1
ATOM 5979 C CA . ALA B 1 228 ? -8.32 -19.234 -26.328 1 97.88 228 ALA B CA 1
ATOM 5980 C C . ALA B 1 228 ? -9.039 -19.297 -27.672 1 97.88 228 ALA B C 1
ATOM 5982 O O . ALA B 1 228 ? -9.562 -18.297 -28.156 1 97.88 228 ALA B O 1
ATOM 5983 N N . LYS B 1 229 ? -9.148 -20.406 -28.266 1 96.75 229 LYS B N 1
ATOM 5984 C CA . LYS B 1 229 ? -9.883 -20.609 -29.5 1 96.75 229 LYS B CA 1
ATOM 5985 C C . LYS B 1 229 ? -11.391 -20.562 -29.266 1 96.75 229 LYS B C 1
ATOM 5987 O O . LYS B 1 229 ? -12.141 -19.984 -30.062 1 96.75 229 LYS B O 1
ATOM 5992 N N . GLU B 1 230 ? -11.82 -21.188 -28.141 1 97.62 230 GLU B N 1
ATOM 5993 C CA . GLU B 1 230 ? -13.219 -21.219 -27.719 1 97.62 230 GLU B CA 1
ATOM 5994 C C . GLU B 1 230 ? -13.375 -20.734 -26.281 1 97.62 230 GLU B C 1
ATOM 5996 O O . GLU B 1 230 ? -13.633 -21.547 -25.391 1 97.62 230 GLU B O 1
ATOM 6001 N N . PRO B 1 231 ? -13.383 -19.516 -26.125 1 97.38 231 PRO B N 1
ATOM 6002 C CA . PRO B 1 231 ? -13.406 -18.953 -24.766 1 97.38 231 PRO B CA 1
ATOM 6003 C C . PRO B 1 231 ? -14.617 -19.422 -23.953 1 97.38 231 PRO B C 1
ATOM 6005 O O . PRO B 1 231 ? -14.539 -19.547 -22.734 1 97.38 231 PRO B O 1
ATOM 6008 N N . GLU B 1 232 ? -15.727 -19.734 -24.578 1 97.44 232 GLU B N 1
ATOM 6009 C CA . GLU B 1 232 ? -16.953 -20.109 -23.891 1 97.44 232 GLU B CA 1
ATOM 6010 C C . GLU B 1 232 ? -16.812 -21.469 -23.203 1 97.44 232 GLU B C 1
ATOM 6012 O O . GLU B 1 232 ? -17.625 -21.828 -22.359 1 97.44 232 GLU B O 1
ATOM 6017 N N . LYS B 1 233 ? -15.812 -22.188 -23.547 1 98.38 233 LYS B N 1
ATOM 6018 C CA . LYS B 1 233 ? -15.609 -23.5 -22.953 1 98.38 233 LYS B CA 1
ATOM 6019 C C . LYS B 1 233 ? -14.664 -23.438 -21.766 1 98.38 233 LYS B C 1
ATOM 6021 O O . LYS B 1 233 ? -14.312 -24.453 -21.172 1 98.38 233 LYS B O 1
ATOM 6026 N N . HIS B 1 234 ? -14.227 -22.312 -21.438 1 98.69 234 HIS B N 1
ATOM 6027 C CA . HIS B 1 234 ? -13.289 -22.141 -20.328 1 98.69 234 HIS B CA 1
ATOM 6028 C C . HIS B 1 234 ? -14.016 -21.703 -19.062 1 98.69 234 HIS B C 1
ATOM 6030 O O . HIS B 1 234 ? -14.938 -20.891 -19.125 1 98.69 234 HIS B O 1
ATOM 6036 N N . VAL B 1 235 ? -13.68 -22.281 -17.922 1 98.88 235 VAL B N 1
ATOM 6037 C CA . VAL B 1 235 ? -14.273 -22 -16.625 1 98.88 235 VAL B CA 1
ATOM 6038 C C . VAL B 1 235 ? -13.18 -21.594 -15.633 1 98.88 235 VAL B C 1
ATOM 6040 O O . VAL B 1 235 ? -12.242 -22.359 -15.398 1 98.88 235 VAL B O 1
ATOM 6043 N N . PHE B 1 236 ? -13.312 -20.406 -15.078 1 98.88 236 PHE B N 1
ATOM 6044 C CA . PHE B 1 236 ? -12.328 -19.906 -14.133 1 98.88 236 PHE B CA 1
ATOM 6045 C C . PHE B 1 236 ? -12.867 -19.953 -12.711 1 98.88 236 PHE B C 1
ATOM 6047 O O . PHE B 1 236 ? -13.898 -19.344 -12.414 1 98.88 236 PHE B O 1
ATOM 6054 N N . HIS B 1 237 ? -12.156 -20.688 -11.844 1 98.75 237 HIS B N 1
ATOM 6055 C CA . HIS B 1 237 ? -12.414 -20.734 -10.414 1 98.75 237 HIS B CA 1
ATOM 6056 C C . HIS B 1 237 ? -11.43 -19.844 -9.648 1 98.75 237 HIS B C 1
ATOM 6058 O O . HIS B 1 237 ? -10.289 -20.25 -9.406 1 98.75 237 HIS B O 1
ATOM 6064 N N . VAL B 1 238 ? -11.906 -18.656 -9.227 1 98.5 238 VAL B N 1
ATOM 6065 C CA . VAL B 1 238 ? -11.047 -17.734 -8.5 1 98.5 238 VAL B CA 1
ATOM 6066 C C . VAL B 1 238 ? -11.367 -17.797 -7.004 1 98.5 238 VAL B C 1
ATOM 6068 O O . VAL B 1 238 ? -12.531 -17.688 -6.609 1 98.5 238 VAL B O 1
ATOM 6071 N N . VAL B 1 239 ? -10.375 -18.078 -6.199 1 97.56 239 VAL B N 1
ATOM 6072 C CA . VAL B 1 239 ? -10.523 -17.984 -4.75 1 97.56 239 VAL B CA 1
ATOM 6073 C C . VAL B 1 239 ? -9.625 -16.875 -4.211 1 97.56 239 VAL B C 1
ATOM 6075 O O . VAL B 1 239 ? -8.469 -16.75 -4.617 1 97.56 239 VAL B O 1
ATOM 6078 N N . THR B 1 240 ? -10.188 -16.016 -3.414 1 94.88 240 THR B N 1
ATOM 6079 C CA . THR B 1 240 ? -9.445 -14.914 -2.814 1 94.88 240 THR B CA 1
ATOM 6080 C C . THR B 1 240 ? -9.734 -14.82 -1.318 1 94.88 240 THR B C 1
ATOM 6082 O O . THR B 1 240 ? -10.461 -15.648 -0.768 1 94.88 240 THR B O 1
ATOM 6085 N N . ASP B 1 241 ? -9.047 -13.953 -0.626 1 88.31 241 ASP B N 1
ATOM 6086 C CA . ASP B 1 241 ? -9.242 -13.789 0.811 1 88.31 241 ASP B CA 1
ATOM 6087 C C . ASP B 1 241 ? -10.398 -12.836 1.106 1 88.31 241 ASP B C 1
ATOM 6089 O O . ASP B 1 241 ? -10.953 -12.227 0.192 1 88.31 241 ASP B O 1
ATOM 6093 N N . LYS B 1 242 ? -10.727 -12.773 2.324 1 84.44 242 LYS B N 1
ATOM 6094 C CA . LYS B 1 242 ? -11.852 -11.953 2.764 1 84.44 242 LYS B CA 1
ATOM 6095 C C . LYS B 1 242 ? -11.648 -10.492 2.391 1 84.44 242 LYS B C 1
ATOM 6097 O O . LYS B 1 242 ? -12.586 -9.82 1.939 1 84.44 242 LYS B O 1
ATOM 6102 N N . LEU B 1 243 ? -10.477 -10.047 2.525 1 85.62 243 LEU B N 1
ATOM 6103 C CA . LEU B 1 243 ? -10.148 -8.641 2.305 1 85.62 243 LEU B CA 1
ATOM 6104 C C . LEU B 1 243 ? -10.414 -8.242 0.86 1 85.62 243 LEU B C 1
ATOM 6106 O O . LEU B 1 243 ? -10.875 -7.129 0.597 1 85.62 243 LEU B O 1
ATOM 6110 N N . ASN B 1 244 ? -10.125 -9.109 -0.034 1 91.19 244 ASN B N 1
ATOM 6111 C CA . ASN B 1 244 ? -10.172 -8.766 -1.45 1 91.19 244 ASN B CA 1
ATOM 6112 C C . ASN B 1 244 ? -11.383 -9.391 -2.137 1 91.19 244 ASN B C 1
ATOM 6114 O O . ASN B 1 244 ? -11.578 -9.219 -3.342 1 91.19 244 ASN B O 1
ATOM 6118 N N . PHE B 1 245 ? -12.258 -10.062 -1.458 1 92.75 245 PHE B N 1
ATOM 6119 C CA . PHE B 1 245 ? -13.359 -10.812 -2.039 1 92.75 245 PHE B CA 1
ATOM 6120 C C . PHE B 1 245 ? -14.305 -9.891 -2.795 1 92.75 245 PHE B C 1
ATOM 6122 O O . PHE B 1 245 ? -14.609 -10.125 -3.969 1 92.75 245 PHE B O 1
ATOM 6129 N N . VAL B 1 246 ? -14.664 -8.828 -2.094 1 92.31 246 VAL B N 1
ATOM 6130 C CA . VAL B 1 246 ? -15.633 -7.906 -2.676 1 92.31 246 VAL B CA 1
ATOM 6131 C C . VAL B 1 246 ? -15.031 -7.227 -3.902 1 92.31 246 VAL B C 1
ATOM 6133 O O . VAL B 1 246 ? -15.695 -7.082 -4.93 1 92.31 246 VAL B O 1
ATOM 6136 N N . SER B 1 247 ? -13.797 -6.832 -3.768 1 95 247 SER B N 1
ATOM 6137 C CA . SER B 1 247 ? -13.109 -6.148 -4.863 1 95 247 SER B CA 1
ATOM 6138 C C . SER B 1 247 ? -12.938 -7.074 -6.062 1 95 247 SER B C 1
ATOM 6140 O O . SER B 1 247 ? -13.148 -6.664 -7.207 1 95 247 SER B O 1
ATOM 6142 N N . MET B 1 248 ? -12.523 -8.305 -5.789 1 96.62 248 MET B N 1
ATOM 6143 C CA . MET B 1 248 ? -12.344 -9.305 -6.84 1 96.62 248 MET B CA 1
ATOM 6144 C C . MET B 1 248 ? -13.664 -9.586 -7.555 1 96.62 248 MET B C 1
ATOM 6146 O O . MET B 1 248 ? -13.711 -9.617 -8.789 1 96.62 248 MET B O 1
ATOM 6150 N N . ARG B 1 249 ? -14.688 -9.773 -6.793 1 95.81 249 ARG B N 1
ATOM 6151 C CA . ARG B 1 249 ? -16.016 -10 -7.344 1 95.81 249 ARG B CA 1
ATOM 6152 C C . ARG B 1 249 ? -16.469 -8.828 -8.203 1 95.81 249 ARG B C 1
ATOM 6154 O O . ARG B 1 249 ? -16.953 -9.016 -9.32 1 95.81 249 ARG B O 1
ATOM 6161 N N . MET B 1 250 ? -16.312 -7.605 -7.68 1 96.31 250 MET B N 1
ATOM 6162 C CA . MET B 1 250 ? -16.719 -6.395 -8.383 1 96.31 250 MET B CA 1
ATOM 6163 C C . MET B 1 250 ? -16.016 -6.289 -9.734 1 96.31 250 MET B C 1
ATOM 6165 O O . MET B 1 250 ? -16.641 -5.969 -10.742 1 96.31 250 MET B O 1
ATOM 6169 N N . TRP B 1 251 ? -14.742 -6.559 -9.789 1 97.88 251 TRP B N 1
ATOM 6170 C CA . TRP B 1 251 ? -13.984 -6.434 -11.023 1 97.88 251 TRP B CA 1
ATOM 6171 C C . TRP B 1 251 ? -14.586 -7.301 -12.125 1 97.88 251 TRP B C 1
ATOM 6173 O O . TRP B 1 251 ? -14.82 -6.824 -13.234 1 97.88 251 TRP B O 1
ATOM 6183 N N . PHE B 1 252 ? -14.859 -8.539 -11.812 1 98.06 252 PHE B N 1
ATOM 6184 C CA . PHE B 1 252 ? -15.258 -9.469 -12.859 1 98.06 252 PHE B CA 1
ATOM 6185 C C . PHE B 1 252 ? -16.75 -9.336 -13.164 1 98.06 252 PHE B C 1
ATOM 6187 O O . PHE B 1 252 ? -17.219 -9.797 -14.203 1 98.06 252 PHE B O 1
ATOM 6194 N N . LEU B 1 253 ? -17.5 -8.75 -12.219 1 96.81 253 LEU B N 1
ATOM 6195 C CA . LEU B 1 253 ? -18.891 -8.422 -12.523 1 96.81 253 LEU B CA 1
ATOM 6196 C C . LEU B 1 253 ? -18.969 -7.301 -13.555 1 96.81 253 LEU B C 1
ATOM 6198 O O . LEU B 1 253 ? -19.812 -7.336 -14.453 1 96.81 253 LEU B O 1
ATOM 6202 N N . VAL B 1 254 ? -18.031 -6.34 -13.461 1 96.38 254 VAL B N 1
ATOM 6203 C CA . VAL B 1 254 ? -18.094 -5.176 -14.344 1 96.38 254 VAL B CA 1
ATOM 6204 C C . VAL B 1 254 ? -17.219 -5.398 -15.57 1 96.38 254 VAL B C 1
ATOM 6206 O O . VAL B 1 254 ? -17.359 -4.707 -16.578 1 96.38 254 VAL B O 1
ATOM 6209 N N . ASN B 1 255 ? -16.297 -6.34 -15.469 1 96.69 255 ASN B N 1
ATOM 6210 C CA . ASN B 1 255 ? -15.438 -6.734 -16.594 1 96.69 255 ASN B CA 1
ATOM 6211 C C . ASN B 1 255 ? -15.492 -8.242 -16.828 1 96.69 255 ASN B C 1
ATOM 6213 O O . ASN B 1 255 ? -14.5 -8.938 -16.641 1 96.69 255 ASN B O 1
ATOM 6217 N N . PRO B 1 256 ? -16.516 -8.734 -17.312 1 95.19 256 PRO B N 1
ATOM 6218 C CA . PRO B 1 256 ? -16.609 -10.18 -17.531 1 95.19 256 PRO B CA 1
ATOM 6219 C C . PRO B 1 256 ? -15.586 -10.695 -18.531 1 95.19 256 PRO B C 1
ATOM 6221 O O . PRO B 1 256 ? -15.281 -10.016 -19.516 1 95.19 256 PRO B O 1
ATOM 6224 N N . PRO B 1 257 ? -14.906 -11.906 -18.266 1 92.56 257 PRO B N 1
ATOM 6225 C CA . PRO B 1 257 ? -13.891 -12.477 -19.156 1 92.56 257 PRO B CA 1
ATOM 6226 C C . PRO B 1 257 ? -14.484 -13.047 -20.438 1 92.56 257 PRO B C 1
ATOM 6228 O O . PRO B 1 257 ? -14.477 -14.266 -20.641 1 92.56 257 PRO B O 1
ATOM 6231 N N . GLY B 1 258 ? -14.648 -12.391 -21.344 1 83.19 258 GLY B N 1
ATOM 6232 C CA . GLY B 1 258 ? -15.008 -12.828 -22.672 1 83.19 258 GLY B CA 1
ATOM 6233 C C . GLY B 1 258 ? -15.742 -14.148 -22.703 1 83.19 258 GLY B C 1
ATOM 6234 O O . GLY B 1 258 ? -15.266 -15.141 -22.141 1 83.19 258 GLY B O 1
ATOM 6235 N N . GLY B 1 259 ? -16.844 -14.461 -22.969 1 92.44 259 GLY B N 1
ATOM 6236 C CA . GLY B 1 259 ? -17.719 -15.609 -23.109 1 92.44 259 GLY B CA 1
ATOM 6237 C C . GLY B 1 259 ? -17.422 -16.703 -22.109 1 92.44 259 GLY B C 1
ATOM 6238 O O . GLY B 1 259 ? -18.172 -17.672 -21.969 1 92.44 259 GLY B O 1
ATOM 6239 N N . ALA B 1 260 ? -16.312 -16.609 -21.266 1 98 260 ALA B N 1
ATOM 6240 C CA . ALA B 1 260 ? -15.93 -17.641 -20.297 1 98 260 ALA B CA 1
ATOM 6241 C C . ALA B 1 260 ? -16.781 -17.547 -19.031 1 98 260 ALA B C 1
ATOM 6243 O O . ALA B 1 260 ? -17.422 -16.531 -18.781 1 98 260 ALA B O 1
ATOM 6244 N N . THR B 1 261 ? -16.844 -18.688 -18.328 1 98.56 261 THR B N 1
ATOM 6245 C CA . THR B 1 261 ? -17.516 -18.734 -17.031 1 98.56 261 THR B CA 1
ATOM 6246 C C . THR B 1 261 ? -16.531 -18.438 -15.906 1 98.56 261 THR B C 1
ATOM 6248 O O . THR B 1 261 ? -15.367 -18.828 -15.961 1 98.56 261 THR B O 1
ATOM 6251 N N . ILE B 1 262 ? -17.016 -17.688 -14.938 1 98.56 262 ILE B N 1
ATOM 6252 C CA . ILE B 1 262 ? -16.125 -17.359 -13.82 1 98.56 262 ILE B CA 1
ATOM 6253 C C . ILE B 1 262 ? -16.906 -17.438 -12.508 1 98.56 262 ILE B C 1
ATOM 6255 O O . ILE B 1 262 ? -18.109 -17.172 -12.469 1 98.56 262 ILE B O 1
ATOM 6259 N N . GLU B 1 263 ? -16.266 -17.891 -11.5 1 98.06 263 GLU B N 1
ATOM 6260 C CA . GLU B 1 263 ? -16.719 -17.781 -10.125 1 98.06 263 GLU B CA 1
ATOM 6261 C C . GLU B 1 263 ? -15.641 -17.203 -9.219 1 98.06 263 GLU B C 1
ATOM 6263 O O . GLU B 1 263 ? -14.445 -17.406 -9.453 1 98.06 263 GLU B O 1
ATOM 6268 N N . VAL B 1 264 ? -16.062 -16.391 -8.297 1 97.62 264 VAL B N 1
ATOM 6269 C CA . VAL B 1 264 ? -15.195 -15.836 -7.262 1 97.62 264 VAL B CA 1
ATOM 6270 C C . VAL B 1 264 ? -15.68 -16.281 -5.883 1 97.62 264 VAL B C 1
ATOM 6272 O O . VAL B 1 264 ? -16.844 -16.078 -5.531 1 97.62 264 VAL B O 1
ATOM 6275 N N . LYS B 1 265 ? -14.789 -16.922 -5.16 1 96.38 265 LYS B N 1
ATOM 6276 C CA . LYS B 1 265 ? -15.141 -17.391 -3.82 1 96.38 265 LYS B CA 1
ATOM 6277 C C . LYS B 1 265 ? -14.164 -16.828 -2.779 1 96.38 265 LYS B C 1
ATOM 6279 O O . LYS B 1 265 ? -13.008 -16.562 -3.09 1 96.38 265 LYS B O 1
ATOM 6284 N N . ASN B 1 266 ? -14.719 -16.672 -1.632 1 92.19 266 ASN B N 1
ATOM 6285 C CA . ASN B 1 266 ? -13.922 -16.328 -0.456 1 92.19 266 ASN B CA 1
ATOM 6286 C C . ASN B 1 266 ? -13.367 -17.578 0.231 1 92.19 266 ASN B C 1
ATOM 6288 O O . ASN B 1 266 ? -14.094 -18.547 0.454 1 92.19 266 ASN B O 1
ATOM 6292 N N . VAL B 1 267 ? -12.102 -17.531 0.504 1 92.25 267 VAL B N 1
ATOM 6293 C CA . VAL B 1 267 ? -11.469 -18.688 1.142 1 92.25 267 VAL B CA 1
ATOM 6294 C C . VAL B 1 267 ? -12.203 -19.031 2.436 1 92.25 267 VAL B C 1
ATOM 6296 O O . VAL B 1 267 ? -12.305 -20.203 2.807 1 92.25 267 VAL B O 1
ATOM 6299 N N . ASP B 1 268 ? -12.836 -18.047 3.072 1 85.75 268 ASP B N 1
ATOM 6300 C CA . ASP B 1 268 ? -13.523 -18.25 4.34 1 85.75 268 ASP B CA 1
ATOM 6301 C C . ASP B 1 268 ? -14.82 -19.047 4.141 1 85.75 268 ASP B C 1
ATOM 6303 O O . ASP B 1 268 ? -15.398 -19.547 5.105 1 85.75 268 ASP B O 1
ATOM 6307 N N . ALA B 1 269 ? -15.227 -19.094 2.973 1 89 269 ALA B N 1
ATOM 6308 C CA . ALA B 1 269 ? -16.438 -19.844 2.686 1 89 269 ALA B CA 1
ATOM 6309 C C . ALA B 1 269 ? -16.203 -21.344 2.842 1 89 269 ALA B C 1
ATOM 6311 O O . ALA B 1 269 ? -17.156 -22.109 2.98 1 89 269 ALA B O 1
ATOM 6312 N N . PHE B 1 270 ? -14.977 -21.766 2.734 1 92.75 270 PHE B N 1
ATOM 6313 C CA . PHE B 1 270 ? -14.641 -23.172 2.924 1 92.75 270 PHE B CA 1
ATOM 6314 C C . PHE B 1 270 ? -14.531 -23.516 4.406 1 92.75 270 PHE B C 1
ATOM 6316 O O . PHE B 1 270 ? -13.43 -23.578 4.953 1 92.75 270 PHE B O 1
ATOM 6323 N N . THR B 1 271 ? -15.578 -23.828 5.02 1 89.38 271 THR B N 1
ATOM 6324 C CA . THR B 1 271 ? -15.672 -23.984 6.465 1 89.38 271 THR B CA 1
ATOM 6325 C C . THR B 1 271 ? -14.883 -25.203 6.93 1 89.38 271 THR B C 1
ATOM 6327 O O . THR B 1 271 ? -14.453 -25.281 8.086 1 89.38 271 THR B O 1
ATOM 6330 N N . TRP B 1 272 ? -14.742 -26.125 6.07 1 89.5 272 TRP B N 1
ATOM 6331 C CA . TRP B 1 272 ? -13.992 -27.328 6.414 1 89.5 272 TRP B CA 1
ATOM 6332 C C . TRP B 1 272 ? -12.508 -27.016 6.562 1 89.5 272 TRP B C 1
ATOM 6334 O O . TRP B 1 272 ? -11.75 -27.828 7.105 1 89.5 272 TRP B O 1
ATOM 6344 N N . LEU B 1 273 ? -12.117 -25.906 6.027 1 87.75 273 LEU B N 1
ATOM 6345 C CA . LEU B 1 273 ? -10.734 -25.453 6.148 1 87.75 273 LEU B CA 1
ATOM 6346 C C . LEU B 1 273 ? -10.469 -24.875 7.535 1 87.75 273 LEU B C 1
ATOM 6348 O O . LEU B 1 273 ? -10.469 -23.656 7.719 1 87.75 273 LEU B O 1
ATOM 6352 N N . ASN B 1 274 ? -10.25 -25.688 8.477 1 84.94 274 ASN B N 1
ATOM 6353 C CA . ASN B 1 274 ? -10.031 -25.281 9.867 1 84.94 274 ASN B CA 1
ATOM 6354 C C . ASN B 1 274 ? -8.852 -26.031 10.484 1 84.94 274 ASN B C 1
ATOM 6356 O O . ASN B 1 274 ? -8.258 -26.906 9.852 1 84.94 274 ASN B O 1
ATOM 6360 N N . SER B 1 275 ? -8.531 -25.703 11.711 1 81.88 275 SER B N 1
ATOM 6361 C CA . SER B 1 275 ? -7.328 -26.203 12.367 1 81.88 275 SER B CA 1
ATOM 6362 C C . SER B 1 275 ? -7.434 -27.688 12.664 1 81.88 275 SER B C 1
ATOM 6364 O O . SER B 1 275 ? -6.418 -28.375 12.789 1 81.88 275 SER B O 1
ATOM 6366 N N . SER B 1 276 ? -8.602 -28.203 12.797 1 82.56 276 SER B N 1
ATOM 6367 C CA . SER B 1 276 ? -8.773 -29.625 13.07 1 82.56 276 SER B CA 1
ATOM 6368 C C . SER B 1 276 ? -8.469 -30.469 11.836 1 82.56 276 SER B C 1
ATOM 6370 O O . SER B 1 276 ? -7.957 -31.578 11.953 1 82.56 276 SER B O 1
ATOM 6372 N N . TYR B 1 277 ? -8.703 -29.922 10.703 1 86.81 277 TYR B N 1
ATOM 6373 C CA . TYR B 1 277 ? -8.531 -30.656 9.453 1 86.81 277 TYR B CA 1
ATOM 6374 C C . TYR B 1 277 ? -7.199 -30.312 8.805 1 86.81 277 TYR B C 1
ATOM 6376 O O . TYR B 1 277 ? -6.562 -31.172 8.18 1 86.81 277 TYR B O 1
ATOM 6384 N N . CYS B 1 278 ? -6.816 -29.078 8.875 1 86.12 278 CYS B N 1
ATOM 6385 C CA . CYS B 1 278 ? -5.656 -28.578 8.148 1 86.12 278 CYS B CA 1
ATOM 6386 C C . CYS B 1 278 ? -4.484 -28.344 9.094 1 86.12 278 CYS B C 1
ATOM 6388 O O . CYS B 1 278 ? -4.445 -27.328 9.797 1 86.12 278 CYS B O 1
ATOM 6390 N N . PRO B 1 279 ? -3.465 -29.109 8.984 1 84.81 279 PRO B N 1
ATOM 6391 C CA . PRO B 1 279 ? -2.328 -28.984 9.898 1 84.81 279 PRO B CA 1
ATOM 6392 C C . PRO B 1 279 ? -1.636 -27.641 9.797 1 84.81 279 PRO B C 1
ATOM 6394 O O . PRO B 1 279 ? -1.183 -27.094 10.812 1 84.81 279 PRO B O 1
ATOM 6397 N N . VAL B 1 280 ? -1.577 -27.156 8.57 1 82.75 280 VAL B N 1
ATOM 6398 C CA . VAL B 1 280 ? -0.858 -25.906 8.391 1 82.75 280 VAL B CA 1
ATOM 6399 C C . VAL B 1 280 ? -1.573 -24.781 9.141 1 82.75 280 VAL B C 1
ATOM 6401 O O . VAL B 1 280 ? -0.929 -23.875 9.68 1 82.75 280 VAL B O 1
ATOM 6404 N N . LEU B 1 281 ? -2.881 -24.781 9.102 1 79.75 281 LEU B N 1
ATOM 6405 C CA . LEU B 1 281 ? -3.65 -23.781 9.828 1 79.75 281 LEU B CA 1
ATOM 6406 C C . LEU B 1 281 ? -3.395 -23.875 11.328 1 79.75 281 LEU B C 1
ATOM 6408 O O . LEU B 1 281 ? -3.312 -22.859 12.023 1 79.75 281 LEU B O 1
ATOM 6412 N N . ARG B 1 282 ? -3.295 -25.031 11.773 1 79.56 282 ARG B N 1
ATOM 6413 C CA . ARG B 1 282 ? -2.959 -25.25 13.18 1 79.56 282 ARG B CA 1
ATOM 6414 C C . ARG B 1 282 ? -1.596 -24.656 13.508 1 79.56 282 ARG B C 1
ATOM 6416 O O . ARG B 1 282 ? -1.422 -24.031 14.562 1 79.56 282 ARG B O 1
ATOM 6423 N N . GLN B 1 283 ? -0.729 -24.797 12.648 1 77.56 283 GLN B N 1
ATOM 6424 C CA . GLN B 1 283 ? 0.629 -24.297 12.836 1 77.56 283 GLN B CA 1
ATOM 6425 C C . GLN B 1 283 ? 0.665 -22.766 12.789 1 77.56 283 GLN B C 1
ATOM 6427 O O . GLN B 1 283 ? 1.405 -22.141 13.547 1 77.56 283 GLN B O 1
ATOM 6432 N N . LEU B 1 284 ? -0.102 -22.203 11.859 1 72.19 284 LEU B N 1
ATOM 6433 C CA . LEU B 1 284 ? -0.12 -20.766 11.68 1 72.19 284 LEU B CA 1
ATOM 6434 C C . LEU B 1 284 ? -0.744 -20.062 12.891 1 72.19 284 LEU B C 1
ATOM 6436 O O . LEU B 1 284 ? -0.444 -18.906 13.164 1 72.19 284 LEU B O 1
ATOM 6440 N N . GLU B 1 285 ? -1.625 -20.672 13.555 1 67.88 285 GLU B N 1
ATOM 6441 C CA . GLU B 1 285 ? -2.283 -20.125 14.734 1 67.88 285 GLU B CA 1
ATOM 6442 C C . GLU B 1 285 ? -1.371 -20.188 15.953 1 67.88 285 GLU B C 1
ATOM 6444 O O . GLU B 1 285 ? -1.606 -19.5 16.953 1 67.88 285 GLU B O 1
ATOM 6449 N N . SER B 1 286 ? -0.32 -20.844 15.75 1 66.19 286 SER B N 1
ATOM 6450 C CA . SER B 1 286 ? 0.575 -20.969 16.891 1 66.19 286 SER B CA 1
ATOM 6451 C C . SER B 1 286 ? 1.401 -19.703 17.109 1 66.19 286 SER B C 1
ATOM 6453 O O . SER B 1 286 ? 1.752 -19.031 16.141 1 66.19 286 SER B O 1
ATOM 6455 N N . ALA B 1 287 ? 1.493 -19.172 18.312 1 57.62 287 ALA B N 1
ATOM 6456 C CA . ALA B 1 287 ? 2.287 -18 18.688 1 57.62 287 ALA B CA 1
ATOM 6457 C C . ALA B 1 287 ? 3.688 -18.078 18.078 1 57.62 287 ALA B C 1
ATOM 6459 O O . ALA B 1 287 ? 4.242 -17.062 17.656 1 57.62 287 ALA B O 1
ATOM 6460 N N . ARG B 1 288 ? 4.184 -19.172 18.031 1 57.56 288 ARG B N 1
ATOM 6461 C CA . ARG B 1 288 ? 5.539 -19.375 17.516 1 57.56 288 ARG B CA 1
ATOM 6462 C C . ARG B 1 288 ? 5.641 -18.969 16.047 1 57.56 288 ARG B C 1
ATOM 6464 O O . ARG B 1 288 ? 6.625 -18.344 15.648 1 57.56 288 ARG B O 1
ATOM 6471 N N . MET B 1 289 ? 4.66 -19.312 15.344 1 60.03 289 MET B N 1
ATOM 6472 C CA . MET B 1 289 ? 4.68 -18.984 13.922 1 60.03 289 MET B CA 1
ATOM 6473 C C . MET B 1 289 ? 4.516 -17.484 13.711 1 60.03 289 MET B C 1
ATOM 6475 O O . MET B 1 289 ? 5.176 -16.891 12.852 1 60.03 289 MET B O 1
ATOM 6479 N N . ARG B 1 290 ? 3.697 -16.922 14.469 1 61.44 290 ARG B N 1
ATOM 6480 C CA . ARG B 1 290 ? 3.504 -15.484 14.367 1 61.44 290 ARG B CA 1
ATOM 6481 C C . ARG B 1 290 ? 4.797 -14.734 14.68 1 61.44 290 ARG B C 1
ATOM 6483 O O . ARG B 1 290 ? 5.148 -13.773 13.992 1 61.44 290 ARG B O 1
ATOM 6490 N N . ASP B 1 291 ? 5.391 -15.219 15.719 1 59.94 291 ASP B N 1
ATOM 6491 C CA . ASP B 1 291 ? 6.668 -14.625 16.094 1 59.94 291 ASP B CA 1
ATOM 6492 C C . ASP B 1 291 ? 7.699 -14.766 14.984 1 59.94 291 ASP B C 1
ATOM 6494 O O . ASP B 1 291 ? 8.469 -13.844 14.711 1 59.94 291 ASP B O 1
ATOM 6498 N N . TYR B 1 292 ? 7.695 -15.906 14.453 1 57.69 292 TYR B N 1
ATOM 6499 C CA . TYR B 1 292 ? 8.648 -16.188 13.383 1 57.69 292 TYR B CA 1
ATOM 6500 C C . TYR B 1 292 ? 8.453 -15.25 12.203 1 57.69 292 TYR B C 1
ATOM 6502 O O . TYR B 1 292 ? 9.422 -14.711 11.664 1 57.69 292 TYR B O 1
ATOM 6510 N N . TYR B 1 293 ? 7.324 -15.016 11.852 1 59.19 293 TYR B N 1
ATOM 6511 C CA . TYR B 1 293 ? 7.055 -14.266 10.633 1 59.19 293 TYR B CA 1
ATOM 6512 C C . TYR B 1 293 ? 7.027 -12.766 10.906 1 59.19 293 TYR B C 1
ATOM 6514 O O . TYR B 1 293 ? 7.379 -11.961 10.039 1 59.19 293 TYR B O 1
ATOM 6522 N N . PHE B 1 294 ? 6.609 -12.336 12.125 1 56.34 294 PHE B N 1
ATOM 6523 C CA . PHE B 1 294 ? 6.363 -10.914 12.328 1 56.34 294 PHE B CA 1
ATOM 6524 C C . PHE B 1 294 ? 7.426 -10.297 13.227 1 56.34 294 PHE B C 1
ATOM 6526 O O . PHE B 1 294 ? 7.625 -9.086 13.227 1 56.34 294 PHE B O 1
ATOM 6533 N N . HIS B 1 295 ? 8 -10.891 14.266 1 50.12 295 HIS B N 1
ATOM 6534 C CA . HIS B 1 295 ? 8.891 -10.273 15.242 1 50.12 295 HIS B CA 1
ATOM 6535 C C . HIS B 1 295 ? 10.344 -10.68 15 1 50.12 295 HIS B C 1
ATOM 6537 O O . HIS B 1 295 ? 11.211 -10.445 15.852 1 50.12 295 HIS B O 1
ATOM 6543 N N . ALA B 1 296 ? 10.633 -11.164 14.039 1 44.78 296 ALA B N 1
ATOM 6544 C CA . ALA B 1 296 ? 12.031 -11.586 14 1 44.78 296 ALA B CA 1
ATOM 6545 C C . ALA B 1 296 ? 12.969 -10.383 14.109 1 44.78 296 ALA B C 1
ATOM 6547 O O . ALA B 1 296 ? 13.555 -9.961 13.109 1 44.78 296 ALA B O 1
ATOM 6548 N N . HIS B 1 297 ? 12.75 -9.211 14.625 1 39.09 297 HIS B N 1
ATOM 6549 C CA . HIS B 1 297 ? 13.828 -8.281 14.93 1 39.09 297 HIS B CA 1
ATOM 6550 C C . HIS B 1 297 ? 14.93 -8.953 15.742 1 39.09 297 HIS B C 1
ATOM 6552 O O . HIS B 1 297 ? 15.883 -8.297 16.172 1 39.09 297 HIS B O 1
ATOM 6558 N N . GLN B 1 298 ? 14.688 -9.82 16.672 1 35.06 298 GLN B N 1
ATOM 6559 C CA . GLN B 1 298 ? 15.906 -9.836 17.469 1 35.06 298 GLN B CA 1
ATOM 6560 C C . GLN B 1 298 ? 17.156 -9.93 16.594 1 35.06 298 GLN B C 1
ATOM 6562 O O . GLN B 1 298 ? 17.203 -10.742 15.664 1 35.06 298 GLN B O 1
ATOM 6567 N N . ALA B 1 299 ? 18.062 -8.906 16.75 1 33.84 299 ALA B N 1
ATOM 6568 C CA . ALA B 1 299 ? 19.453 -8.555 16.422 1 33.84 299 ALA B CA 1
ATOM 6569 C C . ALA B 1 299 ? 20.328 -9.789 16.375 1 33.84 299 ALA B C 1
ATOM 6571 O O . ALA B 1 299 ? 21.234 -9.953 17.203 1 33.84 299 ALA B O 1
ATOM 6572 N N . SER B 1 300 ? 20.156 -11.031 16.594 1 32.75 300 SER B N 1
ATOM 6573 C CA . SER B 1 300 ? 21.562 -11.422 16.672 1 32.75 300 SER B CA 1
ATOM 6574 C C . SER B 1 300 ? 22.375 -10.805 15.531 1 32.75 300 SER B C 1
ATOM 6576 O O . SER B 1 300 ? 21.812 -10.18 14.633 1 32.75 300 SER B O 1
ATOM 6578 N N . SER B 1 301 ? 23.562 -11.617 15.062 1 31.62 301 SER B N 1
ATOM 6579 C CA . SER B 1 301 ? 24.812 -11.305 14.383 1 31.62 301 SER B CA 1
ATOM 6580 C C . SER B 1 301 ? 24.562 -10.68 13.016 1 31.62 301 SER B C 1
ATOM 6582 O O . SER B 1 301 ? 23.547 -10.969 12.367 1 31.62 301 SER B O 1
ATOM 6584 N N . THR B 1 302 ? 25.281 -9.5 12.5 1 34.78 302 THR B N 1
ATOM 6585 C CA . THR B 1 302 ? 25.812 -8.766 11.352 1 34.78 302 THR B CA 1
ATOM 6586 C C . THR B 1 302 ? 25.703 -9.594 10.078 1 34.78 302 THR B C 1
ATOM 6588 O O . THR B 1 302 ? 25.547 -9.047 8.984 1 34.78 302 THR B O 1
ATOM 6591 N N . THR B 1 303 ? 26.438 -10.797 10.008 1 33.03 303 THR B N 1
ATOM 6592 C CA . THR B 1 303 ? 26.875 -11.516 8.812 1 33.03 303 THR B CA 1
ATOM 6593 C C . THR B 1 303 ? 25.688 -12.125 8.078 1 33.03 303 THR B C 1
ATOM 6595 O O . THR B 1 303 ? 25.672 -12.156 6.848 1 33.03 303 THR B O 1
ATOM 6598 N N . SER B 1 304 ? 24.984 -13.211 8.602 1 34.66 304 SER B N 1
ATOM 6599 C CA . SER B 1 304 ? 24.156 -14.18 7.898 1 34.66 304 SER B CA 1
ATOM 6600 C C . SER B 1 304 ? 22.734 -13.664 7.723 1 34.66 304 SER B C 1
ATOM 6602 O O . SER B 1 304 ? 21.875 -14.359 7.168 1 34.66 304 SER B O 1
ATOM 6604 N N . GLY B 1 305 ? 22.203 -12.531 8.172 1 35.66 305 GLY B N 1
ATOM 6605 C CA . GLY B 1 305 ? 20.844 -12.102 8.492 1 35.66 305 GLY B CA 1
ATOM 6606 C C . GLY B 1 305 ? 20.109 -11.516 7.297 1 35.66 305 GLY B C 1
ATOM 6607 O O . GLY B 1 305 ? 18.953 -11.094 7.418 1 35.66 305 GLY B O 1
ATOM 6608 N N . ALA B 1 306 ? 20.734 -10.938 6.453 1 39.5 306 ALA B N 1
ATOM 6609 C CA . ALA B 1 306 ? 20.094 -10.375 5.27 1 39.5 306 ALA B CA 1
ATOM 6610 C C . ALA B 1 306 ? 19.281 -11.43 4.527 1 39.5 306 ALA B C 1
ATOM 6612 O O . ALA B 1 306 ? 18.25 -11.117 3.924 1 39.5 306 ALA B O 1
ATOM 6613 N N . ASP B 1 307 ? 19.875 -12.641 4.422 1 37.47 307 ASP B N 1
ATOM 6614 C CA . ASP B 1 307 ? 19.297 -13.703 3.598 1 37.47 307 ASP B CA 1
ATOM 6615 C C . ASP B 1 307 ? 17.906 -14.07 4.082 1 37.47 307 ASP B C 1
ATOM 6617 O O . ASP B 1 307 ? 17.078 -14.547 3.305 1 37.47 307 ASP B O 1
ATOM 6621 N N . ASN B 1 308 ? 17.594 -13.914 5.43 1 39.59 308 ASN B N 1
ATOM 6622 C CA . ASN B 1 308 ? 16.344 -14.445 5.957 1 39.59 308 ASN B CA 1
ATOM 6623 C C . ASN B 1 308 ? 15.188 -13.469 5.75 1 39.59 308 ASN B C 1
ATOM 6625 O O . ASN B 1 308 ? 14.039 -13.766 6.105 1 39.59 308 ASN B O 1
ATOM 6629 N N . LEU B 1 309 ? 15.516 -12.336 5.414 1 41.31 309 LEU B N 1
ATOM 6630 C CA . LEU B 1 309 ? 14.484 -11.305 5.328 1 41.31 309 LEU B CA 1
ATOM 6631 C C . LEU B 1 309 ? 13.492 -11.609 4.211 1 41.31 309 LEU B C 1
ATOM 6633 O O . LEU B 1 309 ? 12.305 -11.297 4.328 1 41.31 309 LEU B O 1
ATOM 6637 N N . LYS B 1 310 ? 14.008 -12.148 3.125 1 41.97 310 LYS B N 1
ATOM 6638 C CA . LYS B 1 310 ? 13.125 -12.453 2.002 1 41.97 310 LYS B CA 1
ATOM 6639 C C . LYS B 1 310 ? 11.969 -13.344 2.441 1 41.97 310 LYS B C 1
ATOM 6641 O O . LYS B 1 310 ? 10.859 -13.234 1.917 1 41.97 310 LYS B O 1
ATOM 6646 N N . TYR B 1 311 ? 12.336 -14.234 3.447 1 39.75 311 TYR B N 1
ATOM 6647 C CA . TYR B 1 311 ? 11.414 -15.32 3.762 1 39.75 311 TYR B CA 1
ATOM 6648 C C . TYR B 1 311 ? 10.367 -14.867 4.773 1 39.75 311 TYR B C 1
ATOM 6650 O O . TYR B 1 311 ? 9.469 -15.633 5.133 1 39.75 311 TYR B O 1
ATOM 6658 N N . ARG B 1 312 ? 10.445 -13.617 5.145 1 46.81 312 ARG B N 1
ATOM 6659 C CA . ARG B 1 312 ? 9.484 -13.25 6.176 1 46.81 312 ARG B CA 1
ATOM 6660 C C . ARG B 1 312 ? 8.352 -12.414 5.594 1 46.81 312 ARG B C 1
ATOM 6662 O O . ARG B 1 312 ? 7.879 -11.469 6.227 1 46.81 312 ARG B O 1
ATOM 6669 N N . ASN B 1 313 ? 8.094 -12.789 4.367 1 53.41 313 ASN B N 1
ATOM 6670 C CA . ASN B 1 313 ? 6.938 -12.164 3.732 1 53.41 313 ASN B CA 1
ATOM 6671 C C . ASN B 1 313 ? 5.633 -12.82 4.188 1 53.41 313 ASN B C 1
ATOM 6673 O O . ASN B 1 313 ? 5.418 -14.008 3.965 1 53.41 313 ASN B O 1
ATOM 6677 N N . PRO B 1 314 ? 4.848 -12.125 4.953 1 54.19 314 PRO B N 1
ATOM 6678 C CA . PRO B 1 314 ? 3.578 -12.68 5.43 1 54.19 314 PRO B CA 1
ATOM 6679 C C . PRO B 1 314 ? 2.742 -13.289 4.309 1 54.19 314 PRO B C 1
ATOM 6681 O O . PRO B 1 314 ? 1.844 -14.094 4.57 1 54.19 314 PRO B O 1
ATOM 6684 N N . LYS B 1 315 ? 3.105 -12.938 3.102 1 54.31 315 LYS B N 1
ATOM 6685 C CA . LYS B 1 315 ? 2.359 -13.539 1.997 1 54.31 315 LYS B CA 1
ATOM 6686 C C . LYS B 1 315 ? 2.408 -15.062 2.059 1 54.31 315 LYS B C 1
ATOM 6688 O O . LYS B 1 315 ? 1.448 -15.734 1.678 1 54.31 315 LYS B O 1
ATOM 6693 N N . TYR B 1 316 ? 3.445 -15.531 2.631 1 51.19 316 TYR B N 1
ATOM 6694 C CA . TYR B 1 316 ? 3.645 -16.969 2.652 1 51.19 316 TYR B CA 1
ATOM 6695 C C . TYR B 1 316 ? 2.822 -17.625 3.758 1 51.19 316 TYR B C 1
ATOM 6697 O O . TYR B 1 316 ? 2.635 -18.844 3.768 1 51.19 316 TYR B O 1
ATOM 6705 N N . LEU B 1 317 ? 2.26 -16.734 4.531 1 56.94 317 LEU B N 1
ATOM 6706 C CA . LEU B 1 317 ? 1.409 -17.234 5.605 1 56.94 317 LEU B CA 1
ATOM 6707 C C . LEU B 1 317 ? -0.051 -17.281 5.168 1 56.94 317 LEU B C 1
ATOM 6709 O O . LEU B 1 317 ? -0.914 -17.75 5.91 1 56.94 317 LEU B O 1
ATOM 6713 N N . SER B 1 318 ? -0.112 -17.062 3.92 1 67.31 318 SER B N 1
ATOM 6714 C CA . SER B 1 318 ? -1.501 -16.938 3.488 1 67.31 318 SER B CA 1
ATOM 6715 C C . SER B 1 318 ? -2.109 -18.312 3.203 1 67.31 318 SER B C 1
ATOM 6717 O O . SER B 1 318 ? -1.466 -19.172 2.588 1 67.31 318 SER B O 1
ATOM 6719 N N . MET B 1 319 ? -3.252 -18.594 3.809 1 77 319 MET B N 1
ATOM 6720 C CA . MET B 1 319 ? -4.051 -19.781 3.521 1 77 319 MET B CA 1
ATOM 6721 C C . MET B 1 319 ? -4.309 -19.922 2.023 1 77 319 MET B C 1
ATOM 6723 O O . MET B 1 319 ? -4.422 -21.031 1.506 1 77 319 MET B O 1
ATOM 6727 N N . LEU B 1 320 ? -4.227 -18.891 1.394 1 85.31 320 LEU B N 1
ATOM 6728 C CA . LEU B 1 320 ? -4.488 -18.922 -0.041 1 85.31 320 LEU B CA 1
ATOM 6729 C C . LEU B 1 320 ? -3.42 -19.719 -0.775 1 85.31 320 LEU B C 1
ATOM 6731 O O . LEU B 1 320 ? -3.721 -20.422 -1.74 1 85.31 320 LEU B O 1
ATOM 6735 N N . ASN B 1 321 ? -2.242 -19.641 -0.26 1 84.06 321 ASN B N 1
ATOM 6736 C CA . ASN B 1 321 ? -1.143 -20.344 -0.913 1 84.06 321 ASN B CA 1
ATOM 6737 C C . ASN B 1 321 ? -1.212 -21.859 -0.664 1 84.06 321 ASN B C 1
ATOM 6739 O O . ASN B 1 321 ? -0.772 -22.641 -1.498 1 84.06 321 ASN B O 1
ATOM 6743 N N . HIS B 1 322 ? -1.767 -22.266 0.428 1 88.56 322 HIS B N 1
ATOM 6744 C CA . HIS B 1 322 ? -1.841 -23.672 0.784 1 88.56 322 HIS B CA 1
ATOM 6745 C C . HIS B 1 322 ? -3.104 -24.312 0.224 1 88.56 322 HIS B C 1
ATOM 6747 O O . HIS B 1 322 ? -3.203 -25.547 0.158 1 88.56 322 HIS B O 1
ATOM 6753 N N . LEU B 1 323 ? -4.035 -23.516 -0.139 1 93.31 323 LEU B N 1
ATOM 6754 C CA . LEU B 1 323 ? -5.324 -24.031 -0.599 1 93.31 323 LEU B CA 1
ATOM 6755 C C . LEU B 1 323 ? -5.152 -24.906 -1.836 1 93.31 323 LEU B C 1
ATOM 6757 O O . LEU B 1 323 ? -5.988 -25.766 -2.111 1 93.31 323 LEU B O 1
ATOM 6761 N N . ARG B 1 324 ? -4.074 -24.781 -2.531 1 95 324 ARG B N 1
ATOM 6762 C CA . ARG B 1 324 ? -3.822 -25.547 -3.754 1 95 324 ARG B CA 1
ATOM 6763 C C . ARG B 1 324 ? -3.668 -27.031 -3.453 1 95 324 ARG B C 1
ATOM 6765 O O . ARG B 1 324 ? -3.807 -27.875 -4.348 1 95 324 ARG B O 1
ATOM 6772 N N . PHE B 1 325 ? -3.389 -27.375 -2.209 1 96.12 325 PHE B N 1
ATOM 6773 C CA . PHE B 1 325 ? -3.227 -28.781 -1.828 1 96.12 325 PHE B CA 1
ATOM 6774 C C . PHE B 1 325 ? -4.566 -29.391 -1.453 1 96.12 325 PHE B C 1
ATOM 6776 O O . PHE B 1 325 ? -4.625 -30.547 -1.025 1 96.12 325 PHE B O 1
ATOM 6783 N N . TYR B 1 326 ? -5.617 -28.625 -1.632 1 96.81 326 TYR B N 1
ATOM 6784 C CA . TYR B 1 326 ? -6.953 -29.094 -1.271 1 96.81 326 TYR B CA 1
ATOM 6785 C C . TYR B 1 326 ? -7.906 -28.969 -2.455 1 96.81 326 TYR B C 1
ATOM 6787 O O . TYR B 1 326 ? -9.117 -28.797 -2.271 1 96.81 326 TYR B O 1
ATOM 6795 N N . LEU B 1 327 ? -7.398 -29.031 -3.619 1 98.06 327 LEU B N 1
ATOM 6796 C CA . LEU B 1 327 ? -8.195 -28.828 -4.824 1 98.06 327 LEU B CA 1
ATOM 6797 C C . LEU B 1 327 ? -9.336 -29.844 -4.895 1 98.06 327 LEU B C 1
ATOM 6799 O O . LEU B 1 327 ? -10.461 -29.484 -5.25 1 98.06 327 LEU B O 1
ATOM 6803 N N . PRO B 1 328 ? -9.102 -31.156 -4.523 1 97.88 328 PRO B N 1
ATOM 6804 C CA . PRO B 1 328 ? -10.227 -32.094 -4.562 1 97.88 328 PRO B CA 1
ATOM 6805 C C . PRO B 1 328 ? -11.336 -31.719 -3.588 1 97.88 328 PRO B C 1
ATOM 6807 O O . PRO B 1 328 ? -12.516 -31.984 -3.852 1 97.88 328 PRO B O 1
ATOM 6810 N N . GLU B 1 329 ? -10.969 -31.141 -2.432 1 96.31 329 GLU B N 1
ATOM 6811 C CA . GLU B 1 329 ? -11.961 -30.688 -1.449 1 96.31 329 GLU B CA 1
ATOM 6812 C C . GLU B 1 329 ? -12.688 -29.453 -1.928 1 96.31 329 GLU B C 1
ATOM 6814 O O . GLU B 1 329 ? -13.898 -29.312 -1.716 1 96.31 329 GLU B O 1
ATOM 6819 N N . VAL B 1 330 ? -11.984 -28.562 -2.57 1 97.19 330 VAL B N 1
ATOM 6820 C CA . VAL B 1 330 ? -12.562 -27.312 -3.07 1 97.19 330 VAL B CA 1
ATOM 6821 C C . VAL B 1 330 ? -13.477 -27.609 -4.254 1 97.19 330 VAL B C 1
ATOM 6823 O O . VAL B 1 330 ? -14.547 -27.016 -4.383 1 97.19 330 VAL B O 1
ATOM 6826 N N . TYR B 1 331 ? -13.016 -28.609 -5.09 1 98.06 331 TYR B N 1
ATOM 6827 C CA . TYR B 1 331 ? -13.766 -28.969 -6.289 1 98.06 331 TYR B CA 1
ATOM 6828 C C . TYR B 1 331 ? -14.008 -30.469 -6.34 1 98.06 331 TYR B C 1
ATOM 6830 O O . TYR B 1 331 ? -13.453 -31.172 -7.195 1 98.06 331 TYR B O 1
ATOM 6838 N N . PRO B 1 332 ? -14.945 -30.938 -5.59 1 97.5 332 PRO B N 1
ATOM 6839 C CA . PRO B 1 332 ? -15.117 -32.406 -5.438 1 97.5 332 PRO B CA 1
ATOM 6840 C C . PRO B 1 332 ? -15.625 -33.062 -6.711 1 97.5 332 PRO B C 1
ATOM 6842 O O . PRO B 1 332 ? -15.391 -34.25 -6.914 1 97.5 332 PRO B O 1
ATOM 6845 N N . LYS B 1 333 ? -16.219 -32.344 -7.605 1 98.19 333 LYS B N 1
ATOM 6846 C CA . LYS B 1 333 ? -16.859 -32.969 -8.766 1 98.19 333 LYS B CA 1
ATOM 6847 C C . LYS B 1 333 ? -15.969 -32.844 -10.008 1 98.19 333 LYS B C 1
ATOM 6849 O O . LYS B 1 333 ? -16.25 -33.469 -11.031 1 98.19 333 LYS B O 1
ATOM 6854 N N . LEU B 1 334 ? -14.906 -32.125 -9.938 1 98.62 334 LEU B N 1
ATOM 6855 C CA . LEU B 1 334 ? -14.055 -31.938 -11.109 1 98.62 334 LEU B CA 1
ATOM 6856 C C . LEU B 1 334 ? -13.023 -33.062 -11.219 1 98.62 334 LEU B C 1
ATOM 6858 O O . LEU B 1 334 ? -12.562 -33.562 -10.211 1 98.62 334 LEU B O 1
ATOM 6862 N N . GLU B 1 335 ? -12.656 -33.344 -12.422 1 98.31 335 GLU B N 1
ATOM 6863 C CA . GLU B 1 335 ? -11.727 -34.438 -12.672 1 98.31 335 GLU B CA 1
ATOM 6864 C C . GLU B 1 335 ? -10.336 -33.906 -13.031 1 98.31 335 GLU B C 1
ATOM 6866 O O . GLU B 1 335 ? -9.328 -34.562 -12.781 1 98.31 335 GLU B O 1
ATOM 6871 N N . LYS B 1 336 ? -10.273 -32.875 -13.758 1 98.25 336 LYS B N 1
ATOM 6872 C CA . LYS B 1 336 ? -9.023 -32.219 -14.148 1 98.25 336 LYS B CA 1
ATOM 6873 C C . LYS B 1 336 ? -9.102 -30.703 -13.953 1 98.25 336 LYS B C 1
ATOM 6875 O O . LYS B 1 336 ? -10.172 -30.109 -14.109 1 98.25 336 LYS B O 1
ATOM 6880 N N . ILE B 1 337 ? -8.008 -30.125 -13.617 1 98.81 337 ILE B N 1
ATOM 6881 C CA . ILE B 1 337 ? -7.988 -28.688 -13.422 1 98.81 337 ILE B CA 1
ATOM 6882 C C . ILE B 1 337 ? -6.578 -28.156 -13.656 1 98.81 337 ILE B C 1
ATOM 6884 O O . ILE B 1 337 ? -5.594 -28.797 -13.289 1 98.81 337 ILE B O 1
ATOM 6888 N N . LEU B 1 338 ? -6.461 -27.078 -14.367 1 98.88 338 LEU B N 1
ATOM 6889 C CA . LEU B 1 338 ? -5.195 -26.375 -14.547 1 98.88 338 LEU B CA 1
ATOM 6890 C C . LEU B 1 338 ? -5.047 -25.266 -13.523 1 98.88 338 LEU B C 1
ATOM 6892 O O . LEU B 1 338 ? -5.844 -24.328 -13.5 1 98.88 338 LEU B O 1
ATOM 6896 N N . PHE B 1 339 ? -4.086 -25.359 -12.648 1 98.69 339 PHE B N 1
ATOM 6897 C CA . PHE B 1 339 ? -3.797 -24.328 -11.648 1 98.69 339 PHE B CA 1
ATOM 6898 C C . PHE B 1 339 ? -2.828 -23.297 -12.203 1 98.69 339 PHE B C 1
ATOM 6900 O O . PHE B 1 339 ? -1.769 -23.641 -12.727 1 98.69 339 PHE B O 1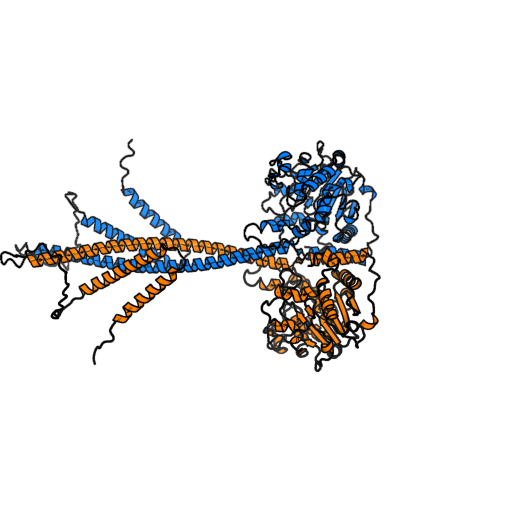
ATOM 6907 N N . LEU B 1 340 ? -3.189 -22.031 -12.086 1 98.69 340 LEU B N 1
ATOM 6908 C CA . LEU B 1 340 ? -2.361 -20.938 -12.57 1 98.69 340 LEU B CA 1
ATOM 6909 C C . LEU B 1 340 ? -2.094 -19.922 -11.461 1 98.69 340 LEU B C 1
ATOM 6911 O O . LEU B 1 340 ? -3.023 -19.469 -10.797 1 98.69 340 LEU B O 1
ATOM 6915 N N . ASP B 1 341 ? -0.809 -19.531 -11.25 1 97.06 341 ASP B N 1
ATOM 6916 C CA . ASP B 1 341 ? -0.476 -18.422 -10.359 1 97.06 341 ASP B CA 1
ATOM 6917 C C . ASP B 1 341 ? -0.92 -17.094 -10.953 1 97.06 341 ASP B C 1
ATOM 6919 O O . ASP B 1 341 ? -1.312 -17.016 -12.117 1 97.06 341 ASP B O 1
ATOM 6923 N N . ASP B 1 342 ? -0.869 -16.078 -10.133 1 96.81 342 ASP B N 1
ATOM 6924 C CA . ASP B 1 342 ? -1.401 -14.797 -10.594 1 96.81 342 ASP B CA 1
ATOM 6925 C C . ASP B 1 342 ? -0.311 -13.953 -11.242 1 96.81 342 ASP B C 1
ATOM 6927 O O . ASP B 1 342 ? -0.595 -12.898 -11.82 1 96.81 342 ASP B O 1
ATOM 6931 N N . ASP B 1 343 ? 0.964 -14.422 -11.219 1 96.81 343 ASP B N 1
ATOM 6932 C CA . ASP B 1 343 ? 2.055 -13.672 -11.828 1 96.81 343 ASP B CA 1
ATOM 6933 C C . ASP B 1 343 ? 2.521 -14.32 -13.125 1 96.81 343 ASP B C 1
ATOM 6935 O O . ASP B 1 343 ? 3.723 -14.469 -13.359 1 96.81 343 ASP B O 1
ATOM 6939 N N . ILE B 1 344 ? 1.587 -14.727 -13.883 1 98.44 344 ILE B N 1
ATOM 6940 C CA . ILE B 1 344 ? 1.886 -15.328 -15.18 1 98.44 344 ILE B CA 1
ATOM 6941 C C . ILE B 1 344 ? 1.09 -14.617 -16.266 1 98.44 344 ILE B C 1
ATOM 6943 O O . ILE B 1 344 ? 0.191 -13.828 -15.977 1 98.44 344 ILE B O 1
ATOM 6947 N N . VAL B 1 345 ? 1.52 -14.875 -17.516 1 98.69 345 VAL B N 1
ATOM 6948 C CA . VAL B 1 345 ? 0.8 -14.445 -18.719 1 98.69 345 VAL B CA 1
ATOM 6949 C C . VAL B 1 345 ? 0.645 -15.625 -19.672 1 98.69 345 VAL B C 1
ATOM 6951 O O . VAL B 1 345 ? 1.606 -16.359 -19.938 1 98.69 345 VAL B O 1
ATOM 6954 N N . VAL B 1 346 ? -0.564 -15.828 -20.156 1 98.81 346 VAL B N 1
ATOM 6955 C CA . VAL B 1 346 ? -0.84 -16.875 -21.141 1 98.81 346 VAL B CA 1
ATOM 6956 C C . VAL B 1 346 ? -0.694 -16.328 -22.547 1 98.81 346 VAL B C 1
ATOM 6958 O O . VAL B 1 346 ? -1.312 -15.312 -22.891 1 98.81 346 VAL B O 1
ATOM 6961 N N . GLN B 1 347 ? 0.112 -17.047 -23.344 1 98.5 347 GLN B N 1
ATOM 6962 C CA . GLN B 1 347 ? 0.429 -16.5 -24.656 1 98.5 347 GLN B CA 1
ATOM 6963 C C . GLN B 1 347 ? -0.139 -17.375 -25.766 1 98.5 347 GLN B C 1
ATOM 6965 O O . GLN B 1 347 ? -0.094 -17 -26.938 1 98.5 347 GLN B O 1
ATOM 6970 N N . LYS B 1 348 ? -0.65 -18.547 -25.391 1 98.25 348 LYS B N 1
ATOM 6971 C CA . LYS B 1 348 ? -1.208 -19.484 -26.359 1 98.25 348 LYS B CA 1
ATOM 6972 C C . LYS B 1 348 ? -2.441 -20.188 -25.797 1 98.25 348 LYS B C 1
ATOM 6974 O O . LYS B 1 348 ? -2.727 -20.094 -24.609 1 98.25 348 LYS B O 1
ATOM 6979 N N . ASP B 1 349 ? -3.123 -20.859 -26.766 1 98.56 349 ASP B N 1
ATOM 6980 C CA . ASP B 1 349 ? -4.234 -21.688 -26.328 1 98.56 349 ASP B CA 1
ATOM 6981 C C . ASP B 1 349 ? -3.738 -22.844 -25.469 1 98.56 349 ASP B C 1
ATOM 6983 O O . ASP B 1 349 ? -2.859 -23.609 -25.875 1 98.56 349 ASP B O 1
ATOM 6987 N N . LEU B 1 350 ? -4.328 -22.969 -24.266 1 98.56 350 LEU B N 1
ATOM 6988 C CA . LEU B 1 350 ? -3.826 -23.953 -23.312 1 98.56 350 LEU B CA 1
ATOM 6989 C C . LEU B 1 350 ? -4.641 -25.234 -23.391 1 98.56 350 LEU B C 1
ATOM 6991 O O . LEU B 1 350 ? -4.312 -26.234 -22.734 1 98.56 350 LEU B O 1
ATOM 6995 N N . THR B 1 351 ? -5.688 -25.328 -24.203 1 98.12 351 THR B N 1
ATOM 6996 C CA . THR B 1 351 ? -6.637 -26.438 -24.219 1 98.12 351 THR B CA 1
ATOM 6997 C C . THR B 1 351 ? -5.926 -27.75 -24.547 1 98.12 351 THR B C 1
ATOM 6999 O O . THR B 1 351 ? -6.312 -28.812 -24.047 1 98.12 351 THR B O 1
ATOM 7002 N N . PRO B 1 352 ? -4.836 -27.766 -25.344 1 98 352 PRO B N 1
ATOM 7003 C CA . PRO B 1 352 ? -4.145 -29.031 -25.609 1 98 352 PRO B CA 1
ATOM 7004 C C . PRO B 1 352 ? -3.596 -29.688 -24.344 1 98 352 PRO B C 1
ATOM 7006 O O . PRO B 1 352 ? -3.299 -30.875 -24.344 1 98 352 PRO B O 1
ATOM 7009 N N . LEU B 1 353 ? -3.408 -28.969 -23.297 1 98.12 353 LEU B N 1
ATOM 7010 C CA . LEU B 1 353 ? -2.91 -29.531 -22.047 1 98.12 353 LEU B CA 1
ATOM 7011 C C . LEU B 1 353 ? -3.865 -30.594 -21.516 1 98.12 353 LEU B C 1
ATOM 7013 O O . LEU B 1 353 ? -3.439 -31.531 -20.859 1 98.12 353 LEU B O 1
ATOM 7017 N N . TRP B 1 354 ? -5.188 -30.484 -21.797 1 97.94 354 TRP B N 1
ATOM 7018 C CA . TRP B 1 354 ? -6.184 -31.438 -21.312 1 97.94 354 TRP B CA 1
ATOM 7019 C C . TRP B 1 354 ? -6.07 -32.75 -22.062 1 97.94 354 TRP B C 1
ATOM 7021 O O . TRP B 1 354 ? -6.57 -33.781 -21.594 1 97.94 354 TRP B O 1
ATOM 7031 N N . SER B 1 355 ? -5.383 -32.75 -23.141 1 96.31 355 SER B N 1
ATOM 7032 C CA . SER B 1 355 ? -5.238 -33.938 -23.953 1 96.31 355 SER B CA 1
ATOM 7033 C C . SER B 1 355 ? -3.943 -34.688 -23.609 1 96.31 355 SER B C 1
ATOM 7035 O O . SER B 1 355 ? -3.721 -35.812 -24.078 1 96.31 355 SER B O 1
ATOM 7037 N N . VAL B 1 356 ? -3.141 -34.094 -22.844 1 97.25 356 VAL B N 1
ATOM 7038 C CA . VAL B 1 356 ? -1.89 -34.719 -22.469 1 97.25 356 VAL B CA 1
ATOM 7039 C C . VAL B 1 356 ? -2.178 -35.906 -21.531 1 97.25 356 VAL B C 1
ATOM 7041 O O . VAL B 1 356 ? -2.906 -35.75 -20.547 1 97.25 356 VAL B O 1
ATOM 7044 N N . ASP B 1 357 ? -1.643 -37.031 -21.844 1 96.75 357 ASP B N 1
ATOM 7045 C CA . ASP B 1 357 ? -1.708 -38.188 -20.953 1 96.75 357 ASP B CA 1
ATOM 7046 C C . ASP B 1 357 ? -0.639 -38.094 -19.859 1 96.75 357 ASP B C 1
ATOM 7048 O O . ASP B 1 357 ? 0.552 -38.25 -20.141 1 96.75 357 ASP B O 1
ATOM 7052 N N . LEU B 1 358 ? -1.033 -38 -18.641 1 98 358 LEU B N 1
ATOM 7053 C CA . LEU B 1 358 ? -0.085 -37.812 -17.547 1 98 358 LEU B CA 1
ATOM 7054 C C . LEU B 1 358 ? 0.472 -39.156 -17.094 1 98 358 LEU B C 1
ATOM 7056 O O . LEU B 1 358 ? 1.257 -39.219 -16.141 1 98 358 LEU B O 1
ATOM 7060 N N . LYS B 1 359 ? 0.067 -40.219 -17.719 1 97.44 359 LYS B N 1
ATOM 7061 C CA . LYS B 1 359 ? 0.588 -41.562 -17.5 1 97.44 359 LYS B CA 1
ATOM 7062 C C . LYS B 1 359 ? 0.385 -42 -16.047 1 97.44 359 LYS B C 1
ATOM 7064 O O . LYS B 1 359 ? 1.309 -42.5 -15.414 1 97.44 359 LYS B O 1
ATOM 7069 N N . GLY B 1 360 ? -0.747 -41.656 -15.555 1 96.62 360 GLY B N 1
ATOM 7070 C CA . GLY B 1 360 ? -1.102 -42.094 -14.211 1 96.62 360 GLY B CA 1
ATOM 7071 C C . GLY B 1 360 ? -0.582 -41.188 -13.125 1 96.62 360 GLY B C 1
ATOM 7072 O O . GLY B 1 360 ? -0.88 -41.375 -11.945 1 96.62 360 GLY B O 1
ATOM 7073 N N . MET B 1 361 ? 0.113 -40.188 -13.5 1 98.12 361 MET B N 1
ATOM 7074 C CA . MET B 1 361 ? 0.61 -39.219 -12.531 1 98.12 361 MET B CA 1
ATOM 7075 C C . MET B 1 361 ? -0.48 -38.25 -12.148 1 98.12 361 MET B C 1
ATOM 7077 O O . MET B 1 361 ? -1.486 -38.125 -12.852 1 98.12 361 MET B O 1
ATOM 7081 N N . VAL B 1 362 ? -0.289 -37.531 -11.008 1 98.69 362 VAL B N 1
ATOM 7082 C CA . VAL B 1 362 ? -1.314 -36.656 -10.438 1 98.69 362 VAL B CA 1
ATOM 7083 C C . VAL B 1 362 ? -1.089 -35.219 -10.898 1 98.69 362 VAL B C 1
ATOM 7085 O O . VAL B 1 362 ? -2.045 -34.469 -11.094 1 98.69 362 VAL B O 1
ATOM 7088 N N . ASN B 1 363 ? 0.184 -34.875 -11.039 1 98.62 363 ASN B N 1
ATOM 7089 C CA . ASN B 1 363 ? 0.588 -33.531 -11.398 1 98.62 363 ASN B CA 1
ATOM 7090 C C . ASN B 1 363 ? 1.338 -33.5 -12.727 1 98.62 363 ASN B C 1
ATOM 7092 O O . ASN B 1 363 ? 2.168 -34.375 -12.992 1 98.62 363 ASN B O 1
ATOM 7096 N N . GLY B 1 364 ? 0.917 -32.625 -13.648 1 98.56 364 GLY B N 1
ATOM 7097 C CA . GLY B 1 364 ? 1.72 -32.25 -14.805 1 98.56 364 GLY B CA 1
ATOM 7098 C C . GLY B 1 364 ? 2.391 -30.906 -14.656 1 98.56 364 GLY B C 1
ATOM 7099 O O . GLY B 1 364 ? 1.719 -29.891 -14.461 1 98.56 364 GLY B O 1
ATOM 7100 N N . ALA B 1 365 ? 3.723 -30.875 -14.711 1 97.62 365 ALA B N 1
ATOM 7101 C CA . ALA B 1 365 ? 4.473 -29.641 -14.516 1 97.62 365 ALA B CA 1
ATOM 7102 C C . ALA B 1 365 ? 5.801 -29.672 -15.273 1 97.62 365 ALA B C 1
ATOM 7104 O O . ALA B 1 365 ? 6.195 -30.719 -15.789 1 97.62 365 ALA B O 1
ATOM 7105 N N . ILE B 1 366 ? 6.402 -28.562 -15.352 1 95.81 366 ILE B N 1
ATOM 7106 C CA . ILE B 1 366 ? 7.707 -28.484 -16 1 95.81 366 ILE B CA 1
ATOM 7107 C C . ILE B 1 366 ? 8.805 -28.75 -14.977 1 95.81 366 ILE B C 1
ATOM 7109 O O . ILE B 1 366 ? 8.852 -28.125 -13.922 1 95.81 366 ILE B O 1
ATOM 7113 N N . GLU B 1 367 ? 9.664 -29.625 -15.312 1 93.88 367 GLU B N 1
ATOM 7114 C CA . GLU B 1 367 ? 10.82 -29.859 -14.445 1 93.88 367 GLU B CA 1
ATOM 7115 C C . GLU B 1 367 ? 11.844 -28.734 -14.57 1 93.88 367 GLU B C 1
ATOM 7117 O O . GLU B 1 367 ? 12.078 -28.219 -15.664 1 93.88 367 GLU B O 1
ATOM 7122 N N . THR B 1 368 ? 12.461 -28.391 -13.461 1 91.19 368 THR B N 1
ATOM 7123 C CA . THR B 1 368 ? 13.328 -27.219 -13.445 1 91.19 368 THR B CA 1
ATOM 7124 C C . THR B 1 368 ? 14.781 -27.609 -13.211 1 91.19 368 THR B C 1
ATOM 7126 O O . THR B 1 368 ? 15.641 -26.75 -13.031 1 91.19 368 THR B O 1
ATOM 7129 N N . CYS B 1 369 ? 15.227 -28.797 -13.117 1 85.19 369 CYS B N 1
ATOM 7130 C CA . CYS B 1 369 ? 16.578 -29.219 -12.773 1 85.19 369 CYS B CA 1
ATOM 7131 C C . CYS B 1 369 ? 17.516 -29.047 -13.953 1 85.19 369 CYS B C 1
ATOM 7133 O O . CYS B 1 369 ? 18.734 -29.141 -13.805 1 85.19 369 CYS B O 1
ATOM 7135 N N . LYS B 1 370 ? 17.156 -28.859 -15.016 1 67.81 370 LYS B N 1
ATOM 7136 C CA . LYS B 1 370 ? 18.062 -28.672 -16.141 1 67.81 370 LYS B CA 1
ATOM 7137 C C . LYS B 1 370 ? 18.578 -27.234 -16.203 1 67.81 370 LYS B C 1
ATOM 7139 O O . LYS B 1 370 ? 19.75 -26.984 -16.484 1 67.81 370 LYS B O 1
ATOM 7144 N N . GLU B 1 371 ? 17.734 -26.344 -16.031 1 54.47 371 GLU B N 1
ATOM 7145 C CA . GLU B 1 371 ? 18.047 -24.938 -16.188 1 54.47 371 GLU B CA 1
ATOM 7146 C C . GLU B 1 371 ? 18.656 -24.344 -14.922 1 54.47 371 GLU B C 1
ATOM 7148 O O . GLU B 1 371 ? 19.703 -23.703 -14.961 1 54.47 371 GLU B O 1
ATOM 7153 N N . SER B 1 372 ? 17.984 -24.375 -13.875 1 56.28 372 SER B N 1
ATOM 7154 C CA . SER B 1 372 ? 18.266 -23.531 -12.719 1 56.28 372 SER B CA 1
ATOM 7155 C C . SER B 1 372 ? 18.781 -24.359 -11.547 1 56.28 372 SER B C 1
ATOM 7157 O O . SER B 1 372 ? 19.016 -23.828 -10.461 1 56.28 372 SER B O 1
ATOM 7159 N N . PHE B 1 373 ? 19.234 -25.672 -11.914 1 64.56 373 PHE B N 1
ATOM 7160 C CA . PHE B 1 373 ? 19.812 -26.562 -10.914 1 64.56 373 PHE B CA 1
ATOM 7161 C C . PHE B 1 373 ? 18.922 -26.641 -9.68 1 64.56 373 PHE B C 1
ATOM 7163 O O . PHE B 1 373 ? 19.422 -26.609 -8.547 1 64.56 373 PHE B O 1
ATOM 7170 N N . HIS B 1 374 ? 17.578 -26.562 -10 1 82.75 374 HIS B N 1
ATOM 7171 C CA . HIS B 1 374 ? 16.625 -26.656 -8.891 1 82.75 374 HIS B CA 1
ATOM 7172 C C . HIS B 1 374 ? 16.297 -28.109 -8.57 1 82.75 374 HIS B C 1
ATOM 7174 O O . HIS B 1 374 ? 15.383 -28.688 -9.172 1 82.75 374 HIS B O 1
ATOM 7180 N N . ARG B 1 375 ? 17.109 -28.625 -7.695 1 90.19 375 ARG B N 1
ATOM 7181 C CA . ARG B 1 375 ? 16.922 -29.984 -7.211 1 90.19 375 ARG B CA 1
ATOM 7182 C C . ARG B 1 375 ? 16.438 -29.984 -5.766 1 90.19 375 ARG B C 1
ATOM 7184 O O . ARG B 1 375 ? 16.391 -28.938 -5.117 1 90.19 375 ARG B O 1
ATOM 7191 N N . LEU B 1 376 ? 15.969 -31.094 -5.332 1 93.06 376 LEU B N 1
ATOM 7192 C CA . LEU B 1 376 ? 15.289 -31.172 -4.043 1 93.06 376 LEU B CA 1
ATOM 7193 C C . LEU B 1 376 ? 16.219 -30.766 -2.91 1 93.06 376 LEU B C 1
ATOM 7195 O O . LEU B 1 376 ? 15.766 -30.25 -1.882 1 93.06 376 LEU B O 1
ATOM 7199 N N . ASP B 1 377 ? 17.5 -30.969 -3.1 1 90.62 377 ASP B N 1
ATOM 7200 C CA . ASP B 1 377 ? 18.438 -30.641 -2.039 1 90.62 377 ASP B CA 1
ATOM 7201 C C . ASP B 1 377 ? 18.453 -29.141 -1.747 1 90.62 377 ASP B C 1
ATOM 7203 O O . ASP B 1 377 ? 18.859 -28.719 -0.668 1 90.62 377 ASP B O 1
ATOM 7207 N N . LYS B 1 378 ? 18.016 -28.391 -2.666 1 88.12 378 LYS B N 1
ATOM 7208 C CA . LYS B 1 378 ? 17.953 -26.938 -2.482 1 88.12 378 LYS B CA 1
ATOM 7209 C C . LYS B 1 378 ? 16.734 -26.531 -1.676 1 88.12 378 LYS B C 1
ATOM 7211 O O . LYS B 1 378 ? 16.656 -25.422 -1.163 1 88.12 378 LYS B O 1
ATOM 7216 N N . TYR B 1 379 ? 15.789 -27.469 -1.55 1 91.19 379 TYR B N 1
ATOM 7217 C CA . TYR B 1 379 ? 14.5 -27.094 -0.979 1 91.19 379 TYR B CA 1
ATOM 7218 C C . TYR B 1 379 ? 14.242 -27.844 0.324 1 91.19 379 TYR B C 1
ATOM 7220 O O . TYR B 1 379 ? 13.445 -27.391 1.156 1 91.19 379 TYR B O 1
ATOM 7228 N N . LEU B 1 380 ? 14.914 -28.938 0.508 1 94.88 380 LEU B N 1
ATOM 7229 C CA . LEU B 1 380 ? 14.656 -29.797 1.655 1 94.88 380 LEU B CA 1
ATOM 7230 C C . LEU B 1 380 ? 15.914 -30 2.486 1 94.88 380 LEU B C 1
ATOM 7232 O O . LEU B 1 380 ? 17.031 -29.844 1.979 1 94.88 380 LEU B O 1
ATOM 7236 N N . ASN B 1 381 ? 15.68 -30.312 3.75 1 95.44 381 ASN B N 1
ATOM 7237 C CA . ASN B 1 381 ? 16.781 -30.562 4.68 1 95.44 381 ASN B CA 1
ATOM 7238 C C . ASN B 1 381 ? 17.219 -32.031 4.648 1 95.44 381 ASN B C 1
ATOM 7240 O O . ASN B 1 381 ? 16.781 -32.812 5.473 1 95.44 381 ASN B O 1
ATOM 7244 N N . PHE B 1 382 ? 18.25 -32.281 3.965 1 95.19 382 PHE B N 1
ATOM 7245 C CA . PHE B 1 382 ? 18.672 -33.656 3.76 1 95.19 382 PHE B CA 1
ATOM 7246 C C . PHE B 1 382 ? 19.578 -34.125 4.906 1 95.19 382 PHE B C 1
ATOM 7248 O O . PHE B 1 382 ? 20.047 -35.281 4.906 1 95.19 382 PHE B O 1
ATOM 7255 N N . SER B 1 383 ? 19.812 -33.312 5.859 1 94.81 383 SER B N 1
ATOM 7256 C CA . SER B 1 383 ? 20.453 -33.75 7.094 1 94.81 383 SER B CA 1
ATOM 7257 C C . SER B 1 383 ? 19.453 -34.469 7.996 1 94.81 383 SER B C 1
ATOM 7259 O O . SER B 1 383 ? 19.859 -35.188 8.938 1 94.81 383 SER B O 1
ATOM 7261 N N . ASN B 1 384 ? 18.219 -34.281 7.734 1 96 384 ASN B N 1
ATOM 7262 C CA . ASN B 1 384 ? 17.172 -34.938 8.492 1 96 384 ASN B CA 1
ATOM 7263 C C . ASN B 1 384 ? 16.922 -36.344 7.977 1 96 384 ASN B C 1
ATOM 7265 O O . ASN B 1 384 ? 16.703 -36.562 6.781 1 96 384 ASN B O 1
ATOM 7269 N N . PRO B 1 385 ? 16.844 -37.312 8.828 1 96.06 385 PRO B N 1
ATOM 7270 C CA . PRO B 1 385 ? 16.688 -38.688 8.406 1 96.06 385 PRO B CA 1
ATOM 7271 C C . PRO B 1 385 ? 15.375 -38.938 7.672 1 96.06 385 PRO B C 1
ATOM 7273 O O . PRO B 1 385 ? 15.32 -39.781 6.762 1 96.06 385 PRO B O 1
ATOM 7276 N N . ASN B 1 386 ? 14.359 -38.281 8.07 1 96.19 386 ASN B N 1
ATOM 7277 C CA . ASN B 1 386 ? 13.078 -38.469 7.391 1 96.19 386 ASN B CA 1
ATOM 7278 C C . ASN B 1 386 ? 13.164 -38.062 5.922 1 96.19 386 ASN B C 1
ATOM 7280 O O . ASN B 1 386 ? 12.5 -38.656 5.07 1 96.19 386 ASN B O 1
ATOM 7284 N N . ILE B 1 387 ? 13.945 -37.062 5.629 1 97.31 387 ILE B N 1
ATOM 7285 C CA . ILE B 1 387 ? 14.086 -36.562 4.262 1 97.31 387 ILE B CA 1
ATOM 7286 C C . ILE B 1 387 ? 15.07 -37.438 3.498 1 97.31 387 ILE B C 1
ATOM 7288 O O . ILE B 1 387 ? 14.75 -37.938 2.414 1 97.31 387 ILE B O 1
ATOM 7292 N N . TYR B 1 388 ? 16.203 -37.75 4.078 1 95.5 388 TYR B N 1
ATOM 7293 C CA . TYR B 1 388 ? 17.25 -38.5 3.373 1 95.5 388 TYR B CA 1
ATOM 7294 C C . TYR B 1 388 ? 16.797 -39.938 3.07 1 95.5 388 TYR B C 1
ATOM 7296 O O . TYR B 1 388 ? 17.188 -40.5 2.049 1 95.5 388 TYR B O 1
ATOM 7304 N N . GLU B 1 389 ? 15.93 -40.469 3.857 1 96.75 389 GLU B N 1
ATOM 7305 C CA . GLU B 1 389 ? 15.484 -41.844 3.689 1 96.75 389 GLU B CA 1
ATOM 7306 C C . GLU B 1 389 ? 14.383 -41.969 2.643 1 96.75 389 GLU B C 1
ATOM 7308 O O . GLU B 1 389 ? 14.164 -43.031 2.066 1 96.75 389 GLU B O 1
ATOM 7313 N N . ASN B 1 390 ? 13.75 -40.875 2.381 1 96.94 390 ASN B N 1
ATOM 7314 C CA . ASN B 1 390 ? 12.539 -40.969 1.577 1 96.94 390 ASN B CA 1
ATOM 7315 C C . ASN B 1 390 ? 12.695 -40.25 0.232 1 96.94 390 ASN B C 1
ATOM 7317 O O . ASN B 1 390 ? 11.93 -40.5 -0.7 1 96.94 390 ASN B O 1
ATOM 7321 N N . PHE B 1 391 ? 13.711 -39.469 0.112 1 97.31 391 PHE B N 1
ATOM 7322 C CA . PHE B 1 391 ? 13.805 -38.625 -1.092 1 97.31 391 PHE B CA 1
ATOM 7323 C C . PHE B 1 391 ? 15.227 -38.625 -1.637 1 97.31 391 PHE B C 1
ATOM 7325 O O . PHE B 1 391 ? 16.188 -38.812 -0.884 1 97.31 391 PHE B O 1
ATOM 7332 N N . ASP B 1 392 ? 15.359 -38.469 -2.967 1 96.44 392 ASP B N 1
ATOM 7333 C CA . ASP B 1 392 ? 16.641 -38.312 -3.65 1 96.44 392 ASP B CA 1
ATOM 7334 C C . ASP B 1 392 ? 17.031 -36.812 -3.756 1 96.44 392 ASP B C 1
ATOM 7336 O O . ASP B 1 392 ? 16.328 -36.031 -4.398 1 96.44 392 ASP B O 1
ATOM 7340 N N . PRO B 1 393 ? 18.109 -36.5 -3.172 1 93.56 393 PRO B N 1
ATOM 7341 C CA . PRO B 1 393 ? 18.531 -35.094 -3.213 1 93.56 393 PRO B CA 1
ATOM 7342 C C . PRO B 1 393 ? 18.719 -34.594 -4.637 1 93.56 393 PRO B C 1
ATOM 7344 O O . PRO B 1 393 ? 18.656 -33.375 -4.875 1 93.56 393 PRO B O 1
ATOM 7347 N N . ASN B 1 394 ? 18.891 -35.5 -5.609 1 92.12 394 ASN B N 1
ATOM 7348 C CA . ASN B 1 394 ? 19.172 -35.094 -6.984 1 92.12 394 ASN B CA 1
ATOM 7349 C C . ASN B 1 394 ? 17.922 -35.125 -7.844 1 92.12 394 ASN B C 1
ATOM 7351 O O . ASN B 1 394 ? 17.969 -34.812 -9.039 1 92.12 394 ASN B O 1
ATOM 7355 N N . ALA B 1 395 ? 16.812 -35.406 -7.23 1 94.38 395 ALA B N 1
ATOM 7356 C CA . ALA B 1 395 ? 15.555 -35.375 -7.973 1 94.38 395 ALA B CA 1
ATOM 7357 C C . ALA B 1 395 ? 15.219 -33.938 -8.398 1 94.38 395 ALA B C 1
ATOM 7359 O O . ALA B 1 395 ? 15.617 -32.969 -7.742 1 94.38 395 ALA B O 1
ATOM 7360 N N . CYS B 1 396 ? 14.531 -33.875 -9.531 1 92.94 396 CYS B N 1
ATOM 7361 C CA . CYS B 1 396 ? 14.203 -32.562 -10.102 1 92.94 396 CYS B CA 1
ATOM 7362 C C . CYS B 1 396 ? 13.086 -31.891 -9.305 1 92.94 396 CYS B C 1
ATOM 7364 O O . CYS B 1 396 ? 12.148 -32.562 -8.859 1 92.94 396 CYS B O 1
ATOM 7366 N N . GLY B 1 397 ? 13.234 -30.594 -9.125 1 93.56 397 GLY B N 1
ATOM 7367 C CA . GLY B 1 397 ? 12.062 -29.797 -8.797 1 93.56 397 GLY B CA 1
ATOM 7368 C C . GLY B 1 397 ? 11.172 -29.531 -9.992 1 93.56 397 GLY B C 1
ATOM 7369 O O . GLY B 1 397 ? 11.445 -30 -11.094 1 93.56 397 GLY B O 1
ATOM 7370 N N . TRP B 1 398 ? 10.117 -28.938 -9.828 1 94.88 398 TRP B N 1
ATOM 7371 C CA . TRP B 1 398 ? 9.234 -28.578 -10.93 1 94.88 398 TRP B CA 1
ATOM 7372 C C . TRP B 1 398 ? 8.617 -27.203 -10.703 1 94.88 398 TRP B C 1
ATOM 7374 O O . TRP B 1 398 ? 8.656 -26.672 -9.586 1 94.88 398 TRP B O 1
ATOM 7384 N N . ALA B 1 399 ? 8.125 -26.562 -11.789 1 94.06 399 ALA B N 1
ATOM 7385 C CA . ALA B 1 399 ? 7.578 -25.203 -11.773 1 94.06 399 ALA B CA 1
ATOM 7386 C C . ALA B 1 399 ? 6.219 -25.172 -11.078 1 94.06 399 ALA B C 1
ATOM 7388 O O . ALA B 1 399 ? 5.309 -25.906 -11.445 1 94.06 399 ALA B O 1
ATOM 7389 N N . PHE B 1 400 ? 6.094 -24.203 -10.172 1 92.25 400 PHE B N 1
ATOM 7390 C CA . PHE B 1 400 ? 4.965 -24.141 -9.25 1 92.25 400 PHE B CA 1
ATOM 7391 C C . PHE B 1 400 ? 3.859 -23.25 -9.828 1 92.25 400 PHE B C 1
ATOM 7393 O O . PHE B 1 400 ? 2.713 -23.328 -9.375 1 92.25 400 PHE B O 1
ATOM 7400 N N . GLY B 1 401 ? 4.066 -22.594 -10.883 1 95.62 401 GLY B N 1
ATOM 7401 C CA . GLY B 1 401 ? 3.174 -21.516 -11.305 1 95.62 401 GLY B CA 1
ATOM 7402 C C . GLY B 1 401 ? 2.133 -21.969 -12.312 1 95.62 401 GLY B C 1
ATOM 7403 O O . GLY B 1 401 ? 1.181 -21.234 -12.594 1 95.62 401 GLY B O 1
ATOM 7404 N N . MET B 1 402 ? 2.293 -23.156 -12.891 1 98.19 402 MET B N 1
ATOM 7405 C CA . MET B 1 402 ? 1.33 -23.781 -13.789 1 98.19 402 MET B CA 1
ATOM 7406 C C . MET B 1 402 ? 1.346 -25.297 -13.641 1 98.19 402 MET B C 1
ATOM 7408 O O . MET B 1 402 ? 2.33 -25.953 -13.992 1 98.19 402 MET B O 1
ATOM 7412 N N . ASN B 1 403 ? 0.238 -25.859 -13.219 1 98.5 403 ASN B N 1
ATOM 7413 C CA . ASN B 1 403 ? 0.16 -27.297 -12.961 1 98.5 403 ASN B CA 1
ATOM 7414 C C . ASN B 1 403 ? -1.155 -27.891 -13.469 1 98.5 403 ASN B C 1
ATOM 7416 O O . ASN B 1 403 ? -2.229 -27.344 -13.18 1 98.5 403 ASN B O 1
ATOM 7420 N N . MET B 1 404 ? -1.01 -28.953 -14.234 1 98.75 404 MET B N 1
ATOM 7421 C CA . MET B 1 404 ? -2.182 -29.734 -14.625 1 98.75 404 MET B CA 1
ATOM 7422 C C . MET B 1 404 ? -2.434 -30.859 -13.641 1 98.75 404 MET B C 1
ATOM 7424 O O . MET B 1 404 ? -1.676 -31.844 -13.602 1 98.75 404 MET B O 1
ATOM 7428 N N . PHE B 1 405 ? -3.58 -30.781 -12.898 1 98.81 405 PHE B N 1
ATOM 7429 C CA . PHE B 1 405 ? -3.828 -31.781 -11.867 1 98.81 405 PHE B CA 1
ATOM 7430 C C . PHE B 1 405 ? -4.922 -32.75 -12.312 1 98.81 405 PHE B C 1
ATOM 7432 O O . PHE B 1 405 ? -5.965 -32.344 -12.812 1 98.81 405 PHE B O 1
ATOM 7439 N N . ASP B 1 406 ? -4.617 -34 -12.188 1 98.75 406 ASP B N 1
ATOM 7440 C CA . ASP B 1 406 ? -5.637 -35.031 -12.266 1 98.75 406 ASP B CA 1
ATOM 7441 C C . ASP B 1 406 ? -6.297 -35.281 -10.906 1 98.75 406 ASP B C 1
ATOM 7443 O O . ASP B 1 406 ? -5.758 -36 -10.062 1 98.75 406 ASP B O 1
ATOM 7447 N N . LEU B 1 407 ? -7.504 -34.75 -10.766 1 98.69 407 LEU B N 1
ATOM 7448 C CA . LEU B 1 407 ? -8.156 -34.75 -9.461 1 98.69 407 LEU B CA 1
ATOM 7449 C C . LEU B 1 407 ? -8.727 -36.156 -9.141 1 98.69 407 LEU B C 1
ATOM 7451 O O . LEU B 1 407 ? -8.891 -36.5 -7.977 1 98.69 407 LEU B O 1
ATOM 7455 N N . LYS B 1 408 ? -9.016 -36.875 -10.156 1 97.88 408 LYS B N 1
ATOM 7456 C CA . LYS B 1 408 ? -9.43 -38.25 -9.938 1 97.88 408 LYS B CA 1
ATOM 7457 C C . LYS B 1 408 ? -8.305 -39.062 -9.289 1 97.88 408 LYS B C 1
ATOM 7459 O O . LYS B 1 408 ? -8.523 -39.719 -8.273 1 97.88 408 LYS B O 1
ATOM 7464 N N . GLU B 1 409 ? -7.145 -39.031 -9.953 1 98.25 409 GLU B N 1
ATOM 7465 C CA . GLU B 1 409 ? -5.988 -39.719 -9.398 1 98.25 409 GLU B CA 1
ATOM 7466 C C . GLU B 1 409 ? -5.625 -39.188 -8.023 1 98.25 409 GLU B C 1
ATOM 7468 O O . GLU B 1 409 ? -5.191 -39.938 -7.148 1 98.25 409 GLU B O 1
ATOM 7473 N N . TRP B 1 410 ? -5.781 -37.875 -7.801 1 98.75 410 TRP B N 1
ATOM 7474 C CA . TRP B 1 410 ? -5.516 -37.219 -6.52 1 98.75 410 TRP B CA 1
ATOM 7475 C C . TRP B 1 410 ? -6.363 -37.844 -5.41 1 98.75 410 TRP B C 1
ATOM 7477 O O . TRP B 1 410 ? -5.844 -38.188 -4.344 1 98.75 410 TRP B O 1
ATOM 7487 N N . ARG B 1 411 ? -7.637 -38.031 -5.688 1 98.31 411 ARG B N 1
ATOM 7488 C CA . ARG B 1 411 ? -8.555 -38.594 -4.723 1 98.31 411 ARG B CA 1
ATOM 7489 C C . ARG B 1 411 ? -8.234 -40.094 -4.496 1 98.31 411 ARG B C 1
ATOM 7491 O O . ARG B 1 411 ? -8.211 -40.562 -3.354 1 98.31 411 ARG B O 1
ATOM 7498 N N . LEU B 1 412 ? -7.969 -40.719 -5.555 1 97.94 412 LEU B N 1
ATOM 7499 C CA . LEU B 1 412 ? -7.707 -42.156 -5.488 1 97.94 412 LEU B CA 1
ATOM 7500 C C . LEU B 1 412 ? -6.477 -42.438 -4.633 1 97.94 412 LEU B C 1
ATOM 7502 O O . LEU B 1 412 ? -6.461 -43.406 -3.867 1 97.94 412 LEU B O 1
ATOM 7506 N N . ARG B 1 413 ? -5.516 -41.594 -4.734 1 97.5 413 ARG B N 1
ATOM 7507 C CA . ARG B 1 413 ? -4.246 -41.844 -4.055 1 97.5 413 ARG B CA 1
ATOM 7508 C C . ARG B 1 413 ? -4.18 -41.062 -2.736 1 97.5 413 ARG B C 1
ATOM 7510 O O . ARG B 1 413 ? -3.188 -41.156 -2.012 1 97.5 413 ARG B O 1
ATOM 7517 N N . ASN B 1 414 ? -5.168 -40.344 -2.41 1 97.88 414 ASN B N 1
ATOM 7518 C CA . ASN B 1 414 ? -5.254 -39.562 -1.196 1 97.88 414 ASN B CA 1
ATOM 7519 C C . ASN B 1 414 ? -4.035 -38.656 -1.037 1 97.88 414 ASN B C 1
ATOM 7521 O O . ASN B 1 414 ? -3.355 -38.688 -0.01 1 97.88 414 ASN B O 1
ATOM 7525 N N . ILE B 1 415 ? -3.771 -37.906 -2.057 1 98.31 415 ILE B N 1
ATOM 7526 C CA . ILE B 1 415 ? -2.617 -37.031 -2.078 1 98.31 415 ILE B CA 1
ATOM 7527 C C . ILE B 1 415 ? -2.725 -36 -0.937 1 98.31 415 ILE B C 1
ATOM 7529 O O . ILE B 1 415 ? -1.717 -35.625 -0.339 1 98.31 415 ILE B O 1
ATOM 7533 N N . THR B 1 416 ? -3.939 -35.469 -0.598 1 97.88 416 THR B N 1
ATOM 7534 C CA . THR B 1 416 ? -4.145 -34.562 0.517 1 97.88 416 THR B CA 1
ATOM 7535 C C . THR B 1 416 ? -3.645 -35.188 1.821 1 97.88 416 THR B C 1
ATOM 7537 O O . THR B 1 416 ? -3.033 -34.5 2.643 1 97.88 416 THR B O 1
ATOM 7540 N N . GLY B 1 417 ? -3.904 -36.438 2.012 1 97.38 417 GLY B N 1
ATOM 7541 C CA . GLY B 1 417 ? -3.391 -37.125 3.178 1 97.38 417 GLY B CA 1
ATOM 7542 C C . GLY B 1 417 ? -1.876 -37.125 3.25 1 97.38 417 GLY B C 1
ATOM 7543 O O . GLY B 1 417 ? -1.299 -36.969 4.328 1 97.38 417 GLY B O 1
ATOM 7544 N N . ILE B 1 418 ? -1.273 -37.375 2.109 1 97.44 418 ILE B N 1
ATOM 7545 C CA . ILE B 1 418 ? 0.184 -37.344 2.045 1 97.44 418 ILE B CA 1
ATOM 7546 C C . ILE B 1 418 ? 0.678 -35.969 2.455 1 97.44 418 ILE B C 1
ATOM 7548 O O . ILE B 1 418 ? 1.602 -35.844 3.264 1 97.44 418 ILE B O 1
ATOM 7552 N N . TYR B 1 419 ? 0.078 -34.969 1.954 1 96.44 419 TYR B N 1
ATOM 7553 C CA . TYR B 1 419 ? 0.415 -33.594 2.314 1 96.44 419 TYR B CA 1
ATOM 7554 C C . TYR B 1 419 ? 0.293 -33.375 3.818 1 96.44 419 TYR B C 1
ATOM 7556 O O . TYR B 1 419 ? 1.193 -32.812 4.445 1 96.44 419 TYR B O 1
ATOM 7564 N N . HIS B 1 420 ? -0.809 -33.781 4.387 1 95.75 420 HIS B N 1
ATOM 7565 C CA . HIS B 1 420 ? -1.041 -33.625 5.82 1 95.75 420 HIS B CA 1
ATOM 7566 C C . HIS B 1 420 ? 0.065 -34.312 6.629 1 95.75 420 HIS B C 1
ATOM 7568 O O . HIS B 1 420 ? 0.575 -33.719 7.59 1 95.75 420 HIS B O 1
ATOM 7574 N N . ARG B 1 421 ? 0.382 -35.469 6.266 1 96 421 ARG B N 1
ATOM 7575 C CA . ARG B 1 421 ? 1.382 -36.219 7 1 96 421 ARG B CA 1
ATOM 7576 C C . ARG B 1 421 ? 2.711 -35.5 7.062 1 96 421 ARG B C 1
ATOM 7578 O O . ARG B 1 421 ? 3.293 -35.344 8.141 1 96 421 ARG B O 1
ATOM 7585 N N . TRP B 1 422 ? 3.137 -35.062 5.926 1 95.88 422 TRP B N 1
ATOM 7586 C CA . TRP B 1 422 ? 4.441 -34.406 5.883 1 95.88 422 TRP B CA 1
ATOM 7587 C C . TRP B 1 422 ? 4.383 -33.062 6.566 1 95.88 422 TRP B C 1
ATOM 7589 O O . TRP B 1 422 ? 5.359 -32.625 7.188 1 95.88 422 TRP B O 1
ATOM 7599 N N . GLN B 1 423 ? 3.275 -32.312 6.379 1 92.38 423 GLN B N 1
ATOM 7600 C CA . GLN B 1 423 ? 3.104 -31.062 7.098 1 92.38 423 GLN B CA 1
ATOM 7601 C C . GLN B 1 423 ? 3.166 -31.266 8.609 1 92.38 423 GLN B C 1
ATOM 7603 O O . GLN B 1 423 ? 3.812 -30.5 9.32 1 92.38 423 GLN B O 1
ATOM 7608 N N . ASP B 1 424 ? 2.525 -32.312 9.07 1 92.31 424 ASP B N 1
ATOM 7609 C CA . ASP B 1 424 ? 2.551 -32.656 10.492 1 92.31 424 ASP B CA 1
ATOM 7610 C C . ASP B 1 424 ? 3.975 -32.938 10.961 1 92.31 424 ASP B C 1
ATOM 7612 O O . ASP B 1 424 ? 4.379 -32.5 12.039 1 92.31 424 ASP B O 1
ATOM 7616 N N . MET B 1 425 ? 4.656 -33.625 10.164 1 94.06 425 MET B N 1
ATOM 7617 C CA . MET B 1 425 ? 6.027 -34 10.508 1 94.06 425 MET B CA 1
ATOM 7618 C C . MET B 1 425 ? 6.941 -32.781 10.516 1 94.06 425 MET B C 1
ATOM 7620 O O . MET B 1 425 ? 8.008 -32.781 11.133 1 94.06 425 MET B O 1
ATOM 7624 N N . ASN B 1 426 ? 6.52 -31.719 9.859 1 91.25 426 ASN B N 1
ATOM 7625 C CA . ASN B 1 426 ? 7.363 -30.531 9.773 1 91.25 426 ASN B CA 1
ATOM 7626 C C . ASN B 1 426 ? 6.906 -29.453 10.75 1 91.25 426 ASN B C 1
ATOM 7628 O O . ASN B 1 426 ? 7.168 -28.266 10.539 1 91.25 426 ASN B O 1
ATOM 7632 N N . GLU B 1 427 ? 6.203 -29.75 11.742 1 83.94 427 GLU B N 1
ATOM 7633 C CA . GLU B 1 427 ? 5.695 -28.797 12.719 1 83.94 427 GLU B CA 1
ATOM 7634 C C . GLU B 1 427 ? 6.82 -27.922 13.273 1 83.94 427 GLU B C 1
ATOM 7636 O O . GLU B 1 427 ? 6.621 -26.734 13.531 1 83.94 427 GLU B O 1
ATOM 7641 N N . ASP B 1 428 ? 7.965 -28.531 13.453 1 82.69 428 ASP B N 1
ATOM 7642 C CA . ASP B 1 428 ? 9.102 -27.797 14.008 1 82.69 428 ASP B CA 1
ATOM 7643 C C . ASP B 1 428 ? 9.953 -27.172 12.906 1 82.69 428 ASP B C 1
ATOM 7645 O O . ASP B 1 428 ? 11.016 -26.609 13.18 1 82.69 428 ASP B O 1
ATOM 7649 N N . ARG B 1 429 ? 9.562 -27.375 11.648 1 84.56 429 ARG B N 1
ATOM 7650 C CA . ARG B 1 429 ? 10.203 -26.781 10.484 1 84.56 429 ARG B CA 1
ATOM 7651 C C . ARG B 1 429 ? 11.625 -27.297 10.305 1 84.56 429 ARG B C 1
ATOM 7653 O O . ARG B 1 429 ? 12.539 -26.531 9.992 1 84.56 429 ARG B O 1
ATOM 7660 N N . THR B 1 430 ? 11.805 -28.562 10.578 1 90.81 430 THR B N 1
ATOM 7661 C CA . THR B 1 430 ? 13.117 -29.188 10.461 1 90.81 430 THR B CA 1
ATOM 7662 C C . THR B 1 430 ? 13.281 -29.844 9.094 1 90.81 430 THR B C 1
ATOM 7664 O O . THR B 1 430 ? 14.398 -30.188 8.688 1 90.81 430 THR B O 1
ATOM 7667 N N . LEU B 1 431 ? 12.195 -30.125 8.422 1 94.19 431 LEU B N 1
ATOM 7668 C CA . LEU B 1 431 ? 12.266 -30.781 7.125 1 94.19 431 LEU B CA 1
ATOM 7669 C C . LEU B 1 431 ? 12.453 -29.75 6.008 1 94.19 431 LEU B C 1
ATOM 7671 O O . LEU B 1 431 ? 13.211 -30 5.062 1 94.19 431 LEU B O 1
ATOM 7675 N N . TRP B 1 432 ? 11.758 -28.719 6.055 1 90.38 432 TRP B N 1
ATOM 7676 C CA . TRP B 1 432 ? 11.922 -27.547 5.195 1 90.38 432 TRP B CA 1
ATOM 7677 C C . TRP B 1 432 ? 11.578 -26.266 5.949 1 90.38 432 TRP B C 1
ATOM 7679 O O . TRP B 1 432 ? 10.938 -26.312 7 1 90.38 432 TRP B O 1
ATOM 7689 N N . LYS B 1 433 ? 12.016 -25.141 5.441 1 75.62 433 LYS B N 1
ATOM 7690 C CA . LYS B 1 433 ? 11.883 -23.906 6.223 1 75.62 433 LYS B CA 1
ATOM 7691 C C . LYS B 1 433 ? 10.672 -23.094 5.77 1 75.62 433 LYS B C 1
ATOM 7693 O O . LYS B 1 433 ? 9.812 -22.75 6.582 1 75.62 433 LYS B O 1
ATOM 7698 N N . LEU B 1 434 ? 10.648 -22.625 4.492 1 72.25 434 LEU B N 1
ATOM 7699 C CA . LEU B 1 434 ? 9.617 -21.672 4.102 1 72.25 434 LEU B CA 1
ATOM 7700 C C . LEU B 1 434 ? 9.055 -22.016 2.725 1 72.25 434 LEU B C 1
ATOM 7702 O O . LEU B 1 434 ? 9.711 -22.703 1.939 1 72.25 434 LEU B O 1
ATOM 7706 N N . GLY B 1 435 ? 7.703 -21.609 2.689 1 78.5 435 GLY B N 1
ATOM 7707 C CA . GLY B 1 435 ? 7.133 -21.625 1.352 1 78.5 435 GLY B CA 1
ATOM 7708 C C . GLY B 1 435 ? 6.25 -22.828 1.09 1 78.5 435 GLY B C 1
ATOM 7709 O O . GLY B 1 435 ? 6.203 -23.75 1.9 1 78.5 435 GLY B O 1
ATOM 7710 N N . THR B 1 436 ? 5.57 -22.797 -0.014 1 89 436 THR B N 1
ATOM 7711 C CA . THR B 1 436 ? 4.633 -23.859 -0.377 1 89 436 THR B CA 1
ATOM 7712 C C . THR B 1 436 ? 5.227 -24.75 -1.462 1 89 436 THR B C 1
ATOM 7714 O O . THR B 1 436 ? 4.723 -25.844 -1.708 1 89 436 THR B O 1
ATOM 7717 N N . LEU B 1 437 ? 6.34 -24.375 -1.988 1 90.75 437 LEU B N 1
ATOM 7718 C CA . LEU B 1 437 ? 6.953 -25.219 -3.006 1 90.75 437 LEU B CA 1
ATOM 7719 C C . LEU B 1 437 ? 7.57 -26.469 -2.379 1 90.75 437 LEU B C 1
ATOM 7721 O O . LEU B 1 437 ? 7.34 -27.578 -2.848 1 90.75 437 LEU B O 1
ATOM 7725 N N . PRO B 1 438 ? 8.328 -26.391 -1.257 1 92.56 438 PRO B N 1
ATOM 7726 C CA . PRO B 1 438 ? 8.945 -27.578 -0.674 1 92.56 438 PRO B CA 1
ATOM 7727 C C . PRO B 1 438 ? 7.926 -28.656 -0.309 1 92.56 438 PRO B C 1
ATOM 7729 O O . PRO B 1 438 ? 8.062 -29.812 -0.729 1 92.56 438 PRO B O 1
ATOM 7732 N N . PRO B 1 439 ? 6.871 -28.312 0.419 1 93.25 439 PRO B N 1
ATOM 7733 C CA . PRO B 1 439 ? 5.891 -29.359 0.675 1 93.25 439 PRO B CA 1
ATOM 7734 C C . PRO B 1 439 ? 5.215 -29.859 -0.601 1 93.25 439 PRO B C 1
ATOM 7736 O O . PRO B 1 439 ? 4.781 -31.016 -0.665 1 93.25 439 PRO B O 1
ATOM 7739 N N . GLY B 1 440 ? 5.117 -29.031 -1.595 1 95.62 440 GLY B N 1
ATOM 7740 C CA . GLY B 1 440 ? 4.625 -29.5 -2.881 1 95.62 440 GLY B CA 1
ATOM 7741 C C . GLY B 1 440 ? 5.516 -30.562 -3.514 1 95.62 440 GLY B C 1
ATOM 7742 O O . GLY B 1 440 ? 5.027 -31.578 -4.008 1 95.62 440 GLY B O 1
ATOM 7743 N N . LEU B 1 441 ? 6.801 -30.312 -3.473 1 96 441 LEU B N 1
ATOM 7744 C CA . LEU B 1 441 ? 7.77 -31.234 -4.039 1 96 441 LEU B CA 1
ATOM 7745 C C . LEU B 1 441 ? 7.711 -32.594 -3.328 1 96 441 LEU B C 1
ATOM 7747 O O . LEU B 1 441 ? 7.801 -33.625 -3.969 1 96 441 LEU B O 1
ATOM 7751 N N . ILE B 1 442 ? 7.488 -32.5 -2.033 1 96.38 442 ILE B N 1
ATOM 7752 C CA . ILE B 1 442 ? 7.406 -33.719 -1.219 1 96.38 442 ILE B CA 1
ATOM 7753 C C . ILE B 1 442 ? 6.094 -34.438 -1.507 1 96.38 442 ILE B C 1
ATOM 7755 O O . ILE B 1 442 ? 6.086 -35.656 -1.724 1 96.38 442 ILE B O 1
ATOM 7759 N N . THR B 1 443 ? 5.055 -33.75 -1.56 1 97.38 443 THR B N 1
ATOM 7760 C CA . THR B 1 443 ? 3.709 -34.281 -1.694 1 97.38 443 THR B CA 1
ATOM 7761 C C . THR B 1 443 ? 3.545 -35 -3.035 1 97.38 443 THR B C 1
ATOM 7763 O O . THR B 1 443 ? 2.945 -36.062 -3.105 1 97.38 443 THR B O 1
ATOM 7766 N N . PHE B 1 444 ? 4.16 -34.469 -4.039 1 98 444 PHE B N 1
ATOM 7767 C CA . PHE B 1 444 ? 3.975 -35 -5.383 1 98 444 PHE B CA 1
ATOM 7768 C C . PHE B 1 444 ? 5.227 -35.719 -5.848 1 98 444 PHE B C 1
ATOM 7770 O O . PHE B 1 444 ? 5.422 -35.938 -7.047 1 98 444 PHE B O 1
ATOM 7777 N N . TYR B 1 445 ? 6.082 -36.094 -4.969 1 97.38 445 TYR B N 1
ATOM 7778 C CA . TYR B 1 445 ? 7.312 -36.781 -5.316 1 97.38 445 TYR B CA 1
ATOM 7779 C C . TYR B 1 445 ? 7.004 -38.094 -6.074 1 97.38 445 TYR B C 1
ATOM 7781 O O . TYR B 1 445 ? 6.215 -38.906 -5.613 1 97.38 445 TYR B O 1
ATOM 7789 N N . ASN B 1 446 ? 7.57 -38.188 -7.273 1 96 446 ASN B N 1
ATOM 7790 C CA . ASN B 1 446 ? 7.391 -39.312 -8.188 1 96 446 ASN B CA 1
ATOM 7791 C C . ASN B 1 446 ? 5.965 -39.406 -8.719 1 96 446 ASN B C 1
ATOM 7793 O O . ASN B 1 446 ? 5.52 -40.438 -9.18 1 96 446 ASN B O 1
ATOM 7797 N N . LEU B 1 447 ? 5.211 -38.344 -8.617 1 98 447 LEU B N 1
ATOM 7798 C CA . LEU B 1 447 ? 3.834 -38.281 -9.094 1 98 447 LEU B CA 1
ATOM 7799 C C . LEU B 1 447 ? 3.646 -37.094 -10.062 1 98 447 LEU B C 1
ATOM 7801 O O . LEU B 1 447 ? 2.527 -36.625 -10.242 1 98 447 LEU B O 1
ATOM 7805 N N . THR B 1 448 ? 4.75 -36.656 -10.625 1 97.5 448 THR B N 1
ATOM 7806 C CA . THR B 1 448 ? 4.715 -35.531 -11.539 1 97.5 448 THR B CA 1
ATOM 7807 C C . THR B 1 448 ? 5.172 -35.938 -12.938 1 97.5 448 THR B C 1
ATOM 7809 O O . THR B 1 448 ? 6.242 -36.531 -13.094 1 97.5 448 THR B O 1
ATOM 7812 N N . TYR B 1 449 ? 4.309 -35.688 -13.875 1 98 449 TYR B N 1
ATOM 7813 C CA . TYR B 1 449 ? 4.648 -35.906 -15.281 1 98 449 TYR B CA 1
ATOM 7814 C C . TYR B 1 449 ? 5.348 -34.656 -15.844 1 98 449 TYR B C 1
ATOM 7816 O O . TYR B 1 449 ? 4.82 -33.562 -15.758 1 98 449 TYR B O 1
ATOM 7824 N N . PRO B 1 450 ? 6.5 -34.812 -16.422 1 96.56 450 PRO B N 1
ATOM 7825 C CA . PRO B 1 450 ? 7.203 -33.656 -17 1 96.56 450 PRO B CA 1
ATOM 7826 C C . PRO B 1 450 ? 6.566 -33.156 -18.297 1 96.56 450 PRO B C 1
ATOM 7828 O O . PRO B 1 450 ? 6.621 -33.875 -19.312 1 96.56 450 PRO B O 1
ATOM 7831 N N . LEU B 1 451 ? 6.008 -32.031 -18.266 1 97.69 451 LEU B N 1
ATOM 7832 C CA . LEU B 1 451 ? 5.438 -31.422 -19.469 1 97.69 451 LEU B CA 1
ATOM 7833 C C . LEU B 1 451 ? 6.531 -30.812 -20.328 1 97.69 451 LEU B C 1
ATOM 7835 O O . LEU B 1 451 ? 7.656 -30.609 -19.875 1 97.69 451 LEU B O 1
ATOM 7839 N N . ASP B 1 452 ? 6.148 -30.609 -21.562 1 96 452 ASP B N 1
ATOM 7840 C CA . ASP B 1 452 ? 7.066 -29.922 -22.469 1 96 452 ASP B CA 1
ATOM 7841 C C . ASP B 1 452 ? 7.414 -28.531 -21.953 1 96 452 ASP B C 1
ATOM 7843 O O . ASP B 1 452 ? 6.539 -27.797 -21.484 1 96 452 ASP B O 1
ATOM 7847 N N . ARG B 1 453 ? 8.586 -28.156 -22.109 1 93.44 453 ARG B N 1
ATOM 7848 C CA . ARG B 1 453 ? 9.109 -26.922 -21.516 1 93.44 453 ARG B CA 1
ATOM 7849 C C . ARG B 1 453 ? 8.5 -25.703 -22.172 1 93.44 453 ARG B C 1
ATOM 7851 O O . ARG B 1 453 ? 8.5 -24.609 -21.594 1 93.44 453 ARG B O 1
ATOM 7858 N N . THR B 1 454 ? 8.047 -25.859 -23.312 1 95.62 454 THR B N 1
ATOM 7859 C CA . THR B 1 454 ? 7.504 -24.719 -24.047 1 95.62 454 THR B CA 1
ATOM 7860 C C . THR B 1 454 ? 6.191 -24.25 -23.438 1 95.62 454 THR B C 1
ATOM 7862 O O . THR B 1 454 ? 5.723 -23.141 -23.719 1 95.62 454 THR B O 1
ATOM 7865 N N . TRP B 1 455 ? 5.629 -25.047 -22.547 1 97.75 455 TRP B N 1
ATOM 7866 C CA . TRP B 1 455 ? 4.352 -24.688 -21.953 1 97.75 455 TRP B CA 1
ATOM 7867 C C . TRP B 1 455 ? 4.535 -23.594 -20.906 1 97.75 455 TRP B C 1
ATOM 7869 O O . TRP B 1 455 ? 3.613 -22.812 -20.656 1 97.75 455 TRP B O 1
ATOM 7879 N N . HIS B 1 456 ? 5.723 -23.578 -20.281 1 96.94 456 HIS B N 1
ATOM 7880 C CA . HIS B 1 456 ? 5.895 -22.734 -19.109 1 96.94 456 HIS B CA 1
ATOM 7881 C C . HIS B 1 456 ? 7.34 -22.25 -18.984 1 96.94 456 HIS B C 1
ATOM 7883 O O . HIS B 1 456 ? 8.234 -23.047 -18.672 1 96.94 456 HIS B O 1
ATOM 7889 N N . VAL B 1 457 ? 7.543 -21 -19.234 1 96.25 457 VAL B N 1
ATOM 7890 C CA . VAL B 1 457 ? 8.875 -20.406 -19.109 1 96.25 457 VAL B CA 1
ATOM 7891 C C . VAL B 1 457 ? 8.953 -19.562 -17.844 1 96.25 457 VAL B C 1
ATOM 7893 O O . VAL B 1 457 ? 8.102 -18.703 -17.609 1 96.25 457 VAL B O 1
ATOM 7896 N N . LEU B 1 458 ? 10.031 -19.781 -17.062 1 95.31 458 LEU B N 1
ATOM 7897 C CA . LEU B 1 458 ? 10.219 -19.125 -15.789 1 95.31 458 LEU B CA 1
ATOM 7898 C C . LEU B 1 458 ? 11.289 -18.047 -15.883 1 95.31 458 LEU B C 1
ATOM 7900 O O . LEU B 1 458 ? 12.039 -18 -16.859 1 95.31 458 LEU B O 1
ATOM 7904 N N . GLY B 1 459 ? 11.25 -17.094 -14.898 1 93.06 459 GLY B N 1
ATOM 7905 C CA . GLY B 1 459 ? 12.43 -16.281 -14.664 1 93.06 459 GLY B CA 1
ATOM 7906 C C . GLY B 1 459 ? 12.227 -14.82 -15.047 1 93.06 459 GLY B C 1
ATOM 7907 O O . GLY B 1 459 ? 13.094 -13.977 -14.781 1 93.06 459 GLY B O 1
ATOM 7908 N N . LEU B 1 460 ? 11.117 -14.508 -15.508 1 95.81 460 LEU B N 1
ATOM 7909 C CA . LEU B 1 460 ? 10.914 -13.141 -15.992 1 95.81 460 LEU B CA 1
ATOM 7910 C C . LEU B 1 460 ? 10.945 -12.148 -14.828 1 95.81 460 LEU B C 1
ATOM 7912 O O . LEU B 1 460 ? 11.148 -10.945 -15.039 1 95.81 460 LEU B O 1
ATOM 7916 N N . GLY B 1 461 ? 10.797 -12.68 -13.648 1 91.94 461 GLY B N 1
ATOM 7917 C CA . GLY B 1 461 ? 10.797 -11.805 -12.484 1 91.94 461 GLY B CA 1
ATOM 7918 C C . GLY B 1 461 ? 12.141 -11.742 -11.789 1 91.94 461 GLY B C 1
ATOM 7919 O O . GLY B 1 461 ? 12.25 -11.203 -10.688 1 91.94 461 GLY B O 1
ATOM 7920 N N . TYR B 1 462 ? 13.227 -12.359 -12.344 1 85.62 462 TYR B N 1
ATOM 7921 C CA . TYR B 1 462 ? 14.5 -12.281 -11.648 1 85.62 462 TYR B CA 1
ATOM 7922 C C . TYR B 1 462 ? 15.664 -12.383 -12.625 1 85.62 462 TYR B C 1
ATOM 7924 O O . TYR B 1 462 ? 16.797 -11.992 -12.305 1 85.62 462 TYR B O 1
ATOM 7932 N N . ASP B 1 463 ? 15.453 -12.922 -13.852 1 88.5 463 ASP B N 1
ATOM 7933 C CA . ASP B 1 463 ? 16.547 -13.172 -14.797 1 88.5 463 ASP B CA 1
ATOM 7934 C C . ASP B 1 463 ? 16.422 -12.25 -16.016 1 88.5 463 ASP B C 1
ATOM 7936 O O . ASP B 1 463 ? 15.602 -12.477 -16.891 1 88.5 463 ASP B O 1
ATOM 7940 N N . PRO B 1 464 ? 17.312 -11.359 -16.141 1 89.44 464 PRO B N 1
ATOM 7941 C CA . PRO B 1 464 ? 17.25 -10.445 -17.281 1 89.44 464 PRO B CA 1
ATOM 7942 C C . PRO B 1 464 ? 17.844 -11.039 -18.547 1 89.44 464 PRO B C 1
ATOM 7944 O O . PRO B 1 464 ? 17.797 -10.414 -19.609 1 89.44 464 PRO B O 1
ATOM 7947 N N . ALA B 1 465 ? 18.344 -12.203 -18.484 1 89.69 465 ALA B N 1
ATOM 7948 C CA . ALA B 1 465 ? 19.078 -12.773 -19.609 1 89.69 465 ALA B CA 1
ATOM 7949 C C . ALA B 1 465 ? 18.359 -14.016 -20.156 1 89.69 465 ALA B C 1
ATOM 7951 O O . ALA B 1 465 ? 19.016 -14.945 -20.625 1 89.69 465 ALA B O 1
ATOM 7952 N N . LEU B 1 466 ? 17.109 -14.039 -20.094 1 92.88 466 LEU B N 1
ATOM 7953 C CA . LEU B 1 466 ? 16.359 -15.18 -20.625 1 92.88 466 LEU B CA 1
ATOM 7954 C C . LEU B 1 466 ? 16.406 -15.188 -22.156 1 92.88 466 LEU B C 1
ATOM 7956 O O . LEU B 1 466 ? 16.5 -14.125 -22.781 1 92.88 466 LEU B O 1
ATOM 7960 N N . ASN B 1 467 ? 16.344 -16.328 -22.672 1 92.06 467 ASN B N 1
ATOM 7961 C CA . ASN B 1 467 ? 16.25 -16.5 -24.125 1 92.06 467 ASN B CA 1
ATOM 7962 C C . ASN B 1 467 ? 14.953 -15.922 -24.672 1 92.06 467 ASN B C 1
ATOM 7964 O O . ASN B 1 467 ? 13.867 -16.422 -24.359 1 92.06 467 ASN B O 1
ATOM 7968 N N . GLN B 1 468 ? 15.039 -15.062 -25.594 1 93.44 468 GLN B N 1
ATOM 7969 C CA . GLN B 1 468 ? 13.875 -14.352 -26.109 1 93.44 468 GLN B CA 1
ATOM 7970 C C . GLN B 1 468 ? 12.984 -15.273 -26.938 1 93.44 468 GLN B C 1
ATOM 7972 O O . GLN B 1 468 ? 11.758 -15.156 -26.891 1 93.44 468 GLN B O 1
ATOM 7977 N N . THR B 1 469 ? 13.578 -16.094 -27.641 1 95.19 469 THR B N 1
ATOM 7978 C CA . THR B 1 469 ? 12.805 -17.031 -28.453 1 95.19 469 THR B CA 1
ATOM 7979 C C . THR B 1 469 ? 11.992 -17.969 -27.562 1 95.19 469 THR B C 1
ATOM 7981 O O . THR B 1 469 ? 10.844 -18.281 -27.891 1 95.19 469 THR B O 1
ATOM 7984 N N . ALA B 1 470 ? 12.555 -18.391 -26.531 1 95 470 ALA B N 1
ATOM 7985 C CA . ALA B 1 470 ? 11.836 -19.234 -25.594 1 95 470 ALA B CA 1
ATOM 7986 C C . ALA B 1 470 ? 10.625 -18.516 -25.016 1 95 470 ALA B C 1
ATOM 7988 O O . ALA B 1 470 ? 9.547 -19.109 -24.875 1 95 470 ALA B O 1
ATOM 7989 N N . ILE B 1 471 ? 10.797 -17.297 -24.719 1 97.12 471 ILE B N 1
ATOM 7990 C CA . ILE B 1 471 ? 9.703 -16.484 -24.188 1 97.12 471 ILE B CA 1
ATOM 7991 C C . ILE B 1 471 ? 8.594 -16.359 -25.234 1 97.12 471 ILE B C 1
ATOM 7993 O O . ILE B 1 471 ? 7.422 -16.578 -24.922 1 97.12 471 ILE B O 1
ATOM 7997 N N . GLN B 1 472 ? 8.93 -16.094 -26.422 1 95.94 472 GLN B N 1
ATOM 7998 C CA . GLN B 1 472 ? 7.957 -15.859 -27.484 1 95.94 472 GLN B CA 1
ATOM 7999 C C . GLN B 1 472 ? 7.184 -17.125 -27.812 1 95.94 472 GLN B C 1
ATOM 8001 O O . GLN B 1 472 ? 5.996 -17.078 -28.125 1 95.94 472 GLN B O 1
ATOM 8006 N N . ASP B 1 473 ? 7.852 -18.234 -27.641 1 96.31 473 ASP B N 1
ATOM 8007 C CA . ASP B 1 473 ? 7.246 -19.516 -28.031 1 96.31 473 ASP B CA 1
ATOM 8008 C C . ASP B 1 473 ? 6.52 -20.156 -26.844 1 96.31 473 ASP B C 1
ATOM 8010 O O . ASP B 1 473 ? 5.832 -21.172 -27.016 1 96.31 473 ASP B O 1
ATOM 8014 N N . ALA B 1 474 ? 6.605 -19.578 -25.734 1 97.69 474 ALA B N 1
ATOM 8015 C CA . ALA B 1 474 ? 6.082 -20.188 -24.516 1 97.69 474 ALA B CA 1
ATOM 8016 C C . ALA B 1 474 ? 4.559 -20.125 -24.484 1 97.69 474 ALA B C 1
ATOM 8018 O O . ALA B 1 474 ? 3.961 -19.156 -24.969 1 97.69 474 ALA B O 1
ATOM 8019 N N . GLY B 1 475 ? 3.908 -21.125 -23.953 1 98.31 475 GLY B N 1
ATOM 8020 C CA . GLY B 1 475 ? 2.488 -21.062 -23.656 1 98.31 475 GLY B CA 1
ATOM 8021 C C . GLY B 1 475 ? 2.174 -20.094 -22.516 1 98.31 475 GLY B C 1
ATOM 8022 O O . GLY B 1 475 ? 1.266 -19.266 -22.625 1 98.31 475 GLY B O 1
ATOM 8023 N N . VAL B 1 476 ? 2.957 -20.219 -21.453 1 98.62 476 VAL B N 1
ATOM 8024 C CA . VAL B 1 476 ? 2.838 -19.391 -20.266 1 98.62 476 VAL B CA 1
ATOM 8025 C C . VAL B 1 476 ? 4.207 -18.812 -19.906 1 98.62 476 VAL B C 1
ATOM 8027 O O . VAL B 1 476 ? 5.211 -19.531 -19.922 1 98.62 476 VAL B O 1
ATOM 8030 N N . VAL B 1 477 ? 4.266 -17.547 -19.672 1 98.5 477 VAL B N 1
ATOM 8031 C CA . VAL B 1 477 ? 5.473 -16.938 -19.125 1 98.5 477 VAL B CA 1
ATOM 8032 C C . VAL B 1 477 ? 5.227 -16.531 -17.672 1 98.5 477 VAL B C 1
ATOM 8034 O O . VAL B 1 477 ? 4.145 -16.047 -17.344 1 98.5 477 VAL B O 1
ATOM 8037 N N . HIS B 1 478 ? 6.195 -16.719 -16.859 1 98.06 478 HIS B N 1
ATOM 8038 C CA . HIS B 1 478 ? 6.035 -16.594 -15.422 1 98.06 478 HIS B CA 1
ATOM 8039 C C . HIS B 1 478 ? 6.992 -15.562 -14.844 1 98.06 478 HIS B C 1
ATOM 8041 O O . HIS B 1 478 ? 8.203 -15.648 -15.039 1 98.06 478 HIS B O 1
ATOM 8047 N N . TYR B 1 479 ? 6.422 -14.625 -14.172 1 96.31 479 TYR B N 1
ATOM 8048 C CA . TYR B 1 479 ? 7.203 -13.578 -13.523 1 96.31 479 TYR B CA 1
ATOM 8049 C C . TYR B 1 479 ? 7.562 -13.969 -12.094 1 96.31 479 TYR B C 1
ATOM 8051 O O . TYR B 1 479 ? 7.445 -13.148 -11.18 1 96.31 479 TYR B O 1
ATOM 8059 N N . ASN B 1 480 ? 7.938 -15.227 -11.922 1 92.19 480 ASN B N 1
ATOM 8060 C CA . ASN B 1 480 ? 8.422 -15.641 -10.609 1 92.19 480 ASN B CA 1
ATOM 8061 C C . ASN B 1 480 ? 9.664 -14.867 -10.195 1 92.19 480 ASN B C 1
ATOM 8063 O O . ASN B 1 480 ? 10.516 -14.555 -11.031 1 92.19 480 ASN B O 1
ATOM 8067 N N . GLY B 1 481 ? 9.672 -14.586 -8.945 1 86.19 481 GLY B N 1
ATOM 8068 C CA . GLY B 1 481 ? 10.719 -13.719 -8.43 1 86.19 481 GLY B CA 1
ATOM 8069 C C . GLY B 1 481 ? 10.188 -12.406 -7.875 1 86.19 481 GLY B C 1
ATOM 8070 O O . GLY B 1 481 ? 8.977 -12.242 -7.715 1 86.19 481 GLY B O 1
ATOM 8071 N N . ASN B 1 482 ? 11.109 -11.469 -7.621 1 78.31 482 ASN B N 1
ATOM 8072 C CA . ASN B 1 482 ? 10.734 -10.25 -6.918 1 78.31 482 ASN B CA 1
ATOM 8073 C C . ASN B 1 482 ? 10.32 -9.141 -7.891 1 78.31 482 ASN B C 1
ATOM 8075 O O . ASN B 1 482 ? 9.664 -8.18 -7.5 1 78.31 482 ASN B O 1
ATOM 8079 N N . TYR B 1 483 ? 10.773 -9.273 -9.086 1 86 483 TYR B N 1
ATOM 8080 C CA . TYR B 1 483 ? 10.508 -8.219 -10.055 1 86 483 TYR B CA 1
ATOM 8081 C C . TYR B 1 483 ? 9.195 -8.461 -10.781 1 86 483 TYR B C 1
ATOM 8083 O O . TYR B 1 483 ? 9.188 -8.719 -11.992 1 86 483 TYR B O 1
ATOM 8091 N N . LYS B 1 484 ? 8.117 -8.328 -10.023 1 90.38 484 LYS B N 1
ATOM 8092 C CA . LYS B 1 484 ? 6.785 -8.523 -10.578 1 90.38 484 LYS B CA 1
ATOM 8093 C C . LYS B 1 484 ? 6.461 -7.461 -11.625 1 90.38 484 LYS B C 1
ATOM 8095 O O . LYS B 1 484 ? 6.898 -6.316 -11.508 1 90.38 484 LYS B O 1
ATOM 8100 N N . PRO B 1 485 ? 5.68 -7.766 -12.57 1 93.81 485 PRO B N 1
ATOM 8101 C CA . PRO B 1 485 ? 5.461 -6.855 -13.703 1 93.81 485 PRO B CA 1
ATOM 8102 C C . PRO B 1 485 ? 4.621 -5.641 -13.32 1 93.81 485 PRO B C 1
ATOM 8104 O O . PRO B 1 485 ? 4.613 -4.641 -14.047 1 93.81 485 PRO B O 1
ATOM 8107 N N . TRP B 1 486 ? 3.885 -5.684 -12.258 1 91.62 486 TRP B N 1
ATOM 8108 C CA . TRP B 1 486 ? 3.059 -4.555 -11.836 1 91.62 486 TRP B CA 1
ATOM 8109 C C . TRP B 1 486 ? 3.832 -3.627 -10.906 1 91.62 486 TRP B C 1
ATOM 8111 O O . TRP B 1 486 ? 3.285 -2.645 -10.406 1 91.62 486 TRP B O 1
ATOM 8121 N N . LEU B 1 487 ? 5.02 -3.924 -10.711 1 83.75 487 LEU B N 1
ATOM 8122 C CA . LEU B 1 487 ? 5.863 -3.082 -9.875 1 83.75 487 LEU B CA 1
ATOM 8123 C C . LEU B 1 487 ? 6.789 -2.221 -10.727 1 83.75 487 LEU B C 1
ATOM 8125 O O . LEU B 1 487 ? 7.148 -2.605 -11.844 1 83.75 487 LEU B O 1
ATOM 8129 N N . ASP B 1 488 ? 7.285 -1.119 -10.156 1 76.62 488 ASP B N 1
ATOM 8130 C CA . ASP B 1 488 ? 8.227 -0.242 -10.852 1 76.62 488 ASP B CA 1
ATOM 8131 C C . ASP B 1 488 ? 9.57 -0.929 -11.047 1 76.62 488 ASP B C 1
ATOM 8133 O O . ASP B 1 488 ? 10.305 -0.607 -11.984 1 76.62 488 ASP B O 1
ATOM 8137 N N . LEU B 1 489 ? 9.828 -1.944 -10.25 1 76.44 489 LEU B N 1
ATOM 8138 C CA . LEU B 1 489 ? 11.109 -2.635 -10.281 1 76.44 489 LEU B CA 1
ATOM 8139 C C . LEU B 1 489 ? 11.117 -3.723 -11.352 1 76.44 489 LEU B C 1
ATOM 8141 O O . LEU B 1 489 ? 12.141 -4.371 -11.57 1 76.44 489 LEU B O 1
ATOM 8145 N N . ALA B 1 490 ? 10.07 -3.895 -12.023 1 85.81 490 ALA B N 1
ATOM 8146 C CA . ALA B 1 490 ? 9.961 -4.941 -13.031 1 85.81 490 ALA B CA 1
ATOM 8147 C C . ALA B 1 490 ? 11.047 -4.789 -14.094 1 85.81 490 ALA B C 1
ATOM 8149 O O . ALA B 1 490 ? 11.531 -3.684 -14.344 1 85.81 490 ALA B O 1
ATOM 8150 N N . ILE B 1 491 ? 11.484 -5.922 -14.609 1 87.56 491 ILE B N 1
ATOM 8151 C CA . ILE B 1 491 ? 12.406 -5.898 -15.742 1 87.56 491 ILE B CA 1
ATOM 8152 C C . ILE B 1 491 ? 11.711 -5.32 -16.969 1 87.56 491 ILE B C 1
ATOM 8154 O O . ILE B 1 491 ? 10.781 -5.93 -17.516 1 87.56 491 ILE B O 1
ATOM 8158 N N . ASP B 1 492 ? 12.164 -4.27 -17.453 1 88.25 492 ASP B N 1
ATOM 8159 C CA . ASP B 1 492 ? 11.484 -3.451 -18.453 1 88.25 492 ASP B CA 1
ATOM 8160 C C . ASP B 1 492 ? 11.234 -4.246 -19.734 1 88.25 492 ASP B C 1
ATOM 8162 O O . ASP B 1 492 ? 10.133 -4.215 -20.281 1 88.25 492 ASP B O 1
ATOM 8166 N N . LYS B 1 493 ? 12.18 -4.945 -20.172 1 93.25 493 LYS B N 1
ATOM 8167 C CA . LYS B 1 493 ? 12.055 -5.617 -21.469 1 93.25 493 LYS B CA 1
ATOM 8168 C C . LYS B 1 493 ? 11 -6.719 -21.406 1 93.25 493 LYS B C 1
ATOM 8170 O O . LYS B 1 493 ? 10.492 -7.156 -22.453 1 93.25 493 LYS B O 1
ATOM 8175 N N . TYR B 1 494 ? 10.703 -7.234 -20.25 1 96.62 494 TYR B N 1
ATOM 8176 C CA . TYR B 1 494 ? 9.734 -8.312 -20.125 1 96.62 494 TYR B CA 1
ATOM 8177 C C . TYR B 1 494 ? 8.344 -7.766 -19.812 1 96.62 494 TYR B C 1
ATOM 8179 O O . TYR B 1 494 ? 7.352 -8.484 -19.906 1 96.62 494 TYR B O 1
ATOM 8187 N N . ARG B 1 495 ? 8.234 -6.5 -19.422 1 94.75 495 ARG B N 1
ATOM 8188 C CA . ARG B 1 495 ? 6.98 -5.93 -18.953 1 94.75 495 ARG B CA 1
ATOM 8189 C C . ARG B 1 495 ? 5.938 -5.895 -20.062 1 94.75 495 ARG B C 1
ATOM 8191 O O . ARG B 1 495 ? 4.742 -6.062 -19.797 1 94.75 495 ARG B O 1
ATOM 8198 N N . SER B 1 496 ? 6.359 -5.762 -21.25 1 95.25 496 SER B N 1
ATOM 8199 C CA . SER B 1 496 ? 5.445 -5.613 -22.391 1 95.25 496 SER B CA 1
ATOM 8200 C C . SER B 1 496 ? 4.609 -6.871 -22.594 1 95.25 496 SER B C 1
ATOM 8202 O O . SER B 1 496 ? 3.469 -6.793 -23.047 1 95.25 496 SER B O 1
ATOM 8204 N N . TYR B 1 497 ? 5.141 -8.031 -22.234 1 97.38 497 TYR B N 1
ATOM 8205 C CA . TYR B 1 497 ? 4.379 -9.266 -22.359 1 97.38 497 TYR B CA 1
ATOM 8206 C C . TYR B 1 497 ? 3.172 -9.258 -21.422 1 97.38 497 TYR B C 1
ATOM 8208 O O . TYR B 1 497 ? 2.152 -9.891 -21.719 1 97.38 497 TYR B O 1
ATOM 8216 N N . TRP B 1 498 ? 3.307 -8.523 -20.375 1 97.62 498 TRP B N 1
ATOM 8217 C CA . TRP B 1 498 ? 2.252 -8.414 -19.359 1 97.62 498 TRP B CA 1
ATOM 8218 C C . TRP B 1 498 ? 1.333 -7.234 -19.672 1 97.62 498 TRP B C 1
ATOM 8220 O O . TRP B 1 498 ? 0.109 -7.387 -19.703 1 97.62 498 TRP B O 1
ATOM 8230 N N . SER B 1 499 ? 1.856 -6.059 -20.031 1 96.25 499 SER B N 1
ATOM 8231 C CA . SER B 1 499 ? 1.119 -4.809 -20.172 1 96.25 499 SER B CA 1
ATOM 8232 C C . SER B 1 499 ? 0.145 -4.867 -21.344 1 96.25 499 SER B C 1
ATOM 8234 O O . SER B 1 499 ? -0.878 -4.176 -21.344 1 96.25 499 SER B O 1
ATOM 8236 N N . LYS B 1 500 ? 0.453 -5.723 -22.266 1 95.75 500 LYS B N 1
ATOM 8237 C CA . LYS B 1 500 ? -0.418 -5.805 -23.438 1 95.75 500 LYS B CA 1
ATOM 8238 C C . LYS B 1 500 ? -1.795 -6.344 -23.062 1 95.75 500 LYS B C 1
ATOM 8240 O O . LYS B 1 500 ? -2.764 -6.16 -23.797 1 95.75 500 LYS B O 1
ATOM 8245 N N . TYR B 1 501 ? -1.926 -6.984 -21.922 1 97.12 501 TYR B N 1
ATOM 8246 C CA . TYR B 1 501 ? -3.203 -7.562 -21.516 1 97.12 501 TYR B CA 1
ATOM 8247 C C . TYR B 1 501 ? -3.871 -6.715 -20.438 1 97.12 501 TYR B C 1
ATOM 8249 O O . TYR B 1 501 ? -4.941 -7.066 -19.938 1 97.12 501 TYR B O 1
ATOM 8257 N N . VAL B 1 502 ? -3.242 -5.621 -20.078 1 96.38 502 VAL B N 1
ATOM 8258 C CA . VAL B 1 502 ? -3.832 -4.68 -19.125 1 96.38 502 VAL B CA 1
ATOM 8259 C C . VAL B 1 502 ? -4.875 -3.818 -19.844 1 96.38 502 VAL B C 1
ATOM 8261 O O . VAL B 1 502 ? -4.621 -3.305 -20.938 1 96.38 502 VAL B O 1
ATOM 8264 N N . MET B 1 503 ? -6.012 -3.693 -19.281 1 94.81 503 MET B N 1
ATOM 8265 C CA . MET B 1 503 ? -7.066 -2.85 -19.828 1 94.81 503 MET B CA 1
ATOM 8266 C C . MET B 1 503 ? -6.879 -1.396 -19.406 1 94.81 503 MET B C 1
ATOM 8268 O O . MET B 1 503 ? -7.703 -0.847 -18.688 1 94.81 503 MET B O 1
ATOM 8272 N N . PHE B 1 504 ? -5.961 -0.731 -19.953 1 92.12 504 PHE B N 1
ATOM 8273 C CA . PHE B 1 504 ? -5.547 0.595 -19.516 1 92.12 504 PHE B CA 1
ATOM 8274 C C . PHE B 1 504 ? -6.684 1.598 -19.672 1 92.12 504 PHE B C 1
ATOM 8276 O O . PHE B 1 504 ? -6.738 2.594 -18.938 1 92.12 504 PHE B O 1
ATOM 8283 N N . ASP B 1 505 ? -7.586 1.35 -20.531 1 92.44 505 ASP B N 1
ATOM 8284 C CA . ASP B 1 505 ? -8.688 2.279 -20.766 1 92.44 505 ASP B CA 1
ATOM 8285 C C . ASP B 1 505 ? -9.812 2.062 -19.766 1 92.44 505 ASP B C 1
ATOM 8287 O O . ASP B 1 505 ? -10.773 2.832 -19.719 1 92.44 505 ASP B O 1
ATOM 8291 N N . ASN B 1 506 ? -9.688 1.02 -18.984 1 95.12 506 ASN B N 1
ATOM 8292 C CA . ASN B 1 506 ? -10.688 0.774 -17.953 1 95.12 506 ASN B CA 1
ATOM 8293 C C . ASN B 1 506 ? -10.75 1.925 -16.953 1 95.12 506 ASN B C 1
ATOM 8295 O O . ASN B 1 506 ? -9.719 2.387 -16.453 1 95.12 506 ASN B O 1
ATOM 8299 N N . PRO B 1 507 ? -11.93 2.412 -16.641 1 92.56 507 PRO B N 1
ATOM 8300 C CA . PRO B 1 507 ? -12.062 3.586 -15.773 1 92.56 507 PRO B CA 1
ATOM 8301 C C . PRO B 1 507 ? -11.438 3.381 -14.391 1 92.56 507 PRO B C 1
ATOM 8303 O O . PRO B 1 507 ? -10.859 4.312 -13.828 1 92.56 507 PRO B O 1
ATOM 8306 N N . TYR B 1 508 ? -11.602 2.189 -13.805 1 93.75 508 TYR B N 1
ATOM 8307 C CA . TYR B 1 508 ? -11.023 1.927 -12.492 1 93.75 508 TYR B CA 1
ATOM 8308 C C . TYR B 1 508 ? -9.5 2.016 -12.531 1 93.75 508 TYR B C 1
ATOM 8310 O O . TYR B 1 508 ? -8.875 2.547 -11.609 1 93.75 508 TYR B O 1
ATOM 8318 N N . LEU B 1 509 ? -8.898 1.452 -13.602 1 94.25 509 LEU B N 1
ATOM 8319 C CA . LEU B 1 509 ? -7.449 1.483 -13.734 1 94.25 509 LEU B CA 1
ATOM 8320 C C . LEU B 1 509 ? -6.953 2.904 -13.984 1 94.25 509 LEU B C 1
ATOM 8322 O O . LEU B 1 509 ? -5.922 3.312 -13.453 1 94.25 509 LEU B O 1
ATOM 8326 N N . LYS B 1 510 ? -7.656 3.652 -14.742 1 89.12 510 LYS B N 1
ATOM 8327 C CA . LYS B 1 510 ? -7.301 5.043 -15.016 1 89.12 510 LYS B CA 1
ATOM 8328 C C . LYS B 1 510 ? -7.355 5.879 -13.734 1 89.12 510 LYS B C 1
ATOM 8330 O O . LYS B 1 510 ? -6.43 6.645 -13.453 1 89.12 510 LYS B O 1
ATOM 8335 N N . LEU B 1 511 ? -8.438 5.645 -13 1 85.69 511 LEU B N 1
ATOM 8336 C CA . LEU B 1 511 ? -8.617 6.418 -11.781 1 85.69 511 LEU B CA 1
ATOM 8337 C C . LEU B 1 511 ? -7.508 6.113 -10.773 1 85.69 511 LEU B C 1
ATOM 8339 O O . LEU B 1 511 ? -7.117 6.984 -9.992 1 85.69 511 LEU B O 1
ATOM 8343 N N . CYS B 1 512 ? -6.977 4.922 -10.844 1 88.12 512 CYS B N 1
ATOM 8344 C CA . CYS B 1 512 ? -5.934 4.52 -9.906 1 88.12 512 CYS B CA 1
ATOM 8345 C C . CYS B 1 512 ? -4.551 4.691 -10.523 1 88.12 512 CYS B C 1
ATOM 8347 O O . CYS B 1 512 ? -3.555 4.23 -9.961 1 88.12 512 CYS B O 1
ATOM 8349 N N . ASN B 1 513 ? -4.438 5.266 -11.719 1 81.69 513 ASN B N 1
ATOM 8350 C CA . ASN B 1 513 ? -3.189 5.59 -12.406 1 81.69 513 ASN B CA 1
ATOM 8351 C C . ASN B 1 513 ? -2.354 4.344 -12.672 1 81.69 513 ASN B C 1
ATOM 8353 O O . ASN B 1 513 ? -1.146 4.336 -12.422 1 81.69 513 ASN B O 1
ATOM 8357 N N . ILE B 1 514 ? -3.059 3.279 -12.906 1 85.25 514 ILE B N 1
ATOM 8358 C CA . ILE B 1 514 ? -2.363 2.078 -13.359 1 85.25 514 ILE B CA 1
ATOM 8359 C C . ILE B 1 514 ? -2.086 2.174 -14.852 1 85.25 514 ILE B C 1
ATOM 8361 O O . ILE B 1 514 ? -3.016 2.275 -15.656 1 85.25 514 ILE B O 1
ATOM 8365 N N . GLY B 1 515 ? -0.698 2.477 -15.32 1 68.88 515 GLY B N 1
ATOM 8366 C CA . GLY B 1 515 ? -0.338 2.656 -16.719 1 68.88 515 GLY B CA 1
ATOM 8367 C C . GLY B 1 515 ? 1.064 2.176 -17.047 1 68.88 515 GLY B C 1
ATOM 8368 O O . GLY B 1 515 ? 1.885 1.991 -16.141 1 68.88 515 GLY B O 1
#

Nearest PDB structures (foldseek):
  6u4b-assembly1_A  TM=7.060E-01  e=7.157E-14  Klebsiella pneumoniae
  5n2j-assembly1_A  TM=6.344E-01  e=1.951E-09  Thermochaetoides thermophila DSM 1495
  5n2j-assembly2_B  TM=5.994E-01  e=1.951E-09  Thermochaetoides thermophila DSM 1495
  7zlu-assembly1_A  TM=6.041E-01  e=5.293E-09  Thermochaetoides thermophila
  4cjb-assembly4_D  TM=6.300E-01  e=6.345E-05  Bacteroides ovatus

Sequence (1030 aa):
MIIHRIPRYILVTIMLMLNLHILYACGMQAGPLNCNIKNILMQKLLKLKIMMISMILCLNIPGRVNMPLEMHILMLNYSHGTIIKVSSVPNLSIIHLGLCFLYIFCSVLSALDRAKEMGHILSLAKDQLYDCIEVARTLRAMLQMKETNVLEMKKKSAFLTQLAAKTVPRPLHCLPLLLATDYLLQGYENKEFPNSENLEDNSLFHYAIFSDNVLATSIVINSTVLNAKEPEKHVFHVVTDKLNFVSMRMWFLVNPPGGATIEVKNVDAFTWLNSSYCPVLRQLESARMRDYYFHAHQASSTTSGADNLKYRNPKYLSMLNHLRFYLPEVYPKLEKILFLDDDIVVQKDLTPLWSVDLKGMVNGAIETCKESFHRLDKYLNFSNPNIYENFDPNACGWAFGMNMFDLKEWRLRNITGIYHRWQDMNEDRTLWKLGTLPPGLITFYNLTYPLDRTWHVLGLGYDPALNQTAIQDAGVVHYNGNYKPWLDLAIDKYRSYWSKYVMFDNPYLKLCNIGMIIHRIPRYILVTIMLMLNLHILYACGMQAGPLNCNIKNILMQKLLKLKIMMISMILCLNIPGRVNMPLEMHILMLNYSHGTIIKVSSVPNLSIIHLGLCFLYIFCSVLSALDRAKEMGHILSLAKDQLYDCIEVARTLRAMLQMKETNVLEMKKKSAFLTQLAAKTVPRPLHCLPLLLATDYLLQGYENKEFPNSENLEDNSLFHYAIFSDNVLATSIVINSTVLNAKEPEKHVFHVVTDKLNFVSMRMWFLVNPPGGATIEVKNVDAFTWLNSSYCPVLRQLESARMRDYYFHAHQASSTTSGADNLKYRNPKYLSMLNHLRFYLPEVYPKLEKILFLDDDIVVQKDLTPLWSVDLKGMVNGAIETCKESFHRLDKYLNFSNPNIYENFDPNACGWAFGMNMFDLKEWRLRNITGIYHRWQDMNEDRTLWKLGTLPPGLITFYNLTYPLDRTWHVLGLGYDPALNQTAIQDAGVVHYNGNYKPWLDLAIDKYRSYWSKYVMFDNPYLKLCNIG

Radius of gyration: 45.17 Å; Cα contacts (8 Å, |Δi|>4): 1275; chains: 2; bounding box: 146×91×64 Å

Secondary structure (DSSP, 8-state):
-------TTHHHHHHHHHHHHHHHHTTSSS-THHHHHHHHHHHHHHHHHHHHHHHHHHHT--S---------------STT-----------HHHHHHHHHHHHHHHHHHHHHHHHHHHHHHHHHHHHHHHHHHHHHHHHHHHHHHHHHHHHHHHHHHHHHHHHHTEEEHHHHHHHHHHHHHHHHT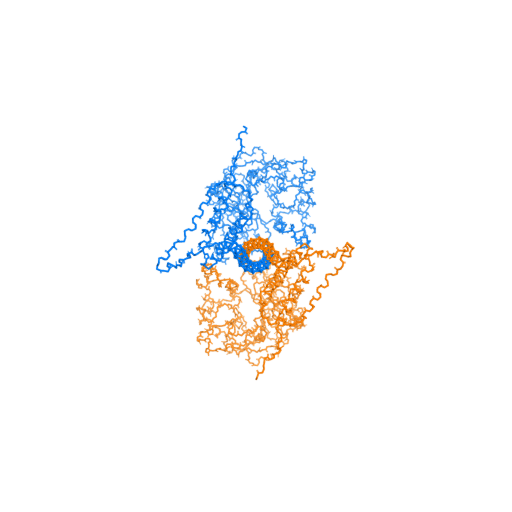TGGG---S-GGGGG-TTSEEEEEE-S-HHHHHHHHHHHHHH-S-GGGEEEEEEE-HHHHHHHHHHHHHS--TT-EEEEEEGGG-TT-STTT-HHHHHHTSHHHHHHHH-TT----SSSTTGGGGGG-GGGG-HHHHGGGGHHHH-TT-SEEEEE-SSEEE-S--GGGGG---TT-SEEE-B-TTTS--BGGGTS-TTSHHHHTT--TT-B-B-SSEEEEEHHHHHHHTHHHHHHHHHHHTTTS-S--SSSHHHHHHHTTT-EEE--GGGEE--TTT-TT--HHHHHH-SEEE--SS--TTSTTS-HHHHHHHHTTS-TT-HHHHHTT--/-------TTHHHHHHHHHHHHHHHHTTSSS-THHHHHHHHHHHHHHHHHHHHHHHHHHH---S---S------------S-------S----HHHHHHHHHHHHHHHHHHHHHHHHHHHHHHHHHHHHHHHHHHHHHHHHHHHHHHHHHHHHHHHHHHHHHHHHHTEEEHHHHHHHHHHHHHHHHTTGGG---S-GGGGG-TTSEEEEEE-S-HHHHHHHHHHHHHH-S-GGGEEEEEEE-HHHHHHHHHHHHHS--TT-EEEEEEGGG-TT-STTT-HHHHHHTSHHHHHHHH-TT----SSSTTTTSGGG-GGGG-HHHHGGGGHHHH-TT-SEEEEE-SSEEE-S--GGGGG---TT-SEEE-B-TTTS--BGGGTS-TTSHHHHTT--TTSB-B-SSEEEEEHHHHHHHTHHHHHHHHHHHTTTS-S--S-SHHHHHHHTTT-EEE--GGGEE--TTT-TT--HHHHHH-SEEE--SS--TTSTTS-HHHHHHHHTTS-TT-HHHHHTT--

Solvent-accessible surface area (backbone atoms only — not comparable to full-atom values): 57284 Å² total; per-residue (Å²): 135,79,86,64,84,81,72,79,69,60,63,62,54,54,62,54,52,61,59,53,56,61,57,58,69,63,55,66,83,62,72,78,68,70,61,52,56,53,51,50,50,50,47,49,48,48,49,48,47,51,46,48,51,50,49,54,58,59,66,68,60,70,83,79,73,80,71,82,74,77,73,74,75,71,71,82,74,60,62,93,77,60,76,77,85,81,75,80,85,82,81,58,77,66,56,60,59,54,52,53,51,50,53,50,50,52,49,42,51,51,49,49,51,47,38,52,52,50,49,52,51,38,52,50,41,48,51,50,30,51,48,28,47,49,46,30,48,50,32,46,51,48,32,49,51,35,48,51,47,38,51,52,38,49,52,50,46,54,49,45,54,51,48,53,72,44,35,35,47,44,40,72,47,39,41,46,33,44,32,38,46,47,32,58,77,68,62,48,82,81,64,76,69,63,66,68,76,56,80,61,43,70,90,44,50,39,33,40,34,57,47,75,44,57,68,39,43,49,30,27,51,41,22,37,43,74,32,33,90,58,32,61,46,32,32,40,43,34,35,21,41,69,63,36,31,57,18,45,43,37,49,46,71,77,50,61,58,60,76,33,33,55,48,73,41,41,54,76,72,45,70,75,74,35,54,90,71,32,53,64,54,43,49,58,69,32,67,64,44,46,41,59,49,71,52,69,62,80,64,80,72,90,82,78,54,73,73,58,55,73,73,41,44,66,72,69,69,35,64,61,67,56,48,71,65,36,48,52,75,77,39,70,73,42,46,57,37,37,38,40,46,42,56,37,35,35,64,35,59,64,68,67,62,78,70,57,79,48,81,85,31,32,35,31,24,32,63,31,39,81,79,72,67,34,26,38,54,80,48,40,36,62,86,33,66,78,43,49,76,71,49,59,54,80,38,66,33,59,48,85,55,47,37,42,34,32,34,52,53,32,60,75,65,39,43,51,57,50,38,46,53,55,51,54,72,29,73,83,42,65,46,43,82,74,70,63,61,44,58,46,54,60,49,40,59,96,24,59,26,72,44,66,60,51,50,56,37,77,33,54,6,72,45,93,79,64,61,62,66,57,58,73,62,15,28,25,41,28,28,50,63,84,21,32,68,92,43,92,71,22,48,69,89,58,31,58,74,51,55,73,46,52,64,55,82,37,65,68,36,47,76,31,65,48,126,136,88,78,79,74,89,70,81,67,63,66,64,53,55,66,54,52,60,58,53,55,60,56,58,70,60,55,67,81,60,74,79,67,70,62,51,57,52,50,48,51,51,48,50,50,47,49,47,48,51,49,50,50,52,52,53,62,62,68,68,64,78,79,94,64,75,72,77,72,75,72,71,71,73,74,74,76,88,63,73,96,69,89,76,78,78,73,76,80,84,80,61,77,66,58,60,59,53,54,51,50,49,51,50,49,51,49,44,52,51,48,50,52,45,39,51,50,50,49,51,50,39,52,50,42,48,50,48,31,50,50,28,46,49,47,30,48,48,33,46,50,48,31,50,51,33,47,51,47,38,51,51,37,49,51,50,45,53,49,45,52,52,48,52,72,45,34,35,47,45,42,71,46,38,40,47,33,45,32,37,46,45,32,59,77,68,61,49,81,79,64,77,69,64,65,68,76,56,80,58,41,72,90,44,49,40,33,39,35,58,46,75,44,58,68,39,43,51,30,28,50,41,21,38,39,75,33,33,90,59,29,60,47,32,32,40,43,33,34,22,40,71,65,36,31,58,19,45,45,38,49,46,70,77,50,63,58,60,76,34,33,56,49,72,41,40,54,76,72,46,70,76,73,34,52,91,72,31,54,65,53,42,48,57,69,32,66,67,44,46,41,60,48,71,53,67,62,79,69,72,72,93,80,76,54,73,74,58,56,74,73,41,44,64,70,69,70,34,64,58,68,57,48,72,63,38,47,53,74,78,39,70,73,43,46,58,37,37,38,40,46,43,56,36,34,34,65,34,57,61,68,65,63,78,71,56,80,49,81,84,30,32,35,31,25,31,64,33,38,83,80,72,68,33,25,38,52,80,48,37,35,64,87,33,65,75,43,50,75,72,48,59,55,81,38,65,33,56,48,84,52,47,35,41,34,30,34,52,52,32,62,73,65,38,40,52,57,49,38,45,52,54,51,56,72,28,71,83,41,64,45,42,79,75,70,64,61,44,60,46,55,60,49,40,58,96,26,58,26,74,44,67,59,51,50,55,36,76,33,54,6,72,46,92,77,64,60,64,66,56,59,72,64,15,29,22,42,28,29,50,65,82,21,32,69,92,43,93,72,24,47,69,89,59,31,58,74,52,56,74,47,53,63,55,82,38,65,67,37,48,75,30,66,47,126

InterPro domains:
  IPR002495 Glycosyl transferase, family 8 [PF01501] (206-489)
  IPR029044 Nucleotide-diphospho-sugar transferases [G3DSA:3.90.550.10] (208-506)
  IPR029044 Nucleotide-diphospho-sugar transferases [SSF53448] (206-513)
  IPR029993 Plant galacturonosyltransferase GAUT [PTHR32116] (110-514)